Protein 8ZHS (pdb70)

InterPro domains:
  IPR006059 Bacterial-type extracellular solute-binding protein [PF01547] (46-314)
  IPR006060 Maltose/Cyclodextrin ABC transporter, substrate-binding protein [PR00181] (36-54)
  IPR006060 Maltose/Cyclodextrin ABC transporter, substrate-binding protein [PR00181] (70-88)
  IPR006060 Maltose/Cyclodextrin ABC transporter, substrate-binding protein [PR00181] (130-149)
  IPR006060 Maltose/Cyclodextrin ABC transporter, substrate-binding protein [PR00181] (151-170)
  IPR006060 Maltose/Cyclodextrin ABC transporter, substrate-binding protein [PR00181] (171-190)
  IPR006060 Maltose/Cyclodextrin ABC transporter, substrate-binding protein [PR00181] (233-252)
  IPR006060 Maltose/Cyclodextrin ABC transporter, substrate-binding protein [PR00181] (299-320)
  IPR006060 Maltose/Cyclodextrin ABC transporter, substrate-binding protein [PR00181] (357-376)
  IPR006061 Solute-binding family 1, conserved site [PS01037] (133-150)

Secondary structure (DSSP, 8-state):
----TTSEEEE--TTS-HHHHHHHHHHHHHHH---EEEE--TTHHHHHHHHHTTT-S-SEEEEEGGGHHHHHHTT-B------HHHHTTB-HHHHHHTEETTEE-SEEEEEE--EEEEETTT-SS--SBGGGHHHHHHHHHTTT-EEE----SSHHHHHHHHHHTT-EEEEEETTEEEEEEEESSSHHHHHHHHHHHHHHHTTSS-TT--HHHHHHHHHTT-EEEEEE-GGGHHHHHHSS--EEEEPPPEETTEEP--EEEEEEEEEBTT-S-HHHHHHHIIIIISSHHHHHHHHHHS---EESBHHHHHHHTTSHHHHHHHHHHHHSEEPP-STTHHHHHHHHHHHHHHHHTTSS-HHHHHHHHHHHHHHHHHH-SS--EE-HHHHHHHHHTT-----EEETTTEEEEEEEEEEEEEES-TT--SS--EEEEE-TT----TTS-EEEEEEEEEEEE-HHHHHHS---SSS-HHHHHHHHHHHHHHHHHHHHH--SPP--EE--/-PPTT-EEEE--TTS-HHHHHHHHHHHHHHH---EEEE--TTHHHHHHHHHTTT-S-SEEEEEGGGHHHHHHTT-BPPP---HHHHHTB-HHHHHTTEETTEE-SEEEEEE--EEEEETTT-SS--SBSTTHHHHHHHHHHTT-EEE----SSHHHHHHHHHHTT-EEEEEETTEEEEEEEESSSHHHHHHHHHHHHHHHTTSS-TT--HHHHHHHHHTTSEEEEEE-GGGHHHHHHHT--EEEEPPPEETTEE---EEEEEEEEEBTT-S-HHHHHHHIIIIISSHHHHHHHHHHS---EESBHHHHHHHTTSHHHHHHHHHHHHSEEPP-STTHHHHHHHHHHHHHHHHTTSS-HHHHHHHHHHHHHHHHHH-SS--EE-HHHHHHHHHTT-----EEETTTEEEEEEEEEEEEEES-TT-TT---EEEE--TT----TTS-EEEEEEEEEEEE-HHHHHHS---SSS-HHHHHHHHHHHHHHHHHHHHH--SPP--EE--/--SSTT-EEESS---SEEE-TTSSSEEE-TT--EE-HHHHHHHH-EE--HHHHHHHHHHHHHHHHHHHHHHHHHHHHHHHHTT--TTHHHHHHHHHHHHHHHHHHHHHHHT-/---SSTT-EEES---SSEEE-TTSSSEEE-TT--EE-HHHHHHHH-EE--HHHHHHHHHHHHHHHHHHHHHHHHT--HHHHHHHHHHHHHHHTT-

GO terms:
  GO:0042597 periplasmic space (C, EXP)
  GO:0005515 protein binding (F, IPI)
  GO:0030288 outer membrane-bounded periplasmic space (C, IDA)
  GO:0015768 maltose transport (P, IDA)
  GO:1901982 maltose binding (F, IDA)
  GO:0034289 detection of maltose stimulus (P, IMP)
  GO:0042956 maltodextrin transmembrane transport (P, IMP)
  GO:0015768 maltose transport (P, IMP)
  GO:0060326 cell chemotaxis (P, IMP)
  GO:0042597 periplasmic space (C, IDA)
  GO:0006974 DNA damage response (P, IEP)
  GO:0015768 maltose transport (P, IGI)
  GO:0043190 ATP-binding cassette (ABC) transporter complex (C, IGI)
  GO:0055052 ATP-binding cassette (ABC) transporter complex, substrate-binding subunit-containing (C, IGI)
  GO:0008643 carbohydrate transport (P, IGI)
  GO:0042956 maltodextrin transmembrane transport (P, IDA)
  GO:0016020 membrane (C, IDA)

Organism: Escherichia coli (strain K12) (NCBI:txid83333)

Nearest PDB structures (foldseek):
  3w15-assembly1_C  TM=9.969E-01  e=2.518E-73  Saccharomyces cerevisiae S288C
  5yev-assembly4_D  TM=9.771E-01  e=3.032E-74  Mus musculus
  7fbc-assembly1_A  TM=9.726E-01  e=2.695E-74  Serratia sp. FS14
  9clc-assembly1_A  TM=9.956E-01  e=9.181E-73  Escherichia coli
  6ndj-assembly1_A  TM=9.914E-01  e=7.696E-73  Escherichia coli K-12

Sequence (1214 aa):
MKIEEGKLVIWINGDKGYNGLAEVGKKFEKDTGIKVTVEHPDKLEEKFPQVAATGDGPDIIFWAHDRFGGYAQSGLLAEITPAAAFQDKLYPFTWDAVRYNGKLIAYPIAVEALSLIYNKDLLPNPPKTWEEIPALDKELKAKGKSALMFNLQEPYFTWPLIAADGGYAFKYAAGKYDIKDVGVDNAGAKAGLTFLVDLIKNKHMNADTDYSIAEAAFNKGETAMTINGPWAWSNIDTSAVNYGVTVLPTFKGQPSKPFVGVLSAGINAASPNKELAKEFLENYLLTDEGLEAVNKDKPLGAVALKSYEEELAKDPRIAATMENAQKGEIMPNIPQMSAFWYAVRTAVINAASGRQTVDEALKDAQTAARAFAAAGKEIEIKKLPEFEAMVNAGNTTYTGLVEGIGYVYWTTETLYFIRTNPEQLWAIPKYQQIPFPYFQRKDAIIETKTLHTLHVLSKDELLKLDYDAYYAFYGIVEEMLKFIHRADAIKSYCEIPLPIIKSKKIEEGKLVIWINGDKGYNGLAEVGKKFEKDTGIKVTVEHPDKLEEKFPQVAATGDGPDIIFWAHDRFGGYAQSGLLAEITPAAAFQDKLYPFTWDAVRYNGKLIAYPIAVEALSLIYNKDLLPNPPKTWEEIPALDKELKAKGKSALMFNLQEPYFTWPLIAADGGYAFKYAAGKYDIKDVGVDNAGAKAGLTFLVDLIKNKHMNADTDYSIAEAAFNKGETAMTINGPWAWSNIDTSAVNYGVTVLPTFKGQPSKPFVGVLSAGINAASPNKELAKEFLENYLLTDEGLEAVNKDKPLGAVALKSYEEELAKDPRIAATMENAQKGEIMPNIPQMSAFWYAVRTAVINAASGRQTVDEALKDAQTAARAFAAAGKEIEIKKLPEFEAMVNAGNTTYTGLVEGIGYVYWTTETLYFIRTNPEQLWAIPKYQQIPFPYFQRKDAIIETKTLHTLHVLSKDELLKLDYDAYYAFYGIVEEMLKFIHRADAIKSYCEIPLPIIKSKGDGLSLISIIDEVGNGEYWSAAGDILLFAAGKTKLSPYMTVISLGTWMYETDLMQWRLACINYSDYKKTLIKYRELQKKFESGDKSVEEKMNECHKILNSHYIEMQKNLGNLIGDGLSLISIIDEVGNGEYWSAAGDILLFAAGKTKLSPYMTVISLGTWMYETDLMQWRLACINYSDYKKTLIKYRECHKILNSHYIEMQKNLGNL

Structure (mmCIF, N/CA/C/O backbone):
data_8ZHS
#
_entry.id   8ZHS
#
_cell.length_a   104.175
_cell.length_b   253.874
_cell.length_c   56.320
_cell.angle_alpha   90.000
_cell.angle_beta   90.000
_cell.angle_gamma   90.000
#
_symmetry.space_group_name_H-M   'P 21 21 2'
#
loop_
_entity.id
_entity.type
_entity.pdbx_description
1 polymer 'Maltose/maltodextrin-binding periplasmic protein,N-terminal Bte1'
2 polymer 'C-terminal Bte1'
3 non-polymer GLYCEROL
4 water water
#
loop_
_atom_site.group_PDB
_atom_site.id
_atom_site.type_symbol
_atom_site.label_atom_id
_atom_site.label_alt_id
_atom_site.label_comp_id
_atom_site.label_asym_id
_atom_site.label_entity_id
_atom_site.label_seq_id
_atom_site.pdbx_PDB_ins_code
_atom_site.Cartn_x
_atom_site.Cartn_y
_atom_site.Cartn_z
_atom_site.occupancy
_atom_site.B_iso_or_equiv
_atom_site.auth_seq_id
_atom_site.auth_comp_id
_atom_site.auth_asym_id
_atom_site.auth_atom_id
_atom_site.pdbx_PDB_model_num
ATOM 1 N N . MET A 1 1 ? 6.76400 -63.68800 -37.69400 1.000 30.00000 20 MET A N 1
ATOM 2 C CA . MET A 1 1 ? 6.80300 -62.75600 -38.84100 1.000 30.00000 20 MET A CA 1
ATOM 3 C C . MET A 1 1 ? 6.95200 -61.34200 -38.31200 1.000 30.00000 20 MET A C 1
ATOM 4 O O . MET A 1 1 ? 6.28500 -60.99200 -37.36800 1.000 30.00000 20 MET A O 1
ATOM 9 N N . LYS A 1 2 ? 7.84700 -60.59100 -38.92600 1.000 60.09000 21 LYS A N 1
ATOM 10 C CA . LYS A 1 2 ? 8.04200 -59.16800 -38.60900 1.000 45.51000 21 LYS A CA 1
ATOM 11 C C . LYS A 1 2 ? 7.26400 -58.36800 -39.65800 1.000 50.72000 21 LYS A C 1
ATOM 12 O O . LYS A 1 2 ? 6.85700 -58.92000 -40.68300 1.000 44.86000 21 LYS A O 1
ATOM 18 N N . ILE A 1 3 ? 7.06100 -57.09100 -39.39500 1.000 45.02000 22 ILE A N 1
ATOM 19 C CA . ILE A 1 3 ? 6.34000 -56.25700 -40.38400 1.000 43.92000 22 ILE A CA 1
ATOM 20 C C . ILE A 1 3 ? 7.17000 -56.22200 -41.66800 1.000 45.32000 22 ILE A C 1
ATOM 21 O O . ILE A 1 3 ? 8.36500 -56.04100 -41.58500 1.000 49.36000 22 ILE A O 1
ATOM 26 N N . GLU A 1 4 ? 6.53000 -56.40700 -42.81300 1.000 48.61000 23 GLU A N 1
ATOM 27 C CA . GLU A 1 4 ? 7.21200 -56.37200 -44.09800 1.000 47.54000 23 GLU A CA 1
ATOM 28 C C . GLU A 1 4 ? 6.23500 -55.75100 -45.08000 1.000 42.30000 23 GLU A C 1
ATOM 29 O O . GLU A 1 4 ? 5.04800 -56.10200 -45.05500 1.000 42.00000 23 GLU A O 1
ATOM 35 N N . GLU A 1 5 ? 6.70400 -54.82000 -45.90800 1.000 47.94000 24 GLU A N 1
ATOM 36 C CA . GLU A 1 5 ? 5.81000 -54.07500 -46.78900 1.000 44.17000 24 GLU A CA 1
ATOM 37 C C . GLU A 1 5 ? 5.16400 -55.03400 -47.77800 1.000 51.26000 24 GLU A C 1
ATOM 38 O O . GLU A 1 5 ? 5.84700 -55.87900 -48.36500 1.000 62.98000 24 GLU A O 1
ATOM 44 N N . GLY A 1 6 ? 3.84900 -54.91600 -47.95600 1.000 42.44000 25 GLY A N 1
ATOM 45 C CA . GLY A 1 6 ? 3.12600 -55.72100 -48.92900 1.000 42.71000 25 GLY A CA 1
ATOM 46 C C . GLY A 1 6 ? 2.44200 -56.94500 -48.35800 1.000 46.07000 25 GLY A C 1
ATOM 47 O O . GLY A 1 6 ? 1.81400 -57.69800 -49.11600 1.000 46.96000 25 GLY A O 1
ATOM 48 N N . LYS A 1 7 ? 2.53000 -57.15300 -47.04500 1.000 43.47000 26 LYS A N 1
ATOM 49 C CA . LYS A 1 7 ? 1.94200 -58.28600 -46.36300 1.000 42.13000 26 LYS A CA 1
ATOM 50 C C . LYS A 1 7 ? 1.43400 -57.83300 -45.00400 1.000 42.89000 26 LYS A C 1
ATOM 51 O O . LYS A 1 7 ? 1.73900 -56.72900 -44.53300 1.000 40.29000 26 LYS A O 1
ATOM 57 N N . LEU A 1 8 ? 0.63300 -58.68400 -44.35700 1.000 41.16000 27 LEU A N 1
ATOM 58 C CA . LEU A 1 8 ? 0.03400 -58.34600 -43.07300 1.000 39.40000 27 LEU A CA 1
ATOM 59 C C . LEU A 1 8 ? 0.37200 -59.40100 -42.02600 1.000 34.94000 27 LEU A C 1
ATOM 60 O O . LEU A 1 8 ? 0.25300 -60.60300 -42.28300 1.000 38.38000 27 LEU A O 1
ATOM 65 N N . VAL A 1 9 ? 0.78700 -58.94500 -40.84700 1.000 29.22000 28 VAL A N 1
ATOM 66 C CA . VAL A 1 9 ? 0.94800 -59.79700 -39.67700 1.000 35.43000 28 VAL A CA 1
ATOM 67 C C . VAL A 1 9 ? -0.06200 -59.33500 -38.64000 1.000 37.85000 28 VAL A C 1
ATOM 68 O O . VAL A 1 9 ? -0.14200 -58.13600 -38.33700 1.000 34.93000 28 VAL A O 1
ATOM 72 N N . ILE A 1 10 ? -0.81600 -60.27900 -38.08000 1.000 39.30000 29 ILE A N 1
ATOM 73 C CA . ILE A 1 10 ? -1.85400 -59.98200 -37.10200 1.000 34.50000 29 ILE A CA 1
ATOM 74 C C . ILE A 1 10 ? -1.54100 -60.71200 -35.80400 1.000 37.67000 29 ILE A C 1
ATOM 75 O O . ILE A 1 10 ? -1.26000 -61.91700 -35.81900 1.000 36.42000 29 ILE A O 1
ATOM 80 N N . TRP A 1 11 ? -1.60800 -59.98500 -34.68400 1.000 35.78000 30 TRP A N 1
ATOM 81 C CA . TRP A 1 11 ? -1.56900 -60.57600 -33.35000 1.000 36.83000 30 TRP A CA 1
ATOM 82 C C . TRP A 1 11 ? -2.97000 -60.59900 -32.74500 1.000 37.41000 30 TRP A C 1
ATOM 83 O O . TRP A 1 11 ? -3.64300 -59.56400 -32.68600 1.000 31.57000 30 TRP A O 1
ATOM 94 N N . ILE A 1 12 ? -3.38700 -61.77400 -32.27000 1.000 37.79000 31 ILE A N 1
ATOM 95 C CA . ILE A 1 12 ? -4.66200 -61.96200 -31.58600 1.000 36.21000 31 ILE A CA 1
ATOM 96 C C . ILE A 1 12 ? -4.44200 -62.99700 -30.48700 1.000 37.95000 31 ILE A C 1
ATOM 97 O O . ILE A 1 12 ? -3.56300 -63.85500 -30.59800 1.000 39.97000 31 ILE A O 1
ATOM 102 N N . ASN A 1 13 ? -5.23300 -62.91600 -29.41400 1.000 37.14000 32 ASN A N 1
ATOM 103 C CA . ASN A 1 13 ? -4.98700 -63.78900 -28.27300 1.000 41.15000 32 ASN A CA 1
ATOM 104 C C . ASN A 1 13 ? -5.27800 -65.24100 -28.63700 1.000 41.60000 32 ASN A C 1
ATOM 105 O O . ASN A 1 13 ? -6.12500 -65.53900 -29.48100 1.000 37.13000 32 ASN A O 1
ATOM 110 N N . GLY A 1 14 ? -4.57800 -66.15300 -27.96200 1.000 47.24000 33 GLY A N 1
ATOM 111 C CA . GLY A 1 14 ? -4.72200 -67.56600 -28.25800 1.000 41.23000 33 GLY A CA 1
ATOM 112 C C . GLY A 1 14 ? -6.10200 -68.12300 -27.98900 1.000 39.45000 33 GLY A C 1
ATOM 113 O O . GLY A 1 14 ? -6.45500 -69.16300 -28.55100 1.000 43.49000 33 GLY A O 1
ATOM 114 N N . ASP A 1 15 ? -6.89200 -67.46800 -27.14100 1.000 38.89000 34 ASP A N 1
ATOM 115 C CA . ASP A 1 15 ? -8.21600 -67.97700 -26.81600 1.000 42.17000 34 ASP A CA 1
ATOM 116 C C . ASP A 1 15 ? -9.29000 -67.49600 -27.79100 1.000 41.64000 34 ASP A C 1
ATOM 117 O O . ASP A 1 15 ? -10.47500 -67.75300 -27.56100 1.000 41.73000 34 ASP A O 1
ATOM 122 N N . LYS A 1 16 ? -8.90500 -66.79400 -28.85400 1.000 42.50000 35 LYS A N 1
ATOM 123 C CA . LYS A 1 16 ? -9.82300 -66.29600 -29.86900 1.000 44.58000 35 LYS A CA 1
ATOM 124 C C . LYS A 1 16 ? -9.77900 -67.18600 -31.11200 1.000 43.60000 35 LYS A C 1
ATOM 125 O O . LYS A 1 16 ? -8.92400 -68.06100 -31.25400 1.000 43.30000 35 LYS A O 1
ATOM 131 N N . GLY A 1 17 ? -10.72400 -66.95100 -32.02100 1.000 41.97000 36 GLY A N 1
ATOM 132 C CA . GLY A 1 17 ? -10.86600 -67.76600 -33.22000 1.000 46.09000 36 GLY A CA 1
ATOM 133 C C . GLY A 1 17 ? -9.87500 -67.43500 -34.31700 1.000 43.21000 36 GLY A C 1
ATOM 134 O O . GLY A 1 17 ? -10.24100 -66.94300 -35.39200 1.000 46.17000 36 GLY A O 1
ATOM 135 N N . TYR A 1 18 ? -8.59200 -67.61900 -33.98900 1.000 40.14000 37 TYR A N 1
ATOM 136 C CA . TYR A 1 18 ? -7.43300 -67.30300 -34.86600 1.000 36.43000 37 TYR A CA 1
ATOM 137 C C . TYR A 1 18 ? -7.45100 -68.12700 -36.15200 1.000 37.52000 37 TYR A C 1
ATOM 138 O O . TYR A 1 18 ? -7.10500 -67.60200 -37.17900 1.000 38.64000 37 TYR A O 1
ATOM 147 N N . ASN A 1 19 ? -7.80200 -69.39900 -36.06000 1.000 39.21000 38 ASN A N 1
ATOM 148 C CA . ASN A 1 19 ? -7.94300 -70.22800 -37.25000 1.000 40.39000 38 ASN A CA 1
ATOM 149 C C . ASN A 1 19 ? -8.97800 -69.63300 -38.19500 1.000 45.94000 38 ASN A C 1
ATOM 150 O O . ASN A 1 19 ? -8.75100 -69.53300 -39.40700 1.000 40.92000 38 ASN A O 1
ATOM 155 N N . GLY A 1 20 ? -10.13400 -69.23300 -37.64600 1.000 44.27000 39 GLY A N 1
ATOM 156 C CA . GLY A 1 20 ? -11.14800 -68.57200 -38.45300 1.000 35.21000 39 GLY A CA 1
ATOM 157 C C . GLY A 1 20 ? -10.65000 -67.26800 -39.04300 1.000 38.00000 39 GLY A C 1
ATOM 158 O O . GLY A 1 20 ? -10.93600 -66.94600 -40.20000 1.000 42.34000 39 GLY A O 1
ATOM 159 N N . LEU A 1 21 ? -9.89500 -66.49900 -38.25800 1.000 38.21000 40 LEU A N 1
ATOM 160 C CA . LEU A 1 21 ? -9.27900 -65.29200 -38.79400 1.000 36.60000 40 LEU A CA 1
ATOM 161 C C . LEU A 1 21 ? -8.25300 -65.62600 -39.87200 1.000 43.31000 40 LEU A C 1
ATOM 162 O O . LEU A 1 21 ? -8.03700 -64.83200 -40.79700 1.000 39.48000 40 LEU A O 1
ATOM 167 N N . ALA A 1 22 ? -7.59900 -66.78500 -39.76600 1.000 38.59000 41 ALA A N 1
ATOM 168 C CA . ALA A 1 22 ? -6.64900 -67.17900 -40.79900 1.000 40.05000 41 ALA A CA 1
ATOM 169 C C . ALA A 1 22 ? -7.35800 -67.42300 -42.12500 1.000 43.42000 41 ALA A C 1
ATOM 170 O O . ALA A 1 22 ? -6.84500 -67.05000 -43.18500 1.000 45.31000 41 ALA A O 1
ATOM 172 N N . GLU A 1 23 ? -8.54800 -68.03700 -42.08100 1.000 41.38000 42 GLU A N 1
ATOM 173 C CA . GLU A 1 23 ? -9.33400 -68.24300 -43.29500 1.000 38.69000 42 GLU A CA 1
ATOM 174 C C . GLU A 1 23 ? -9.67600 -66.91500 -43.94300 1.000 41.08000 42 GLU A C 1
ATOM 175 O O . GLU A 1 23 ? -9.59700 -66.77900 -45.16800 1.000 41.82000 42 GLU A O 1
ATOM 181 N N . VAL A 1 24 ? -10.05200 -65.92600 -43.13300 1.000 39.70000 43 VAL A N 1
ATOM 182 C CA . VAL A 1 24 ? -10.34500 -64.60300 -43.66200 1.000 40.32000 43 VAL A CA 1
ATOM 183 C C . VAL A 1 24 ? -9.10600 -64.00600 -44.31800 1.000 41.26000 43 VAL A C 1
ATOM 184 O O . VAL A 1 24 ? -9.20500 -63.30200 -45.32900 1.000 41.70000 43 VAL A O 1
ATOM 188 N N . GLY A 1 25 ? -7.92500 -64.26600 -43.75700 1.000 39.95000 44 GLY A N 1
ATOM 189 C CA . GLY A 1 25 ? -6.70300 -63.78100 -44.37900 1.000 43.26000 44 GLY A CA 1
ATOM 190 C C . GLY A 1 25 ? -6.40900 -64.48300 -45.69100 1.000 47.20000 44 GLY A C 1
ATOM 191 O O . GLY A 1 25 ? -5.83900 -63.88900 -46.61400 1.000 41.84000 44 GLY A O 1
ATOM 192 N N . LYS A 1 26 ? -6.78800 -65.76100 -45.78900 1.000 45.11000 45 LYS A N 1
ATOM 193 C CA . LYS A 1 26 ? -6.57900 -66.51000 -47.02500 1.000 43.83000 45 LYS A CA 1
ATOM 194 C C . LYS A 1 26 ? -7.49400 -66.02700 -48.15300 1.000 41.07000 45 LYS A C 1
ATOM 195 O O . LYS A 1 26 ? -7.04200 -65.88600 -49.29100 1.000 45.10000 45 LYS A O 1
ATOM 201 N N . LYS A 1 27 ? -8.75500 -65.70600 -47.85300 1.000 43.10000 46 LYS A N 1
ATOM 202 C CA . LYS A 1 27 ? -9.63500 -65.05400 -48.82300 1.000 37.83000 46 LYS A CA 1
ATOM 203 C C . LYS A 1 27 ? -9.08000 -63.68600 -49.25200 1.000 44.53000 46 LYS A C 1
ATOM 204 O O . LYS A 1 27 ? -9.20800 -63.26900 -50.41600 1.000 48.31000 46 LYS A O 1
ATOM 210 N N . PHE A 1 28 ? -8.45100 -62.97800 -48.31900 1.000 42.71000 47 PHE A N 1
ATOM 211 C CA . PHE A 1 28 ? -7.84400 -61.69800 -48.65200 1.000 39.35000 47 PHE A CA 1
ATOM 212 C C . PHE A 1 28 ? -6.65700 -61.89700 -49.57900 1.000 44.27000 47 PHE A C 1
ATOM 213 O O . PHE A 1 28 ? -6.41900 -61.08700 -50.48100 1.000 46.52000 47 PHE A O 1
ATOM 221 N N . GLU A 1 29 ? -5.90700 -62.97500 -49.37700 1.000 43.60000 48 GLU A N 1
ATOM 222 C CA . GLU A 1 29 ? -4.80400 -63.27700 -50.27500 1.000 50.92000 48 GLU A CA 1
ATOM 223 C C . GLU A 1 29 ? -5.32100 -63.64800 -51.65400 1.000 48.09000 48 GLU A C 1
ATOM 224 O O . GLU A 1 29 ? -4.85500 -63.12900 -52.67300 1.000 48.51000 48 GLU A O 1
ATOM 230 N N . LYS A 1 30 ? -6.27500 -64.57400 -51.69400 1.000 45.68000 49 LYS A N 1
ATOM 231 C CA . LYS A 1 30 ? -6.77800 -65.06800 -52.96400 1.000 47.09000 49 LYS A CA 1
ATOM 232 C C . LYS A 1 30 ? -7.38000 -63.93700 -53.78100 1.000 53.52000 49 LYS A C 1
ATOM 233 O O . LYS A 1 30 ? -7.27600 -63.93000 -55.01100 1.000 62.22000 49 LYS A O 1
ATOM 239 N N . ASP A 1 31 ? -8.00700 -62.96200 -53.12100 1.000 50.96000 50 ASP A N 1
ATOM 240 C CA . ASP A 1 31 ? -8.59500 -61.86200 -53.87400 1.000 48.76000 50 ASP A CA 1
ATOM 241 C C . ASP A 1 31 ? -7.58700 -60.76700 -54.21300 1.000 45.48000 50 ASP A C 1
ATOM 242 O O . ASP A 1 31 ? -7.74000 -60.09700 -55.23600 1.000 41.61000 50 ASP A O 1
ATOM 247 N N . THR A 1 32 ? -6.57300 -60.54400 -53.37700 1.000 41.36000 51 THR A N 1
ATOM 248 C CA . THR A 1 32 ? -5.71000 -59.38100 -53.54600 1.000 43.61000 51 THR A CA 1
ATOM 249 C C . THR A 1 32 ? -4.22600 -59.69800 -53.64900 1.000 44.17000 51 THR A C 1
ATOM 250 O O . THR A 1 32 ? -3.44800 -58.79800 -53.97800 1.000 49.34000 51 THR A O 1
ATOM 254 N N . GLY A 1 33 ? -3.80600 -60.92400 -53.35300 1.000 47.28000 52 GLY A N 1
ATOM 255 C CA . GLY A 1 33 ? -2.40500 -61.27300 -53.38400 1.000 41.73000 52 GLY A CA 1
ATOM 256 C C . GLY A 1 33 ? -1.62600 -60.96200 -52.12400 1.000 48.77000 52 GLY A C 1
ATOM 257 O O . GLY A 1 33 ? -0.45200 -61.35300 -52.03100 1.000 54.05000 52 GLY A O 1
ATOM 258 N N . ILE A 1 34 ? -2.23100 -60.29600 -51.14400 1.000 46.48000 53 ILE A N 1
ATOM 259 C CA . ILE A 1 34 ? -1.52500 -59.91100 -49.92400 1.000 51.36000 53 ILE A CA 1
ATOM 260 C C . ILE A 1 34 ? -1.57200 -61.06600 -48.93000 1.000 53.33000 53 ILE A C 1
ATOM 261 O O . ILE A 1 34 ? -2.64900 -61.48000 -48.48400 1.000 49.59000 53 ILE A O 1
ATOM 266 N N . LYS A 1 35 ? -0.39800 -61.57500 -48.57400 1.000 53.49000 54 LYS A N 1
ATOM 267 C CA . LYS A 1 35 ? -0.30700 -62.63200 -47.58600 1.000 53.58000 54 LYS A CA 1
ATOM 268 C C . LYS A 1 35 ? -0.69100 -62.08500 -46.22100 1.000 46.62000 54 LYS A C 1
ATOM 269 O O . LYS A 1 35 ? -0.32000 -60.96700 -45.84700 1.000 50.91000 54 LYS A O 1
ATOM 275 N N . VAL A 1 36 ? -1.45600 -62.87400 -45.48000 1.000 40.98000 55 VAL A N 1
ATOM 276 C CA . VAL A 1 36 ? -1.87500 -62.50500 -44.13600 1.000 45.83000 55 VAL A CA 1
ATOM 277 C C . VAL A 1 36 ? -1.40900 -63.61600 -43.21000 1.000 42.50000 55 VAL A C 1
ATOM 278 O O . VAL A 1 36 ? -1.71300 -64.79200 -43.43800 1.000 45.10000 55 VAL A O 1
ATOM 282 N N . THR A 1 37 ? -0.64600 -63.24500 -42.19000 1.000 40.48000 56 THR A N 1
ATOM 283 C CA . THR A 1 37 ? -0.08700 -64.17100 -41.21900 1.000 42.05000 56 THR A CA 1
ATOM 284 C C . THR A 1 37 ? -0.70600 -63.88200 -39.85900 1.000 38.24000 56 THR A C 1
ATOM 285 O O . THR A 1 37 ? -0.53600 -62.78300 -39.32100 1.000 40.93000 56 THR A O 1
ATOM 289 N N . VAL A 1 38 ? -1.38700 -64.86600 -39.28700 1.000 39.36000 57 VAL A N 1
ATOM 290 C CA . VAL A 1 38 ? -2.08000 -64.68500 -38.01600 1.000 38.83000 57 VAL A CA 1
ATOM 291 C C . VAL A 1 38 ? -1.27000 -65.36800 -36.92400 1.000 42.40000 57 VAL A C 1
ATOM 292 O O . VAL A 1 38 ? -1.06800 -66.58800 -36.95700 1.000 39.83000 57 VAL A O 1
ATOM 296 N N . GLU A 1 39 ? -0.81300 -64.58700 -35.95000 1.000 39.08000 58 GLU A N 1
ATOM 297 C CA . GLU A 1 39 ? -0.01400 -65.10200 -34.84900 1.000 44.05000 58 GLU A CA 1
ATOM 298 C C . GLU A 1 39 ? -0.73800 -64.85300 -33.53600 1.000 45.05000 58 GLU A C 1
ATOM 299 O O . GLU A 1 39 ? -1.46400 -63.86400 -33.38700 1.000 44.21000 58 GLU A O 1
ATOM 305 N N . HIS A 1 40 ? -0.52200 -65.74600 -32.57300 1.000 42.49000 59 HIS A N 1
ATOM 306 C CA . HIS A 1 40 ? -1.06400 -65.58600 -31.22700 1.000 39.92000 59 HIS A CA 1
ATOM 307 C C . HIS A 1 40 ? 0.06000 -65.72500 -30.21000 1.000 42.93000 59 HIS A C 1
ATOM 308 O O . HIS A 1 40 ? 0.13100 -66.70200 -29.45900 1.000 42.22000 59 HIS A O 1
ATOM 315 N N . PRO A 1 41 ? 0.94200 -64.72700 -30.14300 1.000 40.24000 60 PRO A N 1
ATOM 316 C CA . PRO A 1 41 ? 2.06900 -64.79000 -29.21200 1.000 41.53000 60 PRO A CA 1
ATOM 317 C C . PRO A 1 41 ? 1.62200 -64.80200 -27.75800 1.000 45.64000 60 PRO A C 1
ATOM 318 O O . PRO A 1 41 ? 0.57700 -64.25800 -27.39400 1.000 43.98000 60 PRO A O 1
ATOM 322 N N . ASP A 1 42 ? 2.44700 -65.42500 -26.92000 1.000 50.05000 61 ASP A N 1
ATOM 323 C CA . ASP A 1 42 ? 2.29700 -65.29200 -25.47900 1.000 51.04000 61 ASP A CA 1
ATOM 324 C C . ASP A 1 42 ? 2.53700 -63.84500 -25.06800 1.000 46.15000 61 ASP A C 1
ATOM 325 O O . ASP A 1 42 ? 3.40500 -63.17300 -25.62100 1.000 45.73000 61 ASP A O 1
ATOM 330 N N . LYS A 1 43 ? 1.75400 -63.36600 -24.09400 1.000 41.73000 62 LYS A N 1
ATOM 331 C CA . LYS A 1 43 ? 1.95900 -62.04900 -23.47900 1.000 51.86000 62 LYS A CA 1
ATOM 332 C C . LYS A 1 43 ? 2.04100 -60.96100 -24.54300 1.000 51.32000 62 LYS A C 1
ATOM 333 O O . LYS A 1 43 ? 2.91800 -60.08900 -24.51100 1.000 51.89000 62 LYS A O 1
ATOM 339 N N . LEU A 1 44 ? 1.11200 -61.02700 -25.50900 1.000 44.05000 63 LEU A N 1
ATOM 340 C CA . LEU A 1 44 ? 1.19400 -60.13200 -26.66100 1.000 42.64000 63 LEU A CA 1
ATOM 341 C C . LEU A 1 44 ? 0.79300 -58.71100 -26.29900 1.000 40.43000 63 LEU A C 1
ATOM 342 O O . LEU A 1 44 ? 1.26100 -57.76400 -26.93700 1.000 40.12000 63 LEU A O 1
ATOM 347 N N . GLU A 1 45 ? -0.05100 -58.53400 -25.28100 1.000 42.45000 64 GLU A N 1
ATOM 348 C CA . GLU A 1 45 ? -0.44300 -57.18000 -24.91400 1.000 41.41000 64 GLU A CA 1
ATOM 349 C C . GLU A 1 45 ? 0.67200 -56.43700 -24.18900 1.000 41.99000 64 GLU A C 1
ATOM 350 O O . GLU A 1 45 ? 0.66700 -55.20300 -24.16500 1.000 38.69000 64 GLU A O 1
ATOM 356 N N . GLU A 1 46 ? 1.62200 -57.14600 -23.58900 1.000 46.56000 65 GLU A N 1
ATOM 357 C CA . GLU A 1 46 ? 2.76400 -56.45300 -23.00100 1.000 55.70000 65 GLU A CA 1
ATOM 358 C C . GLU A 1 46 ? 3.95900 -56.40000 -23.94100 1.000 50.03000 65 GLU A C 1
ATOM 359 O O . GLU A 1 46 ? 4.72100 -55.42500 -23.90100 1.000 44.35000 65 GLU A O 1
ATOM 365 N N . LYS A 1 47 ? 4.11200 -57.40200 -24.81300 1.000 42.08000 66 LYS A N 1
ATOM 366 C CA . LYS A 1 47 ? 5.13200 -57.32700 -25.85000 1.000 44.40000 66 LYS A CA 1
ATOM 367 C C . LYS A 1 47 ? 4.90700 -56.12900 -26.75400 1.000 46.23000 66 LYS A C 1
ATOM 368 O O . LYS A 1 47 ? 5.86200 -55.43500 -27.12100 1.000 48.69000 66 LYS A O 1
ATOM 374 N N . PHE A 1 48 ? 3.65100 -55.86600 -27.12000 1.000 43.73000 67 PHE A N 1
ATOM 375 C CA . PHE A 1 48 ? 3.35500 -54.85500 -28.12500 1.000 41.87000 67 PHE A CA 1
ATOM 376 C C . PHE A 1 48 ? 3.93300 -53.48300 -27.76900 1.000 41.80000 67 PHE A C 1
ATOM 377 O O . PHE A 1 48 ? 4.69200 -52.93400 -28.57500 1.000 43.36000 67 PHE A O 1
ATOM 385 N N . PRO A 1 49 ? 3.65400 -52.90300 -26.59400 1.000 44.15000 68 PRO A N 1
ATOM 386 C CA . PRO A 1 49 ? 4.25800 -51.59300 -26.29700 1.000 43.38000 68 PRO A CA 1
ATOM 387 C C . PRO A 1 49 ? 5.77000 -51.62700 -26.21400 1.000 48.09000 68 PRO A C 1
ATOM 388 O O . PRO A 1 49 ? 6.41400 -50.60300 -26.47100 1.000 53.58000 68 PRO A O 1
ATOM 392 N N . GLN A 1 50 ? 6.36000 -52.77300 -25.86600 1.000 51.68000 69 GLN A N 1
ATOM 393 C CA . GLN A 1 50 ? 7.81600 -52.85900 -25.77700 1.000 48.54000 69 GLN A CA 1
ATOM 394 C C . GLN A 1 50 ? 8.45900 -52.83800 -27.15900 1.000 51.80000 69 GLN A C 1
ATOM 395 O O . GLN A 1 50 ? 9.48200 -52.17500 -27.35800 1.000 66.79000 69 GLN A O 1
ATOM 401 N N . VAL A 1 51 ? 7.86900 -53.54100 -28.13100 1.000 47.60000 70 VAL A N 1
ATOM 402 C CA . VAL A 1 51 ? 8.47600 -53.68900 -29.45000 1.000 44.47000 70 VAL A CA 1
ATOM 403 C C . VAL A 1 51 ? 7.87700 -52.76300 -30.50500 1.000 57.38000 70 VAL A C 1
ATOM 404 O O . VAL A 1 51 ? 8.51900 -52.54100 -31.54300 1.000 60.36000 70 VAL A O 1
ATOM 408 N N . ALA A 1 52 ? 6.65600 -52.25600 -30.30400 1.000 56.90000 71 ALA A N 1
ATOM 409 C CA . ALA A 1 52 ? 6.07000 -51.38100 -31.31500 1.000 58.98000 71 ALA A CA 1
ATOM 410 C C . ALA A 1 52 ? 6.91600 -50.13200 -31.49800 1.000 66.40000 71 ALA A C 1
ATOM 411 O O . ALA A 1 52 ? 7.06000 -49.62600 -32.61900 1.000 67.78000 71 ALA A O 1
ATOM 413 N N . ALA A 1 53 ? 7.50300 -49.63700 -30.40300 1.000 68.53000 72 ALA A N 1
ATOM 414 C CA . ALA A 1 53 ? 8.41400 -48.50300 -30.49500 1.000 76.47000 72 ALA A CA 1
ATOM 415 C C . ALA A 1 53 ? 9.59700 -48.81500 -31.40400 1.000 78.59000 72 ALA A C 1
ATOM 416 O O . ALA A 1 53 ? 10.04100 -47.95200 -32.17000 1.000 88.86000 72 ALA A O 1
ATOM 418 N N . THR A 1 54 ? 10.12300 -50.04200 -31.34200 1.000 77.45000 73 THR A N 1
ATOM 419 C CA . THR A 1 54 ? 11.27000 -50.42600 -32.15600 1.000 71.84000 73 THR A CA 1
ATOM 420 C C . THR A 1 54 ? 10.85100 -50.99200 -33.50700 1.000 73.46000 73 THR A C 1
ATOM 421 O O . THR A 1 54 ? 11.67700 -51.59400 -34.20500 1.000 72.20000 73 THR A O 1
ATOM 425 N N . GLY A 1 55 ? 9.58400 -50.83100 -33.87700 1.000 70.70000 74 GLY A N 1
ATOM 426 C CA . GLY A 1 55 ? 9.12600 -51.27100 -35.18000 1.000 67.56000 74 GLY A CA 1
ATOM 427 C C . GLY A 1 55 ? 9.12200 -52.77000 -35.39700 1.000 64.32000 74 GLY A C 1
ATOM 428 O O . GLY A 1 55 ? 9.11100 -53.21000 -36.55100 1.000 64.79000 74 GLY A O 1
ATOM 429 N N . ASP A 1 56 ? 9.10200 -53.58300 -34.33500 1.000 57.78000 75 ASP A N 1
ATOM 430 C CA . ASP A 1 56 ? 8.98400 -55.02600 -34.54800 1.000 60.48000 75 ASP A CA 1
ATOM 431 C C . ASP A 1 56 ? 7.64800 -55.60000 -34.09400 1.000 60.00000 75 ASP A C 1
ATOM 432 O O . ASP A 1 56 ? 7.57700 -56.79900 -33.80100 1.000 55.24000 75 ASP A O 1
ATOM 437 N N . GLY A 1 57 ? 6.59300 -54.78600 -34.02800 1.000 54.78000 76 GLY A N 1
ATOM 438 C CA . GLY A 1 57 ? 5.28500 -55.29400 -33.67500 1.000 48.76000 76 GLY A CA 1
ATOM 439 C C . GLY A 1 57 ? 4.51600 -55.79500 -34.88300 1.000 45.92000 76 GLY A C 1
ATOM 440 O O . GLY A 1 57 ? 5.06300 -55.91700 -35.98300 1.000 35.70000 76 GLY A O 1
ATOM 441 N N . PRO A 1 58 ? 3.23300 -56.10300 -34.70200 1.000 45.07000 77 PRO A N 1
ATOM 442 C CA . PRO A 1 58 ? 2.39900 -56.53800 -35.82900 1.000 35.65000 77 PRO A CA 1
ATOM 443 C C . PRO A 1 58 ? 1.84800 -55.34600 -36.59700 1.000 34.27000 77 PRO A C 1
ATOM 444 O O . PRO A 1 58 ? 1.96900 -54.19700 -36.18800 1.000 40.08000 77 PRO A O 1
ATOM 448 N N . ASP A 1 59 ? 1.24900 -55.64300 -37.74800 1.000 34.94000 78 ASP A N 1
ATOM 449 C CA . ASP A 1 59 ? 0.45300 -54.64100 -38.45000 1.000 37.72000 78 ASP A CA 1
ATOM 450 C C . ASP A 1 59 ? -0.82300 -54.33800 -37.67700 1.000 36.29000 78 ASP A C 1
ATOM 451 O O . ASP A 1 59 ? -1.19000 -53.16800 -37.49000 1.000 37.05000 78 ASP A O 1
ATOM 456 N N . ILE A 1 60 ? -1.49600 -55.39200 -37.20500 1.000 31.33000 79 ILE A N 1
ATOM 457 C CA . ILE A 1 60 ? -2.78300 -55.31000 -36.52500 1.000 32.10000 79 ILE A CA 1
ATOM 458 C C . ILE A 1 60 ? -2.69500 -56.06500 -35.20400 1.000 36.33000 79 ILE A C 1
ATOM 459 O O . ILE A 1 60 ? -2.09400 -57.14400 -35.13600 1.000 34.08000 79 ILE A O 1
ATOM 464 N N . ILE A 1 61 ? -3.30700 -55.51300 -34.15700 1.000 31.82000 80 ILE A N 1
ATOM 465 C CA . ILE A 1 61 ? -3.34300 -56.14600 -32.84600 1.000 30.23000 80 ILE A CA 1
ATOM 466 C C . ILE A 1 61 ? -4.78600 -56.20900 -32.36300 1.000 30.21000 80 ILE A C 1
ATOM 467 O O . ILE A 1 61 ? -5.50300 -55.20100 -32.40500 1.000 29.73000 80 ILE A O 1
ATOM 472 N N . PHE A 1 62 ? -5.22600 -57.38800 -31.92300 1.000 29.49000 81 PHE A N 1
ATOM 473 C CA . PHE A 1 62 ? -6.54100 -57.50900 -31.30900 1.000 30.02000 81 PHE A CA 1
ATOM 474 C C . PHE A 1 62 ? -6.37600 -57.54000 -29.80000 1.000 31.64000 81 PHE A C 1
ATOM 475 O O . PHE A 1 62 ? -5.54600 -58.29800 -29.28900 1.000 35.07000 81 PHE A O 1
ATOM 483 N N . TRP A 1 63 ? -7.16900 -56.73500 -29.08900 1.000 33.66000 82 TRP A N 1
ATOM 484 C CA . TRP A 1 63 ? -7.19000 -56.80600 -27.62700 1.000 34.45000 82 TRP A CA 1
ATOM 485 C C . TRP A 1 63 ? -8.39300 -56.02400 -27.10300 1.000 34.41000 82 TRP A C 1
ATOM 486 O O . TRP A 1 63 ? -9.06900 -55.30300 -27.84400 1.000 27.33000 82 TRP A O 1
ATOM 497 N N . ALA A 1 64 ? -8.64400 -56.18400 -25.80100 1.000 31.94000 83 ALA A N 1
ATOM 498 C CA . ALA A 1 64 ? -9.63100 -55.37500 -25.10200 1.000 35.66000 83 ALA A CA 1
ATOM 499 C C . ALA A 1 64 ? -9.36900 -53.89000 -25.31700 1.000 32.63000 83 ALA A C 1
ATOM 500 O O . ALA A 1 64 ? -8.23200 -53.42700 -25.20700 1.000 27.57000 83 ALA A O 1
ATOM 502 N N . HIS A 1 65 ? -10.43300 -53.13900 -25.61200 1.000 29.41000 84 HIS A N 1
ATOM 503 C CA . HIS A 1 65 ? -10.25200 -51.74400 -25.99800 1.000 30.00000 84 HIS A CA 1
ATOM 504 C C . HIS A 1 65 ? -9.55400 -50.93400 -24.91100 1.000 36.15000 84 HIS A C 1
ATOM 505 O O . HIS A 1 65 ? -8.79400 -50.01200 -25.23200 1.000 29.90000 84 HIS A O 1
ATOM 512 N N . ASP A 1 66 ? -9.80900 -51.22500 -23.62600 1.000 32.94000 85 ASP A N 1
ATOM 513 C CA . ASP A 1 66 ? -9.24800 -50.34200 -22.60600 1.000 34.03000 85 ASP A CA 1
ATOM 514 C C . ASP A 1 66 ? -7.72900 -50.43000 -22.52900 1.000 37.63000 85 ASP A C 1
ATOM 515 O O . ASP A 1 66 ? -7.09000 -49.48600 -22.04800 1.000 42.16000 85 ASP A O 1
ATOM 520 N N . ARG A 1 67 ? -7.12900 -51.52000 -23.00700 1.000 34.60000 86 ARG A N 1
ATOM 521 C CA . ARG A 1 67 ? -5.67400 -51.55200 -23.07900 1.000 31.72000 86 ARG A CA 1
ATOM 522 C C . ARG A 1 67 ? -5.14700 -50.59700 -24.15000 1.000 37.59000 86 ARG A C 1
ATOM 523 O O . ARG A 1 67 ? -4.02800 -50.08800 -24.02100 1.000 36.61000 86 ARG A O 1
ATOM 531 N N . PHE A 1 68 ? -5.93700 -50.33200 -25.20500 1.000 34.31000 87 PHE A N 1
ATOM 532 C CA . PHE A 1 68 ? -5.46800 -49.48600 -26.30600 1.000 32.27000 87 PHE A CA 1
ATOM 533 C C . PHE A 1 68 ? -5.27500 -48.03600 -25.89400 1.000 34.12000 87 PHE A C 1
ATOM 534 O O . PHE A 1 68 ? -4.61600 -47.28300 -26.62500 1.000 32.96000 87 PHE A O 1
ATOM 542 N N . GLY A 1 69 ? -5.84300 -47.62100 -24.75900 1.000 28.03000 88 GLY A N 1
ATOM 543 C CA . GLY A 1 69 ? -5.61800 -46.26100 -24.29200 1.000 33.76000 88 GLY A CA 1
ATOM 544 C C . GLY A 1 69 ? -4.15000 -45.97600 -24.02300 1.000 37.42000 88 GLY A C 1
ATOM 545 O O . GLY A 1 69 ? -3.61600 -44.93900 -24.43200 1.000 37.43000 88 GLY A O 1
ATOM 546 N N . GLY A 1 70 ? -3.47400 -46.89900 -23.33000 1.000 37.55000 89 GLY A N 1
ATOM 547 C CA . GLY A 1 70 ? -2.04600 -46.74300 -23.10500 1.000 36.27000 89 GLY A CA 1
ATOM 548 C C . GLY A 1 70 ? -1.25200 -46.77200 -24.39600 1.000 37.52000 89 GLY A C 1
ATOM 549 O O . GLY A 1 70 ? -0.31400 -45.99300 -24.57700 1.000 42.32000 89 GLY A O 1
ATOM 550 N N . TYR A 1 71 ? -1.62200 -47.66500 -25.31700 1.000 32.23000 90 TYR A N 1
ATOM 551 C CA . TYR A 1 71 ? -0.95600 -47.69600 -26.61300 1.000 36.74000 90 TYR A CA 1
ATOM 552 C C . TYR A 1 71 ? -1.09500 -46.35500 -27.32000 1.000 38.49000 90 TYR A C 1
ATOM 553 O O . TYR A 1 71 ? -0.11600 -45.80400 -27.84100 1.000 38.18000 90 TYR A O 1
ATOM 562 N N . ALA A 1 72 ? -2.31700 -45.81800 -27.34100 1.000 32.98000 91 ALA A N 1
ATOM 563 C CA . ALA A 1 72 ? -2.56400 -44.54700 -28.00800 1.000 34.22000 91 ALA A CA 1
ATOM 564 C C . ALA A 1 72 ? -1.86800 -43.40800 -27.28900 1.000 35.25000 91 ALA A C 1
ATOM 565 O O . ALA A 1 72 ? -1.37400 -42.47600 -27.93400 1.000 39.92000 91 ALA A O 1
ATOM 567 N N . GLN A 1 73 ? -1.82200 -43.46000 -25.95500 1.000 30.05000 92 GLN A N 1
ATOM 568 C CA . GLN A 1 73 ? -1.10800 -42.42500 -25.21700 1.000 35.35000 92 GLN A CA 1
ATOM 569 C C . GLN A 1 73 ? 0.35300 -42.35700 -25.63200 1.000 34.94000 92 GLN A C 1
ATOM 570 O O . GLN A 1 73 ? 0.94800 -41.27500 -25.61500 1.000 34.53000 92 GLN A O 1
ATOM 576 N N . SER A 1 74 ? 0.93800 -43.49000 -26.02000 1.000 29.65000 93 SER A N 1
ATOM 577 C CA . SER A 1 74 ? 2.31400 -43.54800 -26.49000 1.000 35.48000 93 SER A CA 1
ATOM 578 C C . SER A 1 74 ? 2.43300 -43.34500 -27.99900 1.000 39.40000 93 SER A C 1
ATOM 579 O O . SER A 1 74 ? 3.53600 -43.46300 -28.54000 1.000 47.68000 93 SER A O 1
ATOM 582 N N . GLY A 1 75 ? 1.33400 -43.06600 -28.69400 1.000 41.23000 94 GLY A N 1
ATOM 583 C CA . GLY A 1 75 ? 1.40700 -42.89400 -30.13400 1.000 31.26000 94 GLY A CA 1
ATOM 584 C C . GLY A 1 75 ? 1.66700 -44.17300 -30.89800 1.000 35.23000 94 GLY A C 1
ATOM 585 O O . GLY A 1 75 ? 2.19100 -44.12500 -32.01200 1.000 36.16000 94 GLY A O 1
ATOM 586 N N . LEU A 1 76 ? 1.30900 -45.32600 -30.33500 1.000 38.78000 95 LEU A N 1
ATOM 587 C CA . LEU A 1 76 ? 1.63900 -46.59200 -30.97200 1.000 37.06000 95 LEU A CA 1
ATOM 588 C C . LEU A 1 76 ? 0.58600 -47.07300 -31.96300 1.000 34.88000 95 LEU A C 1
ATOM 589 O O . LEU A 1 76 ? 0.85900 -48.01400 -32.71500 1.000 33.86000 95 LEU A O 1
ATOM 594 N N . LEU A 1 77 ? -0.59700 -46.45900 -31.99300 1.000 33.70000 96 LEU A N 1
ATOM 595 C CA . LEU A 1 77 ? -1.69700 -46.92200 -32.82500 1.000 29.49000 96 LEU A CA 1
ATOM 596 C C . LEU A 1 77 ? -2.02800 -45.89000 -33.89500 1.000 30.85000 96 LEU A C 1
ATOM 597 O O . LEU A 1 77 ? -2.11500 -44.68700 -33.61900 1.000 30.51000 96 LEU A O 1
ATOM 602 N N . ALA A 1 78 ? -2.21300 -46.37300 -35.11900 1.000 29.44000 97 ALA A N 1
ATOM 603 C CA . ALA A 1 78 ? -2.61900 -45.51000 -36.21700 1.000 33.64000 97 ALA A CA 1
ATOM 604 C C . ALA A 1 78 ? -4.02500 -44.96400 -35.98000 1.000 37.11000 97 ALA A C 1
ATOM 605 O O . ALA A 1 78 ? -4.92500 -45.68600 -35.53800 1.000 33.04000 97 ALA A O 1
ATOM 607 N N . GLU A 1 79 ? -4.20800 -43.67300 -36.26300 1.000 31.52000 98 GLU A N 1
ATOM 608 C CA . GLU A 1 79 ? -5.52900 -43.06100 -36.19200 1.000 33.30000 98 GLU A CA 1
ATOM 609 C C . GLU A 1 79 ? -6.30200 -43.34400 -37.47900 1.000 39.98000 98 GLU A C 1
ATOM 610 O O . GLU A 1 79 ? -5.78400 -43.13200 -38.58000 1.000 42.06000 98 GLU A O 1
ATOM 616 N N . ILE A 1 80 ? -7.53800 -43.81500 -37.34300 1.000 38.03000 99 ILE A N 1
ATOM 617 C CA . ILE A 1 80 ? -8.36500 -44.18900 -38.48400 1.000 38.34000 99 ILE A CA 1
ATOM 618 C C . ILE A 1 80 ? -9.54500 -43.23600 -38.59700 1.000 41.15000 99 ILE A C 1
ATOM 619 O O . ILE A 1 80 ? -10.03700 -42.68700 -37.60300 1.000 44.08000 99 ILE A O 1
ATOM 624 N N . THR A 1 81 ? -10.00500 -43.04700 -39.83000 1.000 35.53000 100 THR A N 1
ATOM 625 C CA . THR A 1 81 ? -11.24800 -42.32800 -40.12000 1.000 43.44000 100 THR A CA 1
ATOM 626 C C . THR A 1 81 ? -12.00600 -43.06400 -41.22000 1.000 35.90000 100 THR A C 1
ATOM 627 O O . THR A 1 81 ? -12.00200 -42.65700 -42.38300 1.000 36.81000 100 THR A O 1
ATOM 631 N N . PRO A 1 82 ? -12.65700 -44.17500 -40.88000 1.000 37.70000 101 PRO A N 1
ATOM 632 C CA . PRO A 1 82 ? -13.42800 -44.92000 -41.88100 1.000 31.08000 101 PRO A CA 1
ATOM 633 C C . PRO A 1 82 ? -14.64200 -44.13500 -42.35700 1.000 34.66000 101 PRO A C 1
ATOM 634 O O . PRO A 1 82 ? -15.14100 -43.22800 -41.68600 1.000 35.23000 101 PRO A O 1
ATOM 638 N N . ALA A 1 83 ? -15.11500 -44.50700 -43.54700 1.000 32.83000 102 ALA A N 1
ATOM 639 C CA . ALA A 1 83 ? -16.19800 -43.79100 -44.20300 1.000 37.12000 102 ALA A CA 1
ATOM 640 C C . ALA A 1 83 ? -17.47400 -43.83700 -43.36700 1.000 35.23000 102 ALA A C 1
ATOM 641 O O . ALA A 1 83 ? -17.68200 -44.73200 -42.53800 1.000 30.81000 102 ALA A O 1
ATOM 643 N N . ALA A 1 84 ? -18.33800 -42.84600 -43.60500 1.000 36.19000 103 ALA A N 1
ATOM 644 C CA . ALA A 1 84 ? -19.59400 -42.74300 -42.87000 1.000 34.05000 103 ALA A CA 1
ATOM 645 C C . ALA A 1 84 ? -20.37600 -44.04400 -42.93100 1.000 30.11000 103 ALA A C 1
ATOM 646 O O . ALA A 1 84 ? -20.82000 -44.56700 -41.90300 1.000 36.24000 103 ALA A O 1
ATOM 648 N N . ALA A 1 85 ? -20.54100 -44.59000 -44.13400 1.000 27.87000 104 ALA A N 1
ATOM 649 C CA . ALA A 1 85 ? -21.35200 -45.79400 -44.28100 1.000 32.01000 104 ALA A CA 1
ATOM 650 C C . ALA A 1 85 ? -20.72700 -46.95900 -43.53800 1.000 31.01000 104 ALA A C 1
ATOM 651 O O . ALA A 1 85 ? -21.43700 -47.79700 -42.97100 1.000 32.86000 104 ALA A O 1
ATOM 653 N N . PHE A 1 86 ? -19.39800 -47.04100 -43.53700 1.000 30.87000 105 PHE A N 1
ATOM 654 C CA . PHE A 1 86 ? -18.77200 -48.12900 -42.80700 1.000 26.95000 105 PHE A CA 1
ATOM 655 C C . PHE A 1 86 ? -19.01100 -48.00300 -41.31200 1.000 32.35000 105 PHE A C 1
ATOM 656 O O . PHE A 1 86 ? -19.27800 -49.00500 -40.63900 1.000 32.42000 105 PHE A O 1
ATOM 664 N N . GLN A 1 87 ? -18.89100 -46.79000 -40.76200 1.000 32.62000 106 GLN A N 1
ATOM 665 C CA . GLN A 1 87 ? -19.13900 -46.63800 -39.33100 1.000 32.97000 106 GLN A CA 1
ATOM 666 C C . GLN A 1 87 ? -20.57800 -47.00900 -39.00700 1.000 31.54000 106 GLN A C 1
ATOM 667 O O . GLN A 1 87 ? -20.84700 -47.66100 -37.99600 1.000 35.97000 106 GLN A O 1
ATOM 673 N N . ASP A 1 88 ? -21.51200 -46.65300 -39.88600 1.000 31.07000 107 ASP A N 1
ATOM 674 C CA . ASP A 1 88 ? -22.92200 -46.92400 -39.62800 1.000 36.93000 107 ASP A CA 1
ATOM 675 C C . ASP A 1 88 ? -23.25300 -48.41700 -39.63300 1.000 31.27000 107 ASP A C 1
ATOM 676 O O . ASP A 1 88 ? -24.35900 -48.78300 -39.23500 1.000 24.96000 107 ASP A O 1
ATOM 681 N N . LYS A 1 89 ? -22.32700 -49.28200 -40.06100 1.000 33.77000 108 LYS A N 1
ATOM 682 C CA . LYS A 1 89 ? -22.53200 -50.72800 -39.97800 1.000 35.68000 108 LYS A CA 1
ATOM 683 C C . LYS A 1 89 ? -22.40600 -51.25300 -38.55400 1.000 35.14000 108 LYS A C 1
ATOM 684 O O . LYS A 1 89 ? -22.90700 -52.34600 -38.25400 1.000 31.67000 108 LYS A O 1
ATOM 690 N N . LEU A 1 90 ? -21.74300 -50.49900 -37.68300 1.000 31.79000 109 LEU A N 1
ATOM 691 C CA . LEU A 1 90 ? -21.38900 -50.89800 -36.32700 1.000 36.92000 109 LEU A CA 1
ATOM 692 C C . LEU A 1 90 ? -22.23000 -50.10400 -35.33300 1.000 33.96000 109 LEU A C 1
ATOM 693 O O . LEU A 1 90 ? -22.69300 -49.00100 -35.64300 1.000 30.08000 109 LEU A O 1
ATOM 698 N N . TYR A 1 91 ? -22.45200 -50.67200 -34.14600 1.000 31.43000 110 TYR A N 1
ATOM 699 C CA . TYR A 1 91 ? -23.26000 -49.96500 -33.15100 1.000 31.31000 110 TYR A CA 1
ATOM 700 C C . TYR A 1 91 ? -22.49900 -48.73600 -32.68000 1.000 37.17000 110 TYR A C 1
ATOM 701 O O . TYR A 1 91 ? -21.29800 -48.83200 -32.38700 1.000 30.83000 110 TYR A O 1
ATOM 710 N N . PRO A 1 92 ? -23.15100 -47.57600 -32.58500 1.000 34.91000 111 PRO A N 1
ATOM 711 C CA . PRO A 1 92 ? -22.42100 -46.35800 -32.19000 1.000 29.61000 111 PRO A CA 1
ATOM 712 C C . PRO A 1 92 ? -21.65600 -46.48200 -30.88200 1.000 36.10000 111 PRO A C 1
ATOM 713 O O . PRO A 1 92 ? -20.52400 -45.98400 -30.80400 1.000 43.14000 111 PRO A O 1
ATOM 717 N N . PHE A 1 93 ? -22.20500 -47.14700 -29.85700 1.000 34.42000 112 PHE A N 1
ATOM 718 C CA . PHE A 1 93 ? -21.49600 -47.14900 -28.57800 1.000 38.25000 112 PHE A CA 1
ATOM 719 C C . PHE A 1 93 ? -20.16700 -47.88400 -28.68200 1.000 37.65000 112 PHE A C 1
ATOM 720 O O . PHE A 1 93 ? -19.23200 -47.57200 -27.93900 1.000 30.15000 112 PHE A O 1
ATOM 728 N N . THR A 1 94 ? -20.06100 -48.86500 -29.58800 1.000 33.74000 113 THR A N 1
ATOM 729 C CA . THR A 1 94 ? -18.78800 -49.56100 -29.73700 1.000 36.24000 113 THR A CA 1
ATOM 730 C C . THR A 1 94 ? -17.73100 -48.64600 -30.33300 1.000 28.21000 113 THR A C 1
ATOM 731 O O . THR A 1 94 ? -16.55400 -48.77000 -29.99000 1.000 30.54000 113 THR A O 1
ATOM 735 N N . TRP A 1 95 ? -18.12400 -47.70100 -31.19300 1.000 27.23000 114 TRP A N 1
ATOM 736 C CA . TRP A 1 95 ? -17.14400 -46.73100 -31.66200 1.000 27.31000 114 TRP A CA 1
ATOM 737 C C . TRP A 1 95 ? -16.63300 -45.85800 -30.53200 1.000 32.16000 114 TRP A C 1
ATOM 738 O O . TRP A 1 95 ? -15.47200 -45.43900 -30.55300 1.000 33.32000 114 TRP A O 1
ATOM 749 N N . ASP A 1 96 ? -17.46400 -45.57600 -29.53200 1.000 36.18000 115 ASP A N 1
ATOM 750 C CA . ASP A 1 96 ? -16.98000 -44.79200 -28.40100 1.000 31.38000 115 ASP A CA 1
ATOM 751 C C . ASP A 1 96 ? -15.84300 -45.49700 -27.68100 1.000 31.00000 115 ASP A C 1
ATOM 752 O O . ASP A 1 96 ? -14.95000 -44.83500 -27.13900 1.000 29.66000 115 ASP A O 1
ATOM 757 N N . ALA A 1 97 ? -15.85200 -46.83400 -27.66200 1.000 29.18000 116 ALA A N 1
ATOM 758 C CA . ALA A 1 97 ? -14.81700 -47.56500 -26.93800 1.000 24.37000 116 ALA A CA 1
ATOM 759 C C . ALA A 1 97 ? -13.44800 -47.45000 -27.58900 1.000 32.65000 116 ALA A C 1
ATOM 760 O O . ALA A 1 97 ? -12.44100 -47.68200 -26.91000 1.000 33.49000 116 ALA A O 1
ATOM 762 N N . VAL A 1 98 ? -13.38100 -47.12000 -28.87900 1.000 25.77000 117 VAL A N 1
ATOM 763 C CA . VAL A 1 98 ? -12.10300 -46.99600 -29.56700 1.000 27.00000 117 VAL A CA 1
ATOM 764 C C . VAL A 1 98 ? -11.77800 -45.53900 -29.88300 1.000 29.11000 117 VAL A C 1
ATOM 765 O O . VAL A 1 98 ? -10.97500 -45.26300 -30.77300 1.000 32.38000 117 VAL A O 1
ATOM 769 N N . ARG A 1 99 ? -12.39300 -44.60000 -29.17400 1.000 25.67000 118 ARG A N 1
ATOM 770 C CA . ARG A 1 99 ? -11.94500 -43.21700 -29.21500 1.000 30.78000 118 ARG A CA 1
ATOM 771 C C . ARG A 1 99 ? -10.94700 -42.99600 -28.09100 1.000 37.18000 118 ARG A C 1
ATOM 772 O O . ARG A 1 99 ? -11.14700 -43.46500 -26.96800 1.000 36.04000 118 ARG A O 1
ATOM 780 N N . TYR A 1 100 ? -9.86000 -42.29700 -28.39800 1.000 36.68000 119 TYR A N 1
ATOM 781 C CA . TYR A 1 100 ? -8.91000 -41.87800 -27.37700 1.000 33.80000 119 TYR A CA 1
ATOM 782 C C . TYR A 1 100 ? -8.63900 -40.39400 -27.55400 1.000 35.40000 119 TYR A C 1
ATOM 783 O O . TYR A 1 100 ? -8.07400 -39.98200 -28.57300 1.000 39.15000 119 TYR A O 1
ATOM 792 N N . ASN A 1 101 ? -9.03400 -39.59900 -26.56600 1.000 35.24000 120 ASN A N 1
ATOM 793 C CA . ASN A 1 101 ? -8.90500 -38.15100 -26.64500 1.000 37.23000 120 ASN A CA 1
ATOM 794 C C . ASN A 1 101 ? -9.46300 -37.62300 -27.96300 1.000 42.02000 120 ASN A C 1
ATOM 795 O O . ASN A 1 101 ? -8.84700 -36.79200 -28.63100 1.000 41.88000 120 ASN A O 1
ATOM 800 N N . GLY A 1 102 ? -10.62100 -38.14200 -28.36400 1.000 38.93000 121 GLY A N 1
ATOM 801 C CA . GLY A 1 102 ? -11.30300 -37.67800 -29.54700 1.000 37.84000 121 GLY A CA 1
ATOM 802 C C . GLY A 1 102 ? -10.93900 -38.38800 -30.83400 1.000 41.87000 121 GLY A C 1
ATOM 803 O O . GLY A 1 102 ? -11.64300 -38.21000 -31.83800 1.000 46.84000 121 GLY A O 1
ATOM 804 N N . LYS A 1 103 ? -9.88100 -39.19700 -30.83700 1.000 38.81000 122 LYS A N 1
ATOM 805 C CA . LYS A 1 103 ? -9.36300 -39.82300 -32.04700 1.000 31.73000 122 LYS A CA 1
ATOM 806 C C . LYS A 1 103 ? -9.79400 -41.27600 -32.10500 1.000 33.25000 122 LYS A C 1
ATOM 807 O O . LYS A 1 103 ? -9.67300 -41.99700 -31.11100 1.000 35.73000 122 LYS A O 1
ATOM 813 N N . LEU A 1 104 ? -10.25400 -41.71700 -33.27100 1.000 32.67000 123 LEU A N 1
ATOM 814 C CA . LEU A 1 104 ? -10.49200 -43.14000 -33.46300 1.000 32.24000 123 LEU A CA 1
ATOM 815 C C . LEU A 1 104 ? -9.15900 -43.84800 -33.63800 1.000 31.13000 123 LEU A C 1
ATOM 816 O O . LEU A 1 104 ? -8.34700 -43.46000 -34.48100 1.000 31.01000 123 LEU A O 1
ATOM 821 N N . ILE A 1 105 ? -8.93000 -44.88800 -32.84300 1.000 27.19000 124 ILE A N 1
ATOM 822 C CA . ILE A 1 105 ? -7.63400 -45.54900 -32.89000 1.000 27.09000 124 ILE A CA 1
ATOM 823 C C . ILE A 1 105 ? -7.75800 -47.05700 -33.09300 1.000 26.90000 124 ILE A C 1
ATOM 824 O O . ILE A 1 105 ? -6.75700 -47.77300 -33.01500 1.000 29.22000 124 ILE A O 1
ATOM 829 N N . ALA A 1 106 ? -8.95700 -47.56400 -33.37700 1.000 28.99000 125 ALA A N 1
ATOM 830 C CA . ALA A 1 106 ? -9.08600 -49.00900 -33.56800 1.000 26.80000 125 ALA A CA 1
ATOM 831 C C . ALA A 1 106 ? -10.45200 -49.33100 -34.15700 1.000 28.51000 125 ALA A C 1
ATOM 832 O O . ALA A 1 106 ? -11.29500 -48.44600 -34.33800 1.000 24.69000 125 ALA A O 1
ATOM 834 N N . TYR A 1 107 ? -10.66500 -50.62700 -34.46200 1.000 29.35000 126 TYR A N 1
ATOM 835 C CA . TYR A 1 107 ? -11.99400 -50.99100 -34.91800 1.000 27.27000 126 TYR A CA 1
ATOM 836 C C . TYR A 1 107 ? -12.66900 -51.91300 -33.92700 1.000 27.48000 126 TYR A C 1
ATOM 837 O O . TYR A 1 107 ? -12.08200 -52.93500 -33.55000 1.000 34.39000 126 TYR A O 1
ATOM 846 N N . PRO A 1 108 ? -13.92800 -51.65300 -33.58200 1.000 26.69000 127 PRO A N 1
ATOM 847 C CA . PRO A 1 108 ? -14.62800 -52.51200 -32.62100 1.000 29.90000 127 PRO A CA 1
ATOM 848 C C . PRO A 1 108 ? -14.93300 -53.86100 -33.24400 1.000 30.22000 127 PRO A C 1
ATOM 849 O O . PRO A 1 108 ? -15.37700 -53.94000 -34.39100 1.000 30.00000 127 PRO A O 1
ATOM 853 N N . ILE A 1 109 ? -14.73600 -54.92800 -32.47500 1.000 25.52000 128 ILE A N 1
ATOM 854 C CA . ILE A 1 109 ? -15.05000 -56.25200 -33.00700 1.000 32.11000 128 ILE A CA 1
ATOM 855 C C . ILE A 1 109 ? -16.18400 -56.93100 -32.24600 1.000 34.79000 128 ILE A C 1
ATOM 856 O O . ILE A 1 109 ? -17.19800 -57.30100 -32.84200 1.000 30.63000 128 ILE A O 1
ATOM 861 N N . ALA A 1 110 ? -16.00800 -57.13400 -30.93900 1.000 34.20000 129 ALA A N 1
ATOM 862 C CA . ALA A 1 110 ? -16.95800 -57.86700 -30.11000 1.000 30.00000 129 ALA A CA 1
ATOM 863 C C . ALA A 1 110 ? -17.23100 -57.07700 -28.84100 1.000 30.89000 129 ALA A C 1
ATOM 864 O O . ALA A 1 110 ? -16.54600 -56.10000 -28.53000 1.000 35.32000 129 ALA A O 1
ATOM 866 N N . VAL A 1 111 ? -18.25400 -57.51500 -28.11100 1.000 34.70000 130 VAL A N 1
ATOM 867 C CA . VAL A 1 111 ? -18.78700 -56.80500 -26.95000 1.000 34.21000 130 VAL A CA 1
ATOM 868 C C . VAL A 1 111 ? -19.04100 -57.81000 -25.83100 1.000 30.33000 130 VAL A C 1
ATOM 869 O O . VAL A 1 111 ? -19.67700 -58.84500 -26.05900 1.000 34.11000 130 VAL A O 1
ATOM 873 N N . GLU A 1 112 ? -18.58200 -57.51000 -24.61800 1.000 29.40000 131 GLU A N 1
ATOM 874 C CA . GLU A 1 112 ? -19.00800 -58.31400 -23.47800 1.000 33.38000 131 GLU A CA 1
ATOM 875 C C . GLU A 1 112 ? -19.40600 -57.42700 -22.30600 1.000 33.35000 131 GLU A C 1
ATOM 876 O O . GLU A 1 112 ? -18.92800 -56.29700 -22.16100 1.000 30.41000 131 GLU A O 1
ATOM 882 N N . ALA A 1 113 ? -20.32800 -57.95400 -21.49800 1.000 34.49000 132 ALA A N 1
ATOM 883 C CA . ALA A 1 113 ? -20.82500 -57.30300 -20.29200 1.000 35.17000 132 ALA A CA 1
ATOM 884 C C . ALA A 1 113 ? -21.49400 -58.35600 -19.41900 1.000 28.72000 132 ALA A C 1
ATOM 885 O O . ALA A 1 113 ? -21.83800 -59.44600 -19.88400 1.000 33.10000 132 ALA A O 1
ATOM 887 N N . LEU A 1 114 ? -21.65100 -58.01900 -18.14000 1.000 30.39000 133 LEU A N 1
ATOM 888 C CA . LEU A 1 114 ? -22.37600 -58.85500 -17.18800 1.000 33.15000 133 LEU A CA 1
ATOM 889 C C . LEU A 1 114 ? -23.85700 -58.93900 -17.53700 1.000 31.22000 133 LEU A C 1
ATOM 890 O O . LEU A 1 114 ? -24.44600 -57.99900 -18.07600 1.000 28.38000 133 LEU A O 1
ATOM 895 N N . SER A 1 115 ? -24.47600 -60.06400 -17.18600 1.000 32.59000 134 SER A N 1
ATOM 896 C CA . SER A 1 115 ? -25.92700 -60.19200 -17.28400 1.000 31.80000 134 SER A CA 1
ATOM 897 C C . SER A 1 115 ? -26.48400 -60.83900 -16.02400 1.000 36.74000 134 SER A C 1
ATOM 898 O O . SER A 1 115 ? -25.74200 -61.29200 -15.14400 1.000 29.44000 134 SER A O 1
ATOM 901 N N . LEU A 1 116 ? -27.81800 -60.87000 -15.94800 1.000 33.34000 135 LEU A N 1
ATOM 902 C CA . LEU A 1 116 ? -28.50100 -61.62700 -14.90800 1.000 30.80000 135 LEU A CA 1
ATOM 903 C C . LEU A 1 116 ? -28.63700 -63.06100 -15.39800 1.000 32.55000 135 LEU A C 1
ATOM 904 O O . LEU A 1 116 ? -29.17500 -63.30400 -16.48200 1.000 38.04000 135 LEU A O 1
ATOM 909 N N . ILE A 1 117 ? -28.10300 -64.00000 -14.62700 1.000 33.95000 136 ILE A N 1
ATOM 910 C CA . ILE A 1 117 ? -28.19700 -65.42600 -14.90900 1.000 36.95000 136 ILE A CA 1
ATOM 911 C C . ILE A 1 117 ? -29.13500 -66.00900 -13.86200 1.000 36.79000 136 ILE A C 1
ATOM 912 O O . ILE A 1 117 ? -29.02800 -65.66500 -12.67800 1.000 35.75000 136 ILE A O 1
ATOM 917 N N . TYR A 1 118 ? -30.08100 -66.84600 -14.29200 1.000 35.77000 137 TYR A N 1
ATOM 918 C CA . TYR A 1 118 ? -31.14400 -67.29600 -13.39900 1.000 36.57000 137 TYR A CA 1
ATOM 919 C C . TYR A 1 118 ? -31.44100 -68.77300 -13.61000 1.000 39.39000 137 TYR A C 1
ATOM 920 O O . TYR A 1 118 ? -31.19500 -69.32700 -14.68400 1.000 39.81000 137 TYR A O 1
ATOM 929 N N . ASN A 1 119 ? -31.95100 -69.40700 -12.55300 1.000 35.07000 138 ASN A N 1
ATOM 930 C CA . ASN A 1 119 ? -32.34300 -70.81400 -12.58900 1.000 36.37000 138 ASN A CA 1
ATOM 931 C C . ASN A 1 119 ? -33.82300 -70.91000 -12.96000 1.000 47.55000 138 ASN A C 1
ATOM 932 O O . ASN A 1 119 ? -34.70300 -70.51200 -12.18100 1.000 41.45000 138 ASN A O 1
ATOM 937 N N . LYS A 1 120 ? -34.09000 -71.44900 -14.15700 1.000 45.42000 139 LYS A N 1
ATOM 938 C CA . LYS A 1 120 ? -35.45200 -71.47300 -14.68300 1.000 45.06000 139 LYS A CA 1
ATOM 939 C C . LYS A 1 120 ? -36.36500 -72.32400 -13.81700 1.000 48.54000 139 LYS A C 1
ATOM 940 O O . LYS A 1 120 ? -37.52500 -71.96000 -13.58600 1.000 50.39000 139 LYS A O 1
ATOM 946 N N . ASP A 1 121 ? -35.86500 -73.46700 -13.34200 1.000 47.16000 140 ASP A N 1
ATOM 947 C CA . ASP A 1 121 ? -36.67300 -74.32500 -12.48400 1.000 48.42000 140 ASP A CA 1
ATOM 948 C C . ASP A 1 121 ? -37.02300 -73.62900 -11.17800 1.000 44.65000 140 ASP A C 1
ATOM 949 O O . ASP A 1 121 ? -38.17700 -73.67000 -10.74000 1.000 53.06000 140 ASP A O 1
ATOM 954 N N . LEU A 1 122 ? -36.05600 -72.96100 -10.55700 1.000 44.08000 141 LEU A N 1
ATOM 955 C CA . LEU A 1 122 ? -36.33900 -72.24900 -9.31900 1.000 41.09000 141 LEU A CA 1
ATOM 956 C C . LEU A 1 122 ? -37.07000 -70.93600 -9.56400 1.000 40.70000 141 LEU A C 1
ATOM 957 O O . LEU A 1 122 ? -37.83900 -70.49000 -8.70900 1.000 41.75000 141 LEU A O 1
ATOM 962 N N . LEU A 1 123 ? -36.84000 -70.29000 -10.70300 1.000 42.81000 142 LEU A N 1
ATOM 963 C CA . LEU A 1 123 ? -37.29500 -68.91600 -10.91600 1.000 45.41000 142 LEU A CA 1
ATOM 964 C C . LEU A 1 123 ? -37.64400 -68.71900 -12.38300 1.000 47.75000 142 LEU A C 1
ATOM 965 O O . LEU A 1 123 ? -36.88200 -68.11900 -13.15000 1.000 49.31000 142 LEU A O 1
ATOM 970 N N . PRO A 1 124 ? -38.80400 -69.21900 -12.81400 1.000 49.70000 143 PRO A N 1
ATOM 971 C CA . PRO A 1 124 ? -39.17600 -69.07400 -14.23400 1.000 48.37000 143 PRO A CA 1
ATOM 972 C C . PRO A 1 124 ? -39.28200 -67.62700 -14.67000 1.000 46.69000 143 PRO A C 1
ATOM 973 O O . PRO A 1 124 ? -39.05500 -67.31500 -15.84700 1.000 46.39000 143 PRO A O 1
ATOM 977 N N . ASN A 1 125 ? -39.66900 -66.76900 -13.73300 1.000 41.26000 144 ASN A N 1
ATOM 978 C CA . ASN A 1 125 ? -39.87200 -65.33100 -14.02000 1.000 45.53000 144 ASN A CA 1
ATOM 979 C C . ASN A 1 125 ? -38.86600 -64.48100 -13.24900 1.000 43.65000 144 ASN A C 1
ATOM 980 O O . ASN A 1 125 ? -39.18200 -64.03600 -12.16400 1.000 38.09000 144 ASN A O 1
ATOM 985 N N . PRO A 1 126 ? -37.67400 -64.22000 -13.81200 1.000 48.28000 145 PRO A N 1
ATOM 986 C CA . PRO A 1 126 ? -36.67300 -63.42300 -13.14400 1.000 44.61000 145 PRO A CA 1
ATOM 987 C C . PRO A 1 126 ? -37.18900 -61.99900 -12.94000 1.000 41.72000 145 PRO A C 1
ATOM 988 O O . PRO A 1 126 ? -37.83500 -61.48700 -13.78700 1.000 41.87000 145 PRO A O 1
ATOM 992 N N . PRO A 1 127 ? -36.88000 -61.36300 -11.80300 1.000 38.92000 146 PRO A N 1
ATOM 993 C CA . PRO A 1 127 ? -37.34300 -60.01700 -11.52300 1.000 37.41000 146 PRO A CA 1
ATOM 994 C C . PRO A 1 127 ? -36.81200 -58.94200 -12.47500 1.000 36.06000 146 PRO A C 1
ATOM 995 O O . PRO A 1 127 ? -35.71000 -58.99300 -12.87100 1.000 40.59000 146 PRO A O 1
ATOM 999 N N . LYS A 1 128 ? -37.67000 -58.00800 -12.82900 1.000 36.02000 147 LYS A N 1
ATOM 1000 C CA . LYS A 1 128 ? -37.26000 -56.87900 -13.65000 1.000 34.14000 147 LYS A CA 1
ATOM 1001 C C . LYS A 1 128 ? -36.64000 -55.75600 -12.83400 1.000 39.92000 147 LYS A C 1
ATOM 1002 O O . LYS A 1 128 ? -35.93300 -54.91300 -13.40400 1.000 37.59000 147 LYS A O 1
ATOM 1008 N N . THR A 1 129 ? -36.88100 -55.72800 -11.52200 1.000 34.33000 148 THR A N 1
ATOM 1009 C CA . THR A 1 129 ? -36.32600 -54.70500 -10.64900 1.000 36.29000 148 THR A CA 1
ATOM 1010 C C . THR A 1 129 ? -35.54400 -55.33600 -9.50500 1.000 35.28000 148 THR A C 1
ATOM 1011 O O . THR A 1 129 ? -35.82700 -56.45900 -9.07100 1.000 35.94000 148 THR A O 1
ATOM 1015 N N . TRP A 1 130 ? -34.55100 -54.58700 -9.02100 1.000 37.91000 149 TRP A N 1
ATOM 1016 C CA . TRP A 1 130 ? -33.88900 -54.94700 -7.77200 1.000 37.96000 149 TRP A CA 1
ATOM 1017 C C . TRP A 1 130 ? -34.85200 -54.88000 -6.59100 1.000 37.90000 149 TRP A C 1
ATOM 1018 O O . TRP A 1 130 ? -34.74100 -55.66800 -5.64500 1.000 34.23000 149 TRP A O 1
ATOM 1029 N N . GLU A 1 131 ? -35.80100 -53.94000 -6.62400 1.000 37.12000 150 GLU A N 1
ATOM 1030 C CA . GLU A 1 131 ? -36.63700 -53.68900 -5.45400 1.000 34.72000 150 GLU A CA 1
ATOM 1031 C C . GLU A 1 131 ? -37.48200 -54.89100 -5.03900 1.000 34.62000 150 GLU A C 1
ATOM 1032 O O . GLU A 1 131 ? -37.87600 -54.97100 -3.87100 1.000 37.86000 150 GLU A O 1
ATOM 1038 N N . GLU A 1 132 ? -37.77200 -55.81900 -5.94800 1.000 36.73000 151 GLU A N 1
ATOM 1039 C CA . GLU A 1 132 ? -38.54300 -57.02000 -5.62400 1.000 41.55000 151 GLU A CA 1
ATOM 1040 C C . GLU A 1 132 ? -37.69200 -58.20600 -5.18600 1.000 44.89000 151 GLU A C 1
ATOM 1041 O O . GLU A 1 132 ? -38.25800 -59.25500 -4.84800 1.000 42.88000 151 GLU A O 1
ATOM 1047 N N . ILE A 1 133 ? -36.36800 -58.06500 -5.17700 1.000 39.00000 152 ILE A N 1
ATOM 1048 C CA . ILE A 1 133 ? -35.44300 -59.11100 -4.73700 1.000 41.83000 152 ILE A CA 1
ATOM 1049 C C . ILE A 1 133 ? -35.61900 -59.49000 -3.26700 1.000 42.59000 152 ILE A C 1
ATOM 1050 O O . ILE A 1 133 ? -35.56700 -60.68800 -2.95100 1.000 48.16000 152 ILE A O 1
ATOM 1055 N N . PRO A 1 134 ? -35.77300 -58.52900 -2.31300 1.000 35.99000 153 PRO A N 1
ATOM 1056 C CA . PRO A 1 134 ? -35.97500 -58.93200 -0.91100 1.000 39.94000 153 PRO A CA 1
ATOM 1057 C C . PRO A 1 134 ? -37.11200 -59.92800 -0.75700 1.000 46.03000 153 PRO A C 1
ATOM 1058 O O . PRO A 1 134 ? -36.91100 -61.04500 -0.26500 1.000 46.97000 153 PRO A O 1
ATOM 1062 N N . ALA A 1 135 ? -38.30600 -59.52600 -1.21600 1.000 47.07000 154 ALA A N 1
ATOM 1063 C CA . ALA A 1 135 ? -39.48900 -60.37700 -1.12300 1.000 41.95000 154 ALA A CA 1
ATOM 1064 C C . ALA A 1 135 ? -39.26500 -61.72200 -1.79700 1.000 44.90000 154 ALA A C 1
ATOM 1065 O O . ALA A 1 135 ? -39.70500 -62.76400 -1.29800 1.000 46.77000 154 ALA A O 1
ATOM 1067 N N . LEU A 1 136 ? -38.58300 -61.72000 -2.93900 1.000 47.70000 155 LEU A N 1
ATOM 1068 C CA . LEU A 1 136 ? -38.30600 -62.97300 -3.62600 1.000 46.73000 155 LEU A CA 1
ATOM 1069 C C . LEU A 1 136 ? -37.44500 -63.88300 -2.75900 1.000 47.79000 155 LEU A C 1
ATOM 1070 O O . LEU A 1 136 ? -37.61300 -65.10900 -2.77500 1.000 47.12000 155 LEU A O 1
ATOM 1075 N N . ASP A 1 137 ? -36.55300 -63.28700 -1.96200 1.000 46.58000 156 ASP A N 1
ATOM 1076 C CA . ASP A 1 137 ? -35.63600 -64.05000 -1.12200 1.000 49.69000 156 ASP A CA 1
ATOM 1077 C C . ASP A 1 137 ? -36.36900 -64.68700 0.05300 1.000 47.72000 156 ASP A C 1
ATOM 1078 O O . ASP A 1 137 ? -36.07800 -65.83000 0.42600 1.000 44.92000 156 ASP A O 1
ATOM 1083 N N . LYS A 1 138 ? -37.34500 -63.98100 0.62900 1.000 52.63000 157 LYS A N 1
ATOM 1084 C CA . LYS A 1 138 ? -38.17100 -64.58700 1.67000 1.000 49.45000 157 LYS A CA 1
ATOM 1085 C C . LYS A 1 138 ? -38.82700 -65.86700 1.17000 1.000 47.31000 157 LYS A C 1
ATOM 1086 O O . LYS A 1 138 ? -38.74200 -66.91800 1.81900 1.000 49.13000 157 LYS A O 1
ATOM 1092 N N . GLU A 1 139 ? -39.44700 -65.81200 -0.01000 1.000 40.87000 158 GLU A N 1
ATOM 1093 C CA . GLU A 1 139 ? -40.06300 -67.01200 -0.56500 1.000 51.40000 158 GLU A CA 1
ATOM 1094 C C . GLU A 1 139 ? -39.03900 -68.12000 -0.75500 1.000 53.16000 158 GLU A C 1
ATOM 1095 O O . GLU A 1 139 ? -39.25300 -69.25900 -0.32600 1.000 52.89000 158 GLU A O 1
ATOM 1101 N N . LEU A 1 140 ? -37.90100 -67.79600 -1.36500 1.000 54.57000 159 LEU A N 1
ATOM 1102 C CA . LEU A 1 140 ? -36.89300 -68.81700 -1.62200 1.000 49.90000 159 LEU A CA 1
ATOM 1103 C C . LEU A 1 140 ? -36.21700 -69.29100 -0.33700 1.000 50.44000 159 LEU A C 1
ATOM 1104 O O . LEU A 1 140 ? -35.85800 -70.47200 -0.23100 1.000 49.13000 159 LEU A O 1
ATOM 1109 N N . LYS A 1 141 ? -36.04700 -68.40700 0.65500 1.000 47.61000 160 LYS A N 1
ATOM 1110 C CA . LYS A 1 141 ? -35.45500 -68.84400 1.91800 1.000 49.56000 160 LYS A CA 1
ATOM 1111 C C . LYS A 1 141 ? -36.34200 -69.85400 2.63100 1.000 57.96000 160 LYS A C 1
ATOM 1112 O O . LYS A 1 141 ? -35.83100 -70.74300 3.32100 1.000 60.52000 160 LYS A O 1
ATOM 1118 N N . ALA A 1 142 ? -37.66500 -69.75200 2.46700 1.000 52.65000 161 ALA A N 1
ATOM 1119 C CA . ALA A 1 142 ? -38.54000 -70.75400 3.06700 1.000 58.10000 161 ALA A CA 1
ATOM 1120 C C . ALA A 1 142 ? -38.44200 -72.10600 2.36800 1.000 62.49000 161 ALA A C 1
ATOM 1121 O O . ALA A 1 142 ? -38.90500 -73.10600 2.92400 1.000 58.20000 161 ALA A O 1
ATOM 1123 N N . LYS A 1 143 ? -37.83600 -72.16600 1.18200 1.000 63.16000 162 LYS A N 1
ATOM 1124 C CA . LYS A 1 143 ? -37.58600 -73.42300 0.48700 1.000 62.82000 162 LYS A CA 1
ATOM 1125 C C . LYS A 1 143 ? -36.18600 -73.96600 0.74500 1.000 56.28000 162 LYS A C 1
ATOM 1126 O O . LYS A 1 143 ? -35.82000 -75.00000 0.18600 1.000 57.42000 162 LYS A O 1
ATOM 1132 N N . GLY A 1 144 ? -35.39600 -73.30200 1.58100 1.000 49.79000 163 GLY A N 1
ATOM 1133 C CA . GLY A 1 144 ? -34.02300 -73.72000 1.76900 1.000 55.50000 163 GLY A CA 1
ATOM 1134 C C . GLY A 1 144 ? -33.07500 -73.24600 0.69600 1.000 53.96000 163 GLY A C 1
ATOM 1135 O O . GLY A 1 144 ? -31.98700 -73.81400 0.54700 1.000 53.71000 163 GLY A O 1
ATOM 1136 N N . LYS A 1 145 ? -33.45700 -72.22600 -0.07000 1.000 47.23000 164 LYS A N 1
ATOM 1137 C CA . LYS A 1 145 ? -32.63000 -71.68500 -1.14200 1.000 48.44000 164 LYS A CA 1
ATOM 1138 C C . LYS A 1 145 ? -32.63900 -70.16200 -1.03300 1.000 43.82000 164 LYS A C 1
ATOM 1139 O O . LYS A 1 145 ? -33.24100 -69.60200 -0.11400 1.000 48.76000 164 LYS A O 1
ATOM 1145 N N . SER A 1 146 ? -31.93200 -69.47800 -1.93000 1.000 41.94000 165 SER A N 1
ATOM 1146 C CA . SER A 1 146 ? -31.86700 -68.02300 -1.87500 1.000 40.83000 165 SER A CA 1
ATOM 1147 C C . SER A 1 146 ? -32.08600 -67.41800 -3.25600 1.000 32.56000 165 SER A C 1
ATOM 1148 O O . SER A 1 146 ? -31.93500 -68.08000 -4.28700 1.000 37.65000 165 SER A O 1
ATOM 1151 N N . ALA A 1 147 ? -32.43900 -66.13100 -3.26000 1.000 35.85000 166 ALA A N 1
ATOM 1152 C CA . ALA A 1 147 ? -32.68000 -65.42200 -4.51500 1.000 42.35000 166 ALA A CA 1
ATOM 1153 C C . ALA A 1 147 ? -31.39100 -65.21600 -5.30300 1.000 42.57000 166 ALA A C 1
ATOM 1154 O O . ALA A 1 147 ? -31.27900 -65.63900 -6.46000 1.000 38.78000 166 ALA A O 1
ATOM 1156 N N . LEU A 1 148 ? -30.40400 -64.56300 -4.69400 1.000 36.72000 167 LEU A N 1
ATOM 1157 C CA . LEU A 1 148 ? -29.31500 -63.96700 -5.45800 1.000 40.59000 167 LEU A CA 1
ATOM 1158 C C . LEU A 1 148 ? -27.99900 -64.10300 -4.72500 1.000 37.77000 167 LEU A C 1
ATOM 1159 O O . LEU A 1 148 ? -27.90400 -63.73300 -3.55400 1.000 38.17000 167 LEU A O 1
ATOM 1164 N N . MET A 1 149 ? -26.98800 -64.61500 -5.42400 1.000 43.88000 168 MET A N 1
ATOM 1165 C CA . MET A 1 149 ? -25.61600 -64.59800 -4.93100 1.000 39.70000 168 MET A CA 1
ATOM 1166 C C . MET A 1 149 ? -24.68400 -64.22500 -6.06900 1.000 34.92000 168 MET A C 1
ATOM 1167 O O . MET A 1 149 ? -24.67900 -64.88800 -7.11200 1.000 39.17000 168 MET A O 1
ATOM 1172 N N . PHE A 1 150 ? -23.89500 -63.17400 -5.86900 1.000 29.47000 169 PHE A N 1
ATOM 1173 C CA . PHE A 1 150 ? -22.84600 -62.81600 -6.80700 1.000 30.91000 169 PHE A CA 1
ATOM 1174 C C . PHE A 1 150 ? -21.65000 -62.27100 -6.02900 1.000 37.25000 169 PHE A C 1
ATOM 1175 O O . PHE A 1 150 ? -21.71500 -62.03800 -4.81800 1.000 36.78000 169 PHE A O 1
ATOM 1183 N N . ASN A 1 151 ? -20.53500 -62.09800 -6.73600 1.000 29.91000 170 ASN A N 1
ATOM 1184 C CA . ASN A 1 151 ? -19.30000 -61.59400 -6.14700 1.000 36.16000 170 ASN A CA 1
ATOM 1185 C C . ASN A 1 151 ? -19.46900 -60.18000 -5.60000 1.000 32.52000 170 ASN A C 1
ATOM 1186 O O . ASN A 1 151 ? -19.55600 -59.22600 -6.37100 1.000 34.29000 170 ASN A O 1
ATOM 1191 N N . LEU A 1 152 ? -19.48800 -60.01600 -4.28000 1.000 32.68000 171 LEU A N 1
ATOM 1192 C CA . LEU A 1 152 ? -19.59500 -58.68700 -3.68900 1.000 32.77000 171 LEU A CA 1
ATOM 1193 C C . LEU A 1 152 ? -18.23700 -58.03400 -3.43400 1.000 39.70000 171 LEU A C 1
ATOM 1194 O O . LEU A 1 152 ? -18.18800 -56.85400 -3.06800 1.000 40.01000 171 LEU A O 1
ATOM 1199 N N . GLN A 1 153 ? -17.13600 -58.76300 -3.61800 1.000 36.84000 172 GLN A N 1
ATOM 1200 C CA . GLN A 1 153 ? -15.83300 -58.25400 -3.21600 1.000 34.69000 172 GLN A CA 1
ATOM 1201 C C . GLN A 1 153 ? -15.26500 -57.25300 -4.20800 1.000 40.19000 172 GLN A C 1
ATOM 1202 O O . GLN A 1 153 ? -14.52000 -56.35400 -3.80400 1.000 40.61000 172 GLN A O 1
ATOM 1208 N N . GLU A 1 154 ? -15.59800 -57.39100 -5.49700 1.000 37.96000 173 GLU A N 1
ATOM 1209 C CA . GLU A 1 154 ? -14.95600 -56.62200 -6.55100 1.000 33.30000 173 GLU A CA 1
ATOM 1210 C C . GLU A 1 154 ? -15.94000 -55.63200 -7.16300 1.000 34.30000 173 GLU A C 1
ATOM 1211 O O . GLU A 1 154 ? -17.01100 -56.04400 -7.63300 1.000 36.62000 173 GLU A O 1
ATOM 1217 N N . PRO A 1 155 ? -15.62100 -54.33600 -7.20000 1.000 33.98000 174 PRO A N 1
ATOM 1218 C CA . PRO A 1 155 ? -16.60600 -53.34500 -7.66900 1.000 30.00000 174 PRO A CA 1
ATOM 1219 C C . PRO A 1 155 ? -17.06800 -53.56700 -9.09200 1.000 29.11000 174 PRO A C 1
ATOM 1220 O O . PRO A 1 155 ? -18.12100 -53.04900 -9.47300 1.000 36.37000 174 PRO A O 1
ATOM 1224 N N . TYR A 1 156 ? -16.30000 -54.29600 -9.89900 1.000 34.07000 175 TYR A N 1
ATOM 1225 C CA . TYR A 1 156 ? -16.73600 -54.64900 -11.24500 1.000 30.16000 175 TYR A CA 1
ATOM 1226 C C . TYR A 1 156 ? -18.09800 -55.32100 -11.21800 1.000 32.90000 175 TYR A C 1
ATOM 1227 O O . TYR A 1 156 ? -18.90200 -55.14500 -12.14100 1.000 28.72000 175 TYR A O 1
ATOM 1236 N N . PHE A 1 157 ? -18.36800 -56.11500 -10.17700 1.000 26.85000 176 PHE A N 1
ATOM 1237 C CA . PHE A 1 157 ? -19.63800 -56.81400 -10.05500 1.000 30.54000 176 PHE A CA 1
ATOM 1238 C C . PHE A 1 157 ? -20.71000 -55.98800 -9.35900 1.000 31.59000 176 PHE A C 1
ATOM 1239 O O . PHE A 1 157 ? -21.89500 -56.13400 -9.68000 1.000 34.04000 176 PHE A O 1
ATOM 1247 N N . THR A 1 158 ? -20.33200 -55.10800 -8.44000 1.000 29.20000 177 THR A N 1
ATOM 1248 C CA . THR A 1 158 ? -21.31500 -54.34400 -7.68200 1.000 30.79000 177 THR A CA 1
ATOM 1249 C C . THR A 1 158 ? -21.62000 -52.99100 -8.30200 1.000 34.39000 177 THR A C 1
ATOM 1250 O O . THR A 1 158 ? -22.66400 -52.40400 -7.98900 1.000 35.11000 177 THR A O 1
ATOM 1254 N N . TRP A 1 159 ? -20.74800 -52.48600 -9.17300 1.000 27.15000 178 TRP A N 1
ATOM 1255 C CA . TRP A 1 159 ? -21.00300 -51.17900 -9.76500 1.000 28.15000 178 TRP A CA 1
ATOM 1256 C C . TRP A 1 159 ? -22.24800 -51.11100 -10.65800 1.000 33.47000 178 TRP A C 1
ATOM 1257 O O . TRP A 1 159 ? -22.81900 -50.01100 -10.75500 1.000 33.77000 178 TRP A O 1
ATOM 1268 N N . PRO A 1 160 ? -22.70100 -52.17700 -11.34700 1.000 30.92000 179 PRO A N 1
ATOM 1269 C CA . PRO A 1 160 ? -23.94500 -52.03200 -12.13900 1.000 33.64000 179 PRO A CA 1
ATOM 1270 C C . PRO A 1 160 ? -25.13700 -51.53200 -11.33500 1.000 35.18000 179 PRO A C 1
ATOM 1271 O O . PRO A 1 160 ? -25.88600 -50.66400 -11.81100 1.000 30.87000 179 PRO A O 1
ATOM 1275 N N . LEU A 1 161 ? -25.32500 -52.04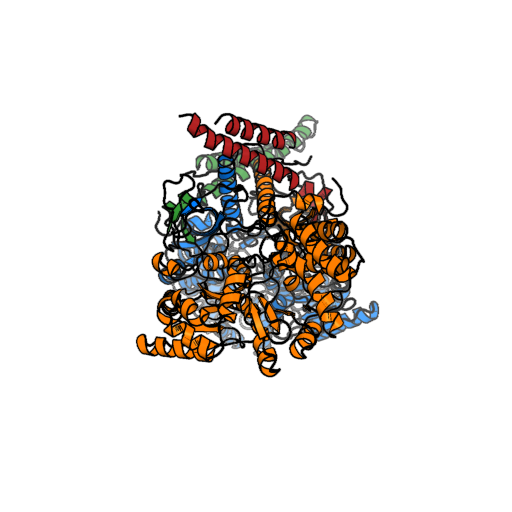700 -10.11600 1.000 31.73000 180 LEU A N 1
ATOM 1276 C CA . LEU A 1 161 ? -26.37400 -51.53500 -9.24000 1.000 26.04000 180 LEU A CA 1
ATOM 1277 C C . LEU A 1 161 ? -26.08000 -50.11000 -8.79600 1.000 34.26000 180 LEU A C 1
ATOM 1278 O O . LEU A 1 161 ? -26.97700 -49.25900 -8.76200 1.000 38.41000 180 LEU A O 1
ATOM 1283 N N . ILE A 1 162 ? -24.82700 -49.84200 -8.42800 1.000 31.13000 181 ILE A N 1
ATOM 1284 C CA . ILE A 1 162 ? -24.46400 -48.54900 -7.86600 1.000 29.77000 181 ILE A CA 1
ATOM 1285 C C . ILE A 1 162 ? -24.60800 -47.44200 -8.90100 1.000 31.21000 181 ILE A C 1
ATOM 1286 O O . ILE A 1 162 ? -24.98300 -46.31400 -8.56700 1.000 36.96000 181 ILE A O 1
ATOM 1291 N N . ALA A 1 163 ? -24.31700 -47.73600 -10.16600 1.000 34.77000 182 ALA A N 1
ATOM 1292 C CA . ALA A 1 163 ? -24.38400 -46.73000 -11.21500 1.000 34.28000 182 ALA A CA 1
ATOM 1293 C C . ALA A 1 163 ? -25.78900 -46.52900 -11.75300 1.000 37.32000 182 ALA A C 1
ATOM 1294 O O . ALA A 1 163 ? -26.02900 -45.51400 -12.41900 1.000 38.16000 182 ALA A O 1
ATOM 1296 N N . ALA A 1 164 ? -26.71200 -47.45500 -11.46400 1.000 28.13000 183 ALA A N 1
ATOM 1297 C CA . ALA A 1 164 ? -28.02400 -47.42900 -12.10100 1.000 30.95000 183 ALA A CA 1
ATOM 1298 C C . ALA A 1 164 ? -28.65900 -46.05200 -12.01400 1.000 33.58000 183 ALA A C 1
ATOM 1299 O O . ALA A 1 164 ? -29.15500 -45.52000 -13.01200 1.000 35.26000 183 ALA A O 1
ATOM 1301 N N . ASP A 1 165 ? -28.63300 -45.43800 -10.84100 1.000 34.02000 184 ASP A N 1
ATOM 1302 C CA . ASP A 1 165 ? -29.32000 -44.16900 -10.69200 1.000 35.71000 184 ASP A CA 1
ATOM 1303 C C . ASP A 1 165 ? -28.39000 -42.96900 -10.80600 1.000 37.70000 184 ASP A C 1
ATOM 1304 O O . ASP A 1 165 ? -28.80900 -41.85100 -10.48700 1.000 38.43000 184 ASP A O 1
ATOM 1309 N N . GLY A 1 166 ? -27.14600 -43.15900 -11.24300 1.000 35.72000 185 GLY A N 1
ATOM 1310 C CA . GLY A 1 166 ? -26.30200 -41.99900 -11.48500 1.000 34.06000 185 GLY A CA 1
ATOM 1311 C C . GLY A 1 166 ? -24.81200 -42.08800 -11.18400 1.000 39.09000 185 GLY A C 1
ATOM 1312 O O . GLY A 1 166 ? -24.08700 -41.13000 -11.45200 1.000 37.94000 185 GLY A O 1
ATOM 1313 N N . GLY A 1 167 ? -24.32600 -43.20100 -10.63400 1.000 37.79000 186 GLY A N 1
ATOM 1314 C CA . GLY A 1 167 ? -22.89900 -43.34600 -10.42000 1.000 36.56000 186 GLY A CA 1
ATOM 1315 C C . GLY A 1 167 ? -22.13800 -43.42800 -11.73300 1.000 42.40000 186 GLY A C 1
ATOM 1316 O O . GLY A 1 167 ? -22.63200 -43.91600 -12.74200 1.000 38.43000 186 GLY A O 1
ATOM 1317 N N . TYR A 1 168 ? -20.90700 -42.92300 -11.72700 1.000 39.47000 187 TYR A N 1
ATOM 1318 C CA . TYR A 1 168 ? -19.97700 -43.11700 -12.83700 1.000 34.20000 187 TYR A CA 1
ATOM 1319 C C . TYR A 1 168 ? -18.54700 -42.99700 -12.34600 1.000 36.64000 187 TYR A C 1
ATOM 1320 O O . TYR A 1 168 ? -18.28100 -42.42300 -11.29600 1.000 36.05000 187 TYR A O 1
ATOM 1329 N N . ALA A 1 169 ? -17.62600 -43.55800 -13.13300 1.000 32.92000 188 ALA A N 1
ATOM 1330 C CA . ALA A 1 169 ? -16.21100 -43.51300 -12.78200 1.000 29.79000 188 ALA A CA 1
ATOM 1331 C C . ALA A 1 169 ? -15.59300 -42.18400 -13.20700 1.000 34.95000 188 ALA A C 1
ATOM 1332 O O . ALA A 1 169 ? -15.21900 -41.35900 -12.36600 1.000 36.83000 188 ALA A O 1
ATOM 1334 N N . PHE A 1 170 ? -15.53300 -41.93600 -14.50900 1.000 34.04000 189 PHE A N 1
ATOM 1335 C CA . PHE A 1 170 ? -15.10800 -40.64400 -15.02800 1.000 38.59000 189 PHE A CA 1
ATOM 1336 C C . PHE A 1 170 ? -16.08300 -40.22300 -16.11800 1.000 33.36000 189 PHE A C 1
ATOM 1337 O O . PHE A 1 170 ? -16.52500 -41.05000 -16.92500 1.000 32.72000 189 PHE A O 1
ATOM 1345 N N . LYS A 1 171 ? -16.40900 -38.93500 -16.15200 1.000 33.03000 190 LYS A N 1
ATOM 1346 C CA . LYS A 1 171 ? -17.38200 -38.47300 -17.13000 1.000 37.41000 190 LYS A CA 1
ATOM 1347 C C . LYS A 1 171 ? -16.81900 -38.63100 -18.53500 1.000 32.92000 190 LYS A C 1
ATOM 1348 O O . LYS A 1 171 ? -15.68900 -38.24600 -18.80600 1.000 36.10000 190 LYS A O 1
ATOM 1354 N N . TYR A 1 172 ? -17.63500 -39.14800 -19.44400 1.000 40.52000 191 TYR A N 1
ATOM 1355 C CA . TYR A 1 172 ? -17.24500 -39.28500 -20.86400 1.000 33.80000 191 TYR A CA 1
ATOM 1356 C C . TYR A 1 172 ? -18.04600 -38.27600 -21.67500 1.000 36.58000 191 TYR A C 1
ATOM 1357 O O . TYR A 1 172 ? -19.21000 -38.08700 -21.40900 1.000 39.66000 191 TYR A O 1
ATOM 1366 N N . ALA A 1 173 ? -17.38200 -37.61600 -22.60500 1.000 41.10000 192 ALA A N 1
ATOM 1367 C CA . ALA A 1 173 ? -18.00700 -36.65400 -23.50900 1.000 35.81000 192 ALA A CA 1
ATOM 1368 C C . ALA A 1 173 ? -17.13200 -36.52700 -24.74600 1.000 35.89000 192 ALA A C 1
ATOM 1369 O O . ALA A 1 173 ? -15.98700 -36.07100 -24.64700 1.000 46.75000 192 ALA A O 1
ATOM 1371 N N . ALA A 1 174 ? -17.66300 -36.93800 -25.89900 1.000 42.32000 193 ALA A N 1
ATOM 1372 C CA . ALA A 1 174 ? -17.04500 -36.67900 -27.19500 1.000 36.18000 193 ALA A CA 1
ATOM 1373 C C . ALA A 1 174 ? -15.65500 -37.29000 -27.27200 1.000 38.90000 193 ALA A C 1
ATOM 1374 O O . ALA A 1 174 ? -14.67400 -36.61400 -27.58500 1.000 45.24000 193 ALA A O 1
ATOM 1376 N N . GLY A 1 175 ? -15.56900 -38.57700 -26.94200 1.000 43.34000 194 GLY A N 1
ATOM 1377 C CA . GLY A 1 175 ? -14.31700 -39.29800 -27.06200 1.000 41.25000 194 GLY A CA 1
ATOM 1378 C C . GLY A 1 175 ? -13.25000 -38.94100 -26.05100 1.000 38.49000 194 GLY A C 1
ATOM 1379 O O . GLY A 1 175 ? -12.07500 -39.24700 -26.28500 1.000 39.06000 194 GLY A O 1
ATOM 1380 N N . LYS A 1 176 ? -13.61800 -38.31400 -24.93700 1.000 36.25000 195 LYS A N 1
ATOM 1381 C CA . LYS A 1 176 ? -12.66700 -37.80000 -23.96000 1.000 37.43000 195 LYS A CA 1
ATOM 1382 C C . LYS A 1 176 ? -13.18700 -38.07500 -22.55500 1.000 42.16000 195 LYS A C 1
ATOM 1383 O O . LYS A 1 176 ? -14.39000 -37.94200 -22.29800 1.000 44.19000 195 LYS A O 1
ATOM 1389 N N . TYR A 1 177 ? -12.29000 -38.45100 -21.64600 1.000 39.48000 196 TYR A N 1
ATOM 1390 C CA . TYR A 1 177 ? -12.64500 -38.58500 -20.23800 1.000 33.23000 196 TYR A CA 1
ATOM 1391 C C . TYR A 1 177 ? -12.12900 -37.40200 -19.43700 1.000 30.87000 196 TYR A C 1
ATOM 1392 O O . TYR A 1 177 ? -11.01000 -36.93200 -19.65100 1.000 39.16000 196 TYR A O 1
ATOM 1401 N N . ASP A 1 178 ? -12.96400 -36.91900 -18.52300 1.000 36.23000 197 ASP A N 1
ATOM 1402 C CA . ASP A 1 178 ? -12.60000 -35.86200 -17.58100 1.000 40.08000 197 ASP A CA 1
ATOM 1403 C C . ASP A 1 178 ? -12.35100 -36.51800 -16.22800 1.000 37.44000 197 ASP A C 1
ATOM 1404 O O . ASP A 1 178 ? -13.29100 -36.92100 -15.53800 1.000 42.82000 197 ASP A O 1
ATOM 1409 N N . ILE A 1 179 ? -11.07700 -36.62200 -15.83600 1.000 40.80000 198 ILE A N 1
ATOM 1410 C CA . ILE A 1 179 ? -10.75400 -37.20800 -14.53200 1.000 47.20000 198 ILE A CA 1
ATOM 1411 C C . ILE A 1 179 ? -11.00000 -36.25200 -13.37800 1.000 42.44000 198 ILE A C 1
ATOM 1412 O O . ILE A 1 179 ? -10.81500 -36.65000 -12.22200 1.000 42.83000 198 ILE A O 1
ATOM 1417 N N . LYS A 1 180 ? -11.53100 -35.07200 -13.67100 1.000 39.84000 199 LYS A N 1
ATOM 1418 C CA . LYS A 1 180 ? -11.88900 -34.12700 -12.59300 1.000 42.54000 199 LYS A CA 1
ATOM 1419 C C . LYS A 1 180 ? -13.38100 -34.27000 -12.30500 1.000 43.85000 199 LYS A C 1
ATOM 1420 O O . LYS A 1 180 ? -13.86700 -33.56600 -11.45100 1.000 49.11000 199 LYS A O 1
ATOM 1426 N N . ASP A 1 181 ? -14.06000 -35.16800 -13.00900 1.000 45.56000 200 ASP A N 1
ATOM 1427 C CA . ASP A 1 181 ? -15.49600 -35.37600 -12.84000 1.000 40.27000 200 ASP A CA 1
ATOM 1428 C C . ASP A 1 181 ? -15.70300 -36.84600 -12.48900 1.000 40.34000 200 ASP A C 1
ATOM 1429 O O . ASP A 1 181 ? -15.94300 -37.68400 -13.36200 1.000 42.35000 200 ASP A O 1
ATOM 1434 N N . VAL A 1 182 ? -15.61200 -37.14400 -11.20500 1.000 36.64000 201 VAL A N 1
ATOM 1435 C CA . VAL A 1 182 ? -15.81600 -38.48600 -10.68500 1.000 38.23000 201 VAL A CA 1
ATOM 1436 C C . VAL A 1 182 ? -17.24400 -38.58100 -10.17600 1.000 38.73000 201 VAL A C 1
ATOM 1437 O O . VAL A 1 182 ? -17.76500 -37.62800 -9.58300 1.000 40.76000 201 VAL A O 1
ATOM 1441 N N . GLY A 1 183 ? -17.89800 -39.70700 -10.44600 1.000 32.86000 202 GLY A N 1
ATOM 1442 C CA . GLY A 1 183 ? -19.28500 -39.85600 -10.05300 1.000 35.53000 202 GLY A CA 1
ATOM 1443 C C . GLY A 1 183 ? -19.47900 -40.87000 -8.94700 1.000 39.35000 202 GLY A C 1
ATOM 1444 O O . GLY A 1 183 ? -20.44300 -41.64500 -8.96500 1.000 38.27000 202 GLY A O 1
ATOM 1445 N N . VAL A 1 184 ? -18.57000 -40.86800 -7.97600 1.000 35.58000 203 VAL A N 1
ATOM 1446 C CA . VAL A 1 184 ? -18.58000 -41.88600 -6.93000 1.000 36.24000 203 VAL A CA 1
ATOM 1447 C C . VAL A 1 184 ? -19.45100 -41.48200 -5.74600 1.000 37.47000 203 VAL A C 1
ATOM 1448 O O . VAL A 1 184 ? -20.11800 -42.33500 -5.15400 1.000 42.48000 203 VAL A O 1
ATOM 1452 N N . ASP A 1 185 ? -19.50800 -40.19700 -5.37300 1.000 35.77000 204 ASP A N 1
ATOM 1453 C CA . ASP A 1 185 ? -20.31400 -39.79600 -4.22400 1.000 39.73000 204 ASP A CA 1
ATOM 1454 C C . ASP A 1 185 ? -21.53100 -38.95300 -4.60300 1.000 39.25000 204 ASP A C 1
ATOM 1455 O O . ASP A 1 185 ? -21.93800 -38.07700 -3.83900 1.000 47.60000 204 ASP A O 1
ATOM 1460 N N . ASN A 1 186 ? -22.13500 -39.19100 -5.75400 1.000 37.86000 205 ASN A N 1
ATOM 1461 C CA . ASN A 1 186 ? -23.32400 -38.41800 -6.07200 1.000 42.34000 205 ASN A CA 1
ATOM 1462 C C . ASN A 1 186 ? -24.56200 -39.16200 -5.57200 1.000 36.45000 205 ASN A C 1
ATOM 1463 O O . ASN A 1 186 ? -24.47400 -40.26900 -5.03200 1.000 35.18000 205 ASN A O 1
ATOM 1468 N N . ALA A 1 187 ? -25.73600 -38.55500 -5.75600 1.000 41.33000 206 ALA A N 1
ATOM 1469 C CA . ALA A 1 187 ? -26.94400 -39.10900 -5.15300 1.000 37.01000 206 ALA A CA 1
ATOM 1470 C C . ALA A 1 187 ? -27.26700 -40.48300 -5.71700 1.000 36.50000 206 ALA A C 1
ATOM 1471 O O . ALA A 1 187 ? -27.77100 -41.35500 -4.99900 1.000 38.18000 206 ALA A O 1
ATOM 1473 N N . GLY A 1 188 ? -26.99100 -40.69300 -7.00300 1.000 35.25000 207 GLY A N 1
ATOM 1474 C CA . GLY A 1 188 ? -27.28600 -41.98100 -7.61000 1.000 39.44000 207 GLY A CA 1
ATOM 1475 C C . GLY A 1 188 ? -26.49000 -43.11800 -6.99800 1.000 37.30000 207 GLY A C 1
ATOM 1476 O O . GLY A 1 188 ? -27.04400 -44.16700 -6.65900 1.000 35.13000 207 GLY A O 1
ATOM 1477 N N . ALA A 1 189 ? -25.17700 -42.92100 -6.83900 1.000 34.64000 208 ALA A N 1
ATOM 1478 C CA . ALA A 1 189 ? -24.33900 -43.97600 -6.27400 1.000 33.29000 208 ALA A CA 1
ATOM 1479 C C . ALA A 1 189 ? -24.73200 -44.27800 -4.83200 1.000 35.85000 208 ALA A C 1
ATOM 1480 O O . ALA A 1 189 ? -24.75500 -45.44300 -4.40600 1.000 34.00000 208 ALA A O 1
ATOM 1482 N N . LYS A 1 190 ? -25.05100 -43.24000 -4.06200 1.000 32.22000 209 LYS A N 1
ATOM 1483 C CA . LYS A 1 190 ? -25.45100 -43.46600 -2.67900 1.000 37.31000 209 LYS A CA 1
ATOM 1484 C C . LYS A 1 190 ? -26.72600 -44.29000 -2.60700 1.000 38.60000 209 LYS A C 1
ATOM 1485 O O . LYS A 1 190 ? -26.82600 -45.22300 -1.80000 1.000 41.73000 209 LYS A O 1
ATOM 1491 N N . ALA A 1 191 ? -27.71200 -43.96900 -3.44700 1.000 33.67000 210 ALA A N 1
ATOM 1492 C CA . ALA A 1 191 ? -28.94900 -44.74000 -3.44000 1.000 33.22000 210 ALA A CA 1
ATOM 1493 C C . ALA A 1 191 ? -28.67400 -46.19800 -3.78000 1.000 32.51000 210 ALA A C 1
ATOM 1494 O O . ALA A 1 191 ? -29.14600 -47.11200 -3.09400 1.000 35.68000 210 ALA A O 1
ATOM 1496 N N . GLY A 1 192 ? -27.87100 -46.43200 -4.81800 1.000 30.05000 211 GLY A N 1
ATOM 1497 C CA . GLY A 1 192 ? -27.60200 -47.79600 -5.23000 1.000 29.78000 211 GLY A CA 1
ATOM 1498 C C . GLY A 1 192 ? -26.83300 -48.58100 -4.19000 1.000 30.91000 211 GLY A C 1
ATOM 1499 O O . GLY A 1 192 ? -27.15800 -49.73800 -3.91500 1.000 30.56000 211 GLY A O 1
ATOM 1500 N N . LEU A 1 193 ? -25.80000 -47.97100 -3.60300 1.000 35.34000 212 LEU A N 1
ATOM 1501 C CA . LEU A 1 193 ? -25.03800 -48.65700 -2.56200 1.000 36.40000 212 LEU A CA 1
ATOM 1502 C C . LEU A 1 193 ? -25.86700 -48.85400 -1.29700 1.000 37.34000 212 LEU A C 1
ATOM 1503 O O . LEU A 1 193 ? -25.70900 -49.86700 -0.60300 1.000 39.54000 212 LEU A O 1
ATOM 1508 N N . THR A 1 194 ? -26.74700 -47.90000 -0.96900 1.000 37.81000 213 THR A N 1
ATOM 1509 C CA . THR A 1 194 ? -27.64400 -48.09900 0.17000 1.000 38.62000 213 THR A CA 1
ATOM 1510 C C . THR A 1 194 ? -28.49100 -49.34700 -0.02500 1.000 41.40000 213 THR A C 1
ATOM 1511 O O . THR A 1 194 ? -28.66600 -50.15100 0.90000 1.000 34.98000 213 THR A O 1
ATOM 1515 N N . PHE A 1 195 ? -29.00900 -49.52800 -1.23300 1.000 37.21000 214 PHE A N 1
ATOM 1516 C CA . PHE A 1 195 ? -29.83300 -50.72000 -1.52900 1.000 34.28000 214 PHE A CA 1
ATOM 1517 C C . PHE A 1 195 ? -28.95300 -51.97000 -1.48800 1.000 40.76000 214 PHE A C 1
ATOM 1518 O O . PHE A 1 195 ? -29.42400 -53.01300 -1.05900 1.000 36.84000 214 PHE A O 1
ATOM 1526 N N . LEU A 1 196 ? -27.71300 -51.86200 -1.95500 1.000 33.93000 215 LEU A N 1
ATOM 1527 C CA . LEU A 1 196 ? -26.81100 -53.00100 -1.85900 1.000 36.59000 215 LEU A CA 1
ATOM 1528 C C . LEU A 1 196 ? -26.53700 -53.36600 -0.40400 1.000 37.44000 215 LEU A C 1
ATOM 1529 O O . LEU A 1 196 ? -26.52100 -54.55100 -0.04800 1.000 36.22000 215 LEU A O 1
ATOM 1534 N N . VAL A 1 197 ? -26.32600 -52.36300 0.45000 1.000 34.46000 216 VAL A N 1
ATOM 1535 C CA . VAL A 1 197 ? -25.99600 -52.63000 1.84700 1.000 44.35000 216 VAL A CA 1
ATOM 1536 C C . VAL A 1 197 ? -27.20300 -53.18500 2.59700 1.000 43.76000 216 VAL A C 1
ATOM 1537 O O . VAL A 1 197 ? -27.06500 -54.10100 3.41600 1.000 39.82000 216 VAL A O 1
ATOM 1541 N N . ASP A 1 198 ? -28.40600 -52.66000 2.32000 1.000 45.93000 217 ASP A N 1
ATOM 1542 C CA . ASP A 1 198 ? -29.59700 -53.14100 3.02500 1.000 45.52000 217 ASP A CA 1
ATOM 1543 C C . ASP A 1 198 ? -29.88000 -54.60400 2.70700 1.000 42.66000 217 ASP A C 1
ATOM 1544 O O . ASP A 1 198 ? -30.29800 -55.36400 3.58800 1.000 42.18000 217 ASP A O 1
ATOM 1549 N N . LEU A 1 199 ? -29.67100 -55.01600 1.45400 1.000 37.18000 218 LEU A N 1
ATOM 1550 C CA . LEU A 1 199 ? -29.74800 -56.43800 1.13200 1.000 39.02000 218 LEU A CA 1
ATOM 1551 C C . LEU A 1 199 ? -28.85500 -57.26500 2.04900 1.000 43.46000 218 LEU A C 1
ATOM 1552 O O . LEU A 1 199 ? -29.18400 -58.40700 2.39000 1.000 43.54000 218 LEU A O 1
ATOM 1557 N N . ILE A 1 200 ? -27.70400 -56.71300 2.43500 1.000 39.58000 219 ILE A N 1
ATOM 1558 C CA . ILE A 1 200 ? -26.76900 -57.43000 3.29100 1.000 40.44000 219 ILE A CA 1
ATOM 1559 C C . ILE A 1 200 ? -27.21400 -57.37700 4.74900 1.000 46.07000 219 ILE A C 1
ATOM 1560 O O . ILE A 1 200 ? -27.16700 -58.38600 5.45900 1.000 47.38000 219 ILE A O 1
ATOM 1565 N N . LYS A 1 201 ? -27.66300 -56.20500 5.21100 1.000 48.13000 220 LYS A N 1
ATOM 1566 C CA . LYS A 1 201 ? -28.13100 -56.06200 6.59000 1.000 40.51000 220 LYS A CA 1
ATOM 1567 C C . LYS A 1 201 ? -29.38700 -56.89800 6.85700 1.000 45.95000 220 LYS A C 1
ATOM 1568 O O . LYS A 1 201 ? -29.51300 -57.50400 7.92700 1.000 47.25000 220 LYS A O 1
ATOM 1574 N N . ASN A 1 202 ? -30.32800 -56.94600 5.90400 1.000 40.52000 221 ASN A N 1
ATOM 1575 C CA . ASN A 1 202 ? -31.55200 -57.73000 6.04800 1.000 39.52000 221 ASN A CA 1
ATOM 1576 C C . ASN A 1 202 ? -31.34700 -59.22600 5.70800 1.000 42.17000 221 ASN A C 1
ATOM 1577 O O . ASN A 1 202 ? -32.34300 -59.94400 5.50300 1.000 42.52000 221 ASN A O 1
ATOM 1582 N N . LYS A 1 203 ? -30.08500 -59.67500 5.60400 1.000 38.74000 222 LYS A N 1
ATOM 1583 C CA . LYS A 1 203 ? -29.68000 -61.06600 5.37300 1.000 44.47000 222 LYS A CA 1
ATOM 1584 C C . LYS A 1 203 ? -30.15800 -61.64900 4.04100 1.000 46.49000 222 LYS A C 1
ATOM 1585 O O . LYS A 1 203 ? -30.38400 -62.86500 3.92400 1.000 47.85000 222 LYS A O 1
ATOM 1591 N N . HIS A 1 204 ? -30.38400 -60.82100 3.02600 1.000 44.58000 223 HIS A N 1
ATOM 1592 C CA . HIS A 1 204 ? -30.66100 -61.43500 1.72800 1.000 42.47000 223 HIS A CA 1
ATOM 1593 C C . HIS A 1 204 ? -29.36400 -61.79900 1.01600 1.000 48.17000 223 HIS A C 1
ATOM 1594 O O . HIS A 1 204 ? -29.34200 -62.72500 0.19600 1.000 48.71000 223 HIS A O 1
ATOM 1601 N N . MET A 1 205 ? -28.26700 -61.10000 1.32900 1.000 44.03000 224 MET A N 1
ATOM 1602 C CA . MET A 1 205 ? -26.94200 -61.46800 0.85100 1.000 50.65000 224 MET A CA 1
ATOM 1603 C C . MET A 1 205 ? -25.94600 -61.37900 1.99800 1.000 46.87000 224 MET A C 1
ATOM 1604 O O . MET A 1 205 ? -26.15900 -60.65800 2.98000 1.000 48.68000 224 MET A O 1
ATOM 1609 N N . ASN A 1 206 ? -24.84600 -62.11200 1.85500 1.000 46.84000 225 ASN A N 1
ATOM 1610 C CA . ASN A 1 206 ? -23.78200 -62.14900 2.84700 1.000 44.03000 225 ASN A CA 1
ATOM 1611 C C . ASN A 1 206 ? -22.61500 -61.30300 2.36100 1.000 42.23000 225 ASN A C 1
ATOM 1612 O O . ASN A 1 206 ? -22.18700 -61.43100 1.21100 1.000 42.82000 225 ASN A O 1
ATOM 1617 N N . ALA A 1 207 ? -22.08900 -60.45300 3.24400 1.000 48.71000 226 ALA A N 1
ATOM 1618 C CA . ALA A 1 207 ? -21.05600 -59.50300 2.84100 1.000 46.36000 226 ALA A CA 1
ATOM 1619 C C . ALA A 1 207 ? -19.76000 -60.16600 2.37700 1.000 41.61000 226 ALA A C 1
ATOM 1620 O O . ALA A 1 207 ? -18.93400 -59.49600 1.74100 1.000 38.49000 226 ALA A O 1
ATOM 1622 N N . ASP A 1 208 ? -19.52900 -61.44000 2.69000 1.000 37.44000 227 ASP A N 1
ATOM 1623 C CA . ASP A 1 208 ? -18.27000 -62.06300 2.30000 1.000 43.19000 227 ASP A CA 1
ATOM 1624 C C . ASP A 1 208 ? -18.36900 -62.91300 1.03700 1.000 41.41000 227 ASP A C 1
ATOM 1625 O O . ASP A 1 208 ? -17.38500 -63.56900 0.67300 1.000 36.87000 227 ASP A O 1
ATOM 1630 N N . THR A 1 209 ? -19.51700 -62.91900 0.36000 1.000 40.19000 228 THR A N 1
ATOM 1631 C CA . THR A 1 209 ? -19.64400 -63.70500 -0.86300 1.000 39.82000 228 THR A CA 1
ATOM 1632 C C . THR A 1 209 ? -18.69000 -63.18800 -1.93400 1.000 40.10000 228 THR A C 1
ATOM 1633 O O . THR A 1 209 ? -18.61100 -61.98200 -2.19000 1.000 40.38000 228 THR A O 1
ATOM 1637 N N . ASP A 1 210 ? -17.94700 -64.10200 -2.54300 1.000 38.91000 229 ASP A N 1
ATOM 1638 C CA . ASP A 1 210 ? -16.98300 -63.74600 -3.57200 1.000 38.80000 229 ASP A CA 1
ATOM 1639 C C . ASP A 1 210 ? -17.31000 -64.51900 -4.85300 1.000 43.34000 229 ASP A C 1
ATOM 1640 O O . ASP A 1 210 ? -18.36700 -65.15200 -4.97000 1.000 43.83000 229 ASP A O 1
ATOM 1645 N N . TYR A 1 211 ? -16.40000 -64.45000 -5.82900 1.000 43.45000 230 TYR A N 1
ATOM 1646 C CA . TYR A 1 211 ? -16.66400 -65.08200 -7.11900 1.000 40.96000 230 TYR A CA 1
ATOM 1647 C C . TYR A 1 211 ? -16.80100 -66.59200 -6.98200 1.000 43.78000 230 TYR A C 1
ATOM 1648 O O . TYR A 1 211 ? -17.73000 -67.19300 -7.53500 1.000 40.88000 230 TYR A O 1
ATOM 1657 N N . SER A 1 212 ? -15.88900 -67.21800 -6.23800 1.000 43.16000 231 SER A N 1
ATOM 1658 C CA . SER A 1 212 ? -15.93600 -68.66400 -6.06100 1.000 39.81000 231 SER A CA 1
ATOM 1659 C C . SER A 1 212 ? -17.19500 -69.09000 -5.31200 1.000 42.36000 231 SER A C 1
ATOM 1660 O O . SER A 1 212 ? -17.84400 -70.07800 -5.67900 1.000 42.18000 231 SER A O 1
ATOM 1663 N N . ILE A 1 213 ? -17.56300 -68.35200 -4.26600 1.000 38.72000 232 ILE A N 1
ATOM 1664 C CA . ILE A 1 213 ? -18.73100 -68.72000 -3.47200 1.000 41.84000 232 ILE A CA 1
ATOM 1665 C C . ILE A 1 213 ? -20.00200 -68.63400 -4.31200 1.000 43.73000 232 ILE A C 1
ATOM 1666 O O . ILE A 1 213 ? -20.79300 -69.58400 -4.36400 1.000 44.90000 232 ILE A O 1
ATOM 1671 N N . ALA A 1 2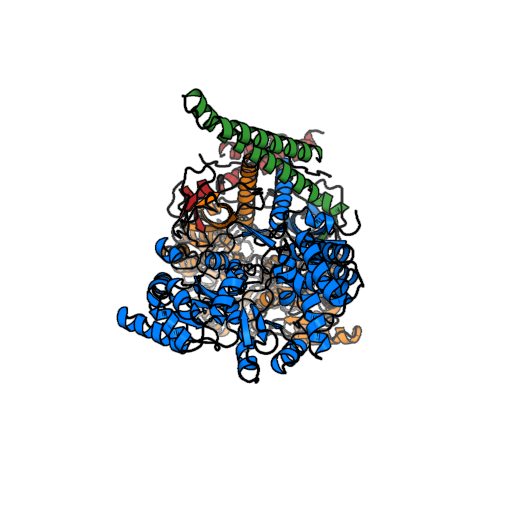14 ? -20.20300 -67.50700 -5.00200 1.000 38.57000 233 ALA A N 1
ATOM 1672 C CA . ALA A 1 214 ? -21.38300 -67.35600 -5.84600 1.000 35.67000 233 ALA A CA 1
ATOM 1673 C C . ALA A 1 214 ? -21.42000 -68.40400 -6.94900 1.000 40.10000 233 ALA A C 1
ATOM 1674 O O . ALA A 1 214 ? -22.48200 -68.96200 -7.24800 1.000 41.54000 233 ALA A O 1
ATOM 1676 N N . GLU A 1 215 ? -20.27400 -68.68700 -7.57100 1.000 41.62000 234 GLU A N 1
ATOM 1677 C CA . GLU A 1 215 ? -20.27900 -69.62200 -8.69300 1.000 42.41000 234 GLU A CA 1
ATOM 1678 C C . GLU A 1 215 ? -20.71100 -71.01000 -8.24400 1.000 45.40000 234 GLU A C 1
ATOM 1679 O O . GLU A 1 215 ? -21.53700 -71.65800 -8.89800 1.000 50.40000 234 GLU A O 1
ATOM 1685 N N . ALA A 1 216 ? -20.16500 -71.48100 -7.11900 1.000 40.22000 235 ALA A N 1
ATOM 1686 C CA . ALA A 1 216 ? -20.53800 -72.79500 -6.60900 1.000 44.27000 235 ALA A CA 1
ATOM 1687 C C . ALA A 1 216 ? -22.01700 -72.85200 -6.24300 1.000 44.98000 235 ALA A C 1
ATOM 1688 O O . ALA A 1 216 ? -22.70300 -73.83200 -6.55000 1.000 42.38000 235 ALA A O 1
ATOM 1690 N N . ALA A 1 217 ? -22.52800 -71.81200 -5.58700 1.000 42.70000 236 ALA A N 1
ATOM 1691 C CA . ALA A 1 217 ? -23.91200 -71.84800 -5.12900 1.000 42.68000 236 ALA A CA 1
ATOM 1692 C C . ALA A 1 217 ? -24.87900 -71.93500 -6.30400 1.000 47.26000 236 ALA A C 1
ATOM 1693 O O . ALA A 1 217 ? -25.83500 -72.72300 -6.27900 1.000 43.77000 236 ALA A O 1
ATOM 1695 N N . PHE A 1 218 ? -24.64100 -71.14000 -7.35300 1.000 46.21000 237 PHE A N 1
ATOM 1696 C CA . PHE A 1 218 ? -25.54900 -71.16200 -8.49600 1.000 46.01000 237 PHE A CA 1
ATOM 1697 C C . PHE A 1 218 ? -25.43200 -72.46200 -9.28500 1.000 47.01000 237 PHE A C 1
ATOM 1698 O O . PHE A 1 218 ? -26.44700 -73.01400 -9.72800 1.000 44.30000 237 PHE A O 1
ATOM 1706 N N . ASN A 1 219 ? -24.20600 -72.95200 -9.50400 1.000 45.07000 238 ASN A N 1
ATOM 1707 C CA . ASN A 1 219 ? -24.07600 -74.16800 -10.29800 1.000 47.88000 238 ASN A CA 1
ATOM 1708 C C . ASN A 1 219 ? -24.54100 -75.40700 -9.54300 1.000 46.52000 238 ASN A C 1
ATOM 1709 O O . ASN A 1 219 ? -24.81100 -76.43200 -10.17900 1.000 44.61000 238 ASN A O 1
ATOM 1714 N N . LYS A 1 220 ? -24.66300 -75.32900 -8.21900 1.000 46.95000 239 LYS A N 1
ATOM 1715 C CA . LYS A 1 220 ? -25.18700 -76.41100 -7.39500 1.000 49.79000 239 LYS A CA 1
ATOM 1716 C C . LYS A 1 220 ? -26.69100 -76.30800 -7.17300 1.000 44.55000 239 LYS A C 1
ATOM 1717 O O . LYS A 1 220 ? -27.26300 -77.17300 -6.50700 1.000 46.41000 239 LYS A O 1
ATOM 1723 N N . GLY A 1 221 ? -27.33900 -75.27600 -7.70800 1.000 45.13000 240 GLY A N 1
ATOM 1724 C CA . GLY A 1 221 ? -28.77700 -75.12900 -7.58200 1.000 45.28000 240 GLY A CA 1
ATOM 1725 C C . GLY A 1 221 ? -29.25500 -74.50800 -6.29000 1.000 50.59000 240 GLY A C 1
ATOM 1726 O O . GLY A 1 221 ? -30.44900 -74.59800 -5.97700 1.000 48.02000 240 GLY A O 1
ATOM 1727 N N . GLU A 1 222 ? -28.36200 -73.86700 -5.53200 1.000 46.02000 241 GLU A N 1
ATOM 1728 C CA . GLU A 1 222 ? -28.69400 -73.35100 -4.21100 1.000 45.84000 241 GLU A CA 1
ATOM 1729 C C . GLU A 1 222 ? -29.21800 -71.92400 -4.23000 1.000 50.53000 241 GLU A C 1
ATOM 1730 O O . GLU A 1 222 ? -29.88900 -71.51100 -3.27300 1.000 48.21000 241 GLU A O 1
ATOM 1736 N N . THR A 1 223 ? -28.91300 -71.15500 -5.27300 1.000 43.06000 242 THR A N 1
ATOM 1737 C CA . THR A 1 223 ? -29.40900 -69.79500 -5.39100 1.000 40.82000 242 THR A CA 1
ATOM 1738 C C . THR A 1 223 ? -30.08800 -69.64000 -6.74500 1.000 43.14000 242 THR A C 1
ATOM 1739 O O . THR A 1 223 ? -29.67000 -70.24100 -7.74200 1.000 38.89000 242 THR A O 1
ATOM 1743 N N . ALA A 1 224 ? -31.15800 -68.84000 -6.76700 1.000 34.90000 243 ALA A N 1
ATOM 1744 C CA . ALA A 1 224 ? -31.96400 -68.71600 -7.97700 1.000 37.85000 243 ALA A CA 1
ATOM 1745 C C . ALA A 1 224 ? -31.28100 -67.88600 -9.05500 1.000 35.88000 243 ALA A C 1
ATOM 1746 O O . ALA A 1 224 ? -31.58000 -68.05800 -10.24100 1.000 35.12000 243 ALA A O 1
ATOM 1748 N N . MET A 1 225 ? -30.37400 -66.98800 -8.67200 1.000 40.44000 244 MET A N 1
ATOM 1749 C CA . MET A 1 225 ? -29.79900 -66.02300 -9.59500 1.000 35.42000 244 MET A CA 1
ATOM 1750 C C . MET A 1 225 ? -28.36400 -65.72300 -9.20300 1.000 35.60000 244 MET A C 1
ATOM 1751 O O . MET A 1 225 ? -28.03400 -65.66400 -8.01800 1.000 39.46000 244 MET A O 1
ATOM 1756 N N . THR A 1 226 ? -27.52400 -65.50200 -10.21300 1.000 40.30000 245 THR A N 1
ATOM 1757 C CA . THR A 1 226 ? -26.19400 -64.93000 -10.04500 1.000 36.70000 245 THR A CA 1
ATOM 1758 C C . THR A 1 226 ? -26.00600 -63.84000 -11.09900 1.000 34.78000 245 THR A C 1
ATOM 1759 O O . THR A 1 226 ? -26.82500 -63.67400 -12.00000 1.000 32.04000 245 THR A O 1
ATOM 1763 N N . ILE A 1 227 ? -24.93500 -63.06500 -10.96500 1.000 36.93000 246 ILE A N 1
ATOM 1764 C CA . ILE A 1 227 ? -24.57900 -62.05000 -11.95100 1.000 36.13000 246 ILE A CA 1
ATOM 1765 C C . ILE A 1 227 ? -23.19300 -62.38400 -12.46800 1.000 31.66000 246 ILE A C 1
ATOM 1766 O O . ILE A 1 227 ? -22.23200 -62.42600 -11.69100 1.000 31.53000 246 ILE A O 1
ATOM 1771 N N . ASN A 1 228 ? -23.07500 -62.60500 -13.77100 1.000 32.20000 247 ASN A N 1
ATOM 1772 C CA . ASN A 1 228 ? -21.78100 -63.00900 -14.28800 1.000 28.83000 247 ASN A CA 1
ATOM 1773 C C . ASN A 1 228 ? -21.77800 -62.79100 -15.79600 1.000 31.45000 247 ASN A C 1
ATOM 1774 O O . ASN A 1 228 ? -22.81000 -62.49500 -16.40200 1.000 38.39000 247 ASN A O 1
ATOM 1779 N N . GLY A 1 229 ? -20.59600 -62.91000 -16.38900 1.000 32.45000 248 GLY A N 1
ATOM 1780 C CA . GLY A 1 229 ? -20.41100 -62.68600 -17.80300 1.000 25.78000 248 GLY A CA 1
ATOM 1781 C C . GLY A 1 229 ? -20.35100 -63.98300 -18.59000 1.000 32.64000 248 GLY A C 1
ATOM 1782 O O . GLY A 1 229 ? -20.50800 -65.08000 -18.03900 1.000 31.75000 248 GLY A O 1
ATOM 1783 N N . PRO A 1 230 ? -20.14100 -63.87500 -19.90800 1.000 28.68000 249 PRO A N 1
ATOM 1784 C CA . PRO A 1 230 ? -20.19600 -65.07300 -20.76500 1.000 32.42000 249 PRO A CA 1
ATOM 1785 C C . PRO A 1 230 ? -19.10200 -66.09000 -20.47900 1.000 38.16000 249 PRO A C 1
ATOM 1786 O O . PRO A 1 230 ? -19.26300 -67.26900 -20.82800 1.000 36.92000 249 PRO A O 1
ATOM 1790 N N . TRP A 1 231 ? -17.99200 -65.67300 -19.86400 1.000 34.64000 250 TRP A N 1
ATOM 1791 C CA . TRP A 1 231 ? -16.92400 -66.60200 -19.51400 1.000 35.65000 250 TRP A CA 1
ATOM 1792 C C . TRP A 1 231 ? -17.39100 -67.66000 -18.52100 1.000 42.15000 250 TRP A C 1
ATOM 1793 O O . TRP A 1 231 ? -16.73700 -68.70200 -18.39200 1.000 46.63000 250 TRP A O 1
ATOM 1804 N N . ALA A 1 232 ? -18.50200 -67.41700 -17.81300 1.000 36.83000 251 ALA A N 1
ATOM 1805 C CA . ALA A 1 232 ? -19.03300 -68.34900 -16.81900 1.000 38.55000 251 ALA A CA 1
ATOM 1806 C C . ALA A 1 232 ? -19.99400 -69.37500 -17.40200 1.000 33.83000 251 ALA A C 1
ATOM 1807 O O . ALA A 1 232 ? -20.33300 -70.34100 -16.70900 1.000 33.53000 251 ALA A O 1
ATOM 1809 N N . TRP A 1 233 ? -20.41800 -69.19600 -18.65500 1.000 40.03000 252 TRP A N 1
ATOM 1810 C CA . TRP A 1 233 ? -21.47900 -70.02400 -19.22100 1.000 39.68000 252 TRP A CA 1
ATOM 1811 C C . TRP A 1 233 ? -21.06000 -71.48100 -19.30800 1.000 41.12000 252 TRP A C 1
ATOM 1812 O O . TRP A 1 233 ? -21.87000 -72.38400 -19.05800 1.000 43.51000 252 TRP A O 1
ATOM 1823 N N . SER A 1 234 ? -19.80300 -71.72600 -19.67700 1.000 43.35000 253 SER A N 1
ATOM 1824 C CA . SER A 1 234 ? -19.31300 -73.09200 -19.83800 1.000 44.35000 253 SER A CA 1
ATOM 1825 C C . SER A 1 234 ? -19.50800 -73.91000 -18.56600 1.000 41.74000 253 SER A C 1
ATOM 1826 O O . SER A 1 234 ? -20.02500 -75.03300 -18.61500 1.000 43.04000 253 SER A O 1
ATOM 1829 N N . ASN A 1 235 ? -19.12300 -73.35100 -17.41100 1.000 40.49000 254 ASN A N 1
ATOM 1830 C CA . ASN A 1 235 ? -19.25000 -74.09100 -16.15600 1.000 38.46000 254 ASN A CA 1
ATOM 1831 C C . ASN A 1 235 ? -20.70700 -74.39100 -15.83400 1.000 47.51000 254 ASN A C 1
ATOM 1832 O O . ASN A 1 235 ? -21.02200 -75.45500 -15.28800 1.000 47.72000 254 ASN A O 1
ATOM 1837 N N . ILE A 1 236 ? -21.61200 -73.46400 -16.15400 1.000 43.34000 255 ILE A N 1
ATOM 1838 C CA . ILE A 1 236 ? -23.02100 -73.72700 -15.90700 1.000 45.94000 255 ILE A CA 1
ATOM 1839 C C . ILE A 1 236 ? -23.51300 -74.84700 -16.81700 1.000 49.25000 255 ILE A C 1
ATOM 1840 O O . ILE A 1 236 ? -24.32900 -75.68500 -16.40900 1.000 48.38000 255 ILE A O 1
ATOM 1845 N N . ASP A 1 237 ? -23.02600 -74.87400 -18.06400 1.000 48.24000 256 ASP A N 1
ATOM 1846 C CA . ASP A 1 237 ? -23.40100 -75.93400 -18.99600 1.000 47.91000 256 ASP A CA 1
ATOM 1847 C C . ASP A 1 237 ? -23.08200 -77.30500 -18.41600 1.000 48.26000 256 ASP A C 1
ATOM 1848 O O . ASP A 1 237 ? -23.90400 -78.22600 -18.46800 1.000 47.75000 256 ASP A O 1
ATOM 1853 N N . THR A 1 238 ? -21.87400 -77.45300 -17.86300 1.000 50.35000 257 THR A N 1
ATOM 1854 C CA . THR A 1 238 ? -21.48000 -78.70900 -17.23600 1.000 50.17000 257 THR A CA 1
ATOM 1855 C C . THR A 1 238 ? -22.37900 -79.05400 -16.05500 1.000 54.51000 257 THR A C 1
ATOM 1856 O O . THR A 1 238 ? -22.67500 -80.23300 -15.82200 1.000 61.13000 257 THR A O 1
ATOM 1860 N N . SER A 1 239 ? -22.83900 -78.05100 -15.31300 1.000 49.09000 258 SER A N 1
ATOM 1861 C CA . SER A 1 239 ? -23.74300 -78.33000 -14.21600 1.000 51.17000 258 SER A CA 1
ATOM 1862 C C . SER A 1 239 ? -25.10500 -78.74300 -14.76400 1.000 55.12000 258 SER A C 1
ATOM 1863 O O . SER A 1 239 ? -25.39500 -78.62300 -15.95700 1.000 53.55000 258 SER A O 1
ATOM 1866 N N . ALA A 1 240 ? -25.95600 -79.22000 -13.87000 1.000 52.93000 259 ALA A N 1
ATOM 1867 C CA . ALA A 1 240 ? -27.28500 -79.66700 -14.25100 1.000 61.80000 259 ALA A CA 1
ATOM 1868 C C . ALA A 1 240 ? -28.30500 -78.53300 -14.26400 1.000 60.05000 259 ALA A C 1
ATOM 1869 O O . ALA A 1 240 ? -29.50000 -78.79100 -14.44600 1.000 67.14000 259 ALA A O 1
ATOM 1871 N N . VAL A 1 241 ? -27.87000 -77.29100 -14.06000 1.000 54.39000 260 VAL A N 1
ATOM 1872 C CA . VAL A 1 241 ? -28.81800 -76.19300 -13.93400 1.000 49.98000 260 VAL A CA 1
ATOM 1873 C C . VAL A 1 241 ? -29.38200 -75.84900 -15.30400 1.000 48.22000 260 VAL A C 1
ATOM 1874 O O . VAL A 1 241 ? -28.64100 -75.71900 -16.29000 1.000 54.92000 260 VAL A O 1
ATOM 1878 N N . ASN A 1 242 ? -30.70400 -75.70900 -15.37100 1.000 45.78000 261 ASN A N 1
ATOM 1879 C CA . ASN A 1 242 ? -31.39100 -75.14600 -16.53100 1.000 48.64000 261 ASN A CA 1
ATOM 1880 C C . ASN A 1 242 ? -31.38000 -73.63400 -16.36100 1.000 45.52000 261 ASN A C 1
ATOM 1881 O O . ASN A 1 242 ? -32.14500 -73.08400 -15.56300 1.000 44.88000 261 ASN A O 1
ATOM 1886 N N . TYR A 1 243 ? -30.51900 -72.94700 -17.10300 1.000 43.52000 262 TYR A N 1
ATOM 1887 C CA . TYR A 1 243 ? -30.28600 -71.54300 -16.81500 1.000 44.36000 262 TYR A CA 1
ATOM 1888 C C . TYR A 1 243 ? -30.69100 -70.66100 -17.98200 1.000 39.43000 262 TYR A C 1
ATOM 1889 O O . TYR A 1 243 ? -30.64000 -71.06400 -19.14800 1.000 41.27000 262 TYR A O 1
ATOM 1898 N N . GLY A 1 244 ? -31.09700 -69.44800 -17.64100 1.000 40.73000 263 GLY A N 1
ATOM 1899 C CA . GLY A 1 244 ? -31.29100 -68.40800 -18.62600 1.000 36.54000 263 GLY A CA 1
ATOM 1900 C C . GLY A 1 244 ? -30.36400 -67.24000 -18.35900 1.000 40.29000 263 GLY A C 1
ATOM 1901 O O . GLY A 1 244 ? -29.81200 -67.10300 -17.26100 1.000 40.90000 263 GLY A O 1
ATOM 1902 N N . VAL A 1 245 ? -30.17100 -66.40700 -19.37400 1.000 35.71000 264 VAL A N 1
ATOM 1903 C CA . VAL A 1 245 ? -29.41900 -65.16800 -19.26800 1.000 32.05000 264 VAL A CA 1
ATOM 1904 C C . VAL A 1 245 ? -30.34300 -64.06700 -19.75800 1.000 33.11000 264 VAL A C 1
ATOM 1905 O O . VAL A 1 245 ? -30.98800 -64.22600 -20.79900 1.000 35.87000 264 VAL A O 1
ATOM 1909 N N . THR A 1 246 ? -30.44400 -62.97200 -19.00500 1.000 28.90000 265 THR A N 1
ATOM 1910 C CA . THR A 1 246 ? -31.43700 -61.95500 -19.33300 1.000 28.43000 265 THR A CA 1
ATOM 1911 C C . THR A 1 246 ? -30.93700 -60.57700 -18.92200 1.000 30.48000 265 THR A C 1
ATOM 1912 O O . THR A 1 246 ? -29.82700 -60.41600 -18.41400 1.000 27.63000 265 THR A O 1
ATOM 1916 N N . VAL A 1 247 ? -31.78000 -59.57000 -19.15200 1.000 28.46000 266 VAL A N 1
ATOM 1917 C CA . VAL A 1 247 ? -31.40900 -58.20000 -18.82700 1.000 27.95000 266 VAL A CA 1
ATOM 1918 C C . VAL A 1 247 ? -31.25800 -58.04800 -17.31300 1.000 29.83000 266 VAL A C 1
ATOM 1919 O O . VAL A 1 247 ? -31.97900 -58.67600 -16.52500 1.000 29.34000 266 VAL A O 1
ATOM 1923 N N . LEU A 1 248 ? -30.27900 -57.25600 -16.89100 1.000 36.33000 267 LEU A N 1
ATOM 1924 C CA . LEU A 1 248 ? -30.11200 -57.03500 -15.46400 1.000 33.07000 267 LEU A CA 1
ATOM 1925 C C . LEU A 1 248 ? -31.31300 -56.25900 -14.93200 1.000 34.72000 267 LEU A C 1
ATOM 1926 O O . LEU A 1 248 ? -31.97300 -55.53000 -15.68200 1.000 33.68000 267 LEU A O 1
ATOM 1931 N N . PRO A 1 249 ? -31.63500 -56.42100 -13.65100 1.000 30.81000 268 PRO A N 1
ATOM 1932 C CA . PRO A 1 249 ? -32.80600 -55.73900 -13.10100 1.000 31.32000 268 PRO A CA 1
ATOM 1933 C C . PRO A 1 249 ? -32.59300 -54.23700 -13.11700 1.000 34.19000 268 PRO A C 1
ATOM 1934 O O . PRO A 1 249 ? -31.46200 -53.74800 -13.12900 1.000 37.14000 268 PRO A O 1
ATOM 1938 N N . THR A 1 250 ? -33.69800 -53.50700 -13.15100 1.000 35.23000 269 THR A N 1
ATOM 1939 C CA . THR A 1 250 ? -33.64000 -52.06900 -12.98900 1.000 30.08000 269 THR A CA 1
ATOM 1940 C C . THR A 1 250 ? -33.56400 -51.71900 -11.50500 1.000 35.08000 269 THR A C 1
ATOM 1941 O O . THR A 1 250 ? -33.85400 -52.53900 -10.62900 1.000 29.87000 269 THR A O 1
ATOM 1945 N N . PHE A 1 251 ? -33.15700 -50.48400 -11.23300 1.000 27.68000 270 PHE A N 1
ATOM 1946 C CA . PHE A 1 251 ? -33.19700 -49.92400 -9.89200 1.000 32.73000 270 PHE A CA 1
ATOM 1947 C C . PHE A 1 251 ? -33.70800 -48.49800 -9.98400 1.000 34.85000 270 PHE A C 1
ATOM 1948 O O . PHE A 1 251 ? -33.14300 -47.68000 -10.71600 1.000 30.99000 270 PHE A O 1
ATOM 1956 N N . LYS A 1 252 ? -34.76900 -48.20500 -9.23100 1.000 36.02000 271 LYS A N 1
ATOM 1957 C CA . LYS A 1 252 ? -35.46500 -46.92800 -9.34300 1.000 35.29000 271 LYS A CA 1
ATOM 1958 C C . LYS A 1 252 ? -35.88000 -46.68400 -10.79300 1.000 36.86000 271 LYS A C 1
ATOM 1959 O O . LYS A 1 252 ? -35.85100 -45.55800 -11.30100 1.000 37.99000 271 LYS A O 1
ATOM 1965 N N . GLY A 1 253 ? -36.25100 -47.76900 -11.47200 1.000 31.49000 272 GLY A N 1
ATOM 1966 C CA . GLY A 1 253 ? -36.66500 -47.72400 -12.85700 1.000 34.98000 272 GLY A CA 1
ATOM 1967 C C . GLY A 1 253 ? -35.55400 -47.53700 -13.86900 1.000 34.94000 272 GLY A C 1
ATOM 1968 O O . GLY A 1 253 ? -35.83800 -47.50300 -15.06900 1.000 36.10000 272 GLY A O 1
ATOM 1969 N N . GLN A 1 254 ? -34.30800 -47.42000 -13.43900 1.000 36.62000 273 GLN A N 1
ATOM 1970 C CA . GLN A 1 254 ? -33.12600 -47.16600 -14.25600 1.000 39.14000 273 GLN A CA 1
ATOM 1971 C C . GLN A 1 254 ? -32.39800 -48.47400 -14.52000 1.000 35.05000 273 GLN A C 1
ATOM 1972 O O . GLN A 1 254 ? -32.30600 -49.31900 -13.62000 1.000 37.10000 273 GLN A O 1
ATOM 1978 N N . PRO A 1 255 ? -31.88300 -48.70700 -15.72900 1.000 40.35000 274 PRO A N 1
ATOM 1979 C CA . PRO A 1 255 ? -31.16200 -49.96000 -15.98200 1.000 34.48000 274 PRO A CA 1
ATOM 1980 C C . PRO A 1 255 ? -29.93600 -50.07000 -15.09800 1.000 29.08000 274 PRO A C 1
ATOM 1981 O O . PRO A 1 255 ? -29.26700 -49.07100 -14.81700 1.000 30.55000 274 PRO A O 1
ATOM 1985 N N . SER A 1 256 ? -29.63900 -51.29700 -14.66600 1.000 28.05000 275 SER A N 1
ATOM 1986 C CA . SER A 1 256 ? -28.28800 -51.59300 -14.19000 1.000 30.62000 275 SER A CA 1
ATOM 1987 C C . SER A 1 256 ? -27.28100 -51.34300 -15.30800 1.000 27.16000 275 SER A C 1
ATOM 1988 O O . SER A 1 256 ? -27.55700 -51.60300 -16.48200 1.000 26.91000 275 SER A O 1
ATOM 1991 N N . LYS A 1 257 ? -26.10700 -50.81900 -14.94800 1.000 32.80000 276 LYS A N 1
ATOM 1992 C CA . LYS A 1 257 ? -25.12800 -50.32900 -15.91700 1.000 29.48000 276 LYS A CA 1
ATOM 1993 C C . LYS A 1 257 ? -23.79300 -51.04300 -15.71900 1.000 30.36000 276 LYS A C 1
ATOM 1994 O O . LYS A 1 257 ? -22.87900 -50.51300 -15.07100 1.000 29.54000 276 LYS A O 1
ATOM 2000 N N . PRO A 1 258 ? -23.63500 -52.23700 -16.28200 1.000 30.73000 277 PRO A N 1
ATOM 2001 C CA . PRO A 1 258 ? -22.35300 -52.94400 -16.18300 1.000 29.48000 277 PRO A CA 1
ATOM 2002 C C . PRO A 1 258 ? -21.30700 -52.30300 -17.08400 1.000 29.59000 277 PRO A C 1
ATOM 2003 O O . PRO A 1 258 ? -21.63000 -51.59600 -18.04200 1.000 27.51000 277 PRO A O 1
ATOM 2007 N N . PHE A 1 259 ? -20.03500 -52.54000 -16.75900 1.000 29.51000 278 PHE A N 1
ATOM 2008 C CA . PHE A 1 259 ? -18.96400 -52.07300 -17.63400 1.000 31.24000 278 PHE A CA 1
ATOM 2009 C C . PHE A 1 259 ? -18.87100 -52.95600 -18.86500 1.000 31.62000 278 PHE A C 1
ATOM 2010 O O . PHE A 1 259 ? -19.08400 -54.17100 -18.79300 1.000 33.40000 278 PHE A O 1
ATOM 2018 N N . VAL A 1 260 ? -18.53900 -52.33300 -19.99500 1.000 29.16000 279 VAL A N 1
ATOM 2019 C CA . VAL A 1 260 ? -18.56100 -52.97900 -21.30000 1.000 30.62000 279 VAL A CA 1
ATOM 2020 C C . VAL A 1 260 ? -17.13400 -53.04300 -21.83600 1.000 32.30000 279 VAL A C 1
ATOM 2021 O O . VAL A 1 260 ? -16.44600 -52.01800 -21.93700 1.000 28.60000 279 VAL A O 1
ATOM 2025 N N . GLY A 1 261 ? -16.68200 -54.25600 -22.16400 1.000 29.87000 280 GLY A N 1
ATOM 2026 C CA . GLY A 1 261 ? -15.39100 -54.45900 -22.79400 1.000 24.49000 280 GLY A CA 1
ATOM 2027 C C . GLY A 1 261 ? -15.56600 -54.80300 -24.26900 1.000 31.58000 280 GLY A C 1
ATOM 2028 O O . GLY A 1 261 ? -16.35900 -55.67800 -24.62600 1.000 31.47000 280 GLY A O 1
ATOM 2029 N N . VAL A 1 262 ? -14.81200 -54.10800 -25.10600 1.000 27.51000 281 VAL A N 1
ATOM 2030 C CA . VAL A 1 262 ? -14.95600 -54.20700 -26.55200 1.000 27.92000 281 VAL A CA 1
ATOM 2031 C C . VAL A 1 262 ? -13.65400 -54.74100 -27.13000 1.000 28.56000 281 VAL A C 1
ATOM 2032 O O . VAL A 1 262 ? -12.63700 -54.03500 -27.13300 1.000 26.85000 281 VAL A O 1
ATOM 2036 N N . LEU A 1 263 ? -13.67200 -55.98800 -27.59900 1.000 28.46000 282 LEU A N 1
ATOM 2037 C CA . LEU A 1 263 ? -12.55000 -56.49500 -28.37900 1.000 26.29000 282 LEU A CA 1
ATOM 2038 C C . LEU A 1 263 ? -12.38900 -55.63500 -29.62400 1.000 29.58000 282 LEU A C 1
ATOM 2039 O O . LEU A 1 263 ? -13.36500 -55.37300 -30.33300 1.000 30.82000 282 LEU A O 1
ATOM 2044 N N . SER A 1 264 ? -11.15800 -55.18700 -29.88900 1.000 25.43000 283 SER A N 1
ATOM 2045 C CA . SER A 1 264 ? -10.93700 -54.15000 -30.88800 1.000 28.24000 283 SER A CA 1
ATOM 2046 C C . SER A 1 264 ? -9.67800 -54.43600 -31.69800 1.000 33.11000 283 SER A C 1
ATOM 2047 O O . SER A 1 264 ? -8.75300 -55.11000 -31.23500 1.000 32.30000 283 SER A O 1
ATOM 2050 N N . ALA A 1 265 ? -9.64700 -53.87600 -32.91600 1.000 29.36000 284 ALA A N 1
ATOM 2051 C CA . ALA A 1 265 ? -8.56000 -54.07400 -33.87000 1.000 34.20000 284 ALA A CA 1
ATOM 2052 C C . ALA A 1 265 ? -7.81400 -52.75800 -34.06500 1.000 33.12000 284 ALA A C 1
ATOM 2053 O O . ALA A 1 265 ? -8.35800 -51.80500 -34.63400 1.000 35.17000 284 ALA A O 1
ATOM 2055 N N . GLY A 1 266 ? -6.56200 -52.71500 -33.62800 1.000 25.79000 285 GLY A N 1
ATOM 2056 C CA . GLY A 1 266 ? -5.72800 -51.53000 -33.75300 1.000 29.85000 285 GLY A CA 1
ATOM 2057 C C . GLY A 1 266 ? -4.66500 -51.73500 -34.81200 1.000 27.51000 285 GLY A C 1
ATOM 2058 O O . GLY A 1 266 ? -4.18000 -52.85100 -35.01800 1.000 30.40000 285 GLY A O 1
ATOM 2059 N N . ILE A 1 267 ? -4.30600 -50.65800 -35.49700 1.000 25.66000 286 ILE A N 1
ATOM 2060 C CA . ILE A 1 267 ? -3.29100 -50.71000 -36.54000 1.000 33.18000 286 ILE A CA 1
ATOM 2061 C C . ILE A 1 267 ? -2.02700 -50.05700 -36.01300 1.000 31.88000 286 ILE A C 1
ATOM 2062 O O . ILE A 1 267 ? -2.06100 -48.92500 -35.51400 1.000 30.00000 286 ILE A O 1
ATOM 2067 N N . ASN A 1 268 ? -0.91800 -50.77700 -36.13000 1.000 37.65000 287 ASN A N 1
ATOM 2068 C CA . ASN A 1 268 ? 0.36700 -50.29300 -35.65400 1.000 32.52000 287 ASN A CA 1
ATOM 2069 C C . ASN A 1 268 ? 0.73100 -48.99800 -36.36000 1.000 35.43000 287 ASN A C 1
ATOM 2070 O O . ASN A 1 268 ? 0.68500 -48.91500 -37.59000 1.000 39.36000 287 ASN A O 1
ATOM 2075 N N . ALA A 1 269 ? 1.08900 -47.98200 -35.57100 1.000 37.47000 288 ALA A N 1
ATOM 2076 C CA . ALA A 1 269 ? 1.48700 -46.69700 -36.14200 1.000 40.57000 288 ALA A CA 1
ATOM 2077 C C . ALA A 1 269 ? 2.67700 -46.83900 -37.08000 1.000 40.71000 288 ALA A C 1
ATOM 2078 O O . ALA A 1 269 ? 2.83400 -46.04100 -38.01400 1.000 36.97000 288 ALA A O 1
ATOM 2080 N N . ALA A 1 270 ? 3.53000 -47.83100 -36.84200 1.000 41.04000 289 ALA A N 1
ATOM 2081 C CA . ALA A 1 270 ? 4.73700 -48.01200 -37.63600 1.000 43.37000 289 ALA A CA 1
ATOM 2082 C C . ALA A 1 270 ? 4.52100 -48.90200 -38.84600 1.000 43.43000 289 ALA A C 1
ATOM 2083 O O . ALA A 1 270 ? 5.48600 -49.18900 -39.55900 1.000 45.14000 289 ALA A O 1
ATOM 2085 N N . SER A 1 271 ? 3.30300 -49.35700 -39.09200 1.000 38.62000 290 SER A N 1
ATOM 2086 C CA . SER A 1 271 ? 3.07900 -50.23900 -40.22600 1.000 36.17000 290 SER A CA 1
ATOM 2087 C C . SER A 1 271 ? 3.16400 -49.45000 -41.52800 1.000 39.75000 290 SER A C 1
ATOM 2088 O O . SER A 1 271 ? 2.57900 -48.36600 -41.63100 1.000 41.46000 290 SER A O 1
ATOM 2091 N N . PRO A 1 272 ? 3.88300 -49.94700 -42.53500 1.000 42.05000 291 PRO A N 1
ATOM 2092 C CA . PRO A 1 272 ? 3.81900 -49.33400 -43.86500 1.000 41.67000 291 PRO A CA 1
ATOM 2093 C C . PRO A 1 272 ? 2.61500 -49.78700 -44.66800 1.000 37.59000 291 PRO A C 1
ATOM 2094 O O . PRO A 1 272 ? 2.44400 -49.34100 -45.80400 1.000 42.37000 291 PRO A O 1
ATOM 2098 N N . ASN A 1 273 ? 1.77100 -50.63700 -44.08600 1.000 41.64000 292 ASN A N 1
ATOM 2099 C CA . ASN A 1 273 ? 0.67600 -51.29700 -44.78000 1.000 33.51000 292 ASN A CA 1
ATOM 2100 C C . ASN A 1 273 ? -0.68400 -50.82000 -44.28300 1.000 40.24000 292 ASN A C 1
ATOM 2101 O O . ASN A 1 273 ? -1.64500 -51.59700 -44.24500 1.000 38.54000 292 ASN A O 1
ATOM 2106 N N . LYS A 1 274 ? -0.77500 -49.54900 -43.88900 1.000 37.34000 293 LYS A N 1
ATOM 2107 C CA . LYS A 1 274 ? -1.99200 -49.06900 -43.25000 1.000 38.21000 293 LYS A CA 1
ATOM 2108 C C . LYS A 1 274 ? -3.21300 -49.25900 -44.14000 1.000 39.94000 293 LYS A C 1
ATOM 2109 O O . LYS A 1 274 ? -4.26700 -49.70600 -43.66900 1.000 37.99000 293 LYS A O 1
ATOM 2115 N N . GLU A 1 275 ? -3.08800 -48.94000 -45.43000 1.000 44.27000 294 GLU A N 1
ATOM 2116 C CA . GLU A 1 275 ? -4.22900 -49.05100 -46.33500 1.000 44.27000 294 GLU A CA 1
ATOM 2117 C C . GLU A 1 275 ? -4.64000 -50.49900 -46.55200 1.000 41.78000 294 GLU A C 1
ATOM 2118 O O . GLU A 1 275 ? -5.84000 -50.80200 -46.62800 1.000 38.13000 294 GLU A O 1
ATOM 2124 N N . LEU A 1 276 ? -3.66600 -51.41000 -46.63700 1.000 37.19000 295 LEU A N 1
ATOM 2125 C CA . LEU A 1 276 ? -4.00100 -52.82800 -46.71400 1.000 38.85000 295 LEU A CA 1
ATOM 2126 C C . LEU A 1 276 ? -4.68700 -53.30400 -45.43800 1.000 34.13000 295 LEU A C 1
ATOM 2127 O O . LEU A 1 276 ? -5.60500 -54.13100 -45.49000 1.000 36.06000 295 LEU A O 1
ATOM 2132 N N . ALA A 1 277 ? -4.25300 -52.79800 -44.28100 1.000 32.85000 296 ALA A N 1
ATOM 2133 C CA . ALA A 1 277 ? -4.89100 -53.17800 -43.02300 1.000 34.22000 296 ALA A CA 1
ATOM 2134 C C . ALA A 1 277 ? -6.33100 -52.68200 -42.95500 1.000 32.07000 296 ALA A C 1
ATOM 2135 O O . ALA A 1 277 ? -7.22700 -53.43400 -42.55600 1.000 30.20000 296 ALA A O 1
ATOM 2137 N N . LYS A 1 278 ? -6.57400 -51.42100 -43.34200 1.000 33.31000 297 LYS A N 1
ATOM 2138 C CA . LYS A 1 278 ? -7.93800 -50.89300 -43.35000 1.000 33.55000 297 LYS A CA 1
ATOM 2139 C C . LYS A 1 278 ? -8.80500 -51.66200 -44.32800 1.000 35.90000 297 LYS A C 1
ATOM 2140 O O . LYS A 1 278 ? -9.97600 -51.95100 -44.04600 1.000 34.59000 297 LYS A O 1
ATOM 2146 N N . GLU A 1 279 ? -8.25300 -51.97800 -45.50000 1.000 37.70000 298 GLU A N 1
ATOM 2147 C CA . GLU A 1 279 ? -9.00900 -52.73400 -46.49100 1.000 37.94000 298 GLU A CA 1
ATOM 2148 C C . GLU A 1 279 ? -9.38000 -54.11000 -45.96100 1.000 33.48000 298 GLU A C 1
ATOM 2149 O O . GLU A 1 279 ? -10.52900 -54.54700 -46.08900 1.000 34.78000 298 GLU A O 1
ATOM 2155 N N . PHE A 1 280 ? -8.41700 -54.80200 -45.35200 1.000 32.98000 299 PHE A N 1
ATOM 2156 C CA . PHE A 1 280 ? -8.68100 -56.12100 -44.78500 1.000 30.79000 299 PHE A CA 1
ATOM 2157 C C . PHE A 1 280 ? -9.77000 -56.05900 -43.72300 1.000 32.11000 299 PHE A C 1
ATOM 2158 O O . PHE A 1 280 ? -10.70800 -56.86600 -43.72500 1.000 32.20000 299 PHE A O 1
ATOM 2166 N N . LEU A 1 281 ? -9.66200 -55.10000 -42.80300 1.000 31.40000 300 LEU A N 1
ATOM 2167 C CA . LEU A 1 281 ? -10.60500 -55.03800 -41.69300 1.000 36.10000 300 LEU A CA 1
ATOM 2168 C C . LEU A 1 281 ? -11.98000 -54.56500 -42.16000 1.000 35.22000 300 LEU A C 1
ATOM 2169 O O . LEU A 1 281 ? -13.00300 -55.12100 -41.74600 1.000 37.00000 300 LEU A O 1
ATOM 2174 N N . GLU A 1 282 ? -12.02800 -53.54800 -43.02400 1.000 32.74000 301 GLU A N 1
ATOM 2175 C CA . GLU A 1 282 ? -13.32100 -52.99600 -43.42100 1.000 33.50000 301 GLU A CA 1
ATOM 2176 C C . GLU A 1 282 ? -14.01300 -53.85600 -44.47500 1.000 34.85000 301 GLU A C 1
ATOM 2177 O O . GLU A 1 282 ? -15.22400 -54.08600 -44.38400 1.000 31.16000 301 GLU A O 1
ATOM 2183 N N . ASN A 1 283 ? -13.28200 -54.35800 -45.47300 1.000 32.55000 302 ASN A N 1
ATOM 2184 C CA . ASN A 1 283 ? -13.93800 -55.17400 -46.48100 1.000 33.25000 302 ASN A CA 1
ATOM 2185 C C . ASN A 1 283 ? -13.82900 -56.67500 -46.25500 1.000 31.28000 302 ASN A C 1
ATOM 2186 O O . ASN A 1 283 ? -14.44700 -57.42800 -47.01300 1.000 33.51000 302 ASN A O 1
ATOM 2191 N N . TYR A 1 284 ? -13.04300 -57.16000 -45.29500 1.000 29.30000 303 TYR A N 1
ATOM 2192 C CA . TYR A 1 284 ? -13.06300 -58.61000 -45.14900 1.000 31.20000 303 TYR A CA 1
ATOM 2193 C C . TYR A 1 284 ? -13.44600 -59.08300 -43.75800 1.000 33.75000 303 TYR A C 1
ATOM 2194 O O . TYR A 1 284 ? -14.26600 -60.00000 -43.63900 1.000 34.48000 303 TYR A O 1
ATOM 2203 N N . LEU A 1 285 ? -12.88200 -58.51200 -42.69500 1.000 33.01000 304 LEU A N 1
ATOM 2204 C CA . LEU A 1 285 ? -13.20600 -59.02500 -41.36800 1.000 28.71000 304 LEU A CA 1
ATOM 2205 C C . LEU A 1 285 ? -14.58100 -58.55600 -40.89900 1.000 36.80000 304 LEU A C 1
ATOM 2206 O O . LEU A 1 285 ? -15.44600 -59.37700 -40.55200 1.000 33.72000 304 LEU A O 1
ATOM 2211 N N . LEU A 1 286 ? -14.81100 -57.24000 -40.89000 1.000 32.98000 305 LEU A N 1
ATOM 2212 C CA . LEU A 1 286 ? -16.06300 -56.68000 -40.36600 1.000 35.18000 305 LEU A CA 1
ATOM 2213 C C . LEU A 1 286 ? -17.16200 -56.76400 -41.43200 1.000 37.93000 305 LEU A C 1
ATOM 2214 O O . LEU A 1 286 ? -17.65000 -55.77000 -41.97700 1.000 32.51000 305 LEU A O 1
ATOM 2219 N N . THR A 1 287 ? -17.53500 -58.00800 -41.73000 1.000 32.20000 306 THR A N 1
ATOM 2220 C CA . THR A 1 287 ? -18.60600 -58.35300 -42.65000 1.000 32.25000 306 THR A CA 1
ATOM 2221 C C . THR A 1 287 ? -19.25900 -59.61400 -42.10100 1.000 31.79000 306 THR A C 1
ATOM 2222 O O . THR A 1 287 ? -18.65600 -60.32700 -41.29900 1.000 31.31000 306 THR A O 1
ATOM 2226 N N . ASP A 1 288 ? -20.50100 -59.89000 -42.52800 1.000 34.10000 307 ASP A N 1
ATOM 2227 C CA . ASP A 1 288 ? -21.15700 -61.11800 -42.07800 1.000 35.70000 307 ASP A CA 1
ATOM 2228 C C . ASP A 1 288 ? -20.24500 -62.32100 -42.28900 1.000 36.55000 307 ASP A C 1
ATOM 2229 O O . ASP A 1 288 ? -20.04700 -63.12400 -41.37500 1.000 38.17000 307 ASP A O 1
ATOM 2234 N N . GLU A 1 289 ? -19.65300 -62.45200 -43.48400 1.000 41.43000 308 GLU A N 1
ATOM 2235 C CA . GLU A 1 289 ? -18.85900 -63.65300 -43.74200 1.000 44.03000 308 GLU A CA 1
ATOM 2236 C C . GLU A 1 289 ? -17.53500 -63.62600 -42.99500 1.000 34.36000 308 GLU A C 1
ATOM 2237 O O . GLU A 1 289 ? -17.03800 -64.68400 -42.59700 1.000 34.80000 308 GLU A O 1
ATOM 2243 N N . GLY A 1 290 ? -16.96200 -62.44300 -42.75800 1.000 30.20000 309 GLY A N 1
ATOM 2244 C CA . GLY A 1 290 ? -15.73700 -62.38500 -41.96700 1.000 34.19000 309 GLY A CA 1
ATOM 2245 C C . GLY A 1 290 ? -15.92400 -62.80600 -40.51400 1.000 40.41000 309 GLY A C 1
ATOM 2246 O O . GLY A 1 290 ? -15.19900 -63.66900 -40.00000 1.000 40.10000 309 GLY A O 1
ATOM 2247 N N . LEU A 1 291 ? -16.88300 -62.18500 -39.82100 1.000 36.49000 310 LEU A N 1
ATOM 2248 C CA . LEU A 1 291 ? -17.10600 -62.51400 -38.41400 1.000 35.87000 310 LEU A CA 1
ATOM 2249 C C . LEU A 1 291 ? -17.60400 -63.94800 -38.24700 1.000 34.91000 310 LEU A C 1
ATOM 2250 O O . LEU A 1 291 ? -17.22500 -64.63600 -37.29500 1.000 43.70000 310 LEU A O 1
ATOM 2255 N N . GLU A 1 292 ? -18.34900 -64.42300 -39.22700 1.000 39.77000 311 GLU A N 1
ATOM 2256 C CA . GLU A 1 292 ? -18.85300 -65.80600 -39.16000 1.000 40.43000 311 GLU A CA 1
ATOM 2257 C C . GLU A 1 292 ? -17.66300 -66.76400 -39.16500 1.000 43.41000 311 GLU A C 1
ATOM 2258 O O . GLU A 1 292 ? -17.67700 -67.69700 -38.38800 1.000 45.51000 311 GLU A O 1
ATOM 2264 N N . ALA A 1 293 ? -16.65800 -66.52100 -39.99400 1.000 35.23000 312 ALA A N 1
ATOM 2265 C CA . ALA A 1 293 ? -15.50700 -67.41900 -40.00800 1.000 40.58000 312 ALA A CA 1
ATOM 2266 C C . ALA A 1 293 ? -14.83100 -67.46600 -38.64600 1.000 40.03000 312 ALA A C 1
ATOM 2267 O O . ALA A 1 293 ? -14.44200 -68.54100 -38.17200 1.000 39.94000 312 ALA A O 1
ATOM 2269 N N . VAL A 1 294 ? -14.68200 -66.30800 -38.00200 1.000 38.41000 313 VAL A N 1
ATOM 2270 C CA . VAL A 1 294 ? -14.05800 -66.26900 -36.68500 1.000 41.87000 313 VAL A CA 1
ATOM 2271 C C . VAL A 1 294 ? -14.96900 -66.91100 -35.64800 1.000 44.21000 313 VAL A C 1
ATOM 2272 O O . VAL A 1 294 ? -14.54300 -67.78400 -34.88000 1.000 47.38000 313 VAL A O 1
ATOM 2276 N N . ASN A 1 295 ? -16.24400 -66.50700 -35.63100 1.000 44.17000 314 ASN A N 1
ATOM 2277 C CA . ASN A 1 295 ? -17.20100 -67.04300 -34.66300 1.000 38.22000 314 ASN A CA 1
ATOM 2278 C C . ASN A 1 295 ? -17.30800 -68.55700 -34.77700 1.000 41.47000 314 ASN A C 1
ATOM 2279 O O . ASN A 1 295 ? -17.46100 -69.25900 -33.77200 1.000 41.93000 314 ASN A O 1
ATOM 2284 N N . LYS A 1 296 ? -17.30300 -69.06300 -36.00700 1.000 39.78000 315 LYS A N 1
ATOM 2285 C CA . LYS A 1 296 ? -17.35200 -70.49800 -36.25200 1.000 42.77000 315 LYS A CA 1
ATOM 2286 C C . LYS A 1 296 ? -16.16200 -71.21200 -35.59000 1.000 51.44000 315 LYS A C 1
ATOM 2287 O O . LYS A 1 296 ? -16.30400 -72.32100 -35.05500 1.000 52.64000 315 LYS A O 1
ATOM 2293 N N . ASP A 1 297 ? -15.00500 -70.54700 -35.52900 1.000 48.56000 316 ASP A N 1
ATOM 2294 C CA . ASP A 1 297 ? -13.83300 -71.15100 -34.90100 1.000 47.93000 316 ASP A CA 1
ATOM 2295 C C . ASP A 1 297 ? -13.97500 -71.14700 -33.37900 1.000 52.23000 316 ASP A C 1
ATOM 2296 O O . ASP A 1 297 ? -13.98700 -72.20700 -32.73800 1.000 51.40000 316 ASP A O 1
ATOM 2301 N N . LYS A 1 298 ? -14.11500 -69.95900 -32.78100 1.000 45.13000 317 LYS A N 1
ATOM 2302 C CA . LYS A 1 298 ? -14.33600 -69.82800 -31.35600 1.000 41.50000 317 LYS A CA 1
ATOM 2303 C C . LYS A 1 298 ? -15.32100 -68.67700 -31.19500 1.000 49.46000 317 LYS A C 1
ATOM 2304 O O . LYS A 1 298 ? -15.14500 -67.62700 -31.84000 1.000 48.66000 317 LYS A O 1
ATOM 2310 N N . PRO A 1 299 ? -16.34800 -68.82700 -30.36000 1.000 42.85000 318 PRO A N 1
ATOM 2311 C CA . PRO A 1 299 ? -17.43100 -67.83800 -30.34200 1.000 47.53000 318 PRO A CA 1
ATOM 2312 C C . PRO A 1 299 ? -16.93800 -66.46700 -29.89900 1.000 42.36000 318 PRO A C 1
ATOM 2313 O O . PRO A 1 299 ? -16.19200 -66.33800 -28.92700 1.000 39.70000 318 PRO A O 1
ATOM 2317 N N . LEU A 1 300 ? -17.37700 -65.43700 -30.62000 1.000 37.81000 319 LEU A N 1
ATOM 2318 C CA . LEU A 1 300 ? -17.05600 -64.06300 -30.26100 1.000 32.31000 319 LEU A CA 1
ATOM 2319 C C . LEU A 1 300 ? -17.97200 -63.50200 -29.17900 1.000 43.25000 319 LEU A C 1
ATOM 2320 O O . LEU A 1 300 ? -17.63200 -62.48300 -28.56100 1.000 37.75000 319 LEU A O 1
ATOM 2325 N N . GLY A 1 301 ? -19.11300 -64.14200 -28.92000 1.000 31.93000 320 GLY A N 1
ATOM 2326 C CA . GLY A 1 301 ? -20.11900 -63.50100 -28.09400 1.000 31.96000 320 GLY A CA 1
ATOM 2327 C C . GLY A 1 301 ? -20.95300 -62.52500 -28.90900 1.000 37.11000 320 GLY A C 1
ATOM 2328 O O . GLY A 1 301 ? -21.25500 -62.76000 -30.08100 1.000 36.55000 320 GLY A O 1
ATOM 2329 N N . ALA A 1 302 ? -21.34600 -61.42200 -28.27100 1.000 32.34000 321 ALA A N 1
ATOM 2330 C CA . ALA A 1 302 ? -22.01400 -60.35000 -28.99800 1.000 33.08000 321 ALA A CA 1
ATOM 2331 C C . ALA A 1 302 ? -20.99300 -59.57800 -29.82200 1.000 35.40000 321 ALA A C 1
ATOM 2332 O O . ALA A 1 302 ? -19.85700 -59.37000 -29.38000 1.000 33.14000 321 ALA A O 1
ATOM 2334 N N . VAL A 1 303 ? -21.38700 -59.14900 -31.02700 1.000 29.98000 322 VAL A N 1
ATOM 2335 C CA . VAL A 1 303 ? -20.43600 -58.50500 -31.92600 1.000 31.75000 322 VAL A CA 1
ATOM 2336 C C . VAL A 1 303 ? -20.90900 -57.09800 -32.24700 1.000 32.17000 322 VAL A C 1
ATOM 2337 O O . VAL A 1 303 ? -22.08700 -56.76700 -32.10100 1.000 27.14000 322 VAL A O 1
ATOM 2341 N N . ALA A 1 304 ? -19.96100 -56.26400 -32.70000 1.000 25.84000 323 ALA A N 1
ATOM 2342 C CA . ALA A 1 304 ? -20.24100 -54.85900 -32.96900 1.000 28.36000 323 ALA A CA 1
ATOM 2343 C C . ALA A 1 304 ? -20.94300 -54.62100 -34.30700 1.000 31.37000 323 ALA A C 1
ATOM 2344 O O . ALA A 1 304 ? -21.46400 -53.51400 -34.53200 1.000 24.59000 323 ALA A O 1
ATOM 2346 N N . LEU A 1 305 ? -20.99600 -55.62700 -35.18100 1.000 29.22000 324 LEU A N 1
ATOM 2347 C CA . LEU A 1 305 ? -21.58100 -55.49300 -36.51400 1.000 32.66000 324 LEU A CA 1
ATOM 2348 C C . LEU A 1 305 ? -23.07200 -55.81200 -36.44100 1.000 31.95000 324 LEU A C 1
ATOM 2349 O O . LEU A 1 305 ? -23.45300 -56.95900 -36.18400 1.000 33.38000 324 LEU A O 1
ATOM 2354 N N . LYS A 1 306 ? -23.91500 -54.81100 -36.70800 1.000 31.07000 325 LYS A N 1
ATOM 2355 C CA . LYS A 1 306 ? -25.35100 -54.95200 -36.46200 1.000 36.50000 325 LYS A CA 1
ATOM 2356 C C . LYS A 1 306 ? -25.95100 -56.13000 -37.21700 1.000 34.03000 325 LYS A C 1
ATOM 2357 O O . LYS A 1 306 ? -26.69900 -56.92900 -36.64500 1.000 36.20000 325 LYS A O 1
ATOM 2363 N N . SER A 1 307 ? -25.63700 -56.26100 -38.50400 1.000 34.37000 326 SER A N 1
ATOM 2364 C CA . SER A 1 307 ? -26.25800 -57.32100 -39.29200 1.000 35.73000 326 SER A CA 1
ATOM 2365 C C . SER A 1 307 ? -25.92100 -58.70200 -38.72900 1.000 37.23000 326 SER A C 1
ATOM 2366 O O . SER A 1 307 ? -26.81000 -59.53900 -38.54500 1.000 40.00000 326 SER A O 1
ATOM 2369 N N . TYR A 1 308 ? -24.65100 -58.94900 -38.40300 1.000 33.48000 327 TYR A N 1
ATOM 2370 C CA . TYR A 1 308 ? -24.30600 -60.27000 -37.88200 1.000 37.21000 327 TYR A CA 1
ATOM 2371 C C . TYR A 1 308 ? -24.73600 -60.43400 -36.42200 1.000 33.98000 327 TYR A C 1
ATOM 2372 O O . TYR A 1 308 ? -25.01200 -61.55500 -35.98600 1.000 34.75000 327 TYR A O 1
ATOM 2381 N N . GLU A 1 309 ? -24.81900 -59.34300 -35.65600 1.000 34.93000 328 GLU A N 1
ATOM 2382 C CA . GLU A 1 309 ? -25.31300 -59.45400 -34.28400 1.000 42.03000 328 GLU A CA 1
ATOM 2383 C C . GLU A 1 309 ? -26.76700 -59.91700 -34.25200 1.000 39.22000 328 GLU A C 1
ATOM 2384 O O . GLU A 1 309 ? -27.14900 -60.72500 -33.39500 1.000 33.19000 328 GLU A O 1
ATOM 2390 N N . GLU A 1 310 ? -27.58800 -59.42700 -35.18400 1.000 36.77000 329 GLU A N 1
ATOM 2391 C CA . GLU A 1 310 ? -28.96900 -59.89300 -35.25500 1.000 40.43000 329 GLU A CA 1
ATOM 2392 C C . GLU A 1 310 ? -29.03800 -61.38100 -35.55800 1.000 41.48000 329 GLU A C 1
ATOM 2393 O O . GLU A 1 310 ? -30.01000 -62.04100 -35.17800 1.000 39.85000 329 GLU A O 1
ATOM 2399 N N . GLU A 1 311 ? -28.03100 -61.93100 -36.24600 1.000 39.65000 330 GLU A N 1
ATOM 2400 C CA . GLU A 1 311 ? -28.02300 -63.37400 -36.44700 1.000 39.96000 330 GLU A CA 1
ATOM 2401 C C . GLU A 1 311 ? -27.67400 -64.09700 -35.15600 1.000 42.69000 330 GLU A C 1
ATOM 2402 O O . GLU A 1 311 ? -28.34300 -65.06500 -34.76900 1.000 39.46000 330 GLU A O 1
ATOM 2408 N N . LEU A 1 312 ? -26.62700 -63.62600 -34.46900 1.000 37.39000 331 LEU A N 1
ATOM 2409 C CA . LEU A 1 312 ? -26.17600 -64.28000 -33.24600 1.000 32.69000 331 LEU A CA 1
ATOM 2410 C C . LEU A 1 312 ? -27.20400 -64.13700 -32.13900 1.000 38.40000 331 LEU A C 1
ATOM 2411 O O . LEU A 1 312 ? -27.34500 -65.03700 -31.30700 1.000 32.82000 331 LEU A O 1
ATOM 2416 N N . ALA A 1 313 ? -27.94600 -63.02500 -32.13900 1.000 38.26000 332 ALA A N 1
ATOM 2417 C CA . ALA A 1 313 ? -28.89400 -62.70200 -31.08300 1.000 38.11000 332 ALA A CA 1
ATOM 2418 C C . ALA A 1 313 ? -30.09100 -63.64000 -31.03800 1.000 39.65000 332 ALA A C 1
ATOM 2419 O O . ALA A 1 313 ? -30.84000 -63.59400 -30.05900 1.000 43.66000 332 ALA A O 1
ATOM 2421 N N . LYS A 1 314 ? -30.30700 -64.47700 -32.05600 1.000 39.18000 333 LYS A N 1
ATOM 2422 C CA . LYS A 1 314 ? -31.35000 -65.49200 -31.92500 1.000 40.98000 333 LYS A CA 1
ATOM 2423 C C . LYS A 1 314 ? -31.06900 -66.40200 -30.73300 1.000 39.89000 333 LYS A C 1
ATOM 2424 O O . LYS A 1 314 ? -31.99200 -66.97900 -30.15700 1.000 44.98000 333 LYS A O 1
ATOM 2430 N N . ASP A 1 315 ? -29.81200 -66.52700 -30.34500 1.000 42.44000 334 ASP A N 1
ATOM 2431 C CA . ASP A 1 315 ? -29.44600 -67.02000 -29.02500 1.000 39.82000 334 ASP A CA 1
ATOM 2432 C C . ASP A 1 315 ? -29.78900 -65.94900 -27.99400 1.000 37.59000 334 ASP A C 1
ATOM 2433 O O . ASP A 1 315 ? -29.17900 -64.87200 -28.01400 1.000 36.23000 334 ASP A O 1
ATOM 2438 N N . PRO A 1 316 ? -30.75000 -66.18400 -27.09600 1.000 36.17000 335 PRO A N 1
ATOM 2439 C CA . PRO A 1 316 ? -31.12400 -65.13500 -26.12400 1.000 35.87000 335 PRO A CA 1
ATOM 2440 C C . PRO A 1 316 ? -30.03100 -64.79100 -25.11300 1.000 37.02000 335 PRO A C 1
ATOM 2441 O O . PRO A 1 316 ? -30.06700 -63.68800 -24.54400 1.000 30.62000 335 PRO A O 1
ATOM 2445 N N . ARG A 1 317 ? -29.07400 -65.69000 -24.86400 1.000 33.01000 336 ARG A N 1
ATOM 2446 C CA . ARG A 1 317 ? -27.94900 -65.34400 -24.00100 1.000 36.80000 336 ARG A CA 1
ATOM 2447 C C . ARG A 1 317 ? -27.11300 -64.23000 -24.61800 1.000 34.40000 336 ARG A C 1
ATOM 2448 O O . ARG A 1 317 ? -26.65100 -63.32000 -23.91500 1.000 30.93000 336 ARG A O 1
ATOM 2456 N N . ILE A 1 318 ? -26.89700 -64.30000 -25.93300 1.000 35.27000 337 ILE A N 1
ATOM 2457 C CA . ILE A 1 318 ? -26.14300 -63.26700 -26.63000 1.000 33.75000 337 ILE A CA 1
ATOM 2458 C C . ILE A 1 318 ? -26.95000 -61.98100 -26.69900 1.000 32.01000 337 ILE A C 1
ATOM 2459 O O . ILE A 1 318 ? -26.41100 -60.88000 -26.52800 1.000 39.69000 337 ILE A O 1
ATOM 2464 N N . ALA A 1 319 ? -28.25700 -62.09500 -26.92500 1.000 31.85000 338 ALA A N 1
ATOM 2465 C CA . ALA A 1 319 ? -29.10900 -60.91300 -26.94600 1.000 30.45000 338 ALA A CA 1
ATOM 2466 C C . ALA A 1 319 ? -29.04300 -60.17000 -25.62400 1.000 30.61000 338 ALA A C 1
ATOM 2467 O O . ALA A 1 319 ? -29.05400 -58.93400 -25.59900 1.000 32.86000 338 ALA A O 1
ATOM 2469 N N . ALA A 1 320 ? -28.98200 -60.91000 -24.51100 1.000 28.01000 339 ALA A N 1
ATOM 2470 C CA . ALA A 1 320 ? -28.89900 -60.27700 -23.19500 1.000 29.32000 339 ALA A CA 1
ATOM 2471 C C . ALA A 1 320 ? -27.55800 -59.57900 -22.99300 1.000 33.59000 339 ALA A C 1
ATOM 2472 O O . ALA A 1 320 ? -27.50800 -58.46700 -22.45100 1.000 33.33000 339 ALA A O 1
ATOM 2474 N N . THR A 1 321 ? -26.45900 -60.21200 -23.41700 1.000 31.11000 340 THR A N 1
ATOM 2475 C CA . THR A 1 321 ? -25.15700 -59.55100 -23.36800 1.000 28.68000 340 THR A CA 1
ATOM 2476 C C . THR A 1 321 ? -25.20100 -58.20700 -24.08400 1.000 29.58000 340 THR A C 1
ATOM 2477 O O . THR A 1 321 ? -24.79900 -57.17900 -23.52700 1.000 26.12000 340 THR A O 1
ATOM 2481 N N . MET A 1 322 ? -25.72100 -58.19000 -25.31700 1.000 28.47000 341 MET A N 1
ATOM 2482 C CA . MET A 1 322 ? -25.75800 -56.94300 -26.07500 1.000 29.08000 341 MET A CA 1
ATOM 2483 C C . MET A 1 322 ? -26.66500 -55.91400 -25.41100 1.000 31.20000 341 MET A C 1
ATOM 2484 O O . MET A 1 322 ? -26.32200 -54.72500 -25.35000 1.000 27.23000 341 MET A O 1
ATOM 2489 N N . GLU A 1 323 ? -27.81900 -56.35100 -24.89200 1.000 26.97000 342 GLU A N 1
ATOM 2490 C CA . GLU A 1 323 ? -28.75100 -55.41800 -24.25400 1.000 33.59000 342 GLU A CA 1
ATOM 2491 C C . GLU A 1 323 ? -28.13700 -54.77200 -23.01300 1.000 35.56000 342 GLU A C 1
ATOM 2492 O O . GLU A 1 323 ? -28.15800 -53.54300 -22.86100 1.000 36.80000 342 GLU A O 1
ATOM 2498 N N . ASN A 1 324 ? -27.56700 -55.58100 -22.11700 1.000 31.09000 343 ASN A N 1
ATOM 2499 C CA . ASN A 1 324 ? -26.89800 -55.01100 -20.95100 1.000 30.56000 343 ASN A CA 1
ATOM 2500 C C . ASN A 1 324 ? -25.72100 -54.13800 -21.37000 1.000 32.00000 343 ASN A C 1
ATOM 2501 O O . ASN A 1 324 ? -25.43100 -53.12100 -20.72700 1.000 29.34000 343 ASN A O 1
ATOM 2506 N N . ALA A 1 325 ? -25.01900 -54.52900 -22.43700 1.000 29.90000 344 ALA A N 1
ATOM 2507 C CA . ALA A 1 325 ? -23.91700 -53.71400 -22.93600 1.000 26.42000 344 ALA A CA 1
ATOM 2508 C C . ALA A 1 325 ? -24.41000 -52.36100 -23.43400 1.000 28.64000 344 ALA A C 1
ATOM 2509 O O . ALA A 1 325 ? -23.80700 -51.32300 -23.16400 1.000 30.50000 344 ALA A O 1
ATOM 2511 N N . GLN A 1 326 ? -25.51600 -52.35200 -24.16800 1.000 30.67000 345 GLN A N 1
ATOM 2512 C CA . GLN A 1 326 ? -26.04900 -51.09100 -24.67700 1.000 32.82000 345 GLN A CA 1
ATOM 2513 C C . GLN A 1 326 ? -26.54100 -50.21100 -23.54700 1.000 32.27000 345 GLN A C 1
ATOM 2514 O O . GLN A 1 326 ? -26.47400 -48.97800 -23.63200 1.000 33.16000 345 GLN A O 1
ATOM 2520 N N . LYS A 1 327 ? -27.02200 -50.82400 -22.46400 1.000 29.30000 346 LYS A N 1
ATOM 2521 C CA . LYS A 1 327 ? -27.48400 -50.10700 -21.28900 1.000 33.45000 346 LYS A CA 1
ATOM 2522 C C . LYS A 1 327 ? -26.37600 -49.78400 -20.29900 1.000 32.54000 346 LYS A C 1
ATOM 2523 O O . LYS A 1 327 ? -26.58800 -48.94100 -19.42300 1.000 30.92000 346 LYS A O 1
ATOM 2529 N N . GLY A 1 328 ? -25.18500 -50.39400 -20.44600 1.000 31.61000 347 GLY A N 1
ATOM 2530 C CA . GLY A 1 328 ? -24.07500 -50.18900 -19.54600 1.000 29.45000 347 GLY A CA 1
ATOM 2531 C C . GLY A 1 328 ? -23.19400 -49.04500 -19.98300 1.000 34.51000 347 GLY A C 1
ATOM 2532 O O . GLY A 1 328 ? -23.54900 -48.22200 -20.82800 1.000 42.05000 347 GLY A O 1
ATOM 2533 N N . GLU A 1 329 ? -22.00400 -48.98400 -19.38200 1.000 37.54000 348 GLU A N 1
ATOM 2534 C CA . GLU A 1 329 ? -21.03000 -47.97800 -19.77600 1.000 37.40000 348 GLU A CA 1
ATOM 2535 C C . GLU A 1 329 ? -19.72500 -48.58300 -20.25500 1.000 35.89000 348 GLU A C 1
ATOM 2536 O O . GLU A 1 329 ? -19.20200 -49.54800 -19.67000 1.000 31.63000 348 GLU A O 1
ATOM 2542 N N . ILE A 1 330 ? -19.20100 -47.98100 -21.33000 1.000 30.08000 349 ILE A N 1
ATOM 2543 C CA . ILE A 1 330 ? -17.89700 -48.33800 -21.86200 1.000 37.31000 349 ILE A CA 1
ATOM 2544 C C . ILE A 1 330 ? -16.84800 -48.20200 -20.77200 1.000 34.13000 349 ILE A C 1
ATOM 2545 O O . ILE A 1 330 ? -16.71400 -47.14700 -20.13100 1.000 30.33000 349 ILE A O 1
ATOM 2550 N N . MET A 1 331 ? -16.09800 -49.28100 -20.54900 1.000 28.26000 350 MET A N 1
ATOM 2551 C CA . MET A 1 331 ? -14.94100 -49.23700 -19.66500 1.000 33.01000 350 MET A CA 1
ATOM 2552 C C . MET A 1 331 ? -14.00500 -48.12200 -20.11200 1.000 30.58000 350 MET A C 1
ATOM 2553 O O . MET A 1 331 ? -13.55900 -48.13400 -21.26500 1.000 28.60000 350 MET A O 1
ATOM 2558 N N . PRO A 1 332 ? -13.70800 -47.14300 -19.26000 1.000 29.12000 351 PRO A N 1
ATOM 2559 C CA . PRO A 1 332 ? -12.77600 -46.08600 -19.65900 1.000 32.88000 351 PRO A CA 1
ATOM 2560 C C . PRO A 1 332 ? -11.40600 -46.66900 -19.97500 1.000 36.09000 351 PRO A C 1
ATOM 2561 O O . PRO A 1 332 ? -10.91900 -47.56500 -19.28500 1.000 30.35000 351 PRO A O 1
ATOM 2565 N N . ASN A 1 333 ? -10.79200 -46.15800 -21.04300 1.000 37.80000 352 ASN A N 1
ATOM 2566 C CA . ASN A 1 333 ? -9.49900 -46.63200 -21.51100 1.000 36.53000 352 ASN A CA 1
ATOM 2567 C C . ASN A 1 333 ? -8.34500 -45.82500 -20.95400 1.000 38.09000 352 ASN A C 1
ATOM 2568 O O . ASN A 1 333 ? -7.25000 -45.85200 -21.52500 1.000 42.77000 352 ASN A O 1
ATOM 2573 N N . ILE A 1 334 ? -8.56200 -45.08500 -19.87500 1.000 34.59000 353 ILE A N 1
ATOM 2574 C CA . ILE A 1 334 ? -7.46400 -44.34500 -19.26600 1.000 37.05000 353 ILE A CA 1
ATOM 2575 C C . ILE A 1 334 ? -6.96000 -45.12200 -18.05700 1.000 38.27000 353 ILE A C 1
ATOM 2576 O O . ILE A 1 334 ? -7.73700 -45.81900 -17.38300 1.000 36.24000 353 ILE A O 1
ATOM 2581 N N . PRO A 1 335 ? -5.66300 -45.05400 -17.76600 1.000 37.60000 354 PRO A N 1
ATOM 2582 C CA . PRO A 1 335 ? -5.11300 -45.86000 -16.67200 1.000 37.71000 354 PRO A CA 1
ATOM 2583 C C . PRO A 1 335 ? -5.52100 -45.36800 -15.30100 1.000 38.06000 354 PRO A C 1
ATOM 2584 O O . PRO A 1 335 ? -5.42100 -46.13300 -14.33400 1.000 38.68000 354 PRO A O 1
ATOM 2588 N N . GLN A 1 336 ? -6.00500 -44.13100 -15.18800 1.000 38.51000 355 GLN A N 1
ATOM 2589 C CA . GLN A 1 336 ? -6.50000 -43.63300 -13.91300 1.000 33.60000 355 GLN A CA 1
ATOM 2590 C C . GLN A 1 336 ? -7.68500 -44.42900 -13.39400 1.000 33.91000 355 GLN A C 1
ATOM 2591 O O . GLN A 1 336 ? -8.08200 -44.21500 -12.24600 1.000 33.54000 355 GLN A O 1
ATOM 2597 N N . MET A 1 337 ? -8.24100 -45.35500 -14.18000 1.000 33.41000 356 MET A N 1
ATOM 2598 C CA . MET A 1 337 ? -9.22300 -46.27800 -13.62000 1.000 35.07000 356 MET A CA 1
ATOM 2599 C C . MET A 1 337 ? -8.66600 -47.03600 -12.42500 1.000 35.41000 356 MET A C 1
ATOM 2600 O O . MET A 1 337 ? -9.43500 -47.49000 -11.56900 1.000 37.93000 356 MET A O 1
ATOM 2605 N N . SER A 1 338 ? -7.34200 -47.17900 -12.34400 1.000 32.46000 357 SER A N 1
ATOM 2606 C CA . SER A 1 338 ? -6.73400 -47.78900 -11.16900 1.000 34.22000 357 SER A CA 1
ATOM 2607 C C . SER A 1 338 ? -7.17500 -47.07300 -9.89900 1.000 35.05000 357 SER A C 1
ATOM 2608 O O . SER A 1 338 ? -7.55800 -47.71600 -8.91300 1.000 33.87000 357 SER A O 1
ATOM 2611 N N . ALA A 1 339 ? -7.18100 -45.73800 -9.92700 1.000 31.17000 358 ALA A N 1
ATOM 2612 C CA . ALA A 1 339 ? -7.69000 -44.98000 -8.79000 1.000 33.20000 358 ALA A CA 1
ATOM 2613 C C . ALA A 1 339 ? -9.13500 -45.34600 -8.49000 1.000 31.46000 358 ALA A C 1
ATOM 2614 O O . ALA A 1 339 ? -9.50600 -45.52500 -7.32500 1.000 38.56000 358 ALA A O 1
ATOM 2616 N N . PHE A 1 340 ? -9.96500 -45.47000 -9.52600 1.000 30.88000 359 PHE A N 1
ATOM 2617 C CA . PHE A 1 340 ? -11.37100 -45.80700 -9.31700 1.000 32.51000 359 PHE A CA 1
ATOM 2618 C C . PHE A 1 340 ? -11.51900 -47.14100 -8.60400 1.000 30.74000 359 PHE A C 1
ATOM 2619 O O . PHE A 1 340 ? -12.24000 -47.24500 -7.60800 1.000 35.60000 359 PHE A O 1
ATOM 2627 N N . TRP A 1 341 ? -10.84400 -48.18000 -9.09800 1.000 34.71000 360 TRP A N 1
ATOM 2628 C CA . TRP A 1 341 ? -11.04100 -49.50300 -8.51600 1.000 33.18000 360 TRP A CA 1
ATOM 2629 C C . TRP A 1 341 ? -10.60100 -49.51800 -7.06000 1.000 36.56000 360 TRP A C 1
ATOM 2630 O O . TRP A 1 341 ? -11.28300 -50.08700 -6.20200 1.000 36.58000 360 TRP A O 1
ATOM 2641 N N . TYR A 1 342 ? -9.45100 -48.89500 -6.77300 1.000 34.20000 361 TYR A N 1
ATOM 2642 C CA . TYR A 1 342 ? -8.87400 -48.90000 -5.42800 1.000 31.89000 361 TYR A CA 1
ATOM 2643 C C . TYR A 1 342 ? -9.80000 -48.22800 -4.41600 1.000 35.49000 361 TYR A C 1
ATOM 2644 O O . TYR A 1 342 ? -10.11300 -48.79800 -3.36200 1.000 30.54000 361 TYR A O 1
ATOM 2653 N N . ALA A 1 343 ? -10.25500 -47.01500 -4.72500 1.000 33.04000 362 ALA A N 1
ATOM 2654 C CA . ALA A 1 343 ? -11.11400 -46.28500 -3.80100 1.000 36.20000 362 ALA A CA 1
ATOM 2655 C C . ALA A 1 343 ? -12.45800 -46.98700 -3.61800 1.000 41.14000 362 ALA A C 1
ATOM 2656 O O . ALA A 1 343 ? -12.89800 -47.22800 -2.48600 1.000 42.54000 362 ALA A O 1
ATOM 2658 N N . VAL A 1 344 ? -13.11900 -47.33800 -4.72400 1.000 34.70000 363 VAL A N 1
ATOM 2659 C CA . VAL A 1 344 ? -14.46800 -47.89200 -4.63700 1.000 34.41000 363 VAL A CA 1
ATOM 2660 C C . VAL A 1 344 ? -14.46300 -49.25500 -3.95700 1.000 35.55000 363 VAL A C 1
ATOM 2661 O O . VAL A 1 344 ? -15.39600 -49.58800 -3.21000 1.000 31.31000 363 VAL A O 1
ATOM 2665 N N . ARG A 1 345 ? -13.42900 -50.06400 -4.18700 1.000 32.73000 364 ARG A N 1
ATOM 2666 C CA . ARG A 1 345 ? -13.39300 -51.37300 -3.54800 1.000 38.16000 364 ARG A CA 1
ATOM 2667 C C . ARG A 1 345 ? -13.49200 -51.23000 -2.03400 1.000 37.85000 364 ARG A C 1
ATOM 2668 O O . ARG A 1 345 ? -14.28300 -51.92400 -1.37900 1.000 32.94000 364 ARG A O 1
ATOM 2676 N N . THR A 1 346 ? -12.72200 -50.29000 -1.47400 1.000 34.49000 365 THR A N 1
ATOM 2677 C CA . THR A 1 346 ? -12.73200 -50.03500 -0.03600 1.000 32.56000 365 THR A CA 1
ATOM 2678 C C . THR A 1 346 ? -14.09300 -49.54300 0.44000 1.000 33.09000 365 THR A C 1
ATOM 2679 O O . THR A 1 346 ? -14.58300 -49.97500 1.48900 1.000 31.09000 365 THR A O 1
ATOM 2683 N N . ALA A 1 347 ? -14.72400 -48.64500 -0.32200 1.000 42.62000 366 ALA A N 1
ATOM 2684 C CA . ALA A 1 347 ? -16.00900 -48.08400 0.09500 1.000 31.79000 366 ALA A CA 1
ATOM 2685 C C . ALA A 1 347 ? -17.07300 -49.16500 0.23500 1.000 28.33000 366 ALA A C 1
ATOM 2686 O O . ALA A 1 347 ? -17.82200 -49.18300 1.21600 1.000 34.28000 366 ALA A O 1
ATOM 2688 N N . VAL A 1 348 ? -17.15700 -50.08000 -0.72800 1.000 29.14000 367 VAL A N 1
ATOM 2689 C CA . VAL A 1 348 ? -18.16300 -51.13200 -0.63900 1.000 30.61000 367 VAL A CA 1
ATOM 2690 C C . VAL A 1 348 ? -17.91000 -52.00500 0.58200 1.000 30.78000 367 VAL A C 1
ATOM 2691 O O . VAL A 1 348 ? -18.83900 -52.34600 1.32300 1.000 34.70000 367 VAL A O 1
ATOM 2695 N N . ILE A 1 349 ? -16.65000 -52.35100 0.83100 1.000 33.59000 368 ILE A N 1
ATOM 2696 C CA . ILE A 1 349 ? -16.32300 -53.21700 1.96300 1.000 34.22000 368 ILE A CA 1
ATOM 2697 C C . ILE A 1 349 ? -16.70500 -52.55500 3.28000 1.000 33.73000 368 ILE A C 1
ATOM 2698 O O . ILE A 1 349 ? -17.30700 -53.18800 4.15800 1.000 31.12000 368 ILE A O 1
ATOM 2703 N N . ASN A 1 350 ? -16.35700 -51.27100 3.43800 1.000 28.89000 369 ASN A N 1
ATOM 2704 C CA . ASN A 1 350 ? -16.61200 -50.59900 4.70900 1.000 32.69000 369 ASN A CA 1
ATOM 2705 C C . ASN A 1 350 ? -18.09500 -50.33500 4.92300 1.000 32.57000 369 ASN A C 1
ATOM 2706 O O . ASN A 1 350 ? -18.57900 -50.39500 6.06000 1.000 32.50000 369 ASN A O 1
ATOM 2711 N N . ALA A 1 351 ? -18.82000 -49.99300 3.85800 1.000 33.23000 370 ALA A N 1
ATOM 2712 C CA . ALA A 1 351 ? -20.26300 -49.80000 3.97600 1.000 34.14000 370 ALA A CA 1
ATOM 2713 C C . ALA A 1 351 ? -20.97100 -51.12200 4.22900 1.000 37.97000 370 ALA A C 1
ATOM 2714 O O . ALA A 1 351 ? -21.87900 -51.19600 5.06900 1.000 35.66000 370 ALA A O 1
ATOM 2716 N N . ALA A 1 352 ? -20.55000 -52.18200 3.53000 1.000 37.99000 371 ALA A N 1
ATOM 2717 C CA . ALA A 1 352 ? -21.20200 -53.47800 3.68400 1.000 36.23000 371 ALA A CA 1
ATOM 2718 C C . ALA A 1 352 ? -21.11800 -53.97400 5.12100 1.000 41.39000 371 ALA A C 1
ATOM 2719 O O . ALA A 1 352 ? -22.07900 -54.55900 5.63300 1.000 39.48000 371 ALA A O 1
ATOM 2721 N N . SER A 1 353 ? -19.98300 -53.74300 5.79200 1.000 31.89000 372 SER A N 1
ATOM 2722 C CA . SER A 1 353 ? -19.78200 -54.22800 7.15200 1.000 35.67000 372 SER A CA 1
ATOM 2723 C C . SER A 1 353 ? -20.35400 -53.28800 8.20200 1.000 38.68000 372 SER A C 1
ATOM 2724 O O . SER A 1 353 ? -20.36800 -53.63800 9.38500 1.000 41.06000 372 SER A O 1
ATOM 2727 N N . GLY A 1 354 ? -20.83100 -52.11400 7.80700 1.000 35.64000 373 GLY A N 1
ATOM 2728 C CA . GLY A 1 354 ? -21.31600 -51.16500 8.78200 1.000 36.93000 373 GLY A CA 1
ATOM 2729 C C . GLY A 1 354 ? -20.23200 -50.36300 9.44600 1.000 36.38000 373 GLY A C 1
ATOM 2730 O O . GLY A 1 354 ? -20.52500 -49.60600 10.38300 1.000 36.30000 373 GLY A O 1
ATOM 2731 N N . ARG A 1 355 ? -18.98500 -50.51300 8.99100 1.000 31.88000 374 ARG A N 1
ATOM 2732 C CA . ARG A 1 355 ? -17.89100 -49.70900 9.52600 1.000 34.27000 374 ARG A CA 1
ATOM 2733 C C . ARG A 1 355 ? -18.12900 -48.22700 9.26800 1.000 35.47000 374 ARG A C 1
ATOM 2734 O O . ARG A 1 355 ? -17.75700 -47.37400 10.08500 1.000 32.50000 374 ARG A O 1
ATOM 2742 N N . GLN A 1 356 ? -18.74800 -47.91500 8.13300 1.000 34.16000 375 GLN A N 1
ATOM 2743 C CA . GLN A 1 356 ? -19.05700 -46.56500 7.70100 1.000 35.15000 375 GLN A CA 1
ATOM 2744 C C . GLN A 1 356 ? -20.48000 -46.53700 7.17300 1.000 32.62000 375 GLN A C 1
ATOM 2745 O O . GLN A 1 356 ? -21.02200 -47.56200 6.75600 1.000 34.96000 375 GLN A O 1
ATOM 2751 N N . THR A 1 357 ? -21.08700 -45.35500 7.20200 1.000 31.28000 376 THR A N 1
ATOM 2752 C CA . THR A 1 357 ? -22.32400 -45.17400 6.46600 1.000 35.70000 376 THR A CA 1
ATOM 2753 C C . THR A 1 357 ? -22.02700 -45.16500 4.96800 1.000 35.72000 376 THR A C 1
ATOM 2754 O O . THR A 1 357 ? -20.91000 -44.86800 4.53500 1.000 35.48000 376 THR A O 1
ATOM 2758 N N . VAL A 1 358 ? -23.05000 -45.48000 4.16900 1.000 36.56000 377 VAL A N 1
ATOM 2759 C CA . VAL A 1 358 ? -22.90500 -45.37300 2.72000 1.000 35.33000 377 VAL A CA 1
ATOM 2760 C C . VAL A 1 358 ? -22.44100 -43.97300 2.35200 1.000 40.53000 377 VAL A C 1
ATOM 2761 O O . VAL A 1 358 ? -21.52300 -43.78700 1.53900 1.000 37.05000 377 VAL A O 1
ATOM 2765 N N . ASP A 1 359 ? -23.02900 -42.97400 3.00200 1.000 36.84000 378 ASP A N 1
ATOM 2766 C CA . ASP A 1 359 ? -22.72500 -41.58500 2.70100 1.000 37.65000 378 ASP A CA 1
ATOM 2767 C C . ASP A 1 359 ? -21.24700 -41.26700 2.93700 1.000 39.71000 378 ASP A C 1
ATOM 2768 O O . ASP A 1 359 ? -20.57400 -40.73400 2.04400 1.000 40.58000 378 ASP A O 1
ATOM 2773 N N . GLU A 1 360 ? -20.70500 -41.61600 4.11300 1.000 36.79000 379 GLU A N 1
ATOM 2774 C CA . GLU A 1 360 ? -19.30500 -41.27200 4.37300 1.000 37.82000 379 GLU A CA 1
ATOM 2775 C C . GLU A 1 360 ? -18.34900 -42.14200 3.55700 1.000 36.48000 379 GLU A C 1
ATOM 2776 O O . GLU A 1 360 ? -17.27800 -41.67200 3.15400 1.000 37.54000 379 GLU A O 1
ATOM 2782 N N . ALA A 1 361 ? -18.71200 -43.40200 3.28900 1.000 36.27000 380 ALA A N 1
ATOM 2783 C CA . ALA A 1 361 ? -17.82800 -44.26900 2.50900 1.000 34.02000 380 ALA A CA 1
ATOM 2784 C C . ALA A 1 361 ? -17.60800 -43.72100 1.09700 1.000 35.59000 380 ALA A C 1
ATOM 2785 O O . ALA A 1 361 ? -16.47300 -43.67500 0.60700 1.000 37.59000 380 ALA A O 1
ATOM 2787 N N . LEU A 1 362 ? -18.68000 -43.28600 0.43300 1.000 36.72000 381 LEU A N 1
ATOM 2788 C CA . LEU A 1 362 ? -18.55700 -42.75700 -0.91900 1.000 30.92000 381 LEU A CA 1
ATOM 2789 C C . LEU A 1 362 ? -17.94800 -41.36700 -0.92000 1.000 31.76000 381 LEU A C 1
ATOM 2790 O O . LEU A 1 362 ? -17.24100 -41.00900 -1.87100 1.000 36.36000 381 LEU A O 1
ATOM 2795 N N . LYS A 1 363 ? -18.19100 -40.59200 0.14200 1.000 28.60000 382 LYS A N 1
ATOM 2796 C CA . LYS A 1 363 ? -17.45900 -39.34600 0.34400 1.000 34.47000 382 LYS A CA 1
ATOM 2797 C C . LYS A 1 363 ? -15.95500 -39.58500 0.36400 1.000 44.08000 382 LYS A C 1
ATOM 2798 O O . LYS A 1 363 ? -15.19600 -38.92300 -0.36000 1.000 40.29000 382 LYS A O 1
ATOM 2804 N N . ASP A 1 364 ? -15.50300 -40.53400 1.18600 1.000 35.23000 383 ASP A N 1
ATOM 2805 C CA . ASP A 1 364 ? -14.07700 -40.81500 1.24300 1.000 36.51000 383 ASP A CA 1
ATOM 2806 C C . ASP A 1 364 ? -13.56900 -41.33200 -0.10000 1.000 38.67000 383 ASP A C 1
ATOM 2807 O O . ASP A 1 364 ? -12.51100 -40.90200 -0.57900 1.000 38.28000 383 ASP A O 1
ATOM 2812 N N . ALA A 1 365 ? -14.32300 -42.23200 -0.73600 1.000 36.95000 384 ALA A N 1
ATOM 2813 C CA . ALA A 1 365 ? -13.86600 -42.82700 -1.98900 1.000 32.53000 384 ALA A CA 1
ATOM 2814 C C . ALA A 1 365 ? -13.83800 -41.80400 -3.12400 1.000 33.53000 384 ALA A C 1
ATOM 2815 O O . ALA A 1 365 ? -12.94000 -41.84400 -3.97200 1.000 34.90000 384 ALA A O 1
ATOM 2817 N N . GLN A 1 366 ? -14.81900 -40.89700 -3.17300 1.000 36.92000 385 GLN A N 1
ATOM 2818 C CA . GLN A 1 366 ? -14.78300 -39.81000 -4.15200 1.000 32.83000 385 GLN A CA 1
ATOM 2819 C C . GLN A 1 366 ? -13.49000 -39.02000 -4.02300 1.000 41.05000 385 GLN A C 1
ATOM 2820 O O . GLN A 1 366 ? -12.79700 -38.76600 -5.01500 1.000 38.47000 385 GLN A O 1
ATOM 2826 N N . THR A 1 367 ? -13.13800 -38.65100 -2.78900 1.000 43.47000 386 THR A N 1
ATOM 2827 C CA . THR A 1 367 ? -11.93200 -37.87000 -2.54600 1.000 36.68000 386 THR A CA 1
ATOM 2828 C C . THR A 1 367 ? -10.68200 -38.66300 -2.88500 1.000 40.97000 386 THR A C 1
ATOM 2829 O O . THR A 1 367 ? -9.74700 -38.13100 -3.49500 1.000 43.36000 386 THR A O 1
ATOM 2833 N N . ALA A 1 368 ? -10.64400 -39.93500 -2.48400 1.000 40.44000 387 ALA A N 1
ATOM 2834 C CA . ALA A 1 368 ? -9.48100 -40.76900 -2.75700 1.000 33.87000 387 ALA A CA 1
ATOM 2835 C C . ALA A 1 368 ? -9.28200 -40.97600 -4.25500 1.000 38.86000 387 ALA A C 1
ATOM 2836 O O . ALA A 1 368 ? -8.15000 -40.92000 -4.75000 1.000 40.05000 387 ALA A O 1
ATOM 2838 N N . ALA A 1 369 ? -10.36900 -41.21800 -4.99400 1.000 35.74000 388 ALA A N 1
ATOM 2839 C CA . ALA A 1 369 ? -10.25900 -41.41100 -6.44000 1.000 35.31000 388 ALA A CA 1
ATOM 2840 C C . ALA A 1 369 ? -9.73100 -40.15500 -7.11800 1.000 35.00000 388 ALA A C 1
ATOM 2841 O O . ALA A 1 369 ? -8.80000 -40.21800 -7.93000 1.000 37.79000 388 ALA A O 1
ATOM 2843 N N . ARG A 1 370 ? -10.30200 -38.99700 -6.77400 1.000 33.72000 389 ARG A N 1
ATOM 2844 C CA . ARG A 1 370 ? -9.81600 -37.72300 -7.29500 1.000 35.31000 389 ARG A CA 1
ATOM 2845 C C . ARG A 1 370 ? -8.31600 -37.57700 -7.08300 1.000 40.21000 389 ARG A C 1
ATOM 2846 O O . ARG A 1 370 ? -7.57400 -37.24500 -8.01400 1.000 39.72000 389 ARG A O 1
ATOM 2854 N N . ALA A 1 371 ? -7.85100 -37.83000 -5.85500 1.000 40.98000 390 ALA A N 1
ATOM 2855 C CA . ALA A 1 371 ? -6.46000 -37.55600 -5.51700 1.000 34.06000 390 ALA A CA 1
ATOM 2856 C C . ALA A 1 371 ? -5.51300 -38.50600 -6.23500 1.000 37.93000 390 ALA A C 1
ATOM 2857 O O . ALA A 1 371 ? -4.53400 -38.06700 -6.85100 1.000 40.69000 390 ALA A O 1
ATOM 2859 N N . PHE A 1 372 ? -5.77900 -39.81400 -6.17000 1.000 34.12000 391 PHE A N 1
ATOM 2860 C CA . PHE A 1 372 ? -4.91500 -40.75900 -6.87800 1.000 43.27000 391 PHE A CA 1
ATOM 2861 C C . PHE A 1 372 ? -4.95900 -40.52700 -8.38700 1.000 41.92000 391 PHE A C 1
ATOM 2862 O O . PHE A 1 372 ? -3.94000 -40.66600 -9.07500 1.000 42.06000 391 PHE A O 1
ATOM 2870 N N . ALA A 1 373 ? -6.13300 -40.18100 -8.92300 1.000 36.67000 392 ALA A N 1
ATOM 2871 C CA . ALA A 1 373 ? -6.22700 -39.89200 -10.35100 1.000 39.95000 392 ALA A CA 1
ATOM 2872 C C . ALA A 1 373 ? -5.37600 -38.68300 -10.72100 1.000 44.09000 392 ALA A C 1
ATOM 2873 O O . ALA A 1 373 ? -4.66500 -38.69500 -11.73200 1.000 43.04000 392 ALA A O 1
ATOM 2875 N N . ALA A 1 374 ? -5.44300 -37.62100 -9.91600 1.000 43.26000 393 ALA A N 1
ATOM 2876 C CA . ALA A 1 374 ? -4.58300 -36.47000 -10.15700 1.000 46.91000 393 ALA A CA 1
ATOM 2877 C C . ALA A 1 374 ? -3.11800 -36.81600 -9.96400 1.000 44.11000 393 ALA A C 1
ATOM 2878 O O . ALA A 1 374 ? -2.25500 -36.28100 -10.66700 1.000 50.48000 393 ALA A O 1
ATOM 2880 N N . ALA A 1 375 ? -2.81600 -37.70300 -9.02500 1.000 46.83000 394 ALA A N 1
ATOM 2881 C CA . ALA A 1 375 ? -1.42700 -37.95900 -8.67500 1.000 50.42000 394 ALA A CA 1
ATOM 2882 C C . ALA A 1 375 ? -0.68300 -38.77400 -9.71900 1.000 50.14000 394 ALA A C 1
ATOM 2883 O O . ALA A 1 375 ? 0.55000 -38.72900 -9.75100 1.000 52.99000 394 ALA A O 1
ATOM 2885 N N . GLY A 1 376 ? -1.37900 -39.51600 -10.55600 1.000 47.97000 395 GLY A N 1
ATOM 2886 C CA . GLY A 1 376 ? -0.69500 -40.34800 -11.52500 1.000 48.31000 395 GLY A CA 1
ATOM 2887 C C . GLY A 1 376 ? -1.51100 -41.57000 -11.88000 1.000 53.02000 395 GLY A C 1
ATOM 2888 O O . GLY A 1 376 ? -2.56300 -41.84300 -11.30700 1.000 54.21000 395 GLY A O 1
ATOM 2889 N N . LYS A 1 377 ? -0.98400 -42.32100 -12.84300 1.000 57.03000 396 LYS A N 1
ATOM 2890 C CA . LYS A 1 377 ? -1.75500 -43.37700 -13.48200 1.000 55.67000 396 LYS A CA 1
ATOM 2891 C C . LYS A 1 377 ? -1.88500 -44.62400 -12.61000 1.000 53.16000 396 LYS A C 1
ATOM 2892 O O . LYS A 1 377 ? -2.76700 -45.45600 -12.87300 1.000 54.80000 396 LYS A O 1
ATOM 2898 N N . GLU A 1 378 ? -1.03300 -44.79800 -11.59000 1.000 52.49000 397 GLU A N 1
ATOM 2899 C CA . GLU A 1 378 ? -1.20500 -45.93900 -10.70300 1.000 53.30000 397 GLU A CA 1
ATOM 2900 C C . GLU A 1 378 ? -1.08800 -45.51600 -9.24500 1.000 59.32000 397 GLU A C 1
ATOM 2901 O O . GLU A 1 378 ? -0.56700 -44.45000 -8.90800 1.000 59.54000 397 GLU A O 1
ATOM 2907 N N . ILE A 1 379 ? -1.60000 -46.39800 -8.38800 1.000 51.69000 398 ILE A N 1
ATOM 2908 C CA . ILE A 1 379 ? -1.70500 -46.21000 -6.94300 1.000 49.69000 398 ILE A CA 1
ATOM 2909 C C . ILE A 1 379 ? -0.30700 -46.29200 -6.34600 1.000 58.14000 398 ILE A C 1
ATOM 2910 O O . ILE A 1 379 ? 0.30800 -47.36200 -6.33400 1.000 56.08000 398 ILE A O 1
ATOM 2915 N N . GLU A 1 380 ? 0.20000 -45.16800 -5.85700 1.000 58.37000 399 GLU A N 1
ATOM 2916 C CA . GLU A 1 380 ? 1.46400 -45.17900 -5.14300 1.000 61.38000 399 GLU A CA 1
ATOM 2917 C C . GLU A 1 380 ? 1.39500 -44.08100 -4.09900 1.000 61.27000 399 GLU A C 1
ATOM 2918 O O . GLU A 1 380 ? 1.01400 -42.94900 -4.41000 1.000 64.47000 399 GLU A O 1
ATOM 2924 N N . ILE A 1 381 ? 1.71200 -44.42500 -2.85900 1.000 54.32000 400 ILE A N 1
ATOM 2925 C CA . ILE A 1 381 ? 1.80600 -43.44700 -1.78600 1.000 63.27000 400 ILE A CA 1
ATOM 2926 C C . ILE A 1 381 ? 3.09600 -43.71800 -1.02400 1.000 65.30000 400 ILE A C 1
ATOM 2927 O O . ILE A 1 381 ? 3.46000 -44.88000 -0.79500 1.000 67.65000 400 ILE A O 1
ATOM 2932 N N . LYS A 1 382 ? 3.82400 -42.65600 -0.69700 1.000 54.87000 401 LYS A N 1
ATOM 2933 C CA . LYS A 1 382 ? 5.14000 -42.79700 -0.09700 1.000 57.14000 401 LYS A CA 1
ATOM 2934 C C . LYS A 1 382 ? 5.11000 -42.24800 1.32400 1.000 55.94000 401 LYS A C 1
ATOM 2935 O O . LYS A 1 382 ? 4.45100 -41.23200 1.59300 1.000 51.66000 401 LYS A O 1
ATOM 2941 N N . LYS A 1 383 ? 5.76700 -42.97100 2.24600 1.000 66.50000 402 LYS A N 1
ATOM 2942 C CA . LYS A 1 383 ? 5.80200 -42.54500 3.64300 1.000 60.33000 402 LYS A CA 1
ATOM 2943 C C . LYS A 1 383 ? 6.67200 -41.31000 3.74200 1.000 61.17000 402 LYS A C 1
ATOM 2944 O O . LYS A 1 383 ? 7.68900 -41.21000 3.05200 1.000 57.47000 402 LYS A O 1
ATOM 2950 N N . LEU A 1 384 ? 6.30700 -40.38600 4.63800 1.000 60.37000 403 LEU A N 1
ATOM 2951 C CA . LEU A 1 384 ? 6.99700 -39.09500 4.65400 1.000 58.11000 403 LEU A CA 1
ATOM 2952 C C . LEU A 1 384 ? 8.47800 -39.20200 4.99500 1.000 58.95000 403 LEU A C 1
ATOM 2953 O O . LEU A 1 384 ? 9.29600 -38.64200 4.24300 1.000 58.21000 403 LEU A O 1
ATOM 2958 N N . PRO A 1 385 ? 8.90500 -39.88800 6.06000 1.000 61.14000 404 PRO A N 1
ATOM 2959 C CA . PRO A 1 385 ? 10.35900 -40.02700 6.26200 1.000 56.98000 404 PRO A CA 1
ATOM 2960 C C . PRO A 1 385 ? 11.05200 -40.61800 5.04700 1.000 54.49000 404 PRO A C 1
ATOM 2961 O O . PRO A 1 385 ? 12.12500 -40.15900 4.64100 1.000 54.92000 404 PRO A O 1
ATOM 2965 N N . GLU A 1 386 ? 10.41900 -41.60500 4.42800 1.000 54.18000 405 GLU A N 1
ATOM 2966 C CA . GLU A 1 386 ? 10.99600 -42.25900 3.26300 1.000 57.13000 405 GLU A CA 1
ATOM 2967 C C . GLU A 1 386 ? 11.15700 -41.28200 2.09600 1.000 55.30000 405 GLU A C 1
ATOM 2968 O O . GLU A 1 386 ? 12.15900 -41.33000 1.36900 1.000 46.21000 405 GLU A O 1
ATOM 2974 N N . PHE A 1 387 ? 10.21100 -40.34800 1.94100 1.000 52.66000 406 PHE A N 1
ATOM 2975 C CA . PHE A 1 387 ? 10.36800 -39.28600 0.94600 1.000 49.23000 406 PHE A CA 1
ATOM 2976 C C . PHE A 1 387 ? 11.43400 -38.27300 1.36300 1.000 50.82000 406 PHE A C 1
ATOM 2977 O O . PHE A 1 387 ? 12.27700 -37.87800 0.54800 1.000 51.00000 406 PHE A O 1
ATOM 2985 N N . GLU A 1 388 ? 11.40300 -37.82500 2.62200 1.000 52.29000 407 GLU A N 1
ATOM 2986 C CA . GLU A 1 388 ? 12.41300 -36.87700 3.09100 1.000 49.35000 407 GLU A CA 1
ATOM 2987 C C . GLU A 1 388 ? 13.82000 -37.45500 3.00000 1.000 47.75000 407 GLU A C 1
ATOM 2988 O O . GLU A 1 388 ? 14.78200 -36.71400 2.76600 1.000 45.73000 407 GLU A O 1
ATOM 2994 N N . ALA A 1 389 ? 13.95700 -38.77500 3.12900 1.000 49.41000 408 ALA A N 1
ATOM 2995 C CA . ALA A 1 389 ? 15.24000 -39.40800 2.84800 1.000 45.18000 408 ALA A CA 1
ATOM 2996 C C . ALA A 1 389 ? 15.63300 -39.25800 1.37800 1.000 50.01000 408 ALA A C 1
ATOM 2997 O O . ALA A 1 389 ? 16.82000 -39.12100 1.06600 1.000 51.37000 408 ALA A O 1
ATOM 2999 N N . MET A 1 390 ? 14.66500 -39.28300 0.45600 1.000 52.05000 409 MET A N 1
ATOM 3000 C CA . MET A 1 390 ? 14.98900 -38.99600 -0.94100 1.000 48.24000 409 MET A CA 1
ATOM 3001 C C . MET A 1 390 ? 15.48800 -37.57000 -1.11300 1.000 44.40000 409 MET A C 1
ATOM 3002 O O . MET A 1 390 ? 16.49900 -37.33000 -1.78100 1.000 42.82000 409 MET A O 1
ATOM 3007 N N . VAL A 1 391 ? 14.77500 -36.60600 -0.53400 1.000 42.42000 410 VAL A N 1
ATOM 3008 C CA . VAL A 1 391 ? 15.11100 -35.20700 -0.76900 1.000 41.33000 410 VAL A CA 1
ATOM 3009 C C . VAL A 1 391 ? 16.49300 -34.89800 -0.21000 1.000 48.71000 410 VAL A C 1
ATOM 3010 O O . VAL A 1 391 ? 17.30100 -34.21100 -0.84900 1.000 49.81000 410 VAL A O 1
ATOM 3014 N N . ASN A 1 392 ? 16.79300 -35.41800 0.98300 1.000 49.83000 411 ASN A N 1
ATOM 3015 C CA . ASN A 1 392 ? 18.07300 -35.16900 1.63000 1.000 48.68000 411 ASN A CA 1
ATOM 3016 C C . ASN A 1 392 ? 19.20900 -35.96400 1.01100 1.000 50.84000 411 ASN A C 1
ATOM 3017 O O . ASN A 1 392 ? 20.36700 -35.73600 1.37300 1.000 50.37000 411 ASN A O 1
ATOM 3022 N N . ALA A 1 393 ? 18.90900 -36.89600 0.10900 1.000 50.45000 412 ALA A N 1
ATOM 3023 C CA . ALA A 1 393 ? 19.92300 -37.55200 -0.70100 1.000 45.03000 412 ALA A CA 1
ATOM 3024 C C . ALA A 1 393 ? 20.09100 -36.88700 -2.05700 1.000 50.10000 412 ALA A C 1
ATOM 3025 O O . ALA A 1 393 ? 20.87100 -37.37200 -2.87900 1.000 48.17000 412 ALA A O 1
ATOM 3027 N N . GLY A 1 394 ? 19.37700 -35.79200 -2.30800 1.000 47.32000 413 GLY A N 1
ATOM 3028 C CA . GLY A 1 394 ? 19.42400 -35.15100 -3.60600 1.000 48.26000 413 GLY A CA 1
ATOM 3029 C C . GLY A 1 394 ? 18.65000 -35.86800 -4.68700 1.000 50.41000 413 GLY A C 1
ATOM 3030 O O . GLY A 1 394 ? 18.83900 -35.57100 -5.87100 1.000 49.57000 413 GLY A O 1
ATOM 3031 N N . ASN A 1 395 ? 17.77600 -36.80100 -4.31100 1.000 45.32000 414 ASN A N 1
ATOM 3032 C CA . ASN A 1 395 ? 17.02200 -37.60800 -5.26300 1.000 44.59000 414 ASN A CA 1
ATOM 3033 C C . ASN A 1 395 ? 15.68600 -36.92800 -5.54700 1.000 47.99000 414 ASN A C 1
ATOM 3034 O O . ASN A 1 395 ? 14.81700 -36.84500 -4.67300 1.000 47.63000 414 ASN A O 1
ATOM 3039 N N . THR A 1 396 ? 15.52100 -36.45700 -6.78200 1.000 44.32000 415 THR A N 1
ATOM 3040 C CA . THR A 1 396 ? 14.36000 -35.67700 -7.18900 1.000 51.62000 415 THR A CA 1
ATOM 3041 C C . THR A 1 396 ? 13.47400 -36.42700 -8.18000 1.000 47.67000 415 THR A C 1
ATOM 3042 O O . THR A 1 396 ? 12.77000 -35.80000 -8.97700 1.000 41.75000 415 THR A O 1
ATOM 3046 N N . THR A 1 397 ? 13.50800 -37.76000 -8.15300 1.000 49.43000 416 THR A N 1
ATOM 3047 C CA . THR A 1 397 ? 12.81300 -38.55900 -9.15300 1.000 46.88000 416 THR A CA 1
ATOM 3048 C C . THR A 1 397 ? 11.34300 -38.79800 -8.82500 1.000 55.00000 416 THR A C 1
ATOM 3049 O O . THR A 1 397 ? 10.56200 -39.08800 -9.74100 1.000 57.25000 416 THR A O 1
ATOM 3053 N N . TYR A 1 398 ? 10.94300 -38.69700 -7.55800 1.000 50.63000 417 TYR A N 1
ATOM 3054 C CA . TYR A 1 398 ? 9.58700 -39.05800 -7.16900 1.000 48.85000 417 TYR A CA 1
ATOM 3055 C C . TYR A 1 398 ? 8.61800 -37.89800 -7.35400 1.000 50.21000 417 TYR A C 1
ATOM 3056 O O . TYR A 1 398 ? 8.86800 -36.78300 -6.88200 1.000 45.77000 417 TYR A O 1
ATOM 3065 N N . THR A 1 399 ? 7.50700 -38.18800 -8.02900 1.000 44.61000 418 THR A N 1
ATOM 3066 C CA . THR A 1 399 ? 6.35300 -37.31100 -8.17100 1.000 43.88000 418 THR A CA 1
ATOM 3067 C C . THR A 1 399 ? 5.14000 -38.12400 -7.74700 1.000 41.11000 418 THR A C 1
ATOM 3068 O O . THR A 1 399 ? 4.97000 -39.25700 -8.20600 1.000 40.38000 418 THR A O 1
ATOM 3072 N N . GLY A 1 400 ? 4.31200 -37.58200 -6.87600 1.000 42.80000 419 GLY A N 1
ATOM 3073 C CA . GLY A 1 400 ? 3.12000 -38.29400 -6.46900 1.000 43.85000 419 GLY A CA 1
ATOM 3074 C C . GLY A 1 400 ? 2.71800 -37.94500 -5.05100 1.000 47.13000 419 GLY A C 1
ATOM 3075 O O . GLY A 1 400 ? 3.20400 -36.98200 -4.46300 1.000 41.65000 419 GLY A O 1
ATOM 3076 N N . LEU A 1 401 ? 1.79500 -38.75000 -4.52400 1.000 50.76000 420 LEU A N 1
ATOM 3077 C CA . LEU A 1 401 ? 1.31200 -38.54600 -3.16600 1.000 49.05000 420 LEU A CA 1
ATOM 3078 C C . LEU A 1 401 ? 2.35100 -39.00600 -2.15600 1.000 52.40000 420 LEU A C 1
ATOM 3079 O O . LEU A 1 401 ? 3.07800 -39.98200 -2.37700 1.000 47.03000 420 LEU A O 1
ATOM 3084 N N . VAL A 1 402 ? 2.43200 -38.27500 -1.05000 1.000 48.72000 421 VAL A N 1
ATOM 3085 C CA . VAL A 1 402 ? 3.30000 -38.62300 0.06300 1.000 48.53000 421 VAL A CA 1
ATOM 3086 C C . VAL A 1 402 ? 2.46200 -38.51300 1.32000 1.000 47.99000 421 VAL A C 1
ATOM 3087 O O . VAL A 1 402 ? 1.75100 -37.51900 1.50900 1.000 46.22000 421 VAL A O 1
ATOM 3091 N N . GLU A 1 403 ? 2.52300 -39.52900 2.16800 1.000 53.90000 422 GLU A N 1
ATOM 3092 C CA . GLU A 1 403 ? 1.58200 -39.58000 3.27200 1.000 61.28000 422 GLU A CA 1
ATOM 3093 C C . GLU A 1 403 ? 1.82200 -38.42700 4.23200 1.000 50.33000 422 GLU A C 1
ATOM 3094 O O . GLU A 1 403 ? 2.94900 -38.18400 4.67000 1.000 53.12000 422 GLU A O 1
ATOM 3100 N N . GLY A 1 404 ? 0.75100 -37.69100 4.52500 1.000 43.28000 423 GLY A N 1
ATOM 3101 C CA . GLY A 1 404 ? 0.76900 -36.61900 5.49100 1.000 50.38000 423 GLY A CA 1
ATOM 3102 C C . GLY A 1 404 ? 0.64000 -35.23400 4.89100 1.000 59.06000 423 GLY A C 1
ATOM 3103 O O . GLY A 1 404 ? -0.01500 -34.37200 5.49100 1.000 66.07000 423 GLY A O 1
ATOM 3104 N N . ILE A 1 405 ? 1.23400 -35.00000 3.72500 1.000 50.65000 424 ILE A N 1
ATOM 3105 C CA . ILE A 1 405 ? 1.23700 -33.66500 3.14000 1.000 56.93000 424 ILE A CA 1
ATOM 3106 C C . ILE A 1 405 ? 0.49000 -33.57100 1.81600 1.000 55.79000 424 ILE A C 1
ATOM 3107 O O . ILE A 1 405 ? 0.11500 -32.45400 1.41700 1.000 55.19000 424 ILE A O 1
ATOM 3112 N N . GLY A 1 406 ? 0.25100 -34.67600 1.11600 1.000 54.21000 425 GLY A N 1
ATOM 3113 C CA . GLY A 1 406 ? -0.47600 -34.60400 -0.13600 1.000 53.16000 425 GLY A CA 1
ATOM 3114 C C . GLY A 1 406 ? 0.36600 -34.95900 -1.34400 1.000 44.60000 425 GLY A C 1
ATOM 3115 O O . GLY A 1 406 ? 1.00200 -36.01800 -1.37400 1.000 41.07000 425 GLY A O 1
ATOM 3116 N N . TYR A 1 407 ? 0.38700 -34.07200 -2.33600 1.000 41.47000 426 TYR A N 1
ATOM 3117 C CA . TYR A 1 407 ? 1.06800 -34.30400 -3.60300 1.000 42.90000 426 TYR A CA 1
ATOM 3118 C C . TYR A 1 407 ? 2.36000 -33.49200 -3.67700 1.000 46.33000 426 TYR A C 1
ATOM 3119 O O . TYR A 1 407 ? 2.40100 -32.32500 -3.27300 1.000 42.97000 426 TYR A O 1
ATOM 3128 N N . VAL A 1 408 ? 3.41500 -34.11700 -4.19200 1.000 36.13000 427 VAL A N 1
ATOM 3129 C CA . VAL A 1 408 ? 4.69500 -33.45500 -4.39700 1.000 45.22000 427 VAL A CA 1
ATOM 3130 C C . VAL A 1 408 ? 5.06400 -33.56500 -5.87000 1.000 48.59000 427 VAL A C 1
ATOM 3131 O O . VAL A 1 408 ? 4.74400 -34.56200 -6.53000 1.000 45.47000 427 VAL A O 1
ATOM 3135 N N . TYR A 1 409 ? 5.70800 -32.52000 -6.39100 1.000 45.85000 428 TYR A N 1
ATOM 3136 C CA . TYR A 1 409 ? 6.26200 -32.55800 -7.73500 1.000 44.93000 428 TYR A CA 1
ATOM 3137 C C . TYR A 1 409 ? 7.36500 -31.51100 -7.83400 1.000 44.74000 428 TYR A C 1
ATOM 3138 O O . TYR A 1 409 ? 7.51100 -30.64400 -6.97000 1.000 44.21000 428 TYR A O 1
ATOM 3147 N N . TRP A 1 410 ? 8.13800 -31.59800 -8.90800 1.000 42.58000 429 TRP A N 1
ATOM 3148 C CA . TRP A 1 410 ? 9.34400 -30.80900 -9.08100 1.000 40.22000 429 TRP A CA 1
ATOM 3149 C C . TRP A 1 410 ? 9.22800 -29.90700 -10.30300 1.000 42.36000 429 TRP A C 1
ATOM 3150 O O . TRP A 1 410 ? 8.71900 -30.32400 -11.34600 1.000 34.41000 429 TRP A O 1
ATOM 3161 N N . THR A 1 411 ? 9.72900 -28.68200 -10.18300 1.000 41.40000 430 THR A N 1
ATOM 3162 C CA . THR A 1 411 ? 10.02000 -27.84800 -11.33800 1.000 38.77000 430 THR A CA 1
ATOM 3163 C C . THR A 1 411 ? 11.52200 -27.57900 -11.40100 1.000 45.04000 430 THR A C 1
ATOM 3164 O O . THR A 1 411 ? 12.21900 -27.54800 -10.37900 1.000 42.18000 430 THR A O 1
ATOM 3168 N N . THR A 1 412 ? 12.01600 -27.39900 -12.61800 1.000 45.37000 431 THR A N 1
ATOM 3169 C CA . THR A 1 412 ? 13.44100 -27.31100 -12.88800 1.000 44.21000 431 THR A CA 1
ATOM 3170 C C . THR A 1 412 ? 13.77300 -25.99300 -13.56700 1.000 45.58000 431 THR A C 1
ATOM 3171 O O . THR A 1 412 ? 12.98200 -25.46900 -14.35900 1.000 48.72000 431 THR A O 1
ATOM 3175 N N . GLU A 1 413 ? 14.94000 -25.46000 -13.21700 1.000 43.37000 432 GLU A N 1
ATOM 3176 C CA . GLU A 1 413 ? 15.43500 -24.20700 -13.75000 1.000 41.73000 432 GLU A CA 1
ATOM 3177 C C . GLU A 1 413 ? 16.94600 -24.22000 -13.63200 1.000 46.44000 432 GLU A C 1
ATOM 3178 O O . GLU A 1 413 ? 17.50600 -24.79700 -12.68800 1.000 38.36000 432 GLU A O 1
ATOM 3184 N N . THR A 1 414 ? 17.60000 -23.63200 -14.62900 1.000 48.47000 433 THR A N 1
ATOM 3185 C CA . THR A 1 414 ? 19.05200 -23.53000 -14.65800 1.000 43.46000 433 THR A CA 1
ATOM 3186 C C . THR A 1 414 ? 19.45200 -22.10600 -14.29400 1.000 42.20000 433 THR A C 1
ATOM 3187 O O . THR A 1 414 ? 18.89500 -21.14100 -14.82900 1.000 40.62000 433 THR A O 1
ATOM 3191 N N . LEU A 1 415 ? 20.38900 -21.98200 -13.36100 1.000 43.11000 434 LEU A N 1
ATOM 3192 C CA . LEU A 1 415 ? 20.92900 -20.69900 -12.94100 1.000 40.24000 434 LEU A CA 1
ATOM 3193 C C . LEU A 1 415 ? 22.28800 -20.51500 -13.59400 1.000 40.61000 434 LEU A C 1
ATOM 3194 O O . LEU A 1 415 ? 23.08400 -21.45300 -13.63600 1.000 46.51000 434 LEU A O 1
ATOM 3199 N N . TYR A 1 416 ? 22.56400 -19.31900 -14.10300 1.000 37.75000 435 TYR A N 1
ATOM 3200 C CA . TYR A 1 416 ? 23.89300 -19.03600 -14.62500 1.000 41.08000 435 TYR A CA 1
ATOM 3201 C C . TYR A 1 416 ? 24.64700 -18.11200 -13.67900 1.000 47.64000 435 TYR A C 1
ATOM 3202 O O . TYR A 1 416 ? 24.04600 -17.23800 -13.04400 1.000 44.11000 435 TYR A O 1
ATOM 3211 N N . PHE A 1 417 ? 25.97100 -18.31000 -13.57300 1.000 44.67000 436 PHE A N 1
ATOM 3212 C CA . PHE A 1 417 ? 26.79600 -17.36600 -12.83300 1.000 44.68000 436 PHE A CA 1
ATOM 3213 C C . PHE A 1 417 ? 28.05900 -17.02100 -13.61100 1.000 44.50000 436 PHE A C 1
ATOM 3214 O O . PHE A 1 417 ? 28.51600 -17.78100 -14.46800 1.000 46.32000 436 PHE A O 1
ATOM 3222 N N . ILE A 1 418 ? 28.62500 -15.86300 -13.27900 1.000 47.68000 437 ILE A N 1
ATOM 3223 C CA . ILE A 1 418 ? 29.93400 -15.43200 -13.76500 1.000 46.09000 437 ILE A CA 1
ATOM 3224 C C . ILE A 1 418 ? 30.95900 -15.54700 -12.63800 1.000 48.39000 437 ILE A C 1
ATOM 3225 O O . ILE A 1 418 ? 30.66600 -15.23500 -11.47300 1.000 49.50000 437 ILE A O 1
ATOM 3230 N N . ARG A 1 419 ? 32.15800 -15.98100 -12.99400 1.000 48.74000 438 ARG A N 1
ATOM 3231 C CA . ARG A 1 419 ? 33.24200 -16.04900 -11.99400 1.000 52.15000 438 ARG A CA 1
ATOM 3232 C C . ARG A 1 419 ? 33.65900 -14.61100 -11.71800 1.000 50.09000 438 ARG A C 1
ATOM 3233 O O . ARG A 1 419 ? 33.88400 -13.88400 -12.66400 1.000 56.98000 438 ARG A O 1
ATOM 3241 N N . THR A 1 420 ? 33.67900 -14.20700 -10.46100 1.000 50.12000 439 THR A N 1
ATOM 3242 C CA . THR A 1 420 ? 34.06100 -12.83700 -10.13800 1.000 54.85000 439 THR A CA 1
ATOM 3243 C C . THR A 1 420 ? 35.55300 -12.66600 -9.88900 1.000 56.51000 439 THR A C 1
ATOM 3244 O O . THR A 1 420 ? 36.04200 -11.53300 -9.93600 1.000 61.23000 439 THR A O 1
ATOM 3248 N N . ASN A 1 421 ? 36.29800 -13.75000 -9.65000 1.000 57.52000 440 ASN A N 1
ATOM 3249 C CA . ASN A 1 421 ? 37.72000 -13.65200 -9.30300 1.000 53.81000 440 ASN A CA 1
ATOM 3250 C C . ASN A 1 421 ? 38.58700 -14.51800 -10.21300 1.000 59.94000 440 ASN A C 1
ATOM 3251 O O . ASN A 1 421 ? 39.40700 -15.30500 -9.73700 1.000 62.61000 440 ASN A O 1
ATOM 3256 N N . PRO A 1 422 ? 38.44000 -14.39800 -11.53500 1.000 57.39000 441 PRO A N 1
ATOM 3257 C CA . PRO A 1 422 ? 39.15200 -15.33600 -12.42700 1.000 61.31000 441 PRO A CA 1
ATOM 3258 C C . PRO A 1 422 ? 40.68100 -15.20300 -12.40300 1.000 68.65000 441 PRO A C 1
ATOM 3259 O O . PRO A 1 422 ? 41.35700 -16.14600 -12.83600 1.000 66.73000 441 PRO A O 1
ATOM 3263 N N . GLU A 1 423 ? 41.23500 -14.07600 -11.95200 1.000 71.34000 442 GLU A N 1
ATOM 3264 C CA . GLU A 1 423 ? 42.68300 -13.94200 -11.96500 1.000 74.39000 442 GLU A CA 1
ATOM 3265 C C . GLU A 1 423 ? 43.35300 -14.59600 -10.76500 1.000 73.92000 442 GLU A C 1
ATOM 3266 O O . GLU A 1 423 ? 44.56100 -14.86900 -10.80700 1.000 81.00000 442 GLU A O 1
ATOM 3272 N N . GLN A 1 424 ? 42.58800 -14.87100 -9.70300 1.000 68.73000 443 GLN A N 1
ATOM 3273 C CA . GLN A 1 424 ? 43.11300 -15.44900 -8.46400 1.000 71.77000 443 GLN A CA 1
ATOM 3274 C C . GLN A 1 424 ? 43.02000 -16.96500 -8.55800 1.000 74.71000 443 GLN A C 1
ATOM 3275 O O . GLN A 1 424 ? 42.05000 -17.58200 -8.10400 1.000 74.06000 443 GLN A O 1
ATOM 3281 N N . LEU A 1 425 ? 44.05500 -17.58200 -9.13500 1.000 80.66000 444 LEU A N 1
ATOM 3282 C CA . LEU A 1 425 ? 44.02800 -19.01200 -9.39700 1.000 78.38000 444 LEU A CA 1
ATOM 3283 C C . LEU A 1 425 ? 44.22500 -19.81200 -8.12300 1.000 79.16000 444 LEU A C 1
ATOM 3284 O O . LEU A 1 425 ? 43.89200 -21.01100 -8.07700 1.000 75.68000 444 LEU A O 1
ATOM 3289 N N . TRP A 1 426 ? 44.84500 -19.18800 -7.12800 1.000 86.99000 445 TRP A N 1
ATOM 3290 C CA . TRP A 1 426 ? 45.19700 -19.82400 -5.86800 1.000 90.86000 445 TRP A CA 1
ATOM 3291 C C . TRP A 1 426 ? 44.16100 -19.47400 -4.81600 1.000 91.54000 445 TRP A C 1
ATOM 3292 O O . TRP A 1 426 ? 44.48500 -18.95600 -3.74300 1.000 94.74000 445 TRP A O 1
ATOM 3303 N N . ALA A 1 427 ? 42.88900 -19.71600 -5.12700 1.000 89.43000 446 ALA A N 1
ATOM 3304 C CA . ALA A 1 427 ? 41.81000 -19.31900 -4.23500 1.000 84.96000 446 ALA A CA 1
ATOM 3305 C C . ALA A 1 427 ? 40.52800 -20.03000 -4.64600 1.000 75.43000 446 ALA A C 1
ATOM 3306 O O . ALA A 1 427 ? 40.42200 -20.58900 -5.74200 1.000 69.63000 446 ALA A O 1
ATOM 3308 N N . ILE A 1 428 ? 39.54600 -19.97100 -3.75300 1.000 82.11000 447 ILE A N 1
ATOM 3309 C CA . ILE A 1 428 ? 38.22300 -20.56100 -3.97200 1.000 81.25000 447 ILE A CA 1
ATOM 3310 C C . ILE A 1 428 ? 37.45300 -19.72900 -4.99300 1.000 70.95000 447 ILE A C 1
ATOM 3311 O O . ILE A 1 428 ? 37.34900 -18.49600 -4.83400 1.000 73.81000 447 ILE A O 1
ATOM 3316 N N . PRO A 1 429 ? 36.91300 -20.33800 -6.05200 1.000 67.77000 448 PRO A N 1
ATOM 3317 C CA . PRO A 1 429 ? 36.13000 -19.56900 -7.02800 1.000 69.34000 448 PRO A CA 1
ATOM 3318 C C . PRO A 1 429 ? 34.94800 -18.87300 -6.37300 1.000 62.62000 448 PRO A C 1
ATOM 3319 O O . PRO A 1 429 ? 34.25600 -19.44400 -5.53200 1.000 62.07000 448 PRO A O 1
ATOM 3323 N N . LYS A 1 430 ? 34.71900 -17.62800 -6.77000 1.000 63.10000 449 LYS A N 1
ATOM 3324 C CA . LYS A 1 430 ? 33.55500 -16.87500 -6.33500 1.000 57.56000 449 LYS A CA 1
ATOM 3325 C C . LYS A 1 430 ? 32.71200 -16.55300 -7.56100 1.000 53.11000 449 LYS A C 1
ATOM 3326 O O . LYS A 1 430 ? 33.25100 -16.24000 -8.62700 1.000 52.88000 449 LYS A O 1
ATOM 3332 N N . TYR A 1 431 ? 31.39100 -16.66100 -7.42400 1.000 56.15000 450 TYR A N 1
ATOM 3333 C CA . TYR A 1 431 ? 30.48800 -16.50300 -8.55500 1.000 53.30000 450 TYR A CA 1
ATOM 3334 C C . TYR A 1 431 ? 29.35300 -15.55700 -8.18700 1.000 50.62000 450 TYR A C 1
ATOM 3335 O O . TYR A 1 431 ? 29.00600 -15.39000 -7.01500 1.000 48.95000 450 TYR A O 1
ATOM 3344 N N . GLN A 1 432 ? 28.77500 -14.93800 -9.21400 1.000 52.41000 451 GLN A N 1
ATOM 3345 C CA . GLN A 1 432 ? 27.61900 -14.06500 -9.05100 1.000 51.25000 451 GLN A CA 1
ATOM 3346 C C . GLN A 1 432 ? 26.59700 -14.37700 -10.14700 1.000 52.44000 451 GLN A C 1
ATOM 3347 O O . GLN A 1 432 ? 26.97300 -14.52900 -11.31300 1.000 47.97000 451 GLN A O 1
ATOM 3353 N N . GLN A 1 433 ? 25.31900 -14.46300 -9.77400 1.000 48.88000 452 GLN A N 1
ATOM 3354 C CA . GLN A 1 433 ? 24.27300 -14.86100 -10.68700 1.000 49.12000 452 GLN A CA 1
ATOM 3355 C C . GLN A 1 433 ? 24.04200 -13.80400 -11.74400 1.000 50.18000 452 GLN A C 1
ATOM 3356 O O . GLN A 1 433 ? 24.19100 -12.60700 -11.51300 1.000 48.33000 452 GLN A O 1
ATOM 3362 N N . ILE A 1 434 ? 23.65700 -14.24400 -12.93900 1.000 46.37000 453 ILE A N 1
ATOM 3363 C CA . ILE A 1 434 ? 23.44200 -13.34100 -14.09100 1.000 40.84000 453 ILE A CA 1
ATOM 3364 C C . ILE A 1 434 ? 22.08400 -13.58900 -14.73500 1.000 42.32000 453 ILE A C 1
ATOM 3365 O O . ILE A 1 434 ? 21.61200 -14.72600 -14.77200 1.000 39.80000 453 ILE A O 1
ATOM 3370 N N . PRO A 1 435 ? 21.45000 -12.49200 -15.23000 1.000 49.14000 454 PRO A N 1
ATOM 3371 C CA . PRO A 1 435 ? 20.08400 -12.56100 -15.72500 1.000 44.55000 454 PRO A CA 1
ATOM 3372 C C . PRO A 1 435 ? 19.97000 -13.21900 -17.10900 1.000 47.80000 454 PRO A C 1
ATOM 3373 O O . PRO A 1 435 ? 20.96600 -13.34400 -17.85000 1.000 41.85000 454 PRO A O 1
ATOM 3377 N N . PHE A 1 436 ? 18.73000 -13.67200 -17.47600 1.000 50.85000 455 PHE A N 1
ATOM 3378 C CA . PHE A 1 436 ? 18.29700 -14.64600 -18.48300 1.000 49.92000 455 PHE A CA 1
ATOM 3379 C C . PHE A 1 436 ? 19.07600 -14.66300 -19.77900 1.000 63.13000 455 PHE A C 1
ATOM 3380 O O . PHE A 1 436 ? 19.54300 -15.74200 -20.15500 1.000 78.29000 455 PHE A O 1
ATOM 3388 N N . PRO A 1 437 ? 19.18900 -13.58800 -20.55100 1.000 53.92000 456 PRO A N 1
ATOM 3389 C CA . PRO A 1 437 ? 19.94700 -13.77900 -21.81600 1.000 51.96000 456 PRO A CA 1
ATOM 3390 C C . PRO A 1 437 ? 21.36000 -14.28700 -21.54100 1.000 50.02000 456 PRO A C 1
ATOM 3391 O O . PRO A 1 437 ? 21.86100 -15.14900 -22.27500 1.000 52.97000 456 PRO A O 1
ATOM 3395 N N . TYR A 1 438 ? 21.97700 -13.83500 -20.45200 1.000 44.15000 457 TYR A N 1
ATOM 3396 C CA . TYR A 1 438 ? 23.23200 -14.26600 -19.84600 1.000 46.37000 457 TYR A CA 1
ATOM 3397 C C . TYR A 1 438 ? 24.47600 -13.82800 -20.59600 1.000 48.05000 457 TYR A C 1
ATOM 3398 O O . TYR A 1 438 ? 25.59700 -14.06200 -20.09700 1.000 52.40000 457 TYR A O 1
ATOM 3407 N N . PHE A 1 439 ? 24.35600 -13.23300 -21.77400 1.000 44.35000 458 PHE A N 1
ATOM 3408 C CA . PHE A 1 439 ? 25.51800 -13.04500 -22.64300 1.000 41.72000 458 PHE A CA 1
ATOM 3409 C C . PHE A 1 439 ? 26.55200 -12.15900 -21.96600 1.000 46.12000 458 PHE A C 1
ATOM 3410 O O . PHE A 1 439 ? 26.24400 -11.03500 -21.53500 1.000 47.30000 458 PHE A O 1
ATOM 3418 N N . GLN A 1 440 ? 27.77400 -12.66200 -21.86400 1.000 44.43000 459 GLN A N 1
ATOM 3419 C CA . GLN A 1 440 ? 28.90000 -11.91600 -21.32100 1.000 43.61000 459 GLN A CA 1
ATOM 3420 C C . GLN A 1 440 ? 30.01300 -11.87100 -22.36300 1.000 41.28000 459 GLN A C 1
ATOM 3421 O O . GLN A 1 440 ? 29.99400 -12.61100 -23.35100 1.000 44.35000 459 GLN A O 1
ATOM 3427 N N . ARG A 1 441 ? 31.00300 -11.01400 -22.13900 1.000 51.40000 460 ARG A N 1
ATOM 3428 C CA . ARG A 1 441 ? 32.15600 -11.01700 -23.03000 1.000 54.80000 460 ARG A CA 1
ATOM 3429 C C . ARG A 1 441 ? 32.87800 -12.35700 -22.98900 1.000 53.75000 460 ARG A C 1
ATOM 3430 O O . ARG A 1 441 ? 32.82100 -13.08400 -21.99700 1.000 52.94000 460 ARG A O 1
ATOM 3438 N N . LYS A 1 442 ? 33.53900 -12.68900 -24.10300 1.000 56.46000 461 LYS A N 1
ATOM 3439 C CA . LYS A 1 442 ? 34.08700 -14.03000 -24.28600 1.000 56.54000 461 LYS A CA 1
ATOM 3440 C C . LYS A 1 442 ? 35.07900 -14.40500 -23.19000 1.000 52.91000 461 LYS A C 1
ATOM 3441 O O . LYS A 1 442 ? 35.16200 -15.57800 -22.80800 1.000 55.16000 461 LYS A O 1
ATOM 3447 N N . ASP A 1 443 ? 35.81900 -13.43600 -22.63700 1.000 52.20000 462 ASP A N 1
ATOM 3448 C CA . ASP A 1 443 ? 36.75600 -13.80200 -21.57600 1.000 51.60000 462 ASP A CA 1
ATOM 3449 C C . ASP A 1 443 ? 36.06800 -14.23600 -20.27800 1.000 57.40000 462 ASP A C 1
ATOM 3450 O O . ASP A 1 443 ? 36.73800 -14.79600 -19.40100 1.000 57.96000 462 ASP A O 1
ATOM 3455 N N . ALA A 1 444 ? 34.76800 -13.97000 -20.11000 1.000 53.51000 463 ALA A N 1
ATOM 3456 C CA . ALA A 1 444 ? 34.10100 -14.33500 -18.86700 1.000 51.92000 463 ALA A CA 1
ATOM 3457 C C . ALA A 1 444 ? 34.00700 -15.85300 -18.72900 1.000 46.24000 463 ALA A C 1
ATOM 3458 O O . ALA A 1 444 ? 33.77200 -16.57900 -19.70300 1.000 47.88000 463 ALA A O 1
ATOM 3460 N N . ILE A 1 445 ? 34.17400 -16.33200 -17.50500 1.000 42.08000 464 ILE A N 1
ATOM 3461 C CA . ILE A 1 445 ? 33.97600 -17.74400 -17.20200 1.000 47.29000 464 ILE A CA 1
ATOM 3462 C C . ILE A 1 445 ? 32.55800 -17.93700 -16.68600 1.000 51.98000 464 ILE A C 1
ATOM 3463 O O . ILE A 1 445 ? 32.17800 -17.34800 -15.66700 1.000 51.48000 464 ILE A O 1
ATOM 3468 N N . ILE A 1 446 ? 31.78700 -18.78000 -17.37300 1.000 50.86000 465 ILE A N 1
ATOM 3469 C CA . ILE A 1 446 ? 30.37500 -18.98800 -17.07700 1.000 42.83000 465 ILE A CA 1
ATOM 3470 C C . ILE A 1 446 ? 30.19000 -20.35600 -16.43800 1.000 39.12000 465 ILE A C 1
ATOM 3471 O O . ILE A 1 446 ? 30.64600 -21.36900 -16.97400 1.000 40.30000 465 ILE A O 1
ATOM 3476 N N . GLU A 1 447 ? 29.48500 -20.37900 -15.31500 1.000 45.84000 466 GLU A N 1
ATOM 3477 C CA . GLU A 1 447 ? 29.16300 -21.57400 -14.55300 1.000 44.57000 466 GLU A CA 1
ATOM 3478 C C . GLU A 1 447 ? 27.64500 -21.66700 -14.42900 1.000 45.48000 466 GLU A C 1
ATOM 3479 O O . GLU A 1 447 ? 26.97200 -20.65000 -14.23400 1.000 43.33000 466 GLU A O 1
ATOM 3485 N N . THR A 1 448 ? 27.09600 -22.87000 -14.59900 1.000 41.28000 467 THR A N 1
ATOM 3486 C CA . THR A 1 448 ? 25.66300 -23.09400 -14.46400 1.000 43.48000 467 THR A CA 1
ATOM 3487 C C . THR A 1 448 ? 25.39600 -24.14900 -13.40000 1.000 46.72000 467 THR A C 1
ATOM 3488 O O . THR A 1 448 ? 26.14300 -25.12500 -13.28000 1.000 48.46000 467 THR A O 1
ATOM 3492 N N . LYS A 1 449 ? 24.32400 -23.94200 -12.63400 1.000 43.43000 468 LYS A N 1
ATOM 3493 C CA . LYS A 1 449 ? 23.79900 -24.91700 -11.68500 1.000 43.83000 468 LYS A CA 1
ATOM 3494 C C . LYS A 1 449 ? 22.34200 -25.21100 -12.02800 1.000 52.39000 468 LYS A C 1
ATOM 3495 O O . LYS A 1 449 ? 21.60700 -24.32100 -12.47400 1.000 51.65000 468 LYS A O 1
ATOM 3501 N N . THR A 1 450 ? 21.92600 -26.46400 -11.83400 1.000 48.96000 469 THR A N 1
ATOM 3502 C CA . THR A 1 450 ? 20.57500 -26.90400 -12.16500 1.000 48.61000 469 THR A CA 1
ATOM 3503 C C . THR A 1 450 ? 19.76200 -27.06000 -10.88900 1.000 45.10000 469 THR A C 1
ATOM 3504 O O . THR A 1 450 ? 20.15900 -27.79700 -9.97500 1.000 47.19000 469 THR A O 1
ATOM 3508 N N . LEU A 1 451 ? 18.61900 -26.38400 -10.83700 1.000 47.82000 470 LEU A N 1
ATOM 3509 C CA . LEU A 1 451 ? 17.87400 -26.21500 -9.60700 1.000 42.28000 470 LEU A CA 1
ATOM 3510 C C . LEU A 1 451 ? 16.58500 -27.02100 -9.71000 1.000 41.17000 470 LEU A C 1
ATOM 3511 O O . LEU A 1 451 ? 15.73100 -26.72600 -10.56000 1.000 44.21000 470 LEU A O 1
ATOM 3516 N N . HIS A 1 452 ? 16.42600 -28.01600 -8.85500 1.000 40.39000 471 HIS A N 1
ATOM 3517 C CA . HIS A 1 452 ? 15.18600 -28.77300 -8.77100 1.000 40.84000 471 HIS A CA 1
ATOM 3518 C C . HIS A 1 452 ? 14.43200 -28.24700 -7.55700 1.000 43.99000 471 HIS A C 1
ATOM 3519 O O . HIS A 1 452 ? 14.89500 -28.40400 -6.42700 1.000 49.60000 471 HIS A O 1
ATOM 3526 N N . THR A 1 453 ? 13.29100 -27.60500 -7.78600 1.000 38.60000 472 THR A N 1
ATOM 3527 C CA . THR A 1 453 ? 12.51700 -26.99700 -6.71200 1.000 46.34000 472 THR A CA 1
ATOM 3528 C C . THR A 1 453 ? 11.29800 -27.85100 -6.37700 1.000 51.77000 472 THR A C 1
ATOM 3529 O O . THR A 1 453 ? 10.52900 -28.23100 -7.27000 1.000 42.48000 472 THR A O 1
ATOM 3533 N N . LEU A 1 454 ? 11.11900 -28.12700 -5.08800 1.000 47.42000 473 LEU A N 1
ATOM 3534 C CA . LEU A 1 454 ? 10.05100 -28.99500 -4.62300 1.000 42.02000 473 LEU A CA 1
ATOM 3535 C C . LEU A 1 454 ? 8.75700 -28.22000 -4.41500 1.000 45.90000 473 LEU A C 1
ATOM 3536 O O . LEU A 1 454 ? 8.75700 -27.09600 -3.89800 1.000 48.08000 473 LEU A O 1
ATOM 3541 N N . HIS A 1 455 ? 7.65600 -28.84600 -4.82400 1.000 45.70000 474 HIS A N 1
ATOM 3542 C CA . HIS A 1 455 ? 6.29700 -28.33800 -4.69700 1.000 43.19000 474 HIS A CA 1
ATOM 3543 C C . HIS A 1 455 ? 5.50300 -29.27800 -3.80600 1.000 44.23000 474 HIS A C 1
ATOM 3544 O O . HIS A 1 455 ? 5.62200 -30.50000 -3.92700 1.000 42.64000 474 HIS A O 1
ATOM 3551 N N . VAL A 1 456 ? 4.69100 -28.71800 -2.91200 1.000 48.74000 475 VAL A N 1
ATOM 3552 C CA . VAL A 1 456 ? 3.85100 -29.52200 -2.03200 1.000 49.28000 475 VAL A CA 1
ATOM 3553 C C . VAL A 1 456 ? 2.42700 -28.99600 -2.11600 1.000 50.44000 475 VAL A C 1
ATOM 3554 O O . VAL A 1 456 ? 2.18500 -27.80900 -1.86300 1.000 53.41000 475 VAL A O 1
ATOM 3558 N N . LEU A 1 457 ? 1.49000 -29.87300 -2.46600 1.000 48.15000 476 LEU A N 1
ATOM 3559 C CA . LEU A 1 457 ? 0.07400 -29.54100 -2.52500 1.000 46.99000 476 LEU A CA 1
ATOM 3560 C C . LEU A 1 457 ? -0.69200 -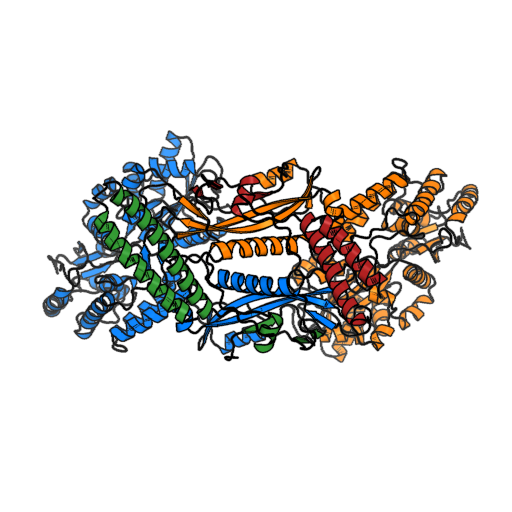30.49300 -1.62100 1.000 49.63000 476 LEU A C 1
ATOM 3561 O O . LEU A 1 457 ? -0.50000 -31.71100 -1.69500 1.000 53.80000 476 LEU A O 1
ATOM 3566 N N . SER A 1 458 ? -1.55500 -29.94400 -0.77200 1.000 50.57000 477 SER A N 1
ATOM 3567 C CA . SER A 1 458 ? -2.51200 -30.78600 -0.06600 1.000 52.63000 477 SER A CA 1
ATOM 3568 C C . SER A 1 458 ? -3.50900 -31.36800 -1.06100 1.000 48.17000 477 SER A C 1
ATOM 3569 O O . SER A 1 458 ? -3.70800 -30.82700 -2.15100 1.000 53.06000 477 SER A O 1
ATOM 3572 N N . LYS A 1 459 ? -4.14100 -32.47900 -0.67700 1.000 49.05000 478 LYS A N 1
ATOM 3573 C CA . LYS A 1 459 ? -5.17100 -33.09100 -1.51200 1.000 47.09000 478 LYS A CA 1
ATOM 3574 C C . LYS A 1 459 ? -6.21400 -32.06200 -1.95400 1.000 49.65000 478 LYS A C 1
ATOM 3575 O O . LYS A 1 459 ? -6.61500 -32.05600 -3.12000 1.000 56.08000 478 LYS A O 1
ATOM 3581 N N . ASP A 1 460 ? -6.66300 -31.18800 -1.04500 1.000 51.98000 479 ASP A N 1
ATOM 3582 C CA . ASP A 1 460 ? -7.63900 -30.16700 -1.42600 1.000 49.31000 479 ASP A CA 1
ATOM 3583 C C . ASP A 1 460 ? -7.07600 -29.20200 -2.46000 1.000 52.32000 479 ASP A C 1
ATOM 3584 O O . ASP A 1 460 ? -7.76300 -28.85000 -3.42600 1.000 52.02000 479 ASP A O 1
ATOM 3589 N N . GLU A 1 461 ? -5.83500 -28.74900 -2.26900 1.000 51.26000 480 GLU A N 1
ATOM 3590 C CA . GLU A 1 461 ? -5.21200 -27.88600 -3.26900 1.000 51.45000 480 GLU A CA 1
ATOM 3591 C C . GLU A 1 461 ? -5.06000 -28.60900 -4.59500 1.000 53.89000 480 GLU A C 1
ATOM 3592 O O . GLU A 1 461 ? -5.33300 -28.03500 -5.65700 1.000 55.43000 480 GLU A O 1
ATOM 3598 N N . LEU A 1 462 ? -4.63800 -29.87400 -4.54600 1.000 47.74000 481 LEU A N 1
ATOM 3599 C CA . LEU A 1 462 ? -4.47200 -30.65900 -5.76100 1.000 47.94000 481 LEU A CA 1
ATOM 3600 C C . LEU A 1 462 ? -5.74400 -30.67600 -6.60600 1.000 52.75000 481 LEU A C 1
ATOM 3601 O O . LEU A 1 462 ? -5.67900 -30.63400 -7.83800 1.000 53.76000 481 LEU A O 1
ATOM 3606 N N . LEU A 1 463 ? -6.91500 -30.72800 -5.96600 1.000 51.52000 482 LEU A N 1
ATOM 3607 C CA . LEU A 1 463 ? -8.13500 -30.91600 -6.74500 1.000 57.39000 482 LEU A CA 1
ATOM 3608 C C . LEU A 1 463 ? -8.52500 -29.66200 -7.52000 1.000 57.07000 482 LEU A C 1
ATOM 3609 O O . LEU A 1 463 ? -9.18100 -29.77200 -8.56200 1.000 67.33000 482 LEU A O 1
ATOM 3614 N N . LYS A 1 464 ? -8.14600 -28.47300 -7.04100 1.000 59.42000 483 LYS A N 1
ATOM 3615 C CA . LYS A 1 464 ? -8.41900 -27.24100 -7.78100 1.000 58.26000 483 LYS A CA 1
ATOM 3616 C C . LYS A 1 464 ? -7.50800 -27.08100 -8.99300 1.000 60.61000 483 LYS A C 1
ATOM 3617 O O . LYS A 1 464 ? -7.77800 -26.24100 -9.86300 1.000 57.23000 483 LYS A O 1
ATOM 3623 N N . LEU A 1 465 ? -6.44400 -27.87300 -9.06200 1.000 59.65000 484 LEU A N 1
ATOM 3624 C CA . LEU A 1 465 ? -5.47000 -27.83300 -10.13600 1.000 58.07000 484 LEU A CA 1
ATOM 3625 C C . LEU A 1 465 ? -6.06900 -28.42300 -11.40400 1.000 61.33000 484 LEU A C 1
ATOM 3626 O O . LEU A 1 465 ? -6.91500 -29.31600 -11.36000 1.000 57.79000 484 LEU A O 1
ATOM 3631 N N . ASP A 1 466 ? -5.61500 -27.92300 -12.55800 1.000 60.67000 485 ASP A N 1
ATOM 3632 C CA . ASP A 1 466 ? -6.10200 -28.39300 -13.85400 1.000 57.11000 485 ASP A CA 1
ATOM 3633 C C . ASP A 1 466 ? -5.35700 -29.66800 -14.23100 1.000 59.88000 485 ASP A C 1
ATOM 3634 O O . ASP A 1 466 ? -4.58300 -29.70200 -15.18800 1.000 65.78000 485 ASP A O 1
ATOM 3639 N N . TYR A 1 467 ? -5.70900 -30.75100 -13.54800 1.000 55.09000 486 TYR A N 1
ATOM 3640 C CA . TYR A 1 467 ? -5.10500 -32.06900 -13.85400 1.000 59.87000 486 TYR A CA 1
ATOM 3641 C C . TYR A 1 467 ? -5.88000 -32.70300 -15.00800 1.000 57.32000 486 TYR A C 1
ATOM 3642 O O . TYR A 1 467 ? -7.06400 -32.42400 -15.15400 1.000 51.74000 486 TYR A O 1
ATOM 3651 N N . ASP A 1 468 ? -5.19500 -33.51000 -15.81400 1.000 54.86000 487 ASP A N 1
ATOM 3652 C CA . ASP A 1 468 ? -5.82700 -34.14500 -16.96000 1.000 50.75000 487 ASP A CA 1
ATOM 3653 C C . ASP A 1 468 ? -5.26700 -35.54800 -17.19900 1.000 51.21000 487 ASP A C 1
ATOM 3654 O O . ASP A 1 468 ? -4.11100 -35.84600 -16.88000 1.000 46.01000 487 ASP A O 1
ATOM 3659 N N . ALA A 1 469 ? -6.09600 -36.40000 -17.81600 1.000 48.19000 488 ALA A N 1
ATOM 3660 C CA . ALA A 1 469 ? -5.70800 -37.77700 -18.11100 1.000 46.91000 488 ALA A CA 1
ATOM 3661 C C . ALA A 1 469 ? -4.66100 -37.86800 -19.20300 1.000 44.14000 488 ALA A C 1
ATOM 3662 O O . ALA A 1 469 ? -3.89600 -38.83900 -19.24400 1.000 42.03000 488 ALA A O 1
ATOM 3664 N N . TYR A 1 470 ? -4.61200 -36.88000 -20.08400 1.000 44.58000 489 TYR A N 1
ATOM 3665 C CA . TYR A 1 470 ? -3.85400 -36.98700 -21.31500 1.000 45.96000 489 TYR A CA 1
ATOM 3666 C C . TYR A 1 470 ? -2.58400 -36.16200 -21.29200 1.000 48.59000 489 TYR A C 1
ATOM 3667 O O . TYR A 1 470 ? -1.64000 -36.47600 -22.01700 1.000 42.24000 489 TYR A O 1
ATOM 3676 N N . TYR A 1 471 ? -2.54500 -35.12400 -20.46300 1.000 58.12000 490 TYR A N 1
ATOM 3677 C CA . TYR A 1 471 ? -1.40800 -34.22500 -20.36200 1.000 66.03000 490 TYR A CA 1
ATOM 3678 C C . TYR A 1 471 ? -1.15700 -33.91700 -18.89300 1.000 66.27000 490 TYR A C 1
ATOM 3679 O O . TYR A 1 471 ? -2.10600 -33.66500 -18.14200 1.000 62.35000 490 TYR A O 1
ATOM 3688 N N . ALA A 1 472 ? 0.11000 -33.94600 -18.48200 1.000 70.44000 491 ALA A N 1
ATOM 3689 C CA . ALA A 1 472 ? 0.45800 -33.66300 -17.09300 1.000 66.65000 491 ALA A CA 1
ATOM 3690 C C . ALA A 1 472 ? 0.34800 -32.16600 -16.80500 1.000 64.12000 491 ALA A C 1
ATOM 3691 O O . ALA A 1 472 ? 0.88700 -31.33700 -17.54600 1.000 67.98000 491 ALA A O 1
ATOM 3693 N N . PHE A 1 473 ? -0.36700 -31.82200 -15.73000 1.000 62.53000 492 PHE A N 1
ATOM 3694 C CA . PHE A 1 473 ? -0.62900 -30.41600 -15.42700 1.000 63.20000 492 PHE A CA 1
ATOM 3695 C C . PHE A 1 473 ? 0.65100 -29.67300 -15.09000 1.000 60.91000 492 PHE A C 1
ATOM 3696 O O . PHE A 1 473 ? 0.77300 -28.46700 -15.34200 1.000 56.60000 492 PHE A O 1
ATOM 3704 N N . TYR A 1 474 ? 1.66700 -30.41000 -14.59400 1.000 64.56000 493 TYR A N 1
ATOM 3705 C CA . TYR A 1 474 ? 2.87300 -29.81500 -13.96600 1.000 58.87000 493 TYR A CA 1
ATOM 3706 C C . TYR A 1 474 ? 3.77900 -29.30400 -15.05900 1.000 61.83000 493 TYR A C 1
ATOM 3707 O O . TYR A 1 474 ? 4.59800 -28.41200 -14.82300 1.000 51.70000 493 TYR A O 1
ATOM 3716 N N . GLY A 1 475 ? 3.58200 -29.89700 -16.22000 1.000 47.14000 494 GLY A N 1
ATOM 3717 C CA . GLY A 1 475 ? 4.30500 -29.45100 -17.38600 1.000 49.71000 494 GLY A CA 1
ATOM 3718 C C . GLY A 1 475 ? 4.08900 -27.98900 -17.69500 1.000 45.97000 494 GLY A C 1
ATOM 3719 O O . GLY A 1 475 ? 5.05400 -27.24400 -17.87700 1.000 50.02000 494 GLY A O 1
ATOM 3720 N N . ILE A 1 476 ? 2.83200 -27.55700 -17.76400 1.000 51.45000 495 ILE A N 1
ATOM 3721 C CA . ILE A 1 476 ? 2.57000 -26.15800 -18.08400 1.000 49.21000 495 ILE A CA 1
ATOM 3722 C C . ILE A 1 476 ? 3.00800 -25.26100 -16.93000 1.000 44.17000 495 ILE A C 1
ATOM 3723 O O . ILE A 1 476 ? 3.48300 -24.13600 -17.14000 1.000 39.17000 495 ILE A O 1
ATOM 3728 N N . VAL A 1 477 ? 2.86700 -25.74800 -15.69700 1.000 40.67000 496 VAL A N 1
ATOM 3729 C CA . VAL A 1 477 ? 3.32900 -24.98800 -14.54000 1.000 47.02000 496 VAL A CA 1
ATOM 3730 C C . VAL A 1 477 ? 4.81700 -24.70700 -14.66000 1.000 45.86000 496 VAL A C 1
ATOM 3731 O O . VAL A 1 477 ? 5.27400 -23.57200 -14.47100 1.000 42.91000 496 VAL A O 1
ATOM 3735 N N . GLU A 1 478 ? 5.59600 -25.73200 -15.00000 1.000 43.27000 497 GLU A N 1
ATOM 3736 C CA . GLU A 1 478 ? 7.02600 -25.51600 -15.14600 1.000 39.60000 497 GLU A CA 1
ATOM 3737 C C . GLU A 1 478 ? 7.30200 -24.49300 -16.24000 1.000 43.57000 497 GLU A C 1
ATOM 3738 O O . GLU A 1 478 ? 8.13200 -23.59500 -16.05600 1.000 40.49000 497 GLU A O 1
ATOM 3744 N N . GLU A 1 479 ? 6.60400 -24.59500 -17.38300 1.000 46.56000 498 GLU A N 1
ATOM 3745 C CA . GLU A 1 479 ? 6.81800 -23.60800 -18.44200 1.000 43.31000 498 GLU A CA 1
ATOM 3746 C C . GLU A 1 479 ? 6.31800 -22.23800 -18.04500 1.000 43.11000 498 GLU A C 1
ATOM 3747 O O . GLU A 1 479 ? 6.85400 -21.22400 -18.50000 1.000 45.81000 498 GLU A O 1
ATOM 3753 N N . MET A 1 480 ? 5.28700 -22.17000 -17.21100 1.000 43.36000 499 MET A N 1
ATOM 3754 C CA . MET A 1 480 ? 4.86000 -20.86800 -16.72100 1.000 46.00000 499 MET A CA 1
ATOM 3755 C C . MET A 1 480 ? 5.93600 -20.25500 -15.83300 1.000 37.86000 499 MET A C 1
ATOM 3756 O O . MET A 1 480 ? 6.29400 -19.08300 -15.98100 1.000 40.65000 499 MET A O 1
ATOM 3761 N N . LEU A 1 481 ? 6.48000 -21.03900 -14.90400 1.000 31.34000 500 LEU A N 1
ATOM 3762 C CA . LEU A 1 481 ? 7.52500 -20.51900 -14.03600 1.000 43.72000 500 LEU A CA 1
ATOM 3763 C C . LEU A 1 481 ? 8.75800 -20.11700 -14.83700 1.000 43.01000 500 LEU A C 1
ATOM 3764 O O . LEU A 1 481 ? 9.35400 -19.06500 -14.57300 1.000 41.94000 500 LEU A O 1
ATOM 3769 N N . LYS A 1 482 ? 9.14600 -20.92700 -15.82800 1.000 36.01000 501 LYS A N 1
ATOM 3770 C CA . LYS A 1 482 ? 10.31700 -20.59300 -16.62600 1.000 37.38000 501 LYS A CA 1
ATOM 3771 C C . LYS A 1 482 ? 10.09000 -19.31900 -17.42900 1.000 40.87000 501 LYS A C 1
ATOM 3772 O O . LYS A 1 482 ? 11.00100 -18.49200 -17.55600 1.000 42.18000 501 LYS A O 1
ATOM 3778 N N . PHE A 1 483 ? 8.87700 -19.12100 -17.94600 1.000 35.81000 502 PHE A N 1
ATOM 3779 C CA . PHE A 1 483 ? 8.58800 -17.90500 -18.69900 1.000 33.44000 502 PHE A CA 1
ATOM 3780 C C . PHE A 1 483 ? 8.65500 -16.64800 -17.83000 1.000 37.24000 502 PHE A C 1
ATOM 3781 O O . PHE A 1 483 ? 9.19300 -15.62600 -18.26200 1.000 44.27000 502 PHE A O 1
ATOM 3789 N N . ILE A 1 484 ? 8.10200 -16.67800 -16.61600 1.000 36.46000 503 ILE A N 1
ATOM 3790 C CA . ILE A 1 484 ? 8.06200 -15.44000 -15.84000 1.000 42.48000 503 ILE A CA 1
ATOM 3791 C C . ILE A 1 484 ? 9.44500 -15.09900 -15.29900 1.000 40.87000 503 ILE A C 1
ATOM 3792 O O . ILE A 1 484 ? 9.79400 -13.92000 -15.15900 1.000 40.73000 503 ILE A O 1
ATOM 3797 N N . HIS A 1 485 ? 10.22800 -16.12100 -14.94100 1.000 42.13000 504 HIS A N 1
ATOM 3798 C CA . HIS A 1 485 ? 11.63500 -15.93700 -14.59700 1.000 41.89000 504 HIS A CA 1
ATOM 3799 C C . HIS A 1 485 ? 12.36600 -15.21100 -15.71700 1.000 43.53000 504 HIS A C 1
ATOM 3800 O O . HIS A 1 485 ? 13.04200 -14.20000 -15.48800 1.000 46.35000 504 HIS A O 1
ATOM 3807 N N . ARG A 1 486 ? 12.18900 -15.72000 -16.95900 1.000 37.81000 505 ARG A N 1
ATOM 3808 C CA . ARG A 1 486 ? 12.77900 -15.15100 -18.17600 1.000 42.74000 505 ARG A CA 1
ATOM 3809 C C . ARG A 1 486 ? 12.35400 -13.72700 -18.38100 1.000 42.54000 505 ARG A C 1
ATOM 3810 O O . ARG A 1 486 ? 13.20700 -12.87000 -18.58500 1.000 44.94000 505 ARG A O 1
ATOM 3818 N N . ALA A 1 487 ? 11.04800 -13.44100 -18.31700 1.000 46.06000 506 ALA A N 1
ATOM 3819 C CA . ALA A 1 487 ? 10.54400 -12.10800 -18.64400 1.000 40.26000 506 ALA A CA 1
ATOM 3820 C C . ALA A 1 487 ? 11.06600 -11.04800 -17.67500 1.000 40.90000 506 ALA A C 1
ATOM 3821 O O . ALA A 1 487 ? 11.41100 -9.92300 -18.07200 1.000 47.79000 506 ALA A O 1
ATOM 3823 N N . ASP A 1 488 ? 11.09200 -11.38400 -16.39500 1.000 44.59000 507 ASP A N 1
ATOM 3824 C CA . ASP A 1 488 ? 11.66100 -10.50300 -15.39400 1.000 46.86000 507 ASP A CA 1
ATOM 3825 C C . ASP A 1 488 ? 13.15800 -10.34800 -15.58100 1.000 50.60000 507 ASP A C 1
ATOM 3826 O O . ASP A 1 488 ? 13.69400 -9.24500 -15.43300 1.000 52.91000 507 ASP A O 1
ATOM 3831 N N . ALA A 1 489 ? 13.85300 -11.44200 -15.89500 1.000 47.08000 508 ALA A N 1
ATOM 3832 C CA . ALA A 1 489 ? 15.30600 -11.38100 -15.99000 1.000 46.78000 508 ALA A CA 1
ATOM 3833 C C . ALA A 1 489 ? 15.75500 -10.52900 -17.16900 1.000 49.78000 508 ALA A C 1
ATOM 3834 O O . ALA A 1 489 ? 16.68900 -9.73200 -17.04300 1.000 50.14000 508 ALA A O 1
ATOM 3836 N N . ILE A 1 490 ? 15.08900 -10.65700 -18.31500 1.000 49.28000 509 ILE A N 1
ATOM 3837 C CA . ILE A 1 490 ? 15.56900 -9.95000 -19.49900 1.000 47.33000 509 ILE A CA 1
ATOM 3838 C C . ILE A 1 490 ? 15.42500 -8.43900 -19.34000 1.000 53.18000 509 ILE A C 1
ATOM 3839 O O . ILE A 1 490 ? 16.30400 -7.68700 -19.77200 1.000 50.21000 509 ILE A O 1
ATOM 3844 N N . LYS A 1 491 ? 14.35200 -7.95100 -18.69900 1.000 53.39000 510 LYS A N 1
ATOM 3845 C CA . LYS A 1 491 ? 14.31800 -6.51500 -18.41600 1.000 57.12000 510 LYS A CA 1
ATOM 3846 C C . LYS A 1 491 ? 15.44700 -6.11600 -17.48400 1.000 54.58000 510 LYS A C 1
ATOM 3847 O O . LYS A 1 491 ? 15.93700 -4.98600 -17.55100 1.000 56.38000 510 LYS A O 1
ATOM 3853 N N . SER A 1 492 ? 15.87000 -7.02900 -16.61800 1.000 53.47000 511 SER A N 1
ATOM 3854 C CA . SER A 1 492 ? 16.98100 -6.75200 -15.72100 1.000 52.89000 511 SER A CA 1
ATOM 3855 C C . SER A 1 492 ? 18.30500 -6.71900 -16.47600 1.000 54.74000 511 SER A C 1
ATOM 3856 O O . SER A 1 492 ? 19.22400 -5.98300 -16.09100 1.000 54.81000 511 SER A O 1
ATOM 3859 N N . TYR A 1 493 ? 18.41500 -7.50400 -17.54800 1.000 52.58000 512 TYR A N 1
ATOM 3860 C CA . TYR A 1 493 ? 19.68600 -7.70700 -18.23800 1.000 47.74000 512 TYR A CA 1
ATOM 3861 C C . TYR A 1 493 ? 19.97500 -6.61500 -19.26200 1.000 53.82000 512 TYR A C 1
ATOM 3862 O O . TYR A 1 493 ? 21.09400 -6.09800 -19.32700 1.000 56.85000 512 TYR A O 1
ATOM 3871 N N . CYS A 1 494 ? 18.99700 -6.30300 -20.11000 1.000 53.94000 513 CYS A N 1
ATOM 3872 C CA . CYS A 1 494 ? 19.16900 -5.35300 -21.20400 1.000 57.10000 513 CYS A CA 1
ATOM 3873 C C . CYS A 1 494 ? 17.80600 -4.96700 -21.76300 1.000 54.99000 513 CYS A C 1
ATOM 3874 O O . CYS A 1 494 ? 17.02900 -5.84100 -22.16600 1.000 53.18000 513 CYS A O 1
ATOM 3877 N N . GLU A 1 495 ? 17.50200 -3.67300 -21.79800 1.000 56.94000 514 GLU A N 1
ATOM 3878 C CA . GLU A 1 495 ? 16.19300 -3.21700 -22.24700 1.000 63.32000 514 GLU A CA 1
ATOM 3879 C C . GLU A 1 495 ? 16.13700 -2.87900 -23.73300 1.000 54.95000 514 GLU A C 1
ATOM 3880 O O . GLU A 1 495 ? 15.08400 -2.44800 -24.21600 1.000 53.95000 514 GLU A O 1
ATOM 3886 N N . ILE A 1 496 ? 17.22100 -3.09100 -24.46900 1.000 51.00000 515 ILE A N 1
ATOM 3887 C CA . ILE A 1 496 ? 17.16500 -2.90400 -25.92000 1.000 50.12000 515 ILE A CA 1
ATOM 3888 C C . ILE A 1 496 ? 16.16800 -3.89400 -26.50500 1.000 54.96000 515 ILE A C 1
ATOM 3889 O O . ILE A 1 496 ? 16.23400 -5.09700 -26.18100 1.000 56.30000 515 ILE A O 1
ATOM 3894 N N . PRO A 1 497 ? 15.22300 -3.45100 -27.33800 1.000 56.63000 516 PRO A N 1
ATOM 3895 C CA . PRO A 1 497 ? 14.17200 -4.35900 -27.82000 1.000 53.42000 516 PRO A CA 1
ATOM 3896 C C . PRO A 1 497 ? 14.75800 -5.50200 -28.63400 1.000 55.67000 516 PRO A C 1
ATOM 3897 O O . PRO A 1 497 ? 15.68100 -5.31200 -29.42800 1.000 55.32000 516 PRO A O 1
ATOM 3901 N N . LEU A 1 498 ? 14.20200 -6.69300 -28.43600 1.000 52.01000 517 LEU A N 1
ATOM 3902 C CA . LEU A 1 498 ? 14.67900 -7.86500 -29.16000 1.000 52.75000 517 LEU A CA 1
ATOM 3903 C C . LEU A 1 498 ? 14.33300 -7.75800 -30.64200 1.000 47.42000 517 LEU A C 1
ATOM 3904 O O . LEU A 1 498 ? 13.26200 -7.26400 -30.99300 1.000 52.01000 517 LEU A O 1
ATOM 3909 N N . PRO A 1 499 ? 15.22500 -8.20900 -31.53200 1.000 52.15000 518 PRO A N 1
ATOM 3910 C CA . PRO A 1 499 ? 15.00700 -8.15200 -32.99900 1.000 46.48000 518 PRO A CA 1
ATOM 3911 C C . PRO A 1 499 ? 14.08000 -9.25600 -33.49400 1.000 50.23000 518 PRO A C 1
ATOM 3912 O O . PRO A 1 499 ? 14.47900 -10.18800 -34.20000 1.000 47.46000 518 PRO A O 1
ATOM 3916 N N . ILE A 1 500 ? 12.80700 -9.14200 -33.14100 1.000 50.26000 519 ILE A N 1
ATOM 3917 C CA . ILE A 1 500 ? 11.83400 -10.20600 -33.35900 1.000 46.38000 519 ILE A CA 1
ATOM 3918 C C . ILE A 1 500 ? 11.14100 -9.99900 -34.70200 1.000 58.21000 519 ILE A C 1
ATOM 3919 O O . ILE A 1 500 ? 10.69400 -8.89000 -35.01600 1.000 57.26000 519 ILE A O 1
ATOM 3924 N N . ILE A 1 501 ? 11.06600 -11.06200 -35.50200 1.000 57.80000 520 ILE A N 1
ATOM 3925 C CA . ILE A 1 501 ? 10.31700 -11.05800 -36.75600 1.000 55.47000 520 ILE A CA 1
ATOM 3926 C C . ILE A 1 501 ? 8.94800 -11.65300 -36.48000 1.000 55.79000 520 ILE A C 1
ATOM 3927 O O . ILE A 1 501 ? 8.82200 -12.79800 -36.04000 1.000 57.34000 520 ILE A O 1
ATOM 3932 N N . LYS A 1 502 ? 7.92900 -10.85400 -36.74200 1.000 65.05000 521 LYS A N 1
ATOM 3933 C CA . LYS A 1 502 ? 6.55300 -11.11900 -36.36000 1.000 62.36000 521 LYS A CA 1
ATOM 3934 C C . LYS A 1 502 ? 5.75100 -11.34400 -37.63700 1.000 59.26000 521 LYS A C 1
ATOM 3935 O O . LYS A 1 502 ? 5.87200 -10.57000 -38.59100 1.000 56.14000 521 LYS A O 1
ATOM 3941 N N . SER A 1 503 ? 4.97800 -12.42200 -37.68000 1.000 68.19000 522 SER A N 1
ATOM 3942 C CA . SER A 1 503 ? 4.36500 -12.84900 -38.93200 1.000 78.05000 522 SER A CA 1
ATOM 3943 C C . SER A 1 503 ? 2.98500 -12.21800 -39.10900 1.000 80.02000 522 SER A C 1
ATOM 3944 O O . SER A 1 503 ? 2.21500 -12.10500 -38.14800 1.000 78.85000 522 SER A O 1
ATOM 3947 N N . LYS A 1 504 ? 2.67800 -11.81300 -40.34600 1.000 83.72000 523 LYS A N 1
ATOM 3948 C CA . LYS A 1 504 ? 1.36900 -11.25100 -40.69200 1.000 96.59000 523 LYS A CA 1
ATOM 3949 C C . LYS A 1 504 ? 1.10700 -9.99500 -39.85300 1.000 98.86000 523 LYS A C 1
ATOM 3950 O O . LYS A 1 504 ? 0.12800 -9.27600 -40.05000 1.000 94.59000 523 LYS A O 1
ATOM 3956 N N . LYS B 1 2 ? 26.70000 -47.11400 -7.15800 1.000 79.75000 21 LYS B N 1
ATOM 3957 C CA . LYS B 1 2 ? 27.36800 -48.29500 -7.70500 1.000 80.47000 21 LYS B CA 1
ATOM 3958 C C . LYS B 1 2 ? 28.81500 -48.42800 -7.25500 1.000 72.32000 21 LYS B C 1
ATOM 3959 O O . LYS B 1 2 ? 29.29200 -49.53300 -7.01700 1.000 76.43000 21 LYS B O 1
ATOM 3965 N N . ILE B 1 3 ? 29.52000 -47.30500 -7.14200 1.000 68.24000 22 ILE B N 1
ATOM 3966 C CA . ILE B 1 3 ? 30.91200 -47.34600 -6.71000 1.000 73.23000 22 ILE B CA 1
ATOM 3967 C C . ILE B 1 3 ? 30.96700 -47.67100 -5.22200 1.000 69.68000 22 ILE B C 1
ATOM 3968 O O . ILE B 1 3 ? 30.31000 -47.02000 -4.40100 1.000 71.07000 22 ILE B O 1
ATOM 3973 N N . GLU B 1 4 ? 31.74300 -48.69500 -4.87500 1.000 62.06000 23 GLU B N 1
ATOM 3974 C CA . GLU B 1 4 ? 31.75800 -49.21900 -3.51900 1.000 58.36000 23 GLU B CA 1
ATOM 3975 C C . GLU B 1 4 ? 32.47500 -48.26500 -2.56900 1.000 61.92000 23 GLU B C 1
ATOM 3976 O O . GLU B 1 4 ? 33.60300 -47.83600 -2.82600 1.000 66.50000 23 GLU B O 1
ATOM 3982 N N . GLU B 1 5 ? 31.81600 -47.95000 -1.45900 1.000 58.68000 24 GLU B N 1
ATOM 3983 C CA . GLU B 1 5 ? 32.33700 -47.01000 -0.48100 1.000 57.25000 24 GLU B CA 1
ATOM 3984 C C . GLU B 1 5 ? 33.38000 -47.68000 0.40100 1.000 59.12000 24 GLU B C 1
ATOM 3985 O O . GLU B 1 5 ? 33.31700 -48.88700 0.66500 1.000 58.89000 24 GLU B O 1
ATOM 3991 N N . GLY B 1 6 ? 34.30900 -46.87200 0.90600 1.000 53.32000 25 GLY B N 1
ATOM 3992 C CA . GLY B 1 6 ? 35.35400 -47.36700 1.77000 1.000 49.46000 25 GLY B CA 1
ATOM 3993 C C . GLY B 1 6 ? 36.50400 -48.03000 1.05600 1.000 51.15000 25 GLY B C 1
ATOM 3994 O O . GLY B 1 6 ? 37.34000 -48.66200 1.70500 1.000 51.72000 25 GLY B O 1
ATOM 3995 N N . LYS B 1 7 ? 36.55300 -47.94500 -0.25900 1.000 54.37000 26 LYS B N 1
ATOM 3996 C CA . LYS B 1 7 ? 37.56800 -48.62600 -1.03600 1.000 52.53000 26 LYS B CA 1
ATOM 3997 C C . LYS B 1 7 ? 37.93100 -47.70100 -2.19100 1.000 54.18000 26 LYS B C 1
ATOM 3998 O O . LYS B 1 7 ? 37.16800 -46.79300 -2.53300 1.000 52.37000 26 LYS B O 1
ATOM 4004 N N . LEU B 1 8 ? 39.12600 -47.88000 -2.75400 1.000 48.93000 27 LEU B N 1
ATOM 4005 C CA . LEU B 1 8 ? 39.57100 -47.06600 -3.87900 1.000 46.17000 27 LEU B CA 1
ATOM 4006 C C . LEU B 1 8 ? 39.91100 -47.94600 -5.06700 1.000 44.46000 27 LEU B C 1
ATOM 4007 O O . LEU B 1 8 ? 40.70500 -48.88500 -4.94900 1.000 46.71000 27 LEU B O 1
ATOM 4012 N N . VAL B 1 9 ? 39.31600 -47.61300 -6.20700 1.000 46.29000 28 VAL B N 1
ATOM 4013 C CA . VAL B 1 9 ? 39.56600 -48.25400 -7.49100 1.000 42.84000 28 VAL B CA 1
ATOM 4014 C C . VAL B 1 9 ? 40.23800 -47.22500 -8.39100 1.000 43.65000 28 VAL B C 1
ATOM 4015 O O . VAL B 1 9 ? 39.70700 -46.12400 -8.58400 1.000 40.68000 28 VAL B O 1
ATOM 4019 N N . ILE B 1 10 ? 41.40100 -47.57300 -8.93800 1.000 44.09000 29 ILE B N 1
ATOM 4020 C CA . ILE B 1 10 ? 42.18500 -46.65000 -9.74900 1.000 36.93000 29 ILE B CA 1
ATOM 4021 C C . ILE B 1 10 ? 42.34100 -47.22200 -11.15000 1.000 41.02000 29 ILE B C 1
ATOM 4022 O O . ILE B 1 10 ? 42.72300 -48.38700 -11.31200 1.000 38.28000 29 ILE B O 1
ATOM 4027 N N . TRP B 1 11 ? 42.05000 -46.39900 -12.15800 1.000 37.61000 30 TRP B N 1
ATOM 4028 C CA . TRP B 1 11 ? 42.32100 -46.73500 -13.55000 1.000 34.99000 30 TRP B CA 1
ATOM 4029 C C . TRP B 1 11 ? 43.51900 -45.94700 -14.06400 1.000 37.44000 30 TRP B C 1
ATOM 4030 O O . TRP B 1 11 ? 43.58100 -44.72100 -13.92300 1.000 35.09000 30 TRP B O 1
ATOM 4041 N N . ILE B 1 12 ? 44.45400 -46.66500 -14.67700 1.000 36.86000 31 ILE B N 1
ATOM 4042 C CA . ILE B 1 12 ? 45.63800 -46.08800 -15.29400 1.000 37.86000 31 ILE B CA 1
ATOM 4043 C C . ILE B 1 12 ? 45.96200 -46.95300 -16.49800 1.000 39.04000 31 ILE B C 1
ATOM 4044 O O . ILE B 1 12 ? 45.62300 -48.13800 -16.53100 1.000 41.76000 31 ILE B O 1
ATOM 4049 N N . ASN B 1 13 ? 46.61200 -46.35900 -17.49600 1.000 34.78000 32 ASN B N 1
ATOM 4050 C CA . ASN B 1 13 ? 46.87900 -47.08100 -18.73100 1.000 37.98000 32 ASN B CA 1
ATOM 4051 C C . ASN B 1 13 ? 47.89800 -48.20100 -18.52400 1.000 44.51000 32 ASN B C 1
ATOM 4052 O O . ASN B 1 13 ? 48.80700 -48.10800 -17.69000 1.000 37.29000 32 ASN B O 1
ATOM 4057 N N . GLY B 1 14 ? 47.76700 -49.24500 -19.34900 1.000 41.86000 33 GLY B N 1
ATOM 4058 C CA . GLY B 1 14 ? 48.61700 -50.42000 -19.25200 1.000 43.31000 33 GLY B CA 1
ATOM 4059 C C . GLY B 1 14 ? 50.09700 -50.17800 -19.49700 1.000 44.74000 33 GLY B C 1
ATOM 4060 O O . GLY B 1 14 ? 50.92100 -50.99200 -19.06800 1.000 42.25000 33 GLY B O 1
ATOM 4061 N N . ASP B 1 15 ? 50.46600 -49.09200 -20.17400 1.000 46.97000 34 ASP B N 1
ATOM 4062 C CA . ASP B 1 15 ? 51.88500 -48.83300 -20.41500 1.000 47.45000 34 ASP B CA 1
ATOM 4063 C C . ASP B 1 15 ? 52.54200 -48.04000 -19.28800 1.000 48.96000 34 ASP B C 1
ATOM 4064 O O . ASP B 1 15 ? 53.72400 -47.69200 -19.40000 1.000 54.35000 34 ASP B O 1
ATOM 4069 N N . LYS B 1 16 ? 51.80600 -47.74700 -18.22000 1.000 41.47000 35 LYS B N 1
ATOM 4070 C CA . LYS B 1 16 ? 52.31200 -47.00400 -17.07800 1.000 39.85000 35 LYS B CA 1
ATOM 4071 C C . LYS B 1 16 ? 52.69400 -47.96200 -15.94900 1.000 43.95000 35 LYS B C 1
ATOM 4072 O O . LYS B 1 16 ? 52.32900 -49.14200 -15.94900 1.000 44.91000 35 LYS B O 1
ATOM 4078 N N . GLY B 1 17 ? 53.41800 -47.42500 -14.96200 1.000 36.46000 36 GLY B N 1
ATOM 4079 C CA . GLY B 1 17 ? 53.88500 -48.19700 -13.81700 1.000 42.52000 36 GLY B CA 1
ATOM 4080 C C . GLY B 1 17 ? 52.80800 -48.57000 -12.81200 1.000 45.93000 36 GLY B C 1
ATOM 4081 O O . GLY B 1 17 ? 52.76500 -48.06400 -11.68400 1.000 43.65000 36 GLY B O 1
ATOM 4082 N N . TYR B 1 18 ? 51.88700 -49.41600 -13.27100 1.000 44.29000 37 TYR B N 1
ATOM 4083 C CA . TYR B 1 18 ? 50.68700 -49.82000 -12.49700 1.000 44.74000 37 TYR B CA 1
ATOM 4084 C C . TYR B 1 18 ? 51.05000 -50.63300 -11.25600 1.000 46.06000 37 TYR B C 1
ATOM 4085 O O . TYR B 1 18 ? 50.38600 -50.45300 -10.26000 1.000 50.50000 37 TYR B O 1
ATOM 4094 N N . ASN B 1 19 ? 52.03000 -51.52300 -11.35000 1.000 42.67000 38 ASN B N 1
ATOM 4095 C CA . ASN B 1 19 ? 52.47200 -52.30600 -10.19800 1.000 48.85000 38 ASN B CA 1
ATOM 4096 C C . ASN B 1 19 ? 53.06100 -51.40500 -9.12300 1.000 48.48000 38 ASN B C 1
ATOM 4097 O O . ASN B 1 19 ? 52.78600 -51.58500 -7.93200 1.000 45.00000 38 ASN B O 1
ATOM 4102 N N . GLY B 1 20 ? 53.89800 -50.44500 -9.52900 1.000 44.95000 39 GLY B N 1
ATOM 4103 C CA . GLY B 1 20 ? 54.43200 -49.48800 -8.57700 1.000 38.92000 39 GLY B CA 1
ATOM 4104 C C . GLY B 1 20 ? 53.34500 -48.67400 -7.90200 1.000 45.62000 39 GLY B C 1
ATOM 4105 O O . GLY B 1 20 ? 53.39100 -48.44500 -6.69300 1.000 52.49000 39 GLY B O 1
ATOM 4106 N N . LEU B 1 21 ? 52.34700 -48.23400 -8.67100 1.000 39.53000 40 LEU B N 1
ATOM 4107 C CA . LEU B 1 21 ? 51.23200 -47.50600 -8.07800 1.000 39.93000 40 LEU B CA 1
ATOM 4108 C C . LEU B 1 21 ? 50.47200 -48.38300 -7.08600 1.000 45.66000 40 LEU B C 1
ATOM 4109 O O . LEU B 1 21 ? 50.04200 -47.91200 -6.02100 1.000 37.89000 40 LEU B O 1
ATOM 4114 N N . ALA B 1 22 ? 50.31600 -49.66900 -7.40900 1.000 40.07000 41 ALA B N 1
ATOM 4115 C CA . ALA B 1 22 ? 49.63900 -50.57100 -6.48900 1.000 41.56000 41 ALA B CA 1
ATOM 4116 C C . ALA B 1 22 ? 50.38700 -50.69500 -5.17100 1.000 45.37000 41 ALA B C 1
ATOM 4117 O O . ALA B 1 22 ? 49.75800 -50.86400 -4.11900 1.000 43.80000 41 ALA B O 1
ATOM 4119 N N . GLU B 1 23 ? 51.72200 -50.62100 -5.19200 1.000 46.37000 42 GLU B N 1
ATOM 4120 C CA . GLU B 1 23 ? 52.42600 -50.75400 -3.92300 1.000 50.42000 42 GLU B CA 1
ATOM 4121 C C . GLU B 1 23 ? 52.32900 -49.47100 -3.09800 1.000 44.24000 42 GLU B C 1
ATOM 4122 O O . GLU B 1 23 ? 52.36300 -49.53400 -1.86400 1.000 45.95000 42 GLU B O 1
ATOM 4128 N N . VAL B 1 24 ? 52.16000 -48.31200 -3.74300 1.000 43.20000 43 VAL B N 1
ATOM 4129 C CA . VAL B 1 24 ? 51.75800 -47.12600 -2.99000 1.000 46.10000 43 VAL B CA 1
ATOM 4130 C C . VAL B 1 24 ? 50.38800 -47.35500 -2.35800 1.000 47.39000 43 VAL B C 1
ATOM 4131 O O . VAL B 1 24 ? 50.11600 -46.87700 -1.24600 1.000 47.18000 43 VAL B O 1
ATOM 4135 N N . GLY B 1 25 ? 49.51200 -48.10100 -3.04300 1.000 45.55000 44 GLY B N 1
ATOM 4136 C CA . GLY B 1 25 ? 48.22900 -48.45400 -2.45200 1.000 44.87000 44 GLY B CA 1
ATOM 4137 C C . GLY B 1 25 ? 48.37000 -49.30100 -1.20100 1.000 47.56000 44 GLY B C 1
ATOM 4138 O O . GLY B 1 25 ? 47.62800 -49.12300 -0.23000 1.000 46.41000 44 GLY B O 1
ATOM 4139 N N . LYS B 1 26 ? 49.32600 -50.23100 -1.20100 1.000 43.69000 45 LYS B N 1
ATOM 4140 C CA . LYS B 1 26 ? 49.49800 -51.07900 -0.03500 1.000 48.38000 45 LYS B CA 1
ATOM 4141 C C . LYS B 1 26 ? 50.04500 -50.27800 1.13600 1.000 50.94000 45 LYS B C 1
ATOM 4142 O O . LYS B 1 26 ? 49.67000 -50.51900 2.28300 1.000 56.64000 45 LYS B O 1
ATOM 4148 N N . LYS B 1 27 ? 50.90200 -49.29600 0.85600 1.000 49.84000 46 LYS B N 1
ATOM 4149 C CA . LYS B 1 27 ? 51.28900 -48.34200 1.88400 1.000 50.88000 46 LYS B CA 1
ATOM 4150 C C . LYS B 1 27 ? 50.06800 -47.59500 2.40600 1.000 54.58000 46 LYS B C 1
ATOM 4151 O O . LYS B 1 27 ? 49.97600 -47.29200 3.60300 1.000 58.70000 46 LYS B O 1
ATOM 4157 N N . PHE B 1 28 ? 49.11400 -47.29300 1.52300 1.000 52.40000 47 PHE B N 1
ATOM 4158 C CA . PHE B 1 28 ? 47.90900 -46.57900 1.93700 1.000 48.59000 47 PHE B CA 1
ATOM 4159 C C . PHE B 1 28 ? 46.99200 -47.47200 2.77200 1.000 52.66000 47 PHE B C 1
ATOM 4160 O O . PHE B 1 28 ? 46.38100 -47.00800 3.74100 1.000 49.79000 47 PHE B O 1
ATOM 4168 N N . GLU B 1 29 ? 46.85400 -48.74400 2.38800 1.000 54.42000 48 GLU B N 1
ATOM 4169 C CA . GLU B 1 29 ? 46.06800 -49.68800 3.18100 1.000 52.93000 48 GLU B CA 1
ATOM 4170 C C . GLU B 1 29 ? 46.71400 -49.92500 4.53600 1.000 58.66000 48 GLU B C 1
ATOM 4171 O O . GLU B 1 29 ? 46.04200 -49.93500 5.57700 1.000 51.07000 48 GLU B O 1
ATOM 4177 N N . LYS B 1 30 ? 48.03400 -50.11600 4.52800 1.000 56.18000 49 LYS B N 1
ATOM 4178 C CA . LYS B 1 30 ? 48.76200 -50.36900 5.75800 1.000 55.17000 49 LYS B CA 1
ATOM 4179 C C . LYS B 1 30 ? 48.50100 -49.28400 6.79600 1.000 60.79000 49 LYS B C 1
ATOM 4180 O O . LYS B 1 30 ? 48.38600 -49.57600 7.99300 1.000 58.57000 49 LYS B O 1
ATOM 4186 N N . ASP B 1 31 ? 48.41200 -48.02400 6.36000 1.000 59.32000 50 ASP B N 1
ATOM 4187 C CA . ASP B 1 31 ? 48.22500 -46.91600 7.29100 1.000 58.39000 50 ASP B CA 1
ATOM 4188 C C . ASP B 1 31 ? 46.77100 -46.66900 7.65300 1.000 53.02000 50 ASP B C 1
ATOM 4189 O O . ASP B 1 31 ? 46.48900 -46.23600 8.77600 1.000 57.51000 50 ASP B O 1
ATOM 4194 N N . THR B 1 32 ? 45.84400 -46.90600 6.72800 1.000 46.47000 51 THR B N 1
ATOM 4195 C CA . THR B 1 32 ? 44.45500 -46.51000 6.92000 1.000 52.82000 51 THR B CA 1
ATOM 4196 C C . THR B 1 32 ? 43.47100 -47.66800 6.90600 1.000 51.21000 51 THR B C 1
ATOM 4197 O O . THR B 1 32 ? 42.29900 -47.46000 7.23000 1.000 50.29000 51 THR B O 1
ATOM 4201 N N . GLY B 1 33 ? 43.89200 -48.86400 6.51100 1.000 55.05000 52 GLY B N 1
ATOM 4202 C CA . GLY B 1 33 ? 42.97900 -49.97700 6.39700 1.000 47.67000 52 GLY B CA 1
ATOM 4203 C C . GLY B 1 33 ? 42.17600 -50.02400 5.11800 1.000 48.68000 52 GLY B C 1
ATOM 4204 O O . GLY B 1 33 ? 41.43000 -50.99100 4.92500 1.000 50.60000 52 GLY B O 1
ATOM 4205 N N . ILE B 1 34 ? 42.32100 -49.03300 4.23400 1.000 47.70000 53 ILE B N 1
ATOM 4206 C CA . ILE B 1 34 ? 41.53500 -48.94100 3.00000 1.000 55.13000 53 ILE B CA 1
ATOM 4207 C C . ILE B 1 34 ? 42.25500 -49.64700 1.85700 1.000 51.28000 53 ILE B C 1
ATOM 4208 O O . ILE B 1 34 ? 43.37200 -49.27000 1.48300 1.000 45.34000 53 ILE B O 1
ATOM 4213 N N . LYS B 1 35 ? 41.60700 -50.65500 1.28100 1.000 45.54000 54 LYS B N 1
ATOM 4214 C CA . LYS B 1 35 ? 42.19600 -51.32500 0.13300 1.000 54.34000 54 LYS B CA 1
ATOM 4215 C C . LYS B 1 35 ? 42.14900 -50.42700 -1.09300 1.000 59.89000 54 LYS B C 1
ATOM 4216 O O . LYS B 1 35 ? 41.18100 -49.69100 -1.31700 1.000 57.78000 54 LYS B O 1
ATOM 4222 N N . VAL B 1 36 ? 43.21000 -50.51400 -1.89000 1.000 51.78000 55 VAL B N 1
ATOM 4223 C CA . VAL B 1 36 ? 43.37500 -49.75500 -3.11800 1.000 52.71000 55 VAL B CA 1
ATOM 4224 C C . VAL B 1 36 ? 43.61300 -50.75200 -4.23900 1.000 50.74000 55 VAL B C 1
ATOM 4225 O O . VAL B 1 36 ? 44.59800 -51.49900 -4.20000 1.000 54.69000 55 VAL B O 1
ATOM 4229 N N . THR B 1 37 ? 42.72700 -50.75800 -5.23700 1.000 49.02000 56 THR B N 1
ATOM 4230 C CA . THR B 1 37 ? 42.81800 -51.66200 -6.38200 1.000 47.39000 56 THR B CA 1
ATOM 4231 C C . THR B 1 37 ? 43.17100 -50.87500 -7.64100 1.000 47.85000 56 THR B C 1
ATOM 4232 O O . THR B 1 37 ? 42.48700 -49.90300 -7.98300 1.000 47.66000 56 THR B O 1
ATOM 4236 N N . VAL B 1 38 ? 44.23100 -51.30200 -8.33000 1.000 47.71000 57 VAL B N 1
ATOM 4237 C CA . VAL B 1 38 ? 44.73100 -50.63600 -9.53000 1.000 44.55000 57 VAL B CA 1
ATOM 4238 C C . VAL B 1 38 ? 44.39000 -51.49600 -10.74000 1.000 44.38000 57 VAL B C 1
ATOM 4239 O O . VAL B 1 38 ? 44.80000 -52.66000 -10.81300 1.000 50.46000 57 VAL B O 1
ATOM 4243 N N . GLU B 1 39 ? 43.66000 -50.91800 -11.69700 1.000 38.73000 58 GLU B N 1
ATOM 4244 C CA . GLU B 1 39 ? 43.26000 -51.59800 -12.92100 1.000 42.12000 58 GLU B CA 1
ATOM 4245 C C . GLU B 1 39 ? 43.75600 -50.83600 -14.14600 1.000 43.70000 58 GLU B C 1
ATOM 4246 O O . GLU B 1 39 ? 43.90800 -49.61100 -14.12400 1.000 43.44000 58 GLU B O 1
ATOM 4252 N N . HIS B 1 40 ? 44.00300 -51.57200 -15.22600 1.000 45.26000 59 HIS B N 1
ATOM 4253 C CA . HIS B 1 40 ? 44.41400 -50.99200 -16.50500 1.000 47.37000 59 HIS B CA 1
ATOM 4254 C C . HIS B 1 40 ? 43.59000 -51.58500 -17.64300 1.000 45.91000 59 HIS B C 1
ATOM 4255 O O . HIS B 1 40 ? 44.11600 -52.30300 -18.50100 1.000 49.74000 59 HIS B O 1
ATOM 4262 N N . PRO B 1 41 ? 42.29400 -51.28600 -17.69200 1.000 42.79000 60 PRO B N 1
ATOM 4263 C CA . PRO B 1 41 ? 41.46300 -51.83900 -18.76600 1.000 43.09000 60 PRO B CA 1
ATOM 4264 C C . PRO B 1 41 ? 41.79600 -51.21200 -20.10900 1.000 45.42000 60 PRO B C 1
ATOM 4265 O O . PRO B 1 41 ? 42.21900 -50.05600 -20.19800 1.000 42.08000 60 PRO B O 1
ATOM 4269 N N . ASP B 1 42 ? 41.59100 -52.00200 -21.16300 1.000 49.41000 61 ASP B N 1
ATOM 4270 C CA . ASP B 1 42 ? 41.80500 -51.52700 -22.52200 1.000 40.66000 61 ASP B CA 1
ATOM 4271 C C . ASP B 1 42 ? 40.84200 -50.39100 -22.84300 1.000 41.63000 61 ASP B C 1
ATOM 4272 O O . ASP B 1 42 ? 39.68100 -50.40500 -22.43000 1.000 39.65000 61 ASP B O 1
ATOM 4277 N N . LYS B 1 43 ? 41.34500 -49.39300 -23.57000 1.000 45.98000 62 LYS B N 1
ATOM 4278 C CA . LYS B 1 43 ? 40.55700 -48.22800 -23.98100 1.000 41.45000 62 LYS B CA 1
ATOM 4279 C C . LYS B 1 43 ? 39.80500 -47.62900 -22.79400 1.000 44.56000 62 LYS B C 1
ATOM 4280 O O . LYS B 1 43 ? 38.61700 -47.30800 -22.87600 1.000 48.27000 62 LYS B O 1
ATOM 4286 N N . LEU B 1 44 ? 40.51400 -47.47400 -21.66900 1.000 37.55000 63 LEU B N 1
ATOM 4287 C CA . LEU B 1 44 ? 39.86700 -46.96400 -20.46600 1.000 43.61000 63 LEU B CA 1
ATOM 4288 C C . LEU B 1 44 ? 39.43400 -45.51300 -20.63600 1.000 41.64000 63 LEU B C 1
ATOM 4289 O O . LEU B 1 44 ? 38.49700 -45.06400 -19.96300 1.000 37.61000 63 LEU B O 1
ATOM 4294 N N . GLU B 1 45 ? 40.10500 -44.76300 -21.51500 1.000 39.78000 64 GLU B N 1
ATOM 4295 C CA . GLU B 1 45 ? 39.75300 -43.36200 -21.69900 1.000 40.72000 64 GLU B CA 1
ATOM 4296 C C . GLU B 1 45 ? 38.44200 -43.20100 -22.44800 1.000 41.90000 64 GLU B C 1
ATOM 4297 O O . GLU B 1 45 ? 37.84000 -42.12500 -22.39200 1.000 45.05000 64 GLU B O 1
ATOM 4303 N N . GLU B 1 46 ? 37.99600 -44.24400 -23.14700 1.000 45.29000 65 GLU B N 1
ATOM 4304 C CA . GLU B 1 46 ? 36.68400 -44.26100 -23.78100 1.000 46.16000 65 GLU B CA 1
ATOM 4305 C C . GLU B 1 46 ? 35.65000 -44.99400 -22.94000 1.000 52.65000 65 GLU B C 1
ATOM 4306 O O . GLU B 1 46 ? 34.46000 -44.65100 -22.98400 1.000 53.15000 65 GLU B O 1
ATOM 4312 N N . LYS B 1 47 ? 36.08200 -45.98800 -22.16400 1.000 47.12000 66 LYS B N 1
ATOM 4313 C CA . LYS B 1 47 ? 35.17100 -46.63700 -21.23000 1.000 44.80000 66 LYS B CA 1
ATOM 4314 C C . LYS B 1 47 ? 34.74100 -45.68000 -20.12400 1.000 48.04000 66 LYS B C 1
ATOM 4315 O O . LYS B 1 47 ? 33.57700 -45.69300 -19.70700 1.000 45.68000 66 LYS B O 1
ATOM 4321 N N . PHE B 1 48 ? 35.66000 -44.83600 -19.64400 1.000 47.55000 67 PHE B N 1
ATOM 4322 C CA . PHE B 1 48 ? 35.35700 -43.99200 -18.48700 1.000 46.31000 67 PHE B CA 1
ATOM 4323 C C . PHE B 1 48 ? 34.10800 -43.13100 -18.66500 1.000 45.34000 67 PHE B C 1
ATOM 4324 O O . PHE B 1 48 ? 33.25600 -43.13900 -17.76200 1.000 44.73000 67 PHE B O 1
ATOM 4332 N N . PRO B 1 49 ? 33.92800 -42.37700 -19.76100 1.000 46.76000 68 PRO B N 1
ATOM 4333 C CA . PRO B 1 49 ? 32.70500 -41.56100 -19.88000 1.000 51.21000 68 PRO B CA 1
ATOM 4334 C C . PRO B 1 49 ? 31.44300 -42.39800 -19.86600 1.000 49.70000 68 PRO B C 1
ATOM 4335 O O . PRO B 1 49 ? 30.41300 -41.96500 -19.33700 1.000 52.21000 68 PRO B O 1
ATOM 4339 N N . GLN B 1 50 ? 31.50800 -43.60200 -20.43500 1.000 52.57000 69 GLN B N 1
ATOM 4340 C CA . GLN B 1 50 ? 30.33100 -44.45300 -20.55100 1.000 52.94000 69 GLN B CA 1
ATOM 4341 C C . GLN B 1 50 ? 29.88100 -44.96500 -19.19000 1.000 50.15000 69 GLN B C 1
ATOM 4342 O O . GLN B 1 50 ? 28.67700 -45.07900 -18.93700 1.000 60.75000 69 GLN B O 1
ATOM 4348 N N . VAL B 1 51 ? 30.82400 -45.27300 -18.29600 1.000 48.74000 70 VAL B N 1
ATOM 4349 C CA . VAL B 1 51 ? 30.48100 -45.91300 -17.02800 1.000 46.50000 70 VAL B CA 1
ATOM 4350 C C . VAL B 1 51 ? 30.36300 -44.87700 -15.91500 1.000 56.49000 70 VAL B C 1
ATOM 4351 O O . VAL B 1 51 ? 29.66000 -45.09700 -14.92100 1.000 56.35000 70 VAL B O 1
ATOM 4355 N N . ALA B 1 52 ? 31.05900 -43.74500 -16.05800 1.000 60.54000 71 ALA B N 1
ATOM 4356 C CA . ALA B 1 52 ? 30.91900 -42.67600 -15.07100 1.000 54.71000 71 ALA B CA 1
ATOM 4357 C C . ALA B 1 52 ? 29.54600 -42.02800 -15.15600 1.000 60.77000 71 ALA B C 1
ATOM 4358 O O . ALA B 1 52 ? 28.96400 -41.65900 -14.12900 1.000 61.55000 71 ALA B O 1
ATOM 4360 N N . ALA B 1 53 ? 29.01800 -41.87500 -16.37800 1.000 60.68000 72 ALA B N 1
ATOM 4361 C CA . ALA B 1 53 ? 27.68900 -41.29700 -16.55800 1.000 65.69000 72 ALA B CA 1
ATOM 4362 C C . ALA B 1 53 ? 26.62300 -42.10200 -15.82800 1.000 65.36000 72 ALA B C 1
ATOM 4363 O O . ALA B 1 53 ? 25.63400 -41.53300 -15.35100 1.00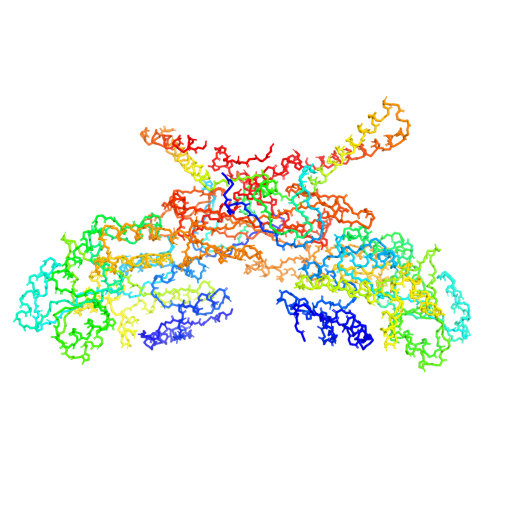0 70.71000 72 ALA B O 1
ATOM 4365 N N . THR B 1 54 ? 26.80500 -43.41900 -15.72500 1.000 63.42000 73 THR B N 1
ATOM 4366 C CA . THR B 1 54 ? 25.90400 -44.27300 -14.96900 1.000 62.19000 73 THR B CA 1
ATOM 4367 C C . THR B 1 54 ? 26.29100 -44.35700 -13.49800 1.000 67.71000 73 THR B C 1
ATOM 4368 O O . THR B 1 54 ? 25.85900 -45.28400 -12.80200 1.000 76.00000 73 THR B O 1
ATOM 4372 N N . GLY B 1 55 ? 27.10300 -43.41700 -13.01600 1.000 67.47000 74 GLY B N 1
ATOM 4373 C CA . GLY B 1 55 ? 27.53900 -43.42400 -11.62900 1.000 60.78000 74 GLY B CA 1
ATOM 4374 C C . GLY B 1 55 ? 28.40800 -44.60400 -11.26400 1.000 62.06000 74 GLY B C 1
ATOM 4375 O O . GLY B 1 55 ? 28.43900 -45.00800 -10.09700 1.000 69.81000 74 GLY B O 1
ATOM 4376 N N . ASP B 1 56 ? 29.12400 -45.16500 -12.22800 1.000 69.39000 75 ASP B N 1
ATOM 4377 C CA . ASP B 1 56 ? 29.96600 -46.33200 -12.00100 1.000 73.98000 75 ASP B CA 1
ATOM 4378 C C . ASP B 1 56 ? 31.41100 -45.98500 -12.41900 1.000 65.87000 75 ASP B C 1
ATOM 4379 O O . ASP B 1 56 ? 31.73800 -44.82300 -12.68700 1.000 61.87000 75 ASP B O 1
ATOM 4384 N N . GLY B 1 57 ? 32.29500 -46.98400 -12.43400 1.000 59.76000 76 GLY B N 1
ATOM 4385 C CA . GLY B 1 57 ? 33.66900 -46.76100 -12.83500 1.000 49.41000 76 GLY B CA 1
ATOM 4386 C C . GLY B 1 57 ? 34.63000 -46.68200 -11.66300 1.000 53.45000 76 GLY B C 1
ATOM 4387 O O . GLY B 1 57 ? 34.29300 -47.07100 -10.53900 1.000 54.10000 76 GLY B O 1
ATOM 4388 N N . PRO B 1 58 ? 35.84400 -46.17300 -11.89900 1.000 43.50000 77 PRO B N 1
ATOM 4389 C CA . PRO B 1 58 ? 36.86700 -46.12900 -10.84600 1.000 38.50000 77 PRO B CA 1
ATOM 4390 C C . PRO B 1 58 ? 36.68700 -44.90200 -9.96300 1.000 36.16000 77 PRO B C 1
ATOM 4391 O O . PRO B 1 58 ? 35.96100 -43.96800 -10.30100 1.000 41.88000 77 PRO B O 1
ATOM 4395 N N . ASP B 1 59 ? 37.36700 -44.89800 -8.81300 1.000 37.49000 78 ASP B N 1
ATOM 4396 C CA . ASP B 1 59 ? 37.31500 -43.65900 -8.04200 1.000 40.35000 78 ASP B CA 1
ATOM 4397 C C . ASP B 1 59 ? 38.30000 -42.64500 -8.59400 1.000 38.07000 78 ASP B C 1
ATOM 4398 O O . ASP B 1 59 ? 38.06100 -41.43500 -8.52600 1.000 41.67000 78 ASP B O 1
ATOM 4403 N N . ILE B 1 60 ? 39.41600 -43.12600 -9.12700 1.000 38.06000 79 ILE B N 1
ATOM 4404 C CA . ILE B 1 60 ? 40.46700 -42.28600 -9.67600 1.000 34.69000 79 ILE B CA 1
ATOM 4405 C C . ILE B 1 60 ? 40.78700 -42.79600 -11.07200 1.000 38.81000 79 ILE B C 1
ATOM 4406 O O . ILE B 1 60 ? 40.80800 -44.00900 -11.30700 1.000 39.81000 79 ILE B O 1
ATOM 4411 N N . ILE B 1 61 ? 40.99000 -41.87300 -12.01000 1.000 37.14000 80 ILE B N 1
ATOM 4412 C CA . ILE B 1 61 ? 41.43900 -42.19800 -13.36000 1.000 37.69000 80 ILE B CA 1
ATOM 4413 C C . ILE B 1 61 ? 42.70600 -41.41200 -13.65100 1.000 36.24000 80 ILE B C 1
ATOM 4414 O O . ILE B 1 61 ? 42.74600 -40.19900 -13.41300 1.000 36.67000 80 ILE B O 1
ATOM 4419 N N . PHE B 1 62 ? 43.74300 -42.09700 -14.15200 1.000 38.38000 81 PHE B N 1
ATOM 4420 C CA . PHE B 1 62 ? 44.93500 -41.42300 -14.66500 1.000 35.48000 81 PHE B CA 1
ATOM 4421 C C . PHE B 1 62 ? 44.90300 -41.38400 -16.18600 1.000 43.44000 81 PHE B C 1
ATOM 4422 O O . PHE B 1 62 ? 44.66800 -42.41100 -16.83400 1.000 42.87000 81 PHE B O 1
ATOM 4430 N N . TRP B 1 63 ? 45.18700 -40.21200 -16.75200 1.000 41.45000 82 TRP B N 1
ATOM 4431 C CA . TRP B 1 63 ? 45.26700 -40.09000 -18.20000 1.000 37.50000 82 TRP B CA 1
ATOM 4432 C C . TRP B 1 63 ? 45.84600 -38.72500 -18.53500 1.000 38.32000 82 TRP B C 1
ATOM 4433 O O . TRP B 1 63 ? 45.92300 -37.83900 -17.67800 1.000 35.00000 82 TRP B O 1
ATOM 4444 N N . ALA B 1 64 ? 46.26400 -38.57300 -19.79300 1.000 35.23000 83 ALA B N 1
ATOM 4445 C CA . ALA B 1 64 ? 46.69500 -37.27500 -20.30000 1.000 34.97000 83 ALA B CA 1
ATOM 4446 C C . ALA B 1 64 ? 45.61500 -36.22200 -20.07400 1.000 34.77000 83 ALA B C 1
ATOM 4447 O O . ALA B 1 64 ? 44.42600 -36.47400 -20.29900 1.000 33.82000 83 ALA B O 1
ATOM 4449 N N . HIS B 1 65 ? 46.04600 -35.03000 -19.65300 1.000 30.08000 84 HIS B N 1
ATOM 4450 C CA . HIS B 1 65 ? 45.10800 -33.98800 -19.24600 1.000 33.54000 84 HIS B CA 1
ATOM 4451 C C . HIS B 1 65 ? 44.14400 -33.59200 -20.35200 1.000 36.15000 84 HIS B C 1
ATOM 4452 O O . HIS B 1 65 ? 43.02600 -33.16100 -20.05500 1.000 41.29000 84 HIS B O 1
ATOM 4459 N N . ASP B 1 66 ? 44.55900 -33.67600 -21.62200 1.000 30.36000 85 ASP B N 1
ATOM 4460 C CA . ASP B 1 66 ? 43.70600 -33.16200 -22.69200 1.000 37.36000 85 ASP B CA 1
ATOM 4461 C C . ASP B 1 66 ? 42.39300 -33.91900 -22.77200 1.000 39.00000 85 ASP B C 1
ATOM 4462 O O . ASP B 1 66 ? 41.35900 -33.33100 -23.10200 1.000 40.12000 85 ASP B O 1
ATOM 4467 N N . ARG B 1 67 ? 42.40600 -35.21200 -22.47500 1.000 39.64000 86 ARG B N 1
ATOM 4468 C CA . ARG B 1 67 ? 41.16700 -35.96900 -22.54100 1.000 33.88000 86 ARG B CA 1
ATOM 4469 C C . ARG B 1 67 ? 40.20300 -35.55500 -21.43000 1.000 41.48000 86 ARG B C 1
ATOM 4470 O O . ARG B 1 67 ? 38.98100 -35.66400 -21.59700 1.000 41.99000 86 ARG B O 1
ATOM 4478 N N . PHE B 1 68 ? 40.72300 -35.04600 -20.30600 1.000 35.82000 87 PHE B N 1
ATOM 4479 C CA . PHE B 1 68 ? 39.85300 -34.68200 -19.19000 1.000 38.20000 87 PHE B CA 1
ATOM 4480 C C . PHE B 1 68 ? 38.96500 -33.48300 -19.48300 1.000 40.26000 87 PHE B C 1
ATOM 4481 O O . PHE B 1 68 ? 38.02400 -33.23700 -18.71900 1.000 40.32000 87 PHE B O 1
ATOM 4489 N N . GLY B 1 69 ? 39.23700 -32.72500 -20.54500 1.000 41.08000 88 GLY B N 1
ATOM 4490 C CA . GLY B 1 69 ? 38.36400 -31.61000 -20.87200 1.000 45.66000 88 GLY B CA 1
ATOM 4491 C C . GLY B 1 69 ? 36.95400 -32.05600 -21.21000 1.000 44.12000 88 GLY B C 1
ATOM 4492 O O . GLY B 1 69 ? 35.97800 -31.45600 -20.75900 1.000 43.55000 88 GLY B O 1
ATOM 4493 N N . GLY B 1 70 ? 36.83200 -33.12000 -22.00600 1.000 46.74000 89 GLY B N 1
ATOM 4494 C CA . GLY B 1 70 ? 35.51900 -33.66800 -22.29700 1.000 39.76000 89 GLY B CA 1
ATOM 4495 C C . GLY B 1 70 ? 34.83900 -34.24800 -21.07200 1.000 45.02000 89 GLY B C 1
ATOM 4496 O O . GLY B 1 70 ? 33.61200 -34.19100 -20.95000 1.000 45.68000 89 GLY B O 1
ATOM 4497 N N . TYR B 1 71 ? 35.62300 -34.84000 -20.16200 1.000 42.84000 90 TYR B N 1
ATOM 4498 C CA . TYR B 1 71 ? 35.05400 -35.40300 -18.94000 1.000 41.47000 90 TYR B CA 1
ATOM 4499 C C . TYR B 1 71 ? 34.41700 -34.30800 -18.10300 1.000 39.78000 90 TYR B C 1
ATOM 4500 O O . TYR B 1 71 ? 33.26500 -34.42300 -17.67100 1.000 45.21000 90 TYR B O 1
ATOM 4509 N N . ALA B 1 72 ? 35.15600 -33.22000 -17.89000 1.000 36.52000 91 ALA B N 1
ATOM 4510 C CA . ALA B 1 72 ? 34.64600 -32.10300 -17.10900 1.000 41.38000 91 ALA B CA 1
ATOM 4511 C C . ALA B 1 72 ? 33.46500 -31.43500 -17.79400 1.000 45.60000 91 ALA B C 1
ATOM 4512 O O . ALA B 1 72 ? 32.53100 -30.99900 -17.11300 1.000 45.49000 91 ALA B O 1
ATOM 4514 N N . GLN B 1 73 ? 33.48500 -31.33600 -19.12800 1.000 46.44000 92 GLN B N 1
ATOM 4515 C CA . GLN B 1 73 ? 32.33200 -30.77700 -19.82300 1.000 53.12000 92 GLN B CA 1
ATOM 4516 C C . GLN B 1 73 ? 31.06000 -31.51000 -19.42500 1.000 54.37000 92 GLN B C 1
ATOM 4517 O O . GLN B 1 73 ? 29.99600 -30.89700 -19.27600 1.000 53.04000 92 GLN B O 1
ATOM 4523 N N . SER B 1 74 ? 31.16200 -32.82300 -19.23600 1.000 52.47000 93 SER B N 1
ATOM 4524 C CA . SER B 1 74 ? 30.05000 -33.68300 -18.87800 1.000 46.29000 93 SER B CA 1
ATOM 4525 C C . SER B 1 74 ? 29.87700 -33.81300 -17.37100 1.000 44.21000 93 SER B C 1
ATOM 4526 O O . SER B 1 74 ? 29.07900 -34.64000 -16.92300 1.000 45.23000 93 SER B O 1
ATOM 4529 N N . GLY B 1 75 ? 30.61800 -33.03500 -16.58400 1.000 46.71000 94 GLY B N 1
ATOM 4530 C CA . GLY B 1 75 ? 30.50600 -33.11200 -15.14100 1.000 40.32000 94 GLY B CA 1
ATOM 4531 C C . GLY B 1 75 ? 30.97900 -34.41700 -14.54400 1.000 44.76000 94 GLY B C 1
ATOM 4532 O O . GLY B 1 75 ? 30.53400 -34.78800 -13.45000 1.000 43.66000 94 GLY B O 1
ATOM 4533 N N . LEU B 1 76 ? 31.86900 -35.13200 -15.23300 1.000 38.59000 95 LEU B N 1
ATOM 4534 C CA . LEU B 1 76 ? 32.27000 -36.45900 -14.80100 1.000 34.55000 95 LEU B CA 1
ATOM 4535 C C . LEU B 1 76 ? 33.42000 -36.43800 -13.81300 1.000 42.51000 95 LEU B C 1
ATOM 4536 O O . LEU B 1 76 ? 33.75300 -37.49000 -13.26000 1.000 45.28000 95 LEU B O 1
ATOM 4541 N N . LEU B 1 77 ? 34.03400 -35.28200 -13.58200 1.000 37.46000 96 LEU B N 1
ATOM 4542 C CA . LEU B 1 77 ? 35.19000 -35.17300 -12.71200 1.000 37.53000 96 LEU B CA 1
ATOM 4543 C C . LEU B 1 77 ? 34.86100 -34.27200 -11.53600 1.000 38.93000 96 LEU B C 1
ATOM 4544 O O . LEU B 1 77 ? 34.22000 -33.23000 -11.70200 1.000 38.82000 96 LEU B O 1
ATOM 4549 N N . ALA B 1 78 ? 35.29700 -34.68900 -10.35100 1.000 38.19000 97 ALA B N 1
ATOM 4550 C CA . ALA B 1 78 ? 35.14700 -33.86200 -9.16600 1.000 38.26000 97 ALA B CA 1
ATOM 4551 C C . ALA B 1 78 ? 36.06900 -32.65800 -9.24500 1.000 39.26000 97 ALA B C 1
ATOM 4552 O O . ALA B 1 78 ? 37.17500 -32.73100 -9.78300 1.000 41.27000 97 ALA B O 1
ATOM 4554 N N . GLU B 1 79 ? 35.60300 -31.54400 -8.71500 1.000 40.15000 98 GLU B N 1
ATOM 4555 C CA . GLU B 1 79 ? 36.42000 -30.35000 -8.61600 1.000 39.48000 98 GLU B CA 1
ATOM 4556 C C . GLU B 1 79 ? 37.31400 -30.50200 -7.39000 1.000 45.66000 98 GLU B C 1
ATOM 4557 O O . GLU B 1 79 ? 36.81500 -30.69700 -6.27800 1.000 49.62000 98 GLU B O 1
ATOM 4563 N N . ILE B 1 80 ? 38.63200 -30.47700 -7.58900 1.000 40.27000 99 ILE B N 1
ATOM 4564 C CA . ILE B 1 80 ? 39.55900 -30.78100 -6.50400 1.000 44.66000 99 ILE B CA 1
ATOM 4565 C C . ILE B 1 80 ? 39.93200 -29.48600 -5.80200 1.000 47.12000 99 ILE B C 1
ATOM 4566 O O . ILE B 1 80 ? 39.73600 -28.38400 -6.32400 1.000 46.09000 99 ILE B O 1
ATOM 4571 N N . THR B 1 81 ? 40.46900 -29.61800 -4.58900 1.000 39.18000 100 THR B N 1
ATOM 4572 C CA . THR B 1 81 ? 40.75500 -28.46300 -3.73900 1.000 45.47000 100 THR B CA 1
ATOM 4573 C C . THR B 1 81 ? 42.07300 -28.62600 -2.97900 1.000 46.60000 100 THR B C 1
ATOM 4574 O O . THR B 1 81 ? 42.09800 -28.68000 -1.74500 1.000 43.80000 100 THR B O 1
ATOM 4578 N N . PRO B 1 82 ? 43.20200 -28.66200 -3.68700 1.000 45.64000 101 PRO B N 1
ATOM 4579 C CA . PRO B 1 82 ? 44.49000 -28.66600 -2.98300 1.000 42.46000 101 PRO B CA 1
ATOM 4580 C C . PRO B 1 82 ? 44.78100 -27.30800 -2.36300 1.000 36.09000 101 PRO B C 1
ATOM 4581 O O . PRO B 1 82 ? 44.43500 -26.25900 -2.90900 1.000 39.65000 101 PRO B O 1
ATOM 4585 N N . ALA B 1 83 ? 45.43300 -27.33400 -1.21000 1.000 34.68000 102 ALA B N 1
ATOM 4586 C CA . ALA B 1 83 ? 45.79300 -26.09700 -0.53800 1.000 35.84000 102 ALA B CA 1
ATOM 4587 C C . ALA B 1 83 ? 46.85300 -25.33700 -1.33800 1.000 40.40000 102 ALA B C 1
ATOM 4588 O O . ALA B 1 83 ? 47.58800 -25.90600 -2.15500 1.000 40.43000 102 ALA B O 1
ATOM 4590 N N . ALA B 1 84 ? 46.91700 -24.02500 -1.09100 1.000 40.76000 103 ALA B N 1
ATOM 4591 C CA . ALA B 1 84 ? 47.84800 -23.16800 -1.81900 1.000 37.82000 103 ALA B CA 1
ATOM 4592 C C . ALA B 1 84 ? 49.28100 -23.67100 -1.69000 1.000 39.70000 103 ALA B C 1
ATOM 4593 O O . ALA B 1 84 ? 50.01500 -23.75700 -2.68200 1.000 48.03000 103 ALA B O 1
ATOM 4595 N N . ALA B 1 85 ? 49.69400 -24.01600 -0.46800 1.000 40.53000 104 ALA B N 1
ATOM 4596 C CA . ALA B 1 85 ? 51.05200 -24.50700 -0.25400 1.000 39.46000 104 ALA B CA 1
ATOM 4597 C C . ALA B 1 85 ? 51.29900 -25.80200 -1.01200 1.000 43.31000 104 ALA B C 1
ATOM 4598 O O . ALA B 1 85 ? 52.38200 -25.99800 -1.58100 1.000 43.49000 104 ALA B O 1
ATOM 4600 N N . PHE B 1 86 ? 50.30800 -26.69900 -1.02900 1.000 37.38000 105 PHE B N 1
ATOM 4601 C CA . PHE B 1 86 ? 50.45400 -27.92800 -1.79900 1.000 38.47000 105 PHE B CA 1
ATOM 4602 C C . PHE B 1 86 ? 50.69500 -27.61900 -3.27000 1.000 42.58000 105 PHE B C 1
ATOM 4603 O O . PHE B 1 86 ? 51.53300 -28.25500 -3.92000 1.000 42.59000 105 PHE B O 1
ATOM 4611 N N . GLN B 1 87 ? 49.97500 -26.63700 -3.81300 1.000 42.51000 106 GLN B N 1
ATOM 4612 C CA . GLN B 1 87 ? 50.13200 -26.33700 -5.22800 1.000 41.04000 106 GLN B CA 1
ATOM 4613 C C . GLN B 1 87 ? 51.53800 -25.84200 -5.53100 1.000 42.78000 106 GLN B C 1
ATOM 4614 O O . GLN B 1 87 ? 52.07400 -26.13300 -6.60200 1.000 45.63000 106 GLN B O 1
ATOM 4620 N N . ASP B 1 88 ? 52.16600 -25.09700 -4.61000 1.000 41.71000 107 ASP B N 1
ATOM 4621 C CA . ASP B 1 88 ? 53.54000 -24.69300 -4.92500 1.000 45.93000 107 ASP B CA 1
ATOM 4622 C C . ASP B 1 88 ? 54.52300 -25.85400 -4.98600 1.000 40.82000 107 ASP B C 1
ATOM 4623 O O . ASP B 1 88 ? 55.64800 -25.65600 -5.44700 1.000 43.49000 107 ASP B O 1
ATOM 4628 N N . LYS B 1 89 ? 54.16500 -27.03000 -4.48800 1.000 40.04000 108 LYS B N 1
ATOM 4629 C CA . LYS B 1 89 ? 55.03000 -28.18800 -4.64000 1.000 39.20000 108 LYS B CA 1
ATOM 4630 C C . LYS B 1 89 ? 55.10500 -28.66900 -6.08400 1.000 43.13000 108 LYS B C 1
ATOM 4631 O O . LYS B 1 89 ? 55.95400 -29.51000 -6.40200 1.000 36.34000 108 LYS B O 1
ATOM 4637 N N . LEU B 1 90 ? 54.23400 -28.16200 -6.95000 1.000 39.34000 109 LEU B N 1
ATOM 4638 C CA . LEU B 1 90 ? 54.15600 -28.54100 -8.34900 1.000 38.20000 109 LEU B CA 1
ATOM 4639 C C . LEU B 1 90 ? 54.45400 -27.33300 -9.22200 1.000 43.40000 109 LEU B C 1
ATOM 4640 O O . LEU B 1 90 ? 54.23000 -26.18600 -8.81400 1.000 42.53000 109 LEU B O 1
ATOM 4645 N N . TYR B 1 91 ? 54.96900 -27.60000 -10.42700 1.000 40.72000 110 TYR B N 1
ATOM 4646 C CA . TYR B 1 91 ? 55.30700 -26.51100 -11.34100 1.000 40.13000 110 TYR B CA 1
ATOM 4647 C C . TYR B 1 91 ? 54.03800 -25.78500 -11.75500 1.000 32.25000 110 TYR B C 1
ATOM 4648 O O . TYR B 1 91 ? 53.04300 -26.43600 -12.09200 1.000 36.23000 110 TYR B O 1
ATOM 4657 N N . PRO B 1 92 ? 54.02900 -24.45200 -11.72900 1.000 39.77000 111 PRO B N 1
ATOM 4658 C CA . PRO B 1 92 ? 52.77300 -23.72600 -11.98300 1.000 42.71000 111 PRO B CA 1
ATOM 4659 C C . PRO B 1 92 ? 52.14600 -24.07100 -13.31600 1.000 39.43000 111 PRO B C 1
ATOM 4660 O O . PRO B 1 92 ? 50.91400 -24.18900 -13.39700 1.000 44.98000 111 PRO B O 1
ATOM 4664 N N . PHE B 1 93 ? 52.95200 -24.26600 -14.36600 1.000 34.91000 112 PHE B N 1
ATOM 4665 C CA . PHE B 1 93 ? 52.35500 -24.49100 -15.67600 1.000 35.03000 112 PHE B CA 1
ATOM 4666 C C . PHE B 1 93 ? 51.62300 -25.82200 -15.72100 1.000 37.46000 112 PHE B C 1
ATOM 4667 O O . PHE B 1 93 ? 50.64100 -25.95600 -16.45700 1.000 40.31000 112 PHE B O 1
ATOM 4675 N N . THR B 1 94 ? 52.03300 -26.79700 -14.90200 1.000 33.59000 113 THR B N 1
ATOM 4676 C CA . THR B 1 94 ? 51.29600 -28.05800 -14.87800 1.000 33.55000 113 THR B CA 1
ATOM 4677 C C . THR B 1 94 ? 49.87800 -27.87100 -14.35100 1.000 32.72000 113 THR B C 1
ATOM 4678 O O . THR B 1 94 ? 48.97200 -28.59900 -14.76700 1.000 31.54000 113 THR B O 1
ATOM 4682 N N . TRP B 1 95 ? 49.65900 -26.92000 -13.43200 1.000 35.73000 114 TRP B N 1
ATOM 4683 C CA . TRP B 1 95 ? 48.29200 -26.68200 -12.97100 1.000 41.19000 114 TRP B CA 1
ATOM 4684 C C . TRP B 1 95 ? 47.42200 -26.11500 -14.08500 1.000 42.09000 114 TRP B C 1
ATOM 4685 O O . TRP B 1 95 ? 46.21700 -26.39100 -14.12100 1.000 40.99000 114 TRP B O 1
ATOM 4696 N N . ASP B 1 96 ? 48.00500 -25.33900 -15.00700 1.000 41.35000 115 ASP B N 1
ATOM 4697 C CA . ASP B 1 96 ? 47.20500 -24.85200 -16.12700 1.000 41.51000 115 ASP B CA 1
ATOM 4698 C C . ASP B 1 96 ? 46.62400 -26.00600 -16.93200 1.000 40.17000 115 ASP B C 1
ATOM 4699 O O . ASP B 1 96 ? 45.48200 -25.92100 -17.40000 1.000 42.28000 115 ASP B O 1
ATOM 4704 N N . ALA B 1 97 ? 47.37300 -27.10400 -17.06900 1.000 37.17000 116 ALA B N 1
ATOM 4705 C CA . ALA B 1 97 ? 46.89500 -28.23900 -17.85200 1.000 35.17000 116 ALA B CA 1
ATOM 4706 C C . ALA B 1 97 ? 45.63700 -28.87200 -17.27500 1.000 34.87000 116 ALA B C 1
ATOM 4707 O O . ALA B 1 97 ? 44.91500 -29.54900 -18.01200 1.000 35.16000 116 ALA B O 1
ATOM 4709 N N . VAL B 1 98 ? 45.36000 -28.68500 -15.98400 1.000 37.25000 117 VAL B N 1
ATOM 4710 C CA . VAL B 1 98 ? 44.23900 -29.35000 -15.32500 1.000 30.42000 117 VAL B CA 1
ATOM 4711 C C . VAL B 1 98 ? 43.18000 -28.34800 -14.86500 1.000 38.86000 117 VAL B C 1
ATOM 4712 O O . VAL B 1 98 ? 42.38700 -28.65000 -13.97100 1.000 39.33000 117 VAL B O 1
ATOM 4716 N N . ARG B 1 99 ? 43.16400 -27.15300 -15.44900 1.000 39.26000 118 ARG B N 1
ATOM 4717 C CA . ARG B 1 99 ? 42.03200 -26.25500 -15.30000 1.000 40.89000 118 ARG B CA 1
ATOM 4718 C C . ARG B 1 99 ? 41.07700 -26.48800 -16.45300 1.000 40.58000 118 ARG B C 1
ATOM 4719 O O . ARG B 1 99 ? 41.49700 -26.57200 -17.60900 1.000 38.50000 118 ARG B O 1
ATOM 4727 N N . TYR B 1 100 ? 39.79100 -26.60200 -16.14400 1.000 39.20000 119 TYR B N 1
ATOM 4728 C CA . TYR B 1 100 ? 38.78500 -26.62400 -17.19300 1.000 41.46000 119 TYR B CA 1
ATOM 4729 C C . TYR B 1 100 ? 37.78500 -25.52300 -16.90000 1.000 41.97000 119 TYR B C 1
ATOM 4730 O O . TYR B 1 100 ? 37.13700 -25.53000 -15.84900 1.000 52.16000 119 TYR B O 1
ATOM 4739 N N . ASN B 1 101 ? 37.69400 -24.56600 -17.81100 1.000 39.40000 120 ASN B N 1
ATOM 4740 C CA . ASN B 1 101 ? 36.79200 -23.43500 -17.66600 1.000 49.19000 120 ASN B CA 1
ATOM 4741 C C . ASN B 1 101 ? 36.94600 -22.79500 -16.28900 1.000 45.72000 120 ASN B C 1
ATOM 4742 O O . ASN B 1 101 ? 35.96300 -22.43900 -15.63800 1.000 51.51000 120 ASN B O 1
ATOM 4747 N N . GLY B 1 102 ? 38.19400 -22.68600 -15.82500 1.000 43.71000 121 GLY B N 1
ATOM 4748 C CA . GLY B 1 102 ? 38.50000 -22.06800 -14.55100 1.000 43.64000 121 GLY B CA 1
ATOM 4749 C C . GLY B 1 102 ? 38.50600 -22.99700 -13.35700 1.000 43.81000 121 GLY B C 1
ATOM 4750 O O . GLY B 1 102 ? 38.85500 -22.55800 -12.25000 1.000 52.55000 121 GLY B O 1
ATOM 4751 N N . LYS B 1 103 ? 38.14900 -24.26400 -13.53800 1.000 43.41000 122 LYS B N 1
ATOM 4752 C CA . LYS B 1 103 ? 38.02100 -25.20800 -12.43400 1.000 48.95000 122 LYS B CA 1
ATOM 4753 C C . LYS B 1 103 ? 39.21400 -26.15300 -12.41000 1.000 41.72000 122 LYS B C 1
ATOM 4754 O O . LYS B 1 103 ? 39.54900 -26.74700 -13.44000 1.000 43.74000 122 LYS B O 1
ATOM 4760 N N . LEU B 1 104 ? 39.81900 -26.33800 -11.23400 1.000 39.29000 123 LEU B N 1
ATOM 4761 C CA . LEU B 1 104 ? 40.82200 -27.38900 -11.08300 1.000 37.63000 123 LEU B CA 1
ATOM 4762 C C . LEU B 1 104 ? 40.13500 -28.74200 -10.99600 1.000 36.23000 123 LEU B C 1
ATOM 4763 O O . LEU B 1 104 ? 39.37100 -28.99300 -10.05900 1.000 39.22000 123 LEU B O 1
ATOM 4768 N N . ILE B 1 105 ? 40.44300 -29.63500 -11.93200 1.000 29.90000 124 ILE B N 1
ATOM 4769 C CA . ILE B 1 105 ? 39.67900 -30.87200 -12.02500 1.000 32.30000 124 ILE B CA 1
ATOM 4770 C C . ILE B 1 105 ? 40.53200 -32.13500 -12.02800 1.000 35.26000 124 ILE B C 1
ATOM 4771 O O . ILE B 1 105 ? 40.00200 -33.22700 -12.27100 1.000 32.16000 124 ILE B O 1
ATOM 4776 N N . ALA B 1 106 ? 41.83700 -32.01400 -11.76100 1.000 31.32000 125 ALA B N 1
ATOM 4777 C CA . ALA B 1 106 ? 42.69700 -33.19500 -11.67600 1.000 28.71000 125 ALA B CA 1
ATOM 4778 C C . ALA B 1 106 ? 44.01100 -32.80600 -11.01900 1.000 33.44000 125 ALA B C 1
ATOM 4779 O O . ALA B 1 106 ? 44.33200 -31.62100 -10.90300 1.000 37.90000 125 ALA B O 1
ATOM 4781 N N . TYR B 1 107 ? 44.79500 -33.82200 -10.61400 1.000 34.65000 126 TYR B N 1
ATOM 4782 C CA . TYR B 1 107 ? 46.12500 -33.46300 -10.12900 1.000 34.86000 126 TYR B CA 1
ATOM 4783 C C . TYR B 1 107 ? 47.17500 -33.78100 -11.17600 1.000 32.58000 126 TYR B C 1
ATOM 4784 O O . TYR B 1 107 ? 47.21600 -34.90800 -11.68700 1.000 34.21000 126 TYR B O 1
ATOM 4793 N N . PRO B 1 108 ? 48.05700 -32.83200 -11.48000 1.000 32.85000 127 PRO B N 1
ATOM 4794 C CA . PRO B 1 108 ? 49.16300 -33.11100 -12.40500 1.000 33.52000 127 PRO B CA 1
ATOM 4795 C C . PRO B 1 108 ? 50.12600 -34.13500 -11.82200 1.000 36.75000 127 PRO B C 1
ATOM 4796 O O . PRO B 1 108 ? 50.47200 -34.08700 -10.64000 1.000 37.37000 127 PRO B O 1
ATOM 4800 N N . ILE B 1 109 ? 50.58100 -35.05000 -12.67200 1.000 33.27000 128 ILE B N 1
ATOM 4801 C CA . ILE B 1 109 ? 51.49600 -36.09800 -12.24200 1.000 33.17000 128 ILE B CA 1
ATOM 4802 C C . ILE B 1 109 ? 52.81700 -35.99700 -12.99800 1.000 39.18000 128 ILE B C 1
ATOM 4803 O O . ILE B 1 109 ? 53.86800 -35.75800 -12.39600 1.000 35.71000 128 ILE B O 1
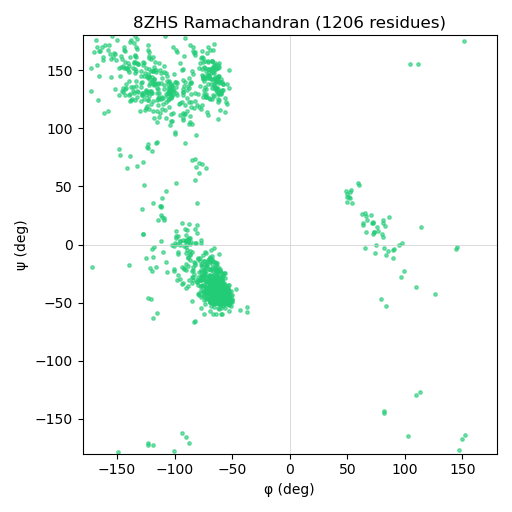ATOM 4808 N N . ALA B 1 110 ? 52.77500 -36.17200 -14.32000 1.000 38.90000 129 ALA B N 1
ATOM 4809 C CA . ALA B 1 110 ? 53.98200 -36.22100 -15.13800 1.000 36.86000 129 ALA B CA 1
ATOM 4810 C C . ALA B 1 110 ? 53.82400 -35.36700 -16.39300 1.000 38.91000 129 ALA B C 1
ATOM 4811 O O . ALA B 1 110 ? 52.71900 -34.99000 -16.79900 1.000 33.10000 129 ALA B O 1
ATOM 4813 N N . VAL B 1 111 ? 54.97000 -35.08100 -17.00200 1.000 30.66000 130 VAL B N 1
ATOM 4814 C CA . VAL B 1 111 ? 55.09800 -34.12900 -18.09500 1.000 35.64000 130 VAL B CA 1
ATOM 4815 C C . VAL B 1 111 ? 55.83200 -34.79000 -19.25400 1.000 38.85000 130 VAL B C 1
ATOM 4816 O O . VAL B 1 111 ? 56.91600 -35.35500 -19.06400 1.000 35.74000 130 VAL B O 1
ATOM 4820 N N . GLU B 1 112 ? 55.26000 -34.71500 -20.45400 1.000 32.66000 131 GLU B N 1
ATOM 4821 C CA . GLU B 1 112 ? 55.99300 -35.15400 -21.63200 1.000 36.51000 131 GLU B CA 1
ATOM 4822 C C . GLU B 1 112 ? 55.85300 -34.14700 -22.76000 1.000 34.88000 131 GLU B C 1
ATOM 4823 O O . GLU B 1 112 ? 54.81400 -33.49700 -22.92200 1.000 33.37000 131 GLU B O 1
ATOM 4829 N N . ALA B 1 113 ? 56.91500 -34.05800 -23.55500 1.000 29.73000 132 ALA B N 1
ATOM 4830 C CA . ALA B 1 113 ? 56.94000 -33.26600 -24.77300 1.000 29.95000 132 ALA B CA 1
ATOM 4831 C C . ALA B 1 113 ? 58.01700 -33.84800 -25.67500 1.000 31.44000 132 ALA B C 1
ATOM 4832 O O . ALA B 1 113 ? 58.86500 -34.62600 -25.22600 1.000 35.37000 132 ALA B O 1
ATOM 4834 N N . LEU B 1 114 ? 57.96900 -33.47300 -26.95600 1.000 33.33000 133 LEU B N 1
ATOM 4835 C CA . LEU B 1 114 ? 59.02900 -33.84700 -27.88700 1.000 33.59000 133 LEU B CA 1
ATOM 4836 C C . LEU B 1 114 ? 60.34500 -33.19700 -27.48900 1.000 34.67000 133 LEU B C 1
ATOM 4837 O O . LEU B 1 114 ? 60.37300 -32.16000 -26.81900 1.000 30.50000 133 LEU B O 1
ATOM 4842 N N . SER B 1 115 ? 61.44800 -33.81500 -27.91200 1.000 35.27000 134 SER B N 1
ATOM 4843 C CA . SER B 1 115 ? 62.76100 -33.19800 -27.80000 1.000 30.81000 134 SER B CA 1
ATOM 4844 C C . SER B 1 115 ? 63.55100 -33.44500 -29.06900 1.000 34.04000 134 SER B C 1
ATOM 4845 O O . SER B 1 115 ? 63.10400 -34.14100 -29.98600 1.000 37.14000 134 SER B O 1
ATOM 4848 N N . LEU B 1 116 ? 64.74300 -32.85800 -29.10700 1.000 31.80000 135 LEU B N 1
ATOM 4849 C CA . LEU B 1 116 ? 65.72200 -33.18200 -30.13400 1.000 29.47000 135 LEU B CA 1
ATOM 4850 C C . LEU B 1 116 ? 66.56100 -34.37200 -29.68000 1.000 33.51000 135 LEU B C 1
ATOM 4851 O O . LEU B 1 116 ? 67.19500 -34.33200 -28.61800 1.000 38.50000 135 LEU B O 1
ATOM 4856 N N . ILE B 1 117 ? 66.56600 -35.43100 -30.47700 1.000 32.12000 136 ILE B N 1
ATOM 4857 C CA . ILE B 1 117 ? 67.32400 -36.63500 -30.17600 1.000 29.51000 136 ILE B CA 1
ATOM 4858 C C . ILE B 1 117 ? 68.45100 -36.71800 -31.18600 1.000 32.74000 136 ILE B C 1
ATOM 4859 O O . ILE B 1 117 ? 68.21200 -36.63100 -32.39900 1.000 33.68000 136 ILE B O 1
ATOM 4864 N N . TYR B 1 118 ? 69.68000 -36.85600 -30.69300 1.000 36.31000 137 TYR B N 1
ATOM 4865 C CA . TYR B 1 118 ? 70.83500 -36.69700 -31.55500 1.000 31.71000 137 TYR B CA 1
ATOM 4866 C C . TYR B 1 118 ? 71.83500 -37.79400 -31.25900 1.000 35.67000 137 TYR B C 1
ATOM 4867 O O . TYR B 1 118 ? 71.88400 -38.32600 -30.14800 1.000 36.68000 137 TYR B O 1
ATOM 4876 N N . ASN B 1 119 ? 72.60900 -38.13500 -32.28700 1.000 38.68000 138 ASN B N 1
ATOM 4877 C CA . ASN B 1 119 ? 73.62000 -39.18400 -32.22400 1.000 37.62000 138 ASN B CA 1
ATOM 4878 C C . ASN B 1 119 ? 74.94600 -38.55600 -31.80500 1.000 42.06000 138 ASN B C 1
ATOM 4879 O O . ASN B 1 119 ? 75.54600 -37.77700 -32.55600 1.000 42.93000 138 ASN B O 1
ATOM 4884 N N . LYS B 1 120 ? 75.40200 -38.91100 -30.59900 1.000 42.07000 139 LYS B N 1
ATOM 4885 C CA . LYS B 1 120 ? 76.59000 -38.28300 -30.02800 1.000 45.31000 139 LYS B CA 1
ATOM 4886 C C . LYS B 1 120 ? 77.83000 -38.57600 -30.85500 1.000 38.49000 139 LYS B C 1
ATOM 4887 O O . LYS B 1 120 ? 78.72900 -37.73400 -30.95200 1.000 40.80000 139 LYS B O 1
ATOM 4893 N N . ASP B 1 121 ? 77.90100 -39.76800 -31.44500 1.000 37.47000 140 ASP B N 1
ATOM 4894 C CA . ASP B 1 121 ? 79.06700 -40.14200 -32.24200 1.000 35.16000 140 ASP B CA 1
ATOM 4895 C C . ASP B 1 121 ? 79.12800 -39.33200 -33.53000 1.000 38.33000 140 ASP B C 1
ATOM 4896 O O . ASP B 1 121 ? 80.18700 -38.81800 -33.90500 1.000 53.09000 140 ASP B O 1
ATOM 4901 N N . LEU B 1 122 ? 77.99400 -39.19600 -34.21900 1.000 41.74000 141 LEU B N 1
ATOM 4902 C CA . LEU B 1 122 ? 77.94300 -38.41800 -35.45400 1.000 45.07000 141 LEU B CA 1
ATOM 4903 C C . LEU B 1 122 ? 77.93600 -36.92100 -35.19200 1.000 45.00000 141 LEU B C 1
ATOM 4904 O O . LEU B 1 122 ? 78.38400 -36.14100 -36.04200 1.000 40.45000 141 LEU B O 1
ATOM 4909 N N . LEU B 1 123 ? 77.41800 -36.50100 -34.04100 1.000 43.21000 142 LEU B N 1
ATOM 4910 C CA . LEU B 1 123 ? 77.13200 -35.09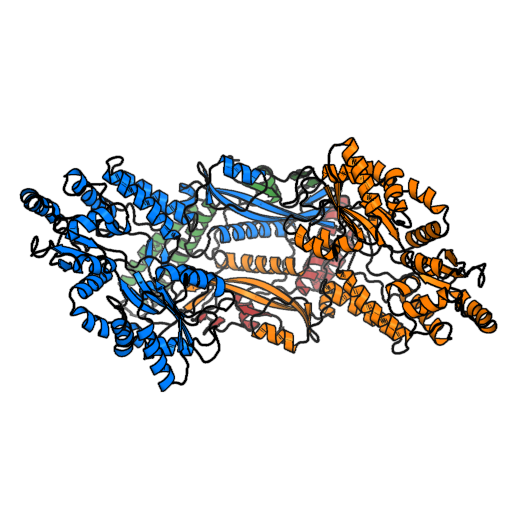100 -33.79000 1.000 42.92000 142 LEU B CA 1
ATOM 4911 C C . LEU B 1 123 ? 77.32900 -34.82900 -32.30700 1.000 41.81000 142 LEU B C 1
ATOM 4912 O O . LEU B 1 123 ? 76.37700 -34.83700 -31.52000 1.000 41.35000 142 LEU B O 1
ATOM 4917 N N . PRO B 1 124 ? 78.56900 -34.61900 -31.87800 1.000 39.59000 143 PRO B N 1
ATOM 4918 C CA . PRO B 1 124 ? 78.79100 -34.30600 -30.46000 1.000 46.56000 143 PRO B CA 1
ATOM 4919 C C . PRO B 1 124 ? 78.08100 -33.04100 -30.01300 1.000 42.52000 143 PRO B C 1
ATOM 4920 O O . PRO B 1 124 ? 77.62000 -32.96600 -28.86500 1.000 44.15000 143 PRO B O 1
ATOM 4924 N N . ASN B 1 125 ? 77.96000 -32.05500 -30.90300 1.000 33.05000 144 ASN B N 1
ATOM 4925 C CA . ASN B 1 125 ? 77.49000 -30.71400 -30.57000 1.000 34.70000 144 ASN B CA 1
ATOM 4926 C C . ASN B 1 125 ? 76.28700 -30.39100 -31.45200 1.000 42.92000 144 ASN B C 1
ATOM 4927 O O . ASN B 1 125 ? 76.42500 -29.72700 -32.49200 1.000 37.08000 144 ASN B O 1
ATOM 4932 N N . PRO B 1 126 ? 75.09100 -30.82700 -31.06000 1.000 46.15000 145 PRO B N 1
ATOM 4933 C CA . PRO B 1 126 ? 73.93700 -30.68500 -31.93900 1.000 36.52000 145 PRO B CA 1
ATOM 4934 C C . PRO B 1 126 ? 73.60900 -29.19400 -32.16800 1.000 37.38000 145 PRO B C 1
ATOM 4935 O O . PRO B 1 126 ? 73.95200 -28.35000 -31.33400 1.000 35.21000 145 PRO B O 1
ATOM 4939 N N . PRO B 1 127 ? 72.97400 -28.88600 -33.29800 1.000 38.74000 146 PRO B N 1
ATOM 4940 C CA . PRO B 1 127 ? 72.69400 -27.47500 -33.60400 1.000 41.86000 146 PRO B CA 1
ATOM 4941 C C . PRO B 1 127 ? 71.71600 -26.85600 -32.61400 1.000 41.26000 146 PRO B C 1
ATOM 4942 O O . PRO B 1 127 ? 70.81300 -27.52100 -32.10200 1.000 39.09000 146 PRO B O 1
ATOM 4946 N N . LYS B 1 128 ? 71.89600 -25.55500 -32.36200 1.000 40.78000 147 LYS B N 1
ATOM 4947 C CA . LYS B 1 128 ? 70.96600 -24.81000 -31.52500 1.000 40.48000 147 LYS B CA 1
ATOM 4948 C C . LYS B 1 128 ? 69.84800 -24.15200 -32.31800 1.000 43.31000 147 LYS B C 1
ATOM 4949 O O . LYS B 1 128 ? 68.80000 -23.83400 -31.74000 1.000 40.37000 147 LYS B O 1
ATOM 4955 N N . THR B 1 129 ? 70.03600 -23.94300 -33.61500 1.000 38.66000 148 THR B N 1
ATOM 4956 C CA . THR B 1 129 ? 69.04000 -23.28500 -34.44200 1.000 40.42000 148 THR B CA 1
ATOM 4957 C C . THR B 1 129 ? 68.61100 -24.21300 -35.57000 1.000 36.89000 148 THR B C 1
ATOM 4958 O O . THR B 1 129 ? 69.38400 -25.05500 -36.03500 1.000 34.17000 148 THR B O 1
ATOM 4962 N N . TRP B 1 130 ? 67.35100 -24.06400 -35.98500 1.000 39.79000 149 TRP B N 1
ATOM 4963 C CA . TRP B 1 130 ? 66.90400 -24.70000 -37.22000 1.000 37.67000 149 TRP B CA 1
ATOM 4964 C C . TRP B 1 130 ? 67.69400 -24.18500 -38.41100 1.000 38.75000 149 TRP B C 1
ATOM 4965 O O . TRP B 1 130 ? 68.03400 -24.95000 -39.32200 1.000 39.53000 149 TRP B O 1
ATOM 4976 N N . GLU B 1 131 ? 68.00200 -22.88900 -38.41100 1.000 36.20000 150 GLU B N 1
ATOM 4977 C CA . GLU B 1 131 ? 68.63400 -22.25300 -39.55600 1.000 40.39000 150 GLU B CA 1
ATOM 4978 C C . GLU B 1 131 ? 69.99200 -22.85500 -39.89600 1.000 45.28000 150 GLU B C 1
ATOM 4979 O O . GLU B 1 131 ? 70.44100 -22.73800 -41.04400 1.000 48.25000 150 GLU B O 1
ATOM 4985 N N . GLU B 1 132 ? 70.65500 -23.49500 -38.94100 1.000 40.56000 151 GLU B N 1
ATOM 4986 C CA . GLU B 1 132 ? 71.99300 -23.98900 -39.20200 1.000 41.86000 151 GLU B CA 1
ATOM 4987 C C . GLU B 1 132 ? 71.98400 -25.45400 -39.63500 1.000 48.13000 151 GLU B C 1
ATOM 4988 O O . GLU B 1 132 ? 73.05000 -26.00700 -39.93500 1.000 44.08000 151 GLU B O 1
ATOM 4994 N N . ILE B 1 133 ? 70.80500 -26.07600 -39.71300 1.000 41.46000 152 ILE B N 1
ATOM 4995 C CA . ILE B 1 133 ? 70.65400 -27.46900 -40.13500 1.000 41.62000 152 ILE B CA 1
ATOM 4996 C C . ILE B 1 133 ? 70.88200 -27.67000 -41.63500 1.000 39.30000 152 ILE B C 1
ATOM 4997 O O . ILE B 1 133 ? 71.41500 -28.72200 -42.01600 1.000 40.75000 152 ILE B O 1
ATOM 5002 N N . PRO B 1 134 ? 70.49900 -26.74400 -42.53100 1.000 38.81000 153 PRO B N 1
ATOM 5003 C CA . PRO B 1 134 ? 70.89700 -26.92600 -43.94400 1.000 42.67000 153 PRO B CA 1
ATOM 5004 C C . PRO B 1 134 ? 72.39000 -27.13300 -44.11200 1.000 43.05000 153 PRO B C 1
ATOM 5005 O O . PRO B 1 134 ? 72.81000 -28.11200 -44.74600 1.000 45.86000 153 PRO B O 1
ATOM 5009 N N . ALA B 1 135 ? 73.20300 -26.24300 -43.52900 1.000 46.06000 154 ALA B N 1
ATOM 5010 C CA . ALA B 1 135 ? 74.65600 -26.37200 -43.60000 1.000 38.13000 154 ALA B CA 1
ATOM 5011 C C . ALA B 1 135 ? 75.13900 -27.66700 -42.95800 1.000 39.25000 154 ALA B C 1
ATOM 5012 O O . ALA B 1 135 ? 76.02900 -28.33600 -43.49000 1.000 48.11000 154 ALA B O 1
ATOM 5014 N N . LEU B 1 136 ? 74.57100 -28.03300 -41.80900 1.000 45.56000 155 LEU B N 1
ATOM 5015 C CA . LEU B 1 136 ? 74.94200 -29.29200 -41.17000 1.000 41.30000 155 LEU B CA 1
ATOM 5016 C C . LEU B 1 136 ? 74.64800 -30.48500 -42.06800 1.000 42.47000 155 LEU B C 1
ATOM 5017 O O . LEU B 1 136 ? 75.37000 -31.48700 -42.02800 1.000 46.09000 155 LEU B O 1
ATOM 5022 N N . ASP B 1 137 ? 73.59800 -30.39700 -42.88400 1.000 43.38000 156 ASP B N 1
ATOM 5023 C CA . ASP B 1 137 ? 73.25000 -31.51100 -43.75800 1.000 44.21000 156 ASP B CA 1
ATOM 5024 C C . ASP B 1 137 ? 74.22700 -31.62500 -44.92600 1.000 42.75000 156 ASP B C 1
ATOM 5025 O O . ASP B 1 137 ? 74.58000 -32.73800 -45.33100 1.000 41.02000 156 ASP B O 1
ATOM 5030 N N . LYS B 1 138 ? 74.69500 -30.49100 -45.46700 1.000 43.51000 157 LYS B N 1
ATOM 5031 C CA . LYS B 1 138 ? 75.76000 -30.53500 -46.46800 1.000 51.81000 157 LYS B CA 1
ATOM 5032 C C . LYS B 1 138 ? 76.94500 -31.34700 -45.95200 1.000 45.94000 157 LYS B C 1
ATOM 5033 O O . LYS B 1 138 ? 77.40400 -32.29000 -46.60600 1.000 51.08000 157 LYS B O 1
ATOM 5039 N N . GLU B 1 139 ? 77.42300 -31.01300 -44.75100 1.000 40.91000 158 GLU B N 1
ATOM 5040 C CA . GLU B 1 139 ? 78.61800 -31.65200 -44.20900 1.000 49.40000 158 GLU B CA 1
ATOM 5041 C C . GLU B 1 139 ? 78.40500 -33.14700 -44.02100 1.000 50.61000 158 GLU B C 1
ATOM 5042 O O . GLU B 1 139 ? 79.23900 -33.96600 -44.42800 1.000 51.99000 158 GLU B O 1
ATOM 5048 N N . LEU B 1 140 ? 77.28600 -33.51800 -43.39700 1.000 49.23000 159 LEU B N 1
ATOM 5049 C CA . LEU B 1 140 ? 77.01600 -34.92300 -43.11600 1.000 45.34000 159 LEU B CA 1
ATOM 5050 C C . LEU B 1 140 ? 76.71500 -35.71300 -44.38500 1.000 42.36000 159 LEU B C 1
ATOM 5051 O O . LEU B 1 140 ? 76.96800 -36.92100 -44.42400 1.000 41.93000 159 LEU B O 1
ATOM 5056 N N . LYS B 1 141 ? 76.17300 -35.06400 -45.42600 1.000 38.80000 160 LYS B N 1
ATOM 5057 C CA . LYS B 1 141 ? 75.95300 -35.77000 -46.69000 1.000 45.08000 160 LYS B CA 1
ATOM 5058 C C . LYS B 1 141 ? 77.26500 -36.18300 -47.34400 1.000 45.00000 160 LYS B C 1
ATOM 5059 O O . LYS B 1 141 ? 77.34900 -37.26300 -47.93700 1.000 45.23000 160 LYS B O 1
ATOM 5065 N N . ALA B 1 142 ? 78.30200 -35.35200 -47.23800 1.000 47.47000 161 ALA B N 1
ATOM 5066 C CA . ALA B 1 142 ? 79.60700 -35.72100 -47.77100 1.000 45.56000 161 ALA B CA 1
ATOM 5067 C C . ALA B 1 142 ? 80.24500 -36.88200 -47.01300 1.000 50.58000 161 ALA B C 1
ATOM 5068 O O . ALA B 1 142 ? 81.14200 -37.53700 -47.55100 1.000 62.15000 161 ALA B O 1
ATOM 5070 N N . LYS B 1 143 ? 79.81500 -37.15500 -45.78500 1.000 49.86000 162 LYS B N 1
ATOM 5071 C CA . LYS B 1 143 ? 80.27700 -38.32700 -45.05600 1.000 45.14000 162 LYS B CA 1
ATOM 5072 C C . LYS B 1 143 ? 79.30300 -39.49100 -45.16700 1.000 42.70000 162 LYS B C 1
ATOM 5073 O O . LYS B 1 143 ? 79.48800 -40.50900 -44.49600 1.000 49.87000 162 LYS B O 1
ATOM 5079 N N . GLY B 1 144 ? 78.27500 -39.36400 -46.00000 1.000 39.69000 163 GLY B N 1
ATOM 5080 C CA . GLY B 1 144 ? 77.32700 -40.44100 -46.19100 1.000 44.36000 163 GLY B CA 1
ATOM 5081 C C . GLY B 1 144 ? 76.18100 -40.48700 -45.21000 1.000 47.88000 163 GLY B C 1
ATOM 5082 O O . GLY B 1 144 ? 75.61200 -41.56400 -45.00500 1.000 51.62000 163 GLY B O 1
ATOM 5083 N N . LYS B 1 145 ? 75.82700 -39.36000 -44.59300 1.000 43.36000 164 LYS B N 1
ATOM 5084 C CA . LYS B 1 145 ? 74.76900 -39.29900 -43.59300 1.000 44.70000 164 LYS B CA 1
ATOM 5085 C C . LYS B 1 145 ? 73.84200 -38.12600 -43.90700 1.000 44.48000 164 LYS B C 1
ATOM 5086 O O . LYS B 1 145 ? 74.06700 -37.35700 -44.84700 1.000 43.16000 164 LYS B O 1
ATOM 5092 N N . SER B 1 146 ? 72.79200 -37.98100 -43.10500 1.000 39.10000 165 SER B N 1
ATOM 5093 C CA . SER B 1 146 ? 71.91900 -36.81800 -43.17600 1.000 37.34000 165 SER B CA 1
ATOM 5094 C C . SER B 1 146 ? 71.79900 -36.20700 -41.78800 1.000 37.06000 165 SER B C 1
ATOM 5095 O O . SER B 1 146 ? 72.04600 -36.86800 -40.77600 1.000 42.68000 165 SER B O 1
ATOM 5098 N N . ALA B 1 147 ? 71.45600 -34.91900 -41.75000 1.000 32.79000 166 ALA B N 1
ATOM 5099 C CA . ALA B 1 147 ? 71.32900 -34.22900 -40.46900 1.000 34.99000 166 ALA B CA 1
ATOM 5100 C C . ALA B 1 147 ? 70.13400 -34.73700 -39.65900 1.000 38.14000 166 ALA B C 1
ATOM 5101 O O . ALA B 1 147 ? 70.29000 -35.13400 -38.49600 1.000 37.67000 166 ALA B O 1
ATOM 5103 N N . LEU B 1 148 ? 68.94100 -34.75900 -40.26200 1.000 33.52000 167 LEU B N 1
ATOM 5104 C CA . LEU B 1 148 ? 67.69500 -34.79800 -39.50700 1.000 32.70000 167 LEU B CA 1
ATOM 5105 C C . LEU B 1 148 ? 66.61900 -35.60200 -40.22000 1.000 37.66000 167 LEU B C 1
ATOM 5106 O O . LEU B 1 148 ? 66.36600 -35.38800 -41.40700 1.000 39.37000 167 LEU B O 1
ATOM 5111 N N . MET B 1 149 ? 65.96100 -36.49600 -39.48400 1.000 36.77000 168 MET B N 1
ATOM 5112 C CA . MET B 1 149 ? 64.77100 -37.17300 -39.98200 1.000 35.64000 168 MET B CA 1
ATOM 5113 C C . MET B 1 149 ? 63.73000 -37.27400 -38.88000 1.000 42.55000 168 MET B C 1
ATOM 5114 O O . MET B 1 149 ? 63.99500 -37.84700 -37.81900 1.000 40.26000 168 MET B O 1
ATOM 5119 N N . PHE B 1 150 ? 62.53800 -36.74800 -39.14300 1.000 36.89000 169 PHE B N 1
ATOM 5120 C CA . PHE B 1 150 ? 61.43300 -36.94100 -38.22200 1.000 36.71000 169 PHE B CA 1
ATOM 5121 C C . PHE B 1 150 ? 60.12500 -37.03300 -38.99700 1.000 31.49000 169 PHE B C 1
ATOM 5122 O O . PHE B 1 150 ? 60.03500 -36.65000 -40.16700 1.000 33.06000 169 PHE B O 1
ATOM 5130 N N . ASN B 1 151 ? 59.11600 -37.57400 -38.31800 1.000 40.08000 170 ASN B N 1
ATOM 5131 C CA . ASN B 1 151 ? 57.78200 -37.78100 -38.87200 1.000 36.07000 170 ASN B CA 1
ATOM 5132 C C . ASN B 1 151 ? 57.19300 -36.47600 -39.38300 1.000 30.67000 170 ASN B C 1
ATOM 5133 O O . ASN B 1 151 ? 56.94100 -35.56600 -38.59300 1.000 34.60000 170 ASN B O 1
ATOM 5138 N N . LEU B 1 152 ? 56.98700 -36.37100 -40.69300 1.000 34.71000 171 LEU B N 1
ATOM 5139 C CA . LEU B 1 152 ? 56.41000 -35.18600 -41.31100 1.000 30.65000 171 LEU B CA 1
ATOM 5140 C C . LEU B 1 152 ? 54.93800 -35.37000 -41.67200 1.000 36.62000 171 LEU B C 1
ATOM 5141 O O . LEU B 1 152 ? 54.32300 -34.44300 -42.21200 1.000 38.89000 171 LEU B O 1
ATOM 5146 N N . GLN B 1 153 ? 54.36300 -36.54200 -41.40000 1.000 34.01000 172 GLN B N 1
ATOM 5147 C CA . GLN B 1 153 ? 52.97500 -36.79300 -41.77700 1.000 42.86000 172 GLN B CA 1
ATOM 5148 C C . GLN B 1 153 ? 51.98600 -36.25900 -40.74900 1.000 40.54000 172 GLN B C 1
ATOM 5149 O O . GLN B 1 153 ? 50.86000 -35.91200 -41.11300 1.000 40.92000 172 GLN B O 1
ATOM 5155 N N . GLU B 1 154 ? 52.38100 -36.17700 -39.47800 1.000 39.24000 173 GLU B N 1
ATOM 5156 C CA . GLU B 1 154 ? 51.46100 -35.86400 -38.39200 1.000 37.03000 173 GLU B CA 1
ATOM 5157 C C . GLU B 1 154 ? 51.79400 -34.50800 -37.78500 1.000 41.49000 173 GLU B C 1
ATOM 5158 O O . GLU B 1 154 ? 52.94800 -34.28600 -37.38100 1.000 37.13000 173 GLU B O 1
ATOM 5164 N N . PRO B 1 155 ? 50.83000 -33.58500 -37.68100 1.000 38.88000 174 PRO B N 1
ATOM 5165 C CA . PRO B 1 155 ? 51.16100 -32.21800 -37.25500 1.000 38.38000 174 PRO B CA 1
ATOM 5166 C C . PRO B 1 155 ? 51.69800 -32.14900 -35.84200 1.000 36.97000 174 PRO B C 1
ATOM 5167 O O . PRO B 1 155 ? 52.36300 -31.16500 -35.49700 1.000 37.45000 174 PRO B O 1
ATOM 5171 N N . TYR B 1 156 ? 51.40000 -33.14300 -35.00300 1.000 32.98000 175 TYR B N 1
ATOM 5172 C CA . TYR B 1 156 ? 52.00100 -33.17800 -33.67500 1.000 38.46000 175 TYR B CA 1
ATOM 5173 C C . TYR B 1 156 ? 53.51800 -33.03000 -33.76000 1.000 36.50000 175 TYR B C 1
ATOM 5174 O O . TYR B 1 156 ? 54.12100 -32.30800 -32.95900 1.000 32.90000 175 TYR B O 1
ATOM 5183 N N . PHE B 1 157 ? 54.15600 -33.66700 -34.74900 1.000 31.74000 176 PHE B N 1
ATOM 5184 C CA . PHE B 1 157 ? 55.61000 -33.55900 -34.77800 1.000 30.27000 176 PHE B CA 1
ATOM 5185 C C . PHE B 1 157 ? 56.12600 -32.31200 -35.48800 1.000 34.05000 176 PHE B C 1
ATOM 5186 O O . PHE B 1 157 ? 57.22800 -31.85200 -35.17400 1.000 35.59000 176 PHE B O 1
ATOM 5194 N N . THR B 1 158 ? 55.39100 -31.77000 -36.45200 1.000 32.26000 177 THR B N 1
ATOM 5195 C CA . THR B 1 158 ? 55.85300 -30.58800 -37.17500 1.000 35.24000 177 THR B CA 1
ATOM 5196 C C . THR B 1 158 ? 55.44000 -29.28800 -36.50900 1.000 34.45000 177 THR B C 1
ATOM 5197 O O . THR B 1 158 ? 56.02600 -28.23600 -36.80400 1.000 33.45000 177 THR B O 1
ATOM 5201 N N . TRP B 1 159 ? 54.44400 -29.33800 -35.62800 1.000 39.41000 178 TRP B N 1
ATOM 5202 C CA . TRP B 1 159 ? 53.95500 -28.12000 -34.99900 1.000 34.52000 178 TRP B CA 1
ATOM 5203 C C . TRP B 1 159 ? 55.00400 -27.36800 -34.17900 1.000 32.77000 178 TRP B C 1
ATOM 5204 O O . TRP B 1 159 ? 54.91300 -26.12700 -34.13400 1.000 31.87000 178 TRP B O 1
ATOM 5215 N N . PRO B 1 160 ? 55.96700 -28.01100 -33.49500 1.000 29.41000 179 PRO B N 1
ATOM 5216 C CA . PRO B 1 160 ? 56.95800 -27.21300 -32.75300 1.000 33.50000 179 PRO B CA 1
ATOM 5217 C C . PRO B 1 160 ? 57.64900 -26.16400 -33.60400 1.000 30.81000 179 PRO B C 1
ATOM 5218 O O . PRO B 1 160 ? 57.79900 -25.01900 -33.16200 1.000 29.64000 179 PRO B O 1
ATOM 5222 N N . LEU B 1 161 ? 58.04100 -26.51200 -34.82700 1.000 31.37000 180 LEU B N 1
ATOM 5223 C CA . LEU B 1 161 ? 58.61200 -25.52600 -35.73600 1.000 31.02000 180 LEU B CA 1
ATOM 5224 C C . LEU B 1 161 ? 57.58900 -24.46200 -36.11700 1.000 32.16000 180 LEU B C 1
ATOM 5225 O O . LEU B 1 161 ? 57.87500 -23.26100 -36.04000 1.000 34.36000 180 LEU B O 1
ATOM 5230 N N . ILE B 1 162 ? 56.38300 -24.88100 -36.51900 1.000 36.72000 181 ILE B N 1
ATOM 5231 C CA . ILE B 1 162 ? 55.39100 -23.93300 -37.03200 1.000 33.45000 181 ILE B CA 1
ATOM 5232 C C . ILE B 1 162 ? 54.98300 -22.92500 -35.96400 1.000 32.23000 181 ILE B C 1
ATOM 5233 O O . ILE B 1 162 ? 54.67400 -21.76800 -36.27200 1.000 34.36000 181 ILE B O 1
ATOM 5238 N N . ALA B 1 163 ? 54.97700 -23.33900 -34.69900 1.000 27.06000 182 ALA B N 1
ATOM 5239 C CA . ALA B 1 163 ? 54.48300 -22.48500 -33.63300 1.000 36.91000 182 ALA B CA 1
ATOM 5240 C C . ALA B 1 163 ? 55.52700 -21.51000 -33.12300 1.000 39.91000 182 ALA B C 1
ATOM 5241 O O . ALA B 1 163 ? 55.15700 -20.48200 -32.54200 1.000 38.51000 182 ALA B O 1
ATOM 5243 N N . ALA B 1 164 ? 56.81200 -21.81100 -33.33900 1.000 34.72000 183 ALA B N 1
ATOM 5244 C CA . ALA B 1 164 ? 57.90100 -21.09400 -32.67900 1.000 37.23000 183 ALA B CA 1
ATOM 5245 C C . ALA B 1 164 ? 57.79700 -19.58300 -32.86000 1.000 33.74000 183 ALA B C 1
ATOM 5246 O O . ALA B 1 164 ? 58.04700 -18.82000 -31.92200 1.000 38.23000 183 ALA B O 1
ATOM 5248 N N . ASP B 1 165 ? 57.44000 -19.13100 -34.06000 1.000 35.66000 184 ASP B N 1
ATOM 5249 C CA . ASP B 1 165 ? 57.41100 -17.70700 -34.36800 1.000 37.00000 184 ASP B CA 1
ATOM 5250 C C . ASP B 1 165 ? 56.00600 -17.11200 -34.27700 1.000 41.81000 184 ASP B C 1
ATOM 5251 O O . ASP B 1 165 ? 55.82000 -15.93500 -34.60400 1.000 45.13000 184 ASP B O 1
ATOM 5256 N N . GLY B 1 166 ? 55.02100 -17.87700 -33.79400 1.000 38.82000 185 GLY B N 1
ATOM 5257 C CA . GLY B 1 166 ? 53.73500 -17.28300 -33.46600 1.000 33.13000 185 GLY B CA 1
ATOM 5258 C C . GLY B 1 166 ? 52.49900 -18.12500 -33.70600 1.000 34.21000 185 GLY B C 1
ATOM 5259 O O . GLY B 1 166 ? 51.38900 -17.67200 -33.42200 1.000 39.53000 185 GLY B O 1
ATOM 5260 N N . GLY B 1 167 ? 52.65800 -19.33500 -34.23300 1.000 40.97000 186 GLY B N 1
ATOM 5261 C CA . GLY B 1 167 ? 51.52300 -20.22100 -34.38100 1.000 34.13000 186 GLY B CA 1
ATOM 5262 C C . GLY B 1 167 ? 51.03200 -20.75800 -33.04900 1.000 32.79000 186 GLY B C 1
ATOM 5263 O O . GLY B 1 167 ? 51.80400 -20.98400 -32.12100 1.000 37.75000 186 GLY B O 1
ATOM 5264 N N . TYR B 1 168 ? 49.71500 -20.94900 -32.96100 1.000 40.21000 187 TYR B N 1
ATOM 5265 C CA . TYR B 1 168 ? 49.06600 -21.59700 -31.82600 1.000 36.35000 187 TYR B CA 1
ATOM 5266 C C . TYR B 1 168 ? 47.77000 -22.21100 -32.32500 1.000 34.70000 187 TYR B C 1
ATOM 5267 O O . TYR B 1 168 ? 47.28400 -21.86600 -33.40400 1.000 36.56000 187 TYR B O 1
ATOM 5276 N N . ALA B 1 169 ? 47.22600 -23.15200 -31.55000 1.000 35.67000 188 ALA B N 1
ATOM 5277 C CA . ALA B 1 169 ? 45.96300 -23.77900 -31.94400 1.000 33.05000 188 ALA B CA 1
ATOM 5278 C C . ALA B 1 169 ? 44.76400 -22.93000 -31.52600 1.000 36.56000 188 ALA B C 1
ATOM 5279 O O . ALA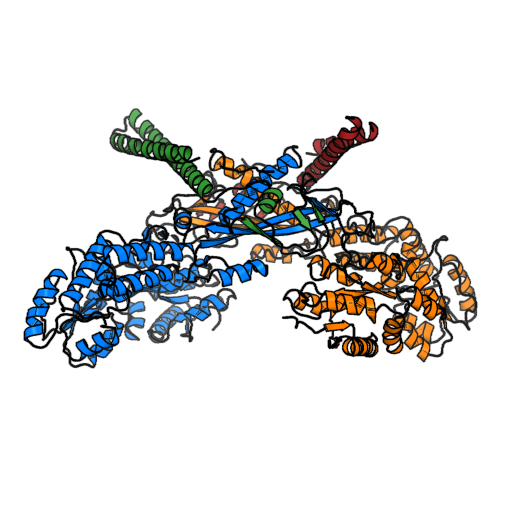 B 1 169 ? 44.06300 -22.36200 -32.37000 1.000 40.96000 188 ALA B O 1
ATOM 5281 N N . PHE B 1 170 ? 44.54200 -22.79300 -30.22400 1.000 35.16000 189 PHE B N 1
ATOM 5282 C CA . PHE B 1 170 ? 43.48200 -21.94300 -29.70100 1.000 34.83000 189 PHE B CA 1
ATOM 5283 C C . PHE B 1 170 ? 44.09600 -21.02700 -28.65600 1.000 39.90000 189 PHE B C 1
ATOM 5284 O O . PHE B 1 170 ? 44.89100 -21.47600 -27.82400 1.000 38.42000 189 PHE B O 1
ATOM 5292 N N . LYS B 1 171 ? 43.74000 -19.74500 -28.70800 1.000 36.11000 190 LYS B N 1
ATOM 5293 C CA . LYS B 1 171 ? 44.32200 -18.78200 -27.78500 1.000 39.39000 190 LYS B CA 1
ATOM 5294 C C . LYS B 1 171 ? 43.95000 -19.15300 -26.35700 1.000 42.94000 190 LYS B C 1
ATOM 5295 O O . LYS B 1 171 ? 42.80000 -19.49900 -26.07500 1.000 41.98000 190 LYS B O 1
ATOM 5301 N N . TYR B 1 172 ? 44.93300 -19.12500 -25.46600 1.000 47.33000 191 TYR B N 1
ATOM 5302 C CA . TYR B 1 172 ? 44.71400 -19.42600 -24.06000 1.000 44.71000 191 TYR B CA 1
ATOM 5303 C C . TYR B 1 172 ? 44.73200 -18.14600 -23.24200 1.000 46.26000 191 TYR B C 1
ATOM 5304 O O . TYR B 1 172 ? 45.52800 -17.23900 -23.50200 1.000 48.31000 191 TYR B O 1
ATOM 5313 N N . ALA B 1 173 ? 43.84100 -18.07700 -22.25800 1.000 50.53000 192 ALA B N 1
ATOM 5314 C CA . ALA B 1 173 ? 43.85000 -16.96900 -21.30700 1.000 52.61000 192 ALA B CA 1
ATOM 5315 C C . ALA B 1 173 ? 43.05400 -17.39800 -20.08100 1.000 54.20000 192 ALA B C 1
ATOM 5316 O O . ALA B 1 173 ? 41.84500 -17.62800 -20.18100 1.000 54.96000 192 ALA B O 1
ATOM 5318 N N . ALA B 1 174 ? 43.74100 -17.54900 -18.94700 1.000 59.30000 193 ALA B N 1
ATOM 5319 C CA . ALA B 1 174 ? 43.09900 -17.63900 -17.63200 1.000 58.93000 193 ALA B CA 1
ATOM 5320 C C . ALA B 1 174 ? 42.11800 -18.81000 -17.53800 1.000 53.17000 193 ALA B C 1
ATOM 5321 O O . ALA B 1 174 ? 40.95500 -18.64400 -17.16900 1.000 63.90000 193 ALA B O 1
ATOM 5323 N N . GLY B 1 175 ? 42.59200 -20.00700 -17.87600 1.000 57.14000 194 GLY B N 1
ATOM 5324 C CA . GLY B 1 175 ? 41.78900 -21.21000 -17.75400 1.000 55.52000 194 GLY B CA 1
ATOM 5325 C C . GLY B 1 175 ? 40.74300 -21.41100 -18.83000 1.000 58.96000 194 GLY B C 1
ATOM 5326 O O . GLY B 1 175 ? 39.88100 -22.29200 -18.68500 1.000 51.90000 194 GLY B O 1
ATOM 5327 N N . LYS B 1 176 ? 40.78500 -20.63300 -19.91100 1.000 50.33000 195 LYS B N 1
ATOM 5328 C CA . LYS B 1 176 ? 39.73300 -20.69700 -20.91100 1.000 50.75000 195 LYS B CA 1
ATOM 5329 C C . LYS B 1 176 ? 40.34500 -20.63300 -22.29900 1.000 42.67000 195 LYS B C 1
ATOM 5330 O O . LYS B 1 176 ? 41.15400 -19.74500 -22.58100 1.000 46.94000 195 LYS B O 1
ATOM 5336 N N . TYR B 1 177 ? 39.95800 -21.56500 -23.16000 1.000 41.18000 196 TYR B N 1
ATOM 5337 C CA . TYR B 1 177 ? 40.31700 -21.48700 -24.56800 1.000 36.47000 196 TYR B CA 1
ATOM 5338 C C . TYR B 1 177 ? 39.22900 -20.77400 -25.36100 1.000 38.70000 196 TYR B C 1
ATOM 5339 O O . TYR B 1 177 ? 38.03500 -20.94000 -25.09800 1.000 44.04000 196 TYR B O 1
ATOM 5348 N N . ASP B 1 178 ? 39.65700 -19.96500 -26.31800 1.000 36.01000 197 ASP B N 1
ATOM 5349 C CA . ASP B 1 178 ? 38.77400 -19.22300 -27.21400 1.000 37.13000 197 ASP B CA 1
ATOM 5350 C C . ASP B 1 178 ? 38.78500 -19.93100 -28.56700 1.000 45.55000 197 ASP B C 1
ATOM 5351 O O . ASP B 1 178 ? 39.72800 -19.76900 -29.34600 1.000 44.67000 197 ASP B O 1
ATOM 5356 N N . ILE B 1 179 ? 37.72900 -20.69800 -28.87100 1.000 42.74000 198 ILE B N 1
ATOM 5357 C CA . ILE B 1 179 ? 37.74000 -21.45600 -30.12400 1.000 41.62000 198 ILE B CA 1
ATOM 5358 C C . ILE B 1 179 ? 37.53400 -20.54100 -31.31100 1.000 34.68000 198 ILE B C 1
ATOM 5359 O O . ILE B 1 179 ? 37.62400 -20.98800 -32.45400 1.000 43.65000 198 ILE B O 1
ATOM 5364 N N . LYS B 1 180 ? 37.25200 -19.27200 -31.07600 1.000 40.13000 199 LYS B N 1
ATOM 5365 C CA . LYS B 1 180 ? 37.22100 -18.35300 -32.20300 1.000 45.99000 199 LYS B CA 1
ATOM 5366 C C . LYS B 1 180 ? 38.58900 -17.76300 -32.53300 1.000 42.57000 199 LYS B C 1
ATOM 5367 O O . LYS B 1 180 ? 38.71500 -17.06100 -33.54100 1.000 42.47000 199 LYS B O 1
ATOM 5373 N N . ASP B 1 181 ? 39.61000 -18.02800 -31.72800 1.000 37.36000 200 ASP B N 1
ATOM 5374 C CA . ASP B 1 181 ? 40.91800 -17.40600 -31.90500 1.000 40.99000 200 ASP B CA 1
ATOM 5375 C C . ASP B 1 181 ? 41.91500 -18.51300 -32.24200 1.000 40.65000 200 ASP B C 1
ATOM 5376 O O . ASP B 1 181 ? 42.55900 -19.08600 -31.35900 1.000 39.65000 200 ASP B O 1
ATOM 5381 N N . VAL B 1 182 ? 42.02600 -18.81100 -33.53700 1.000 37.52000 201 VAL B N 1
ATOM 5382 C CA . VAL B 1 182 ? 42.90300 -19.85600 -34.04300 1.000 39.32000 201 VAL B CA 1
ATOM 5383 C C . VAL B 1 182 ? 44.11200 -19.20400 -34.69100 1.000 39.95000 201 VAL B C 1
ATOM 5384 O O . VAL B 1 182 ? 43.97600 -18.25400 -35.47400 1.000 38.73000 201 VAL B O 1
ATOM 5388 N N . GLY B 1 183 ? 45.29600 -19.71100 -34.36100 1.000 35.41000 202 GLY B N 1
ATOM 5389 C CA . GLY B 1 183 ? 46.54100 -19.14900 -34.84800 1.000 39.18000 202 GLY B CA 1
ATOM 5390 C C . GLY B 1 183 ? 47.23900 -20.00200 -35.89200 1.000 41.97000 202 GLY B C 1
ATOM 5391 O O . GLY B 1 183 ? 48.44500 -20.24500 -35.79200 1.000 40.90000 202 GLY B O 1
ATOM 5392 N N . VAL B 1 184 ? 46.49000 -20.48700 -36.87800 1.000 44.93000 203 VAL B N 1
ATOM 5393 C CA . VAL B 1 184 ? 47.04100 -21.39800 -37.88000 1.000 39.83000 203 VAL B CA 1
ATOM 5394 C C . VAL B 1 184 ? 47.60500 -20.65400 -39.08700 1.000 44.22000 203 VAL B C 1
ATOM 5395 O O . VAL B 1 184 ? 48.63700 -21.05200 -39.63000 1.000 51.28000 203 VAL B O 1
ATOM 5399 N N . ASP B 1 185 ? 46.98800 -19.56300 -39.54400 1.000 36.90000 204 ASP B N 1
ATOM 5400 C CA . ASP B 1 185 ? 47.49400 -18.87100 -40.72500 1.000 38.20000 204 ASP B CA 1
ATOM 5401 C C . ASP B 1 185 ? 48.08000 -17.49700 -40.41300 1.000 41.77000 204 ASP B C 1
ATOM 5402 O O . ASP B 1 185 ? 48.01900 -16.59000 -41.24700 1.000 48.47000 204 ASP B O 1
ATOM 5407 N N . ASN B 1 186 ? 48.66300 -17.32000 -39.24100 1.000 39.06000 205 ASN B N 1
ATOM 5408 C CA . ASN B 1 186 ? 49.29600 -16.04500 -38.96000 1.000 36.72000 205 ASN B CA 1
ATOM 5409 C C . ASN B 1 186 ? 50.73400 -16.06600 -39.48800 1.000 44.31000 205 ASN B C 1
ATOM 5410 O O . ASN B 1 186 ? 51.24300 -17.10000 -39.92800 1.000 41.66000 205 ASN B O 1
ATOM 5415 N N . ALA B 1 187 ? 51.38600 -14.90100 -39.45200 1.000 40.29000 206 ALA B N 1
ATOM 5416 C CA . ALA B 1 187 ? 52.69800 -14.77200 -40.07700 1.000 41.23000 206 ALA B CA 1
ATOM 5417 C C . ALA B 1 187 ? 53.71400 -15.72500 -39.45100 1.000 45.96000 206 ALA B C 1
ATOM 5418 O O . ALA B 1 187 ? 54.58400 -16.26300 -40.14800 1.000 39.92000 206 ALA B O 1
ATOM 5420 N N . GLY B 1 188 ? 53.62200 -15.94200 -38.13700 1.000 41.11000 207 GLY B N 1
ATOM 5421 C CA . GLY B 1 188 ? 54.52800 -16.87900 -37.49100 1.000 35.70000 207 GLY B CA 1
ATOM 5422 C C . GLY B 1 188 ? 54.38000 -18.29000 -38.02700 1.000 36.71000 207 GLY B C 1
ATOM 5423 O O . GLY B 1 188 ? 55.36600 -18.95300 -38.35500 1.000 44.11000 207 GLY B O 1
ATOM 5424 N N . ALA B 1 189 ? 53.14200 -18.76500 -38.13900 1.000 38.80000 208 ALA B N 1
ATOM 5425 C CA . ALA B 1 189 ? 52.91500 -20.11300 -38.65300 1.000 36.91000 208 ALA B CA 1
ATOM 5426 C C . ALA B 1 189 ? 53.38000 -20.23400 -40.09400 1.000 38.30000 208 ALA B C 1
ATOM 5427 O O . ALA B 1 189 ? 53.90400 -21.27900 -40.50100 1.000 41.59000 208 ALA B O 1
ATOM 5429 N N . LYS B 1 190 ? 53.19500 -19.17700 -40.88300 1.000 36.52000 209 LYS B N 1
ATOM 5430 C CA . LYS B 1 190 ? 53.67400 -19.19400 -42.26000 1.000 39.33000 209 LYS B CA 1
ATOM 5431 C C . LYS B 1 190 ? 55.19800 -19.22400 -42.30600 1.000 39.67000 209 LYS B C 1
ATOM 5432 O O . LYS B 1 190 ? 55.79300 -20.02600 -43.03500 1.000 41.39000 209 LYS B O 1
ATOM 5438 N N . ALA B 1 191 ? 55.85100 -18.38300 -41.50600 1.000 33.51000 210 ALA B N 1
ATOM 5439 C CA . ALA B 1 191 ? 57.31200 -18.39100 -41.46400 1.000 44.13000 210 ALA B CA 1
ATOM 5440 C C . ALA B 1 191 ? 57.84600 -19.78000 -41.12900 1.000 43.04000 210 ALA B C 1
ATOM 5441 O O . ALA B 1 191 ? 58.72700 -20.30300 -41.82200 1.000 40.33000 210 ALA B O 1
ATOM 5443 N N . GLY B 1 192 ? 57.31000 -20.40200 -40.07600 1.000 41.84000 211 GLY B N 1
ATOM 5444 C CA . GLY B 1 192 ? 57.82000 -21.70100 -39.66300 1.000 36.01000 211 GLY B CA 1
ATOM 5445 C C . GLY B 1 192 ? 57.59200 -22.78200 -40.70400 1.000 38.84000 211 GLY B C 1
ATOM 5446 O O . GLY B 1 192 ? 58.48800 -23.58000 -40.99200 1.000 33.97000 211 GLY B O 1
ATOM 5447 N N . LEU B 1 193 ? 56.38100 -22.83800 -41.26600 1.000 35.34000 212 LEU B N 1
ATOM 5448 C CA . LEU B 1 193 ? 56.09400 -23.84800 -42.27400 1.000 32.52000 212 LEU B CA 1
ATOM 5449 C C . LEU B 1 193 ? 56.86300 -23.57100 -43.55200 1.000 37.04000 212 LEU B C 1
ATOM 5450 O O . LEU B 1 193 ? 57.31500 -24.50500 -44.22500 1.000 36.72000 212 LEU B O 1
ATOM 5455 N N . THR B 1 194 ? 57.01500 -22.29300 -43.90700 1.000 34.97000 213 THR B N 1
ATOM 5456 C CA . THR B 1 194 ? 57.89200 -21.94500 -45.01600 1.000 34.40000 213 THR B CA 1
ATOM 5457 C C . THR B 1 194 ? 59.27100 -22.54600 -44.82800 1.000 40.21000 213 THR B C 1
ATOM 5458 O O . THR B 1 194 ? 59.85200 -23.09800 -45.77200 1.000 37.96000 213 THR B O 1
ATOM 5462 N N . PHE B 1 195 ? 59.79500 -22.45000 -43.61300 1.000 34.79000 214 PHE B N 1
ATOM 5463 C CA . PHE B 1 195 ? 61.12900 -23.02500 -43.34400 1.000 37.88000 214 PHE B CA 1
ATOM 5464 C C . PHE B 1 195 ? 61.07300 -24.54800 -43.46200 1.000 34.76000 214 PHE B C 1
ATOM 5465 O O . PHE B 1 195 ? 62.03800 -25.13300 -43.89500 1.000 35.48000 214 PHE B O 1
ATOM 5473 N N . LEU B 1 196 ? 59.96700 -25.16000 -43.06700 1.000 32.65000 215 LEU B N 1
ATOM 5474 C CA . LEU B 1 196 ? 59.86200 -26.60200 -43.22800 1.000 31.28000 215 LEU B CA 1
ATOM 5475 C C . LEU B 1 196 ? 59.87800 -27.00400 -44.70300 1.000 38.06000 215 LEU B C 1
ATOM 5476 O O . LEU B 1 196 ? 60.59600 -27.94000 -45.08600 1.000 38.45000 215 LEU B O 1
ATOM 5481 N N . VAL B 1 197 ? 59.11100 -26.31000 -45.55300 1.000 32.84000 216 VAL B N 1
ATOM 5482 C CA . VAL B 1 197 ? 58.99000 -26.75400 -46.94000 1.000 37.35000 216 VAL B CA 1
ATOM 5483 C C . VAL B 1 197 ? 60.30100 -26.53000 -47.68600 1.000 41.25000 216 VAL B C 1
ATOM 5484 O O . VAL B 1 197 ? 60.67700 -27.32400 -48.55400 1.000 37.92000 216 VAL B O 1
ATOM 5488 N N . ASP B 1 198 ? 61.01400 -25.44800 -47.36700 1.000 42.19000 217 ASP B N 1
ATOM 5489 C CA . ASP B 1 198 ? 62.29100 -25.20800 -48.01900 1.000 37.49000 217 ASP B CA 1
ATOM 5490 C C . ASP B 1 198 ? 63.30500 -26.28300 -47.65900 1.000 39.91000 217 ASP B C 1
ATOM 5491 O O . ASP B 1 198 ? 64.12300 -26.67200 -48.49800 1.000 42.44000 217 ASP B O 1
ATOM 5496 N N . LEU B 1 199 ? 63.28000 -26.77300 -46.41900 1.000 41.79000 218 LEU B N 1
ATOM 5497 C CA . LEU B 1 199 ? 64.14000 -27.90600 -46.08500 1.000 41.25000 218 LEU B CA 1
ATOM 5498 C C . LEU B 1 199 ? 63.89200 -29.06300 -47.03800 1.000 38.57000 218 LEU B C 1
ATOM 5499 O O . LEU B 1 199 ? 64.82700 -29.76200 -47.43700 1.000 38.63000 218 LEU B O 1
ATOM 5504 N N . ILE B 1 200 ? 62.62900 -29.27500 -47.41100 1.000 39.45000 219 ILE B N 1
ATOM 5505 C CA . ILE B 1 200 ? 62.27500 -30.37300 -48.30000 1.000 41.72000 219 ILE B CA 1
ATOM 5506 C C . ILE B 1 200 ? 62.67200 -30.06200 -49.73800 1.000 40.86000 219 ILE B C 1
ATOM 5507 O O . ILE B 1 200 ? 63.17700 -30.93400 -50.45600 1.000 42.04000 219 ILE B O 1
ATOM 5512 N N . LYS B 1 201 ? 62.45400 -28.82300 -50.18300 1.000 35.47000 220 LYS B N 1
ATOM 5513 C CA . LYS B 1 201 ? 62.82400 -28.46600 -51.54600 1.000 39.61000 220 LYS B CA 1
ATOM 5514 C C . LYS B 1 201 ? 64.33000 -28.57800 -51.74600 1.000 44.50000 220 LYS B C 1
ATOM 5515 O O . LYS B 1 201 ? 64.79100 -29.06400 -52.78500 1.000 55.29000 220 LYS B O 1
ATOM 5521 N N . ASN B 1 202 ? 65.11100 -28.14800 -50.76000 1.000 39.19000 221 ASN B N 1
ATOM 5522 C CA . ASN B 1 202 ? 66.56300 -28.22500 -50.83700 1.000 44.51000 221 ASN B CA 1
ATOM 5523 C C . ASN B 1 202 ? 67.11200 -29.61500 -50.50400 1.000 43.37000 221 ASN B C 1
ATOM 5524 O O . ASN B 1 202 ? 68.33000 -29.75900 -50.33300 1.000 42.38000 221 ASN B O 1
ATOM 5529 N N . LYS B 1 203 ? 66.24100 -30.62100 -50.39400 1.000 43.31000 222 LYS B N 1
ATOM 5530 C CA . LYS B 1 203 ? 66.58800 -32.03800 -50.29100 1.000 41.75000 222 LYS B CA 1
ATOM 5531 C C . LYS B 1 203 ? 67.16700 -32.42500 -48.93800 1.000 42.86000 222 LYS B C 1
ATOM 5532 O O . LYS B 1 203 ? 67.67800 -33.54400 -48.79300 1.000 43.67000 222 LYS B O 1
ATOM 5538 N N . HIS B 1 204 ? 67.10500 -31.54100 -47.93700 1.000 44.87000 223 HIS B N 1
ATOM 5539 C CA . HIS B 1 204 ? 67.56700 -31.92600 -46.60400 1.000 43.10000 223 HIS B CA 1
ATOM 5540 C C . HIS B 1 204 ? 66.59500 -32.86700 -45.91900 1.000 38.75000 223 HIS B C 1
ATOM 5541 O O . HIS B 1 204 ? 67.01200 -33.64100 -45.04900 1.000 46.93000 223 HIS B O 1
ATOM 5548 N N . MET B 1 205 ? 65.31500 -32.84000 -46.30200 1.000 40.21000 224 MET B N 1
ATOM 5549 C CA . MET B 1 205 ? 64.35500 -33.83700 -45.85400 1.000 43.33000 224 MET B CA 1
ATOM 5550 C C . MET B 1 205 ? 63.41600 -34.20700 -46.99200 1.000 44.47000 224 MET B C 1
ATOM 5551 O O . MET B 1 205 ? 63.14400 -33.39400 -47.89100 1.000 43.59000 224 MET B O 1
ATOM 5556 N N . ASN B 1 206 ? 62.91200 -35.44900 -46.92700 1.000 45.21000 225 ASN B N 1
ATOM 5557 C CA . ASN B 1 206 ? 61.89900 -36.00600 -47.82700 1.000 42.52000 225 ASN B CA 1
ATOM 5558 C C . ASN B 1 206 ? 60.50600 -35.80900 -47.24000 1.000 51.35000 225 ASN B C 1
ATOM 5559 O O . ASN B 1 206 ? 60.26600 -36.20000 -46.09000 1.000 51.10000 225 ASN B O 1
ATOM 5564 N N . ALA B 1 207 ? 59.56600 -35.30100 -48.04800 1.000 53.78000 226 ALA B N 1
ATOM 5565 C CA . ALA B 1 207 ? 58.23200 -35.06000 -47.53100 1.000 46.71000 226 ALA B CA 1
ATOM 5566 C C . ALA B 1 207 ? 57.45000 -36.34000 -47.23400 1.000 49.58000 226 ALA B C 1
ATOM 5567 O O . ALA B 1 207 ? 56.39900 -36.27700 -46.57600 1.000 43.73000 226 ALA B O 1
ATOM 5569 N N . ASP B 1 208 ? 57.92200 -37.49000 -47.68900 1.000 46.10000 227 ASP B N 1
ATOM 5570 C CA . ASP B 1 208 ? 57.25900 -38.76400 -47.45800 1.000 49.64000 227 ASP B CA 1
ATOM 5571 C C . ASP B 1 208 ? 57.69700 -39.44600 -46.17400 1.000 45.86000 227 ASP B C 1
ATOM 5572 O O . ASP B 1 208 ? 57.14000 -40.48500 -45.80200 1.000 41.31000 227 ASP B O 1
ATOM 5577 N N . THR B 1 209 ? 58.66700 -38.87600 -45.46900 1.000 43.41000 228 THR B N 1
ATOM 5578 C CA . THR B 1 209 ? 59.19100 -39.51400 -44.26600 1.000 38.88000 228 THR B CA 1
ATOM 5579 C C . THR B 1 209 ? 58.13700 -39.56300 -43.17200 1.000 39.63000 228 THR B C 1
ATOM 5580 O O . THR B 1 209 ? 57.53600 -38.53300 -42.82300 1.000 38.82000 228 THR B O 1
ATOM 5584 N N . ASP B 1 210 ? 57.92000 -40.74600 -42.61500 1.000 36.14000 229 ASP B N 1
ATOM 5585 C CA . ASP B 1 210 ? 56.91100 -40.94900 -41.57800 1.000 40.98000 229 ASP B CA 1
ATOM 5586 C C . ASP B 1 210 ? 57.59100 -41.43200 -40.29600 1.000 43.60000 229 ASP B C 1
ATOM 5587 O O . ASP B 1 210 ? 58.81800 -41.39800 -40.16700 1.000 40.53000 229 ASP B O 1
ATOM 5592 N N . TYR B 1 211 ? 56.78900 -41.81200 -39.31800 1.000 40.14000 230 TYR B N 1
ATOM 5593 C CA . TYR B 1 211 ? 57.35400 -42.19300 -38.00700 1.000 40.46000 230 TYR B CA 1
ATOM 5594 C C . TYR B 1 211 ? 58.22800 -43.44900 -38.09300 1.000 45.72000 230 TYR B C 1
ATOM 5595 O O . TYR B 1 211 ? 59.29200 -43.46000 -37.51000 1.000 41.86000 230 TYR B O 1
ATOM 5604 N N . SER B 1 212 ? 57.79300 -44.48700 -38.79000 1.000 43.81000 231 SER B N 1
ATOM 5605 C CA . SER B 1 212 ? 58.63800 -45.67900 -38.80700 1.000 47.12000 231 SER B CA 1
ATOM 5606 C C . SER B 1 212 ? 59.91400 -45.46300 -39.63100 1.000 41.47000 231 SER B C 1
ATOM 5607 O O . SER B 1 212 ? 60.96200 -46.03500 -39.30300 1.000 45.16000 231 SER B O 1
ATOM 5610 N N . ILE B 1 213 ? 59.85400 -44.65000 -40.69300 1.000 41.20000 232 ILE B N 1
ATOM 5611 C CA . ILE B 1 213 ? 61.03800 -44.39900 -41.51600 1.000 37.10000 232 ILE B CA 1
ATOM 5612 C C . ILE B 1 213 ? 62.09200 -43.62600 -40.73300 1.000 40.84000 232 ILE B C 1
ATOM 5613 O O . ILE B 1 213 ? 63.26900 -44.01000 -40.69800 1.000 40.74000 232 ILE B O 1
ATOM 5618 N N . ALA B 1 214 ? 61.69200 -42.51300 -40.11100 1.000 42.54000 233 ALA B N 1
ATOM 5619 C CA . ALA B 1 214 ? 62.63800 -41.73700 -39.31800 1.000 37.27000 233 ALA B CA 1
ATOM 5620 C C . ALA B 1 214 ? 63.20100 -42.56900 -38.18000 1.000 43.55000 233 ALA B C 1
ATOM 5621 O O . ALA B 1 214 ? 64.40600 -42.51500 -37.89900 1.000 39.27000 233 ALA B O 1
ATOM 5623 N N . GLU B 1 215 ? 62.34700 -43.35900 -37.52100 1.000 40.76000 234 GLU B N 1
ATOM 5624 C CA . GLU B 1 215 ? 62.80600 -44.16400 -36.39700 1.000 38.71000 234 GLU B CA 1
ATOM 5625 C C . GLU B 1 215 ? 63.87300 -45.15900 -36.83900 1.000 38.61000 234 GLU B C 1
ATOM 5626 O O . GLU B 1 215 ? 64.88900 -45.34100 -36.16100 1.000 34.57000 234 GLU B O 1
ATOM 5632 N N . ALA B 1 216 ? 63.64400 -45.82800 -37.97000 1.000 39.42000 235 ALA B N 1
ATOM 5633 C CA . ALA B 1 216 ? 64.62700 -46.77400 -38.48500 1.000 43.33000 235 ALA B CA 1
ATOM 5634 C C . ALA B 1 216 ? 65.92100 -46.06900 -38.85700 1.000 42.68000 235 ALA B C 1
ATOM 5635 O O . ALA B 1 216 ? 67.01600 -46.56900 -38.57200 1.000 38.86000 235 ALA B O 1
ATOM 5637 N N . ALA B 1 217 ? 65.81400 -44.90100 -39.49100 1.000 39.69000 236 ALA B N 1
ATOM 5638 C CA . ALA B 1 217 ? 67.00400 -44.19700 -39.94600 1.000 40.86000 236 ALA B CA 1
ATOM 5639 C C . ALA B 1 217 ? 67.88400 -43.79300 -38.77000 1.000 39.94000 236 ALA B C 1
ATOM 5640 O O . ALA B 1 217 ? 69.10400 -43.99100 -38.79700 1.000 37.08000 236 ALA B O 1
ATOM 5642 N N . PHE B 1 218 ? 67.28100 -43.23600 -37.71600 1.000 38.01000 237 PHE B N 1
ATOM 5643 C CA . PHE B 1 218 ? 68.07100 -42.84800 -36.55500 1.000 37.57000 237 PHE B CA 1
ATOM 5644 C C . PHE B 1 218 ? 68.62600 -44.07300 -35.84000 1.000 40.18000 237 PHE B C 1
ATOM 5645 O O . PHE B 1 218 ? 69.81800 -44.12300 -35.50500 1.000 38.15000 237 PHE B O 1
ATOM 5653 N N . ASN B 1 219 ? 67.77900 -45.08000 -35.60100 1.000 33.59000 238 ASN B N 1
ATOM 5654 C CA . ASN B 1 219 ? 68.24500 -46.21700 -34.82000 1.000 36.38000 238 ASN B CA 1
ATOM 5655 C C . ASN B 1 219 ? 69.22200 -47.11400 -35.57900 1.000 36.54000 238 ASN B C 1
ATOM 5656 O O . ASN B 1 219 ? 69.76400 -48.04300 -34.97600 1.000 36.91000 238 ASN B O 1
ATOM 5661 N N . LYS B 1 220 ? 69.43700 -46.87800 -36.87500 1.000 41.37000 239 LYS B N 1
ATOM 5662 C CA . LYS B 1 220 ? 70.46100 -47.55600 -37.66500 1.000 39.04000 239 LYS B CA 1
ATOM 5663 C C . LYS B 1 220 ? 71.70900 -46.70800 -37.86900 1.000 40.90000 239 LYS B C 1
ATOM 5664 O O . LYS B 1 220 ? 72.65400 -47.16900 -38.51600 1.000 42.07000 239 LYS B O 1
ATOM 5670 N N . GLY B 1 221 ? 71.73100 -45.47900 -37.35900 1.000 42.18000 240 GLY B N 1
ATOM 5671 C CA . GLY B 1 221 ? 72.89000 -44.62600 -37.52600 1.000 36.29000 240 GLY B CA 1
ATOM 5672 C C . GLY B 1 221 ? 72.98800 -43.92300 -38.85700 1.000 39.25000 240 GLY B C 1
ATOM 5673 O O . GLY B 1 221 ? 74.08600 -43.50000 -39.24100 1.000 41.62000 240 GLY B O 1
ATOM 5674 N N . GLU B 1 222 ? 71.87500 -43.77300 -39.57700 1.000 36.91000 241 GLU B N 1
ATOM 5675 C CA . GLU B 1 222 ? 71.89100 -43.18200 -40.91000 1.000 34.22000 241 GLU B CA 1
ATOM 5676 C C . GLU B 1 222 ? 71.65200 -41.68000 -40.90500 1.000 36.26000 241 GLU B C 1
ATOM 5677 O O . GLU B 1 222 ? 72.00300 -41.00300 -41.87600 1.000 36.44000 241 GLU B O 1
ATOM 5683 N N . THR B 1 223 ? 71.06200 -41.14400 -39.84700 1.000 40.96000 242 THR B N 1
ATOM 5684 C CA . THR B 1 223 ? 70.83200 -39.71400 -39.72800 1.000 40.56000 242 THR B CA 1
ATOM 5685 C C . THR B 1 223 ? 71.27500 -39.28600 -38.33800 1.000 32.43000 242 THR B C 1
ATOM 5686 O O . THR B 1 223 ? 71.25100 -40.07700 -37.39000 1.000 33.61000 242 THR B O 1
ATOM 5690 N N . ALA B 1 224 ? 71.73300 -38.04100 -38.23200 1.000 33.08000 243 ALA B N 1
ATOM 5691 C CA . ALA B 1 224 ? 72.31700 -37.59200 -36.97500 1.000 35.73000 243 ALA B CA 1
ATOM 5692 C C . ALA B 1 224 ? 71.27300 -37.23000 -35.93200 1.000 37.28000 243 ALA B C 1
ATOM 5693 O O . ALA B 1 224 ? 71.58400 -37.25200 -34.73300 1.000 35.73000 243 ALA B O 1
ATOM 5695 N N . MET B 1 225 ? 70.05500 -36.89000 -36.35300 1.000 29.78000 244 MET B N 1
ATOM 5696 C CA . MET B 1 225 ? 69.06800 -36.34300 -35.43700 1.000 36.07000 244 MET B CA 1
ATOM 5697 C C . MET B 1 225 ? 67.68700 -36.87600 -35.78000 1.000 36.75000 244 MET B C 1
ATOM 5698 O O . MET B 1 225 ? 67.39900 -37.21800 -36.93100 1.000 33.28000 244 MET B O 1
ATOM 5703 N N . THR B 1 226 ? 66.83600 -36.95000 -34.76100 1.000 35.46000 245 THR B N 1
ATOM 5704 C CA . THR B 1 226 ? 65.40100 -37.10300 -34.95500 1.000 30.33000 245 THR B CA 1
ATOM 5705 C C . THR B 1 226 ? 64.69400 -36.28000 -33.89100 1.000 35.19000 245 THR B C 1
ATOM 5706 O O . THR B 1 226 ? 65.30600 -35.82400 -32.92000 1.000 34.70000 245 THR B O 1
ATOM 5710 N N . ILE B 1 227 ? 63.39800 -36.07300 -34.08500 1.000 32.18000 246 ILE B N 1
ATOM 5711 C CA . ILE B 1 227 ? 62.56000 -35.37500 -33.11900 1.000 29.64000 246 ILE B CA 1
ATOM 5712 C C . ILE B 1 227 ? 61.54200 -36.37400 -32.61900 1.000 33.07000 246 ILE B C 1
ATOM 5713 O O . ILE B 1 227 ? 60.70700 -36.85400 -33.39700 1.000 29.27000 246 ILE B O 1
ATOM 5718 N N . ASN B 1 228 ? 61.61200 -36.70600 -31.33500 1.000 28.46000 247 ASN B N 1
ATOM 5719 C CA . ASN B 1 228 ? 60.73100 -37.75400 -30.84700 1.000 27.95000 247 ASN B CA 1
ATOM 5720 C C . ASN B 1 228 ? 60.63700 -37.63200 -29.33200 1.000 37.24000 247 ASN B C 1
ATOM 5721 O O . ASN B 1 228 ? 61.33500 -36.82600 -28.70800 1.000 32.51000 247 ASN B O 1
ATOM 5726 N N . GLY B 1 229 ? 59.72400 -38.40900 -28.75200 1.000 34.26000 248 GLY B N 1
ATOM 5727 C CA . GLY B 1 229 ? 59.44100 -38.30400 -27.34500 1.000 31.38000 248 GLY B CA 1
ATOM 5728 C C . GLY B 1 229 ? 59.94300 -39.47900 -26.53300 1.000 35.74000 248 GLY B C 1
ATOM 5729 O O . GLY B 1 229 ? 60.49100 -40.44900 -27.06900 1.000 39.31000 248 GLY B O 1
ATOM 5730 N N . PRO B 1 230 ? 59.72300 -39.42100 -25.21300 1.000 37.03000 249 PRO B N 1
ATOM 5731 C CA . PRO B 1 230 ? 60.28400 -40.44800 -24.31500 1.000 36.99000 249 PRO B CA 1
ATOM 5732 C C . PRO B 1 230 ? 59.79000 -41.85100 -24.59500 1.000 34.65000 249 PRO B C 1
ATOM 5733 O O . PRO B 1 230 ? 60.45000 -42.81600 -24.20000 1.000 38.83000 249 PRO B O 1
ATOM 5737 N N . TRP B 1 231 ? 58.64200 -42.00100 -25.24500 1.000 35.42000 250 TRP B N 1
ATOM 5738 C CA . TRP B 1 231 ? 58.16700 -43.32500 -25.62700 1.000 39.27000 250 TRP B CA 1
ATOM 5739 C C . TRP B 1 231 ? 59.09800 -44.01500 -26.62300 1.000 43.89000 250 TRP B C 1
ATOM 5740 O O . TRP B 1 231 ? 58.96900 -45.22800 -26.83900 1.000 37.65000 250 TRP B O 1
ATOM 5751 N N . ALA B 1 232 ? 60.00600 -43.26900 -27.25900 1.000 40.93000 251 ALA B N 1
ATOM 5752 C CA . ALA B 1 232 ? 60.89200 -43.82300 -28.27100 1.000 36.46000 251 ALA B CA 1
ATOM 5753 C C . ALA B 1 232 ? 62.26600 -44.20300 -27.73300 1.000 44.89000 251 ALA B C 1
ATOM 5754 O O . ALA B 1 232 ? 63.06200 -44.80000 -28.47300 1.000 39.32000 251 ALA B O 1
ATOM 5756 N N . TRP B 1 233 ? 62.56100 -43.87800 -26.46900 1.000 43.45000 252 TRP B N 1
ATOM 5757 C CA . TRP B 1 233 ? 63.89900 -44.12400 -25.93200 1.000 42.95000 252 TRP B CA 1
ATOM 5758 C C . TRP B 1 233 ? 64.19200 -45.61300 -25.82500 1.000 44.35000 252 TRP B C 1
ATOM 5759 O O . TRP B 1 233 ? 65.33100 -46.04500 -26.03500 1.000 40.17000 252 TRP B O 1
ATOM 5770 N N . SER B 1 234 ? 63.17900 -46.41100 -25.48800 1.000 42.26000 253 SER B N 1
ATOM 5771 C CA . SER B 1 234 ? 63.40300 -47.83600 -25.29400 1.000 43.07000 253 SER B CA 1
ATOM 5772 C C . SER B 1 234 ? 63.97000 -48.47300 -26.55600 1.000 45.03000 253 SER B C 1
ATOM 5773 O O . SER B 1 234 ? 64.97000 -49.19900 -26.49900 1.000 45.53000 253 SER B O 1
ATOM 5776 N N . ASN B 1 235 ? 63.36900 -48.17400 -27.71400 1.000 44.37000 254 ASN B N 1
ATOM 5777 C CA . ASN B 1 235 ? 63.86800 -48.75100 -28.95800 1.000 41.63000 254 ASN B CA 1
ATOM 5778 C C . ASN B 1 235 ? 65.28400 -48.28600 -29.25000 1.000 41.94000 254 ASN B C 1
ATOM 5779 O O . ASN B 1 235 ? 66.10500 -49.06500 -29.74600 1.000 43.06000 254 ASN B O 1
ATOM 5784 N N . ILE B 1 236 ? 65.59100 -47.01500 -28.97200 1.000 43.71000 255 ILE B N 1
ATOM 5785 C CA . ILE B 1 236 ? 66.95200 -46.54200 -29.21300 1.000 43.90000 255 ILE B CA 1
ATOM 5786 C C . ILE B 1 236 ? 67.91600 -47.23200 -28.26200 1.000 42.25000 255 ILE B C 1
ATOM 5787 O O . ILE B 1 236 ? 69.01600 -47.63000 -28.65700 1.000 43.92000 255 ILE B O 1
ATOM 5792 N N . ASP B 1 237 ? 67.51400 -47.38800 -26.99400 1.000 40.32000 256 ASP B N 1
ATOM 5793 C CA . ASP B 1 237 ? 68.31500 -48.14800 -26.04000 1.000 45.70000 256 ASP B CA 1
ATOM 5794 C C . ASP B 1 237 ? 68.69100 -49.50700 -26.61700 1.000 46.87000 256 ASP B C 1
ATOM 5795 O O . ASP B 1 237 ? 69.85900 -49.90900 -26.59900 1.000 49.35000 256 ASP B O 1
ATOM 5800 N N . THR B 1 238 ? 67.70000 -50.22300 -27.14700 1.000 48.74000 257 THR B N 1
ATOM 5801 C CA . THR B 1 238 ? 67.95700 -51.53500 -27.72200 1.000 46.36000 257 THR B CA 1
ATOM 5802 C C . THR B 1 238 ? 68.93500 -51.46100 -28.88600 1.000 41.96000 257 THR B C 1
ATOM 5803 O O . THR B 1 238 ? 69.75400 -52.36800 -29.06200 1.000 42.25000 257 THR B O 1
ATOM 5807 N N . SER B 1 239 ? 68.88800 -50.38800 -29.67500 1.000 41.15000 258 SER B N 1
ATOM 5808 C CA . SER B 1 239 ? 69.69500 -50.34600 -30.89000 1.000 42.42000 258 SER B CA 1
ATOM 5809 C C . SER B 1 239 ? 71.17400 -50.17000 -30.60000 1.000 41.67000 258 SER B C 1
ATOM 5810 O O . SER B 1 239 ? 71.99100 -50.41500 -31.49100 1.000 46.22000 258 SER B O 1
ATOM 5813 N N . ALA B 1 240 ? 71.52500 -49.71200 -29.40100 1.000 43.44000 259 ALA B N 1
ATOM 5814 C CA . ALA B 1 240 ? 72.88700 -49.41600 -28.94300 1.000 49.23000 259 ALA B CA 1
ATOM 5815 C C . ALA B 1 240 ? 73.47100 -48.14600 -29.55500 1.000 42.82000 259 ALA B C 1
ATOM 5816 O O . ALA B 1 240 ? 74.66600 -47.90900 -29.39500 1.000 51.44000 259 ALA B O 1
ATOM 5818 N N . VAL B 1 241 ? 72.68300 -47.32100 -30.24300 1.000 43.16000 260 VAL B N 1
ATOM 5819 C CA . VAL B 1 241 ? 73.14300 -45.98600 -30.61000 1.000 38.31000 260 VAL B CA 1
ATOM 5820 C C . VAL B 1 241 ? 73.38000 -45.17200 -29.34300 1.000 36.62000 260 VAL B C 1
ATOM 5821 O O . VAL B 1 241 ? 72.61200 -45.26400 -28.37400 1.000 37.55000 260 VAL B O 1
ATOM 5825 N N . ASN B 1 242 ? 74.45200 -44.37900 -29.33300 1.000 34.93000 261 ASN B N 1
ATOM 5826 C CA . ASN B 1 242 ? 74.70400 -43.46100 -28.22300 1.000 37.31000 261 ASN B CA 1
ATOM 5827 C C . ASN B 1 242 ? 73.98100 -42.16000 -28.53400 1.000 34.63000 261 ASN B C 1
ATOM 5828 O O . ASN B 1 242 ? 74.43400 -41.36200 -29.35300 1.000 37.87000 261 ASN B O 1
ATOM 5833 N N . TYR B 1 243 ? 72.85800 -41.93200 -27.87600 1.000 36.85000 262 TYR B N 1
ATOM 5834 C CA . TYR B 1 243 ? 72.03400 -40.78400 -28.19800 1.000 35.32000 262 TYR B CA 1
ATOM 5835 C C . TYR B 1 243 ? 71.96700 -39.83400 -27.01400 1.000 34.57000 262 TYR B C 1
ATOM 5836 O O . TYR B 1 243 ? 72.04300 -40.24400 -25.85000 1.000 39.08000 262 TYR B O 1
ATOM 5845 N N . GLY B 1 244 ? 71.84300 -38.55400 -27.33400 1.000 35.50000 263 GLY B N 1
ATOM 5846 C CA . GLY B 1 244 ? 71.54900 -37.55300 -26.34200 1.000 34.88000 263 GLY B CA 1
ATOM 5847 C C . GLY B 1 244 ? 70.17300 -36.99000 -26.60500 1.000 34.45000 263 GLY B C 1
ATOM 5848 O O . GLY B 1 244 ? 69.67200 -37.06200 -27.73300 1.000 34.74000 263 GLY B O 1
ATOM 5849 N N . VAL B 1 245 ? 69.54200 -36.44800 -25.56900 1.000 35.28000 264 VAL B N 1
ATOM 5850 C CA . VAL B 1 245 ? 68.25400 -35.78100 -25.69000 1.000 29.56000 264 VAL B CA 1
ATOM 5851 C C . VAL B 1 245 ? 68.45500 -34.36000 -25.18700 1.000 28.46000 264 VAL B C 1
ATOM 5852 O O . VAL B 1 245 ? 69.08600 -34.15200 -24.14500 1.000 42.27000 264 VAL B O 1
ATOM 5856 N N . THR B 1 246 ? 67.97900 -33.38100 -25.94600 1.000 29.28000 265 THR B N 1
ATOM 5857 C CA . THR B 1 246 ? 68.30600 -31.99500 -25.65200 1.000 30.14000 265 THR B CA 1
ATOM 5858 C C . THR B 1 246 ? 67.16900 -31.07800 -26.09600 1.000 34.75000 265 THR B C 1
ATOM 5859 O O . THR B 1 246 ? 66.17100 -31.50900 -26.68900 1.000 36.67000 265 THR B O 1
ATOM 5863 N N . VAL B 1 247 ? 67.34000 -29.78900 -25.79000 1.000 32.50000 266 VAL B N 1
ATOM 5864 C CA . VAL B 1 247 ? 66.36600 -28.77600 -26.16500 1.000 34.53000 266 VAL B CA 1
ATOM 5865 C C . VAL B 1 247 ? 66.22700 -28.73100 -27.67900 1.000 36.93000 266 VAL B C 1
ATOM 5866 O O . VAL B 1 247 ? 67.21400 -28.83800 -28.41800 1.000 39.45000 266 VAL B O 1
ATOM 5870 N N . LEU B 1 248 ? 64.99200 -28.58300 -28.14600 1.000 35.27000 267 LEU B N 1
ATOM 5871 C CA . LEU B 1 248 ? 64.74100 -28.45300 -29.57100 1.000 33.31000 267 LEU B CA 1
ATOM 5872 C C . LEU B 1 248 ? 65.42800 -27.19500 -30.09800 1.000 33.93000 267 LEU B C 1
ATOM 5873 O O . LEU B 1 248 ? 65.67500 -26.25600 -29.33500 1.000 37.60000 267 LEU B O 1
ATOM 5878 N N . PRO B 1 249 ? 65.76200 -27.15100 -31.39100 1.000 34.86000 268 PRO B N 1
ATOM 5879 C CA . PRO B 1 249 ? 66.35000 -25.93100 -31.95000 1.000 31.58000 268 PRO B CA 1
ATOM 5880 C C . PRO B 1 249 ? 65.38300 -24.76100 -31.85600 1.000 35.86000 268 PRO B C 1
ATOM 5881 O O . PRO B 1 249 ? 64.16300 -24.92700 -31.86000 1.000 31.80000 268 PRO B O 1
ATOM 5885 N N . THR B 1 250 ? 65.94700 -23.56700 -31.76800 1.000 35.06000 269 THR B N 1
ATOM 5886 C CA . THR B 1 250 ? 65.16900 -22.35500 -31.93000 1.000 33.06000 269 THR B CA 1
ATOM 5887 C C . THR B 1 250 ? 64.87100 -22.10500 -33.40700 1.000 36.27000 269 THR B C 1
ATOM 5888 O O . THR B 1 250 ? 65.52300 -22.64600 -34.30900 1.000 32.80000 269 THR B O 1
ATOM 5892 N N . PHE B 1 251 ? 63.85700 -21.27700 -33.65500 1.000 39.40000 270 PHE B N 1
ATOM 5893 C CA . PHE B 1 251 ? 63.58500 -20.77000 -34.99400 1.000 41.33000 270 PHE B CA 1
ATOM 5894 C C . PHE B 1 251 ? 63.39300 -19.26500 -34.91000 1.000 36.52000 270 PHE B C 1
ATOM 5895 O O . PHE B 1 251 ? 62.65000 -18.78900 -34.05400 1.000 35.33000 270 PHE B O 1
ATOM 5903 N N . LYS B 1 252 ? 64.07700 -18.52700 -35.78300 1.000 41.18000 271 LYS B N 1
ATOM 5904 C CA . LYS B 1 252 ? 64.08300 -17.07900 -35.76200 1.000 41.69000 271 LYS B CA 1
ATOM 5905 C C . LYS B 1 252 ? 64.37600 -16.56600 -34.35400 1.000 43.11000 271 LYS B C 1
ATOM 5906 O O . LYS B 1 252 ? 63.81300 -15.56500 -33.89500 1.000 42.87000 271 LYS B O 1
ATOM 5912 N N . GLY B 1 253 ? 65.24600 -17.27300 -33.64500 1.000 38.86000 272 GLY B N 1
ATOM 5913 C CA . GLY B 1 253 ? 65.65900 -16.89000 -32.32500 1.000 44.48000 272 GLY B CA 1
ATOM 5914 C C . GLY B 1 253 ? 64.73700 -17.32100 -31.20200 1.000 41.72000 272 GLY B C 1
ATOM 5915 O O . GLY B 1 253 ? 65.12200 -17.19600 -30.02600 1.000 48.05000 272 GLY B O 1
ATOM 5916 N N . GLN B 1 254 ? 63.56700 -17.83700 -31.51000 1.000 40.89000 273 GLN B N 1
ATOM 5917 C CA . GLN B 1 254 ? 62.59300 -18.15500 -30.47100 1.000 39.06000 273 GLN B CA 1
ATOM 5918 C C . GLN B 1 254 ? 62.47700 -19.67700 -30.35100 1.000 38.50000 273 GLN B C 1
ATOM 5919 O O . GLN B 1 254 ? 62.68200 -20.38800 -31.34200 1.000 41.46000 273 GLN B O 1
ATOM 5925 N N . PRO B 1 255 ? 62.20100 -20.21300 -29.18400 1.000 37.81000 274 PRO B N 1
ATOM 5926 C CA . PRO B 1 255 ? 62.22100 -21.68100 -29.03900 1.000 38.51000 274 PRO B CA 1
ATOM 5927 C C . PRO B 1 255 ? 61.07600 -22.35500 -29.76800 1.000 40.53000 274 PRO B C 1
ATOM 5928 O O . PRO B 1 255 ? 59.96500 -21.81500 -29.89500 1.000 39.72000 274 PRO B O 1
ATOM 5932 N N . SER B 1 256 ? 61.34400 -23.56700 -30.24400 1.000 36.40000 275 SER B N 1
ATOM 5933 C CA . SER B 1 256 ? 60.27200 -24.42400 -30.72600 1.000 31.72000 275 SER B CA 1
ATOM 5934 C C . SER B 1 256 ? 59.30700 -24.73000 -29.59500 1.000 37.56000 275 SER B C 1
ATOM 5935 O O . SER B 1 256 ? 59.71400 -24.86900 -28.44300 1.000 35.20000 275 SER B O 1
ATOM 5938 N N . LYS B 1 257 ? 58.01700 -24.83500 -29.93300 1.000 36.15000 276 LYS B N 1
ATOM 5939 C CA . LYS B 1 257 ? 56.93000 -24.90400 -28.96100 1.000 39.36000 276 LYS B CA 1
ATOM 5940 C C . LYS B 1 257 ? 56.16800 -26.21600 -29.12200 1.000 32.40000 276 LYS B C 1
ATOM 5941 O O . LYS B 1 257 ? 55.09300 -26.24800 -29.73500 1.000 37.43000 276 LYS B O 1
ATOM 5947 N N . PRO B 1 258 ? 56.68600 -27.31700 -28.58200 1.000 34.04000 277 PRO B N 1
ATOM 5948 C CA . PRO B 1 258 ? 55.97200 -28.59300 -28.68500 1.000 27.80000 277 PRO B CA 1
ATOM 5949 C C . PRO B 1 258 ? 54.73700 -28.60400 -27.80500 1.000 37.97000 277 PRO B C 1
ATOM 5950 O O . PRO B 1 258 ? 54.62200 -27.84000 -26.84200 1.000 41.91000 277 PRO B O 1
ATOM 5954 N N . PHE B 1 259 ? 53.80000 -29.48600 -28.15200 1.000 34.36000 278 PHE B N 1
ATOM 5955 C CA . PHE B 1 259 ? 52.64900 -29.70300 -27.28600 1.000 32.67000 278 PHE B CA 1
ATOM 5956 C C . PHE B 1 259 ? 53.05000 -30.50700 -26.06100 1.000 35.71000 278 PHE B C 1
ATOM 5957 O O . PHE B 1 259 ? 53.83200 -31.45800 -26.14900 1.000 36.29000 278 PHE B O 1
ATOM 5965 N N . VAL B 1 260 ? 52.49200 -30.12900 -24.91500 1.000 32.30000 279 VAL B N 1
ATOM 5966 C CA . VAL B 1 260 ? 52.83100 -30.73300 -23.63600 1.000 32.33000 279 VAL B CA 1
ATOM 5967 C C . VAL B 1 260 ? 51.63400 -31.55300 -23.18100 1.000 26.50000 279 VAL B C 1
ATOM 5968 O O . VAL B 1 260 ? 50.53500 -31.01200 -23.01300 1.000 31.06000 279 VAL B O 1
ATOM 5972 N N . GLY B 1 261 ? 51.84200 -32.85100 -22.99000 1.000 26.61000 280 GLY B N 1
ATOM 5973 C CA . GLY B 1 261 ? 50.86500 -33.71000 -22.34600 1.000 27.45000 280 GLY B CA 1
ATOM 5974 C C . GLY B 1 261 ? 51.23000 -33.91300 -20.88000 1.000 37.45000 280 GLY B C 1
ATOM 5975 O O . GLY B 1 261 ? 52.37100 -34.23300 -20.55700 1.000 38.41000 280 GLY B O 1
ATOM 5976 N N . VAL B 1 262 ? 50.24700 -33.71000 -20.01300 1.000 37.86000 281 VAL B N 1
ATOM 5977 C CA . VAL B 1 262 ? 50.43500 -33.77200 -18.57000 1.000 34.99000 281 VAL B CA 1
ATOM 5978 C C . VAL B 1 262 ? 49.61700 -34.94800 -18.05600 1.000 37.95000 281 VAL B C 1
ATOM 5979 O O . VAL B 1 262 ? 48.38600 -34.87300 -18.00000 1.000 35.23000 281 VAL B O 1
ATOM 5983 N N . LEU B 1 263 ? 50.29000 -36.04300 -17.69800 1.000 37.77000 282 LEU B N 1
ATOM 5984 C CA . LEU B 1 263 ? 49.60200 -37.15700 -17.05800 1.000 34.49000 282 LEU B CA 1
ATOM 5985 C C . LEU B 1 263 ? 48.93400 -36.65500 -15.78500 1.000 37.42000 282 LEU B C 1
ATOM 5986 O O . LEU B 1 263 ? 49.55100 -35.93400 -15.00000 1.000 42.49000 282 LEU B O 1
ATOM 5991 N N . SER B 1 264 ? 47.66700 -37.00700 -15.58400 1.000 35.55000 283 SER B N 1
ATOM 5992 C CA . SER B 1 264 ? 46.89700 -36.36800 -14.52600 1.000 35.87000 283 SER B CA 1
ATOM 5993 C C . SER B 1 264 ? 46.00200 -37.36500 -13.80100 1.000 34.70000 283 SER B C 1
ATOM 5994 O O . SER B 1 264 ? 45.52800 -38.34600 -14.38000 1.000 36.88000 283 SER B O 1
ATOM 5997 N N . ALA B 1 265 ? 45.75500 -37.08800 -12.52700 1.000 30.69000 284 ALA B N 1
ATOM 5998 C CA . ALA B 1 265 ? 44.88000 -37.91100 -11.70300 1.000 34.71000 284 ALA B CA 1
ATOM 5999 C C . ALA B 1 265 ? 43.59100 -37.14600 -11.43900 1.000 35.55000 284 ALA B C 1
ATOM 6000 O O . ALA B 1 265 ? 43.61300 -36.09800 -10.78500 1.000 35.11000 284 ALA B O 1
ATOM 6002 N N . GLY B 1 266 ? 42.47600 -37.66900 -11.94100 1.000 31.56000 285 GLY B N 1
ATOM 6003 C CA . GLY B 1 266 ? 41.17300 -37.06100 -11.74600 1.000 37.15000 285 GLY B CA 1
ATOM 6004 C C . GLY B 1 266 ? 40.29700 -37.92400 -10.85800 1.000 35.19000 285 GLY B C 1
ATOM 6005 O O . GLY B 1 266 ? 40.39000 -39.15500 -10.87800 1.000 36.48000 285 GLY B O 1
ATOM 6006 N N . ILE B 1 267 ? 39.43800 -37.27300 -10.07700 1.000 29.91000 286 ILE B N 1
ATOM 6007 C CA . ILE B 1 267 ? 38.54400 -37.95100 -9.14600 1.000 33.31000 286 ILE B CA 1
ATOM 6008 C C . ILE B 1 267 ? 37.13400 -37.98600 -9.73500 1.000 40.31000 286 ILE B C 1
ATOM 6009 O O . ILE B 1 267 ? 36.58500 -36.94800 -10.13500 1.000 34.47000 286 ILE B O 1
ATOM 6014 N N . ASN B 1 268 ? 36.55100 -39.18400 -9.79000 1.000 39.56000 287 ASN B N 1
ATOM 6015 C CA . ASN B 1 268 ? 35.22300 -39.37100 -10.36300 1.000 38.16000 287 ASN B CA 1
ATOM 6016 C C . ASN B 1 268 ? 34.17600 -38.58600 -9.58200 1.000 38.71000 287 ASN B C 1
ATOM 6017 O O . ASN B 1 268 ? 34.10200 -38.67300 -8.35400 1.000 41.20000 287 ASN B O 1
ATOM 6022 N N . ALA B 1 269 ? 33.36300 -37.81300 -10.30800 1.000 39.17000 288 ALA B N 1
ATOM 6023 C CA . ALA B 1 269 ? 32.33100 -37.00200 -9.66400 1.000 41.90000 288 ALA B CA 1
ATOM 6024 C C . ALA B 1 269 ? 31.30000 -37.85800 -8.94200 1.000 36.20000 288 ALA B C 1
ATOM 6025 O O . ALA B 1 269 ? 30.68400 -37.39800 -7.97500 1.000 36.47000 288 ALA B O 1
ATOM 6027 N N . ALA B 1 270 ? 31.10500 -39.09700 -9.37700 1.000 37.92000 289 ALA B N 1
ATOM 6028 C CA . ALA B 1 270 ? 30.16600 -40.00200 -8.72500 1.000 41.37000 289 ALA B CA 1
ATOM 6029 C C . ALA B 1 270 ? 30.79400 -40.80800 -7.59500 1.000 46.47000 289 ALA B C 1
ATOM 6030 O O . ALA B 1 270 ? 30.13000 -41.69300 -7.04400 1.000 50.49000 289 ALA B O 1
ATOM 6032 N N . SER B 1 271 ? 32.04800 -40.55000 -7.25200 1.000 45.00000 290 SER B N 1
ATOM 6033 C CA . SER B 1 271 ? 32.71400 -41.34200 -6.22300 1.000 50.03000 290 SER B CA 1
ATOM 6034 C C . SER B 1 271 ? 32.19000 -40.97600 -4.83600 1.000 44.68000 290 SER B C 1
ATOM 6035 O O . SER B 1 271 ? 32.05300 -39.78700 -4.52400 1.000 39.78000 290 SER B O 1
ATOM 6038 N N . PRO B 1 272 ? 31.90200 -41.95800 -3.97700 1.000 50.28000 291 PRO B N 1
ATOM 6039 C CA . PRO B 1 272 ? 31.58600 -41.65900 -2.57700 1.000 47.60000 291 PRO B CA 1
ATOM 6040 C C . PRO B 1 272 ? 32.82300 -41.45900 -1.72200 1.000 50.46000 291 PRO B C 1
ATOM 6041 O O . PRO B 1 272 ? 32.68900 -41.23100 -0.51300 1.000 44.82000 291 PRO B O 1
ATOM 6045 N N . ASN B 1 273 ? 34.00800 -41.55100 -2.33300 1.000 44.13000 292 ASN B N 1
ATOM 6046 C CA . ASN B 1 273 ? 35.28300 -41.65600 -1.64200 1.000 42.16000 292 ASN B CA 1
ATOM 6047 C C . ASN B 1 273 ? 36.19400 -40.48100 -1.97900 1.000 42.49000 292 ASN B C 1
ATOM 6048 O O . ASN B 1 273 ? 37.40800 -40.65400 -2.10600 1.000 47.92000 292 ASN B O 1
ATOM 6053 N N . LYS B 1 274 ? 35.63300 -39.28500 -2.15400 1.000 40.44000 293 LYS B N 1
ATOM 6054 C CA . LYS B 1 274 ? 36.43300 -38.17300 -2.65500 1.000 36.26000 293 LYS B CA 1
ATOM 6055 C C . LYS B 1 274 ? 37.57700 -37.81100 -1.70700 1.000 46.35000 293 LYS B C 1
ATOM 6056 O O . LYS B 1 274 ? 38.71600 -37.61400 -2.15100 1.000 47.88000 293 LYS B O 1
ATOM 6062 N N . GLU B 1 275 ? 37.30100 -37.70400 -0.39800 1.000 48.57000 294 GLU B N 1
ATOM 6063 C CA . GLU B 1 275 ? 38.37700 -37.35300 0.52700 1.000 52.90000 294 GLU B CA 1
ATOM 6064 C C . GLU B 1 275 ? 39.43000 -38.45300 0.59600 1.000 49.28000 294 GLU B C 1
ATOM 6065 O O . GLU B 1 275 ? 40.63600 -38.16700 0.58100 1.000 46.72000 294 GLU B O 1
ATOM 6071 N N . LEU B 1 276 ? 38.99100 -39.71700 0.65100 1.000 43.09000 295 LEU B N 1
ATOM 6072 C CA . LEU B 1 276 ? 39.93100 -40.83200 0.57400 1.000 48.57000 295 LEU B CA 1
ATOM 6073 C C . LEU B 1 276 ? 40.80400 -40.72700 -0.66400 1.000 43.47000 295 LEU B C 1
ATOM 6074 O O . LEU B 1 276 ? 42.02000 -40.90100 -0.58400 1.000 40.62000 295 LEU B O 1
ATOM 6079 N N . ALA B 1 277 ? 40.19600 -40.43400 -1.82200 1.000 41.62000 296 ALA B N 1
ATOM 6080 C CA . ALA B 1 277 ? 40.97200 -40.20900 -3.03900 1.000 39.26000 296 ALA B CA 1
ATOM 6081 C C . ALA B 1 277 ? 41.86500 -38.98400 -2.89600 1.000 41.64000 296 ALA B C 1
ATOM 6082 O O . ALA B 1 277 ? 43.02500 -38.99500 -3.33300 1.000 39.94000 296 ALA B O 1
ATOM 6084 N N . LYS B 1 278 ? 41.34400 -37.91900 -2.28100 1.000 37.99000 297 LYS B N 1
ATOM 6085 C CA . LYS B 1 278 ? 42.17500 -36.75000 -2.01800 1.000 39.99000 297 LYS B CA 1
ATOM 6086 C C . LYS B 1 278 ? 43.36700 -37.10300 -1.14300 1.000 45.78000 297 LYS B C 1
ATOM 6087 O O . LYS B 1 278 ? 44.50500 -36.70600 -1.43000 1.000 42.43000 297 LYS B O 1
ATOM 6093 N N . GLU B 1 279 ? 43.11900 -37.84800 -0.06800 1.000 42.44000 298 GLU B N 1
ATOM 6094 C CA . GLU B 1 279 ? 44.18500 -38.22300 0.84600 1.000 42.14000 298 GLU B CA 1
ATOM 6095 C C . GLU B 1 279 ? 45.24000 -39.06300 0.13600 1.000 40.50000 298 GLU B C 1
ATOM 6096 O O . GLU B 1 279 ? 46.44700 -38.82900 0.28700 1.000 43.65000 298 GLU B O 1
ATOM 6102 N N . PHE B 1 280 ? 44.80000 -40.04100 -0.65700 1.000 36.55000 299 PHE B N 1
ATOM 6103 C CA . PHE B 1 280 ? 45.73900 -40.87600 -1.39600 1.000 39.16000 299 PHE B CA 1
ATOM 6104 C C . PHE B 1 280 ? 46.62600 -40.03600 -2.30600 1.000 40.08000 299 PHE B C 1
ATOM 6105 O O . PHE B 1 280 ? 47.86000 -40.13000 -2.25500 1.000 37.53000 299 PHE B O 1
ATOM 6113 N N . LEU B 1 281 ? 46.01300 -39.19300 -3.13900 1.000 37.20000 300 LEU B N 1
ATOM 6114 C CA . LEU B 1 281 ? 46.78500 -38.43600 -4.12000 1.000 38.98000 300 LEU B CA 1
ATOM 6115 C C . LEU B 1 281 ? 47.70400 -37.42200 -3.44300 1.000 43.98000 300 LEU B C 1
ATOM 6116 O O . LEU B 1 281 ? 48.88600 -37.30700 -3.79200 1.000 39.04000 300 LEU B O 1
ATOM 6121 N N . GLU B 1 282 ? 47.18500 -36.68600 -2.45800 1.000 43.66000 301 GLU B N 1
ATOM 6122 C CA . GLU B 1 282 ? 47.98200 -35.61800 -1.86800 1.000 41.07000 301 GLU B CA 1
ATOM 6123 C C . GLU B 1 282 ? 48.97700 -36.12600 -0.83300 1.000 43.20000 301 GLU B C 1
ATOM 6124 O O . GLU B 1 282 ? 50.03100 -35.51000 -0.64800 1.000 46.04000 301 GLU B O 1
ATOM 6130 N N . ASN B 1 283 ? 48.67200 -37.20700 -0.12400 1.000 41.99000 302 ASN B N 1
ATOM 6131 C CA . ASN B 1 283 ? 49.56900 -37.57400 0.95800 1.000 46.87000 302 ASN B CA 1
ATOM 6132 C C . ASN B 1 283 ? 50.40700 -38.80800 0.66200 1.000 40.94000 302 ASN B C 1
ATOM 6133 O O . ASN B 1 283 ? 51.34400 -39.08100 1.41700 1.000 38.54000 302 ASN B O 1
ATOM 6138 N N . TYR B 1 284 ? 50.07500 -39.60100 -0.35900 1.000 40.67000 303 TYR B N 1
ATOM 6139 C CA . TYR B 1 284 ? 50.93800 -40.74100 -0.63900 1.000 43.10000 303 TYR B CA 1
ATOM 6140 C C . TYR B 1 284 ? 51.53400 -40.71000 -2.03600 1.000 39.96000 303 TYR B C 1
ATOM 6141 O O . TYR B 1 284 ? 52.73600 -40.94300 -2.18700 1.000 38.86000 303 TYR B O 1
ATOM 6150 N N . LEU B 1 285 ? 50.73000 -40.44900 -3.06500 1.000 41.29000 304 LEU B N 1
ATOM 6151 C CA . LEU B 1 285 ? 51.24400 -40.50400 -4.42600 1.000 36.61000 304 LEU B CA 1
ATOM 6152 C C . LEU B 1 285 ? 52.14000 -39.31300 -4.73400 1.000 39.34000 304 LEU B C 1
ATOM 6153 O O . LEU B 1 285 ? 53.27100 -39.48100 -5.20100 1.000 40.38000 304 LEU B O 1
ATOM 6158 N N . LEU B 1 286 ? 51.65700 -38.10000 -4.47000 1.000 40.40000 305 LEU B N 1
ATOM 6159 C CA . LEU B 1 286 ? 52.37600 -36.88100 -4.84600 1.000 39.55000 305 LEU B CA 1
ATOM 6160 C C . LEU B 1 286 ? 53.45100 -36.52100 -3.82200 1.000 41.41000 305 LEU B C 1
ATOM 6161 O O . LEU B 1 286 ? 53.51800 -35.41600 -3.28200 1.000 41.68000 305 LEU B O 1
ATOM 6166 N N . THR B 1 287 ? 54.32900 -37.49200 -3.59700 1.000 44.46000 306 THR B N 1
ATOM 6167 C CA . THR B 1 287 ? 55.47900 -37.35600 -2.71700 1.000 43.25000 306 THR B CA 1
ATOM 6168 C C . THR B 1 287 ? 56.64700 -38.03700 -3.40000 1.000 41.84000 306 THR B C 1
ATOM 6169 O O . THR B 1 287 ? 56.45000 -38.87000 -4.28700 1.000 43.09000 306 THR B O 1
ATOM 6173 N N . ASP B 1 288 ? 57.86600 -37.70300 -2.97000 1.000 41.31000 307 ASP B N 1
ATOM 6174 C CA . ASP B 1 288 ? 59.03300 -38.33300 -3.57600 1.000 44.43000 307 ASP B CA 1
ATOM 6175 C C . ASP B 1 288 ? 58.92000 -39.84500 -3.55700 1.000 47.00000 307 ASP B C 1
ATOM 6176 O O . ASP B 1 288 ? 59.23400 -40.52400 -4.52400 1.000 44.34000 307 ASP B O 1
ATOM 6181 N N . GLU B 1 289 ? 58.53600 -40.37500 -2.39900 1.000 42.81000 308 GLU B N 1
ATOM 6182 C CA . GLU B 1 289 ? 58.44000 -41.84000 -2.16800 1.000 52.40000 308 GLU B CA 1
ATOM 6183 C C . GLU B 1 289 ? 57.32500 -42.44300 -3.03100 1.000 45.27000 308 GLU B C 1
ATOM 6184 O O . GLU B 1 289 ? 57.49700 -43.54800 -3.52400 1.000 35.64000 308 GLU B O 1
ATOM 6190 N N . GLY B 1 290 ? 56.20000 -41.74900 -3.13900 1.000 39.31000 309 GLY B N 1
ATOM 6191 C CA . GLY B 1 290 ? 55.14000 -42.16800 -4.09300 1.000 38.39000 309 GLY B CA 1
ATOM 6192 C C . GLY B 1 290 ? 55.49200 -42.24800 -5.58300 1.000 44.05000 309 GLY B C 1
ATOM 6193 O O . GLY B 1 290 ? 55.35700 -43.31000 -6.20700 1.000 36.40000 309 GLY B O 1
ATOM 6194 N N . LEU B 1 291 ? 55.90500 -41.11600 -6.15900 1.000 40.49000 310 LEU B N 1
ATOM 6195 C CA . LEU B 1 291 ? 56.27600 -41.09700 -7.56700 1.000 36.09000 310 LEU B CA 1
ATOM 6196 C C . LEU B 1 291 ? 57.42500 -42.05900 -7.84900 1.000 37.78000 310 LEU B C 1
ATOM 6197 O O . LEU B 1 291 ? 57.42400 -42.75400 -8.87100 1.000 39.27000 310 LEU B O 1
ATOM 6202 N N . GLU B 1 292 ? 58.41300 -42.12000 -6.95300 1.000 37.99000 311 GLU B N 1
ATOM 6203 C CA . GLU B 1 292 ? 59.51100 -43.06600 -7.12900 1.000 41.83000 311 GLU B CA 1
ATOM 6204 C C . GLU B 1 292 ? 59.00900 -44.49700 -7.26600 1.000 41.99000 311 GLU B C 1
ATOM 6205 O O . GLU B 1 292 ? 59.51600 -45.26200 -8.09800 1.000 37.26000 311 GLU B O 1
ATOM 6211 N N . ALA B 1 293 ? 58.01700 -44.87800 -6.45700 1.000 37.79000 312 ALA B N 1
ATOM 6212 C CA . ALA B 1 293 ? 57.47000 -46.22800 -6.54300 1.000 39.85000 312 ALA B CA 1
ATOM 6213 C C . ALA B 1 293 ? 56.83500 -46.47800 -7.90400 1.000 41.66000 312 ALA B C 1
ATOM 6214 O O . ALA B 1 293 ? 56.99400 -47.55900 -8.48600 1.000 41.25000 312 ALA B O 1
ATOM 6216 N N . VAL B 1 294 ? 56.10300 -45.49600 -8.42400 1.000 36.04000 313 VAL B N 1
ATOM 6217 C CA . VAL B 1 294 ? 55.57000 -45.61900 -9.77300 1.000 36.92000 313 VAL B CA 1
ATOM 6218 C C . VAL B 1 294 ? 56.70600 -45.61600 -10.78100 1.000 42.07000 313 VAL B C 1
ATOM 6219 O O . VAL B 1 294 ? 56.75100 -46.44500 -11.69500 1.000 41.65000 313 VAL B O 1
ATOM 6223 N N . ASN B 1 295 ? 57.64200 -44.67300 -10.61300 1.000 40.03000 314 ASN B N 1
ATOM 6224 C CA . ASN B 1 295 ? 58.74700 -44.48500 -11.54400 1.000 37.47000 314 ASN B CA 1
ATOM 6225 C C . ASN B 1 295 ? 59.54700 -45.76600 -11.70500 1.000 38.62000 314 ASN B C 1
ATOM 6226 O O . ASN B 1 295 ? 59.89600 -46.16700 -12.81800 1.000 42.57000 314 ASN B O 1
ATOM 6231 N N . LYS B 1 296 ? 59.88700 -46.39200 -10.58200 1.000 38.83000 315 LYS B N 1
ATOM 6232 C CA . LYS B 1 296 ? 60.68000 -47.61000 -10.60400 1.000 42.41000 315 LYS B CA 1
ATOM 6233 C C . LYS B 1 296 ? 60.02200 -48.69500 -11.43300 1.000 46.12000 315 LYS B C 1
ATOM 6234 O O . LYS B 1 296 ? 60.72200 -49.47600 -12.07800 1.000 46.12000 315 LYS B O 1
ATOM 6240 N N . ASP B 1 297 ? 58.68900 -48.75500 -11.44000 1.000 38.97000 316 ASP B N 1
ATOM 6241 C CA . ASP B 1 297 ? 57.99400 -49.73400 -12.27200 1.000 42.90000 316 ASP B CA 1
ATOM 6242 C C . ASP B 1 297 ? 58.19500 -49.42400 -13.75200 1.000 43.29000 316 ASP B C 1
ATOM 6243 O O . ASP B 1 297 ? 58.71600 -50.25100 -14.51000 1.000 48.30000 316 ASP B O 1
ATOM 6248 N N . LYS B 1 298 ? 57.76000 -48.23800 -14.18300 1.000 40.57000 317 LYS B N 1
ATOM 6249 C CA . LYS B 1 298 ? 57.97200 -47.72400 -15.53000 1.000 44.08000 317 LYS B CA 1
ATOM 6250 C C . LYS B 1 298 ? 58.16200 -46.21700 -15.42600 1.000 46.30000 317 LYS B C 1
ATOM 6251 O O . LYS B 1 298 ? 57.34700 -45.53600 -14.77600 1.000 44.45000 317 LYS B O 1
ATOM 6257 N N . PRO B 1 299 ? 59.20500 -45.67700 -16.05500 1.000 41.77000 318 PRO B N 1
ATOM 6258 C CA . PRO B 1 299 ? 59.57400 -44.27400 -15.82800 1.000 42.28000 318 PRO B CA 1
ATOM 6259 C C . PRO B 1 299 ? 58.44300 -43.32000 -16.18800 1.000 41.41000 318 PRO B C 1
ATOM 6260 O O . PRO B 1 299 ? 57.83800 -43.41700 -17.25700 1.000 43.62000 318 PRO B O 1
ATOM 6264 N N . LEU B 1 300 ? 58.17800 -42.37400 -15.29000 1.000 40.15000 319 LEU B N 1
ATOM 6265 C CA . LEU B 1 300 ? 57.18800 -41.34300 -15.55700 1.000 39.47000 319 LEU B CA 1
ATOM 6266 C C . LEU B 1 300 ? 57.67500 -40.29600 -16.54900 1.000 41.59000 319 LEU B C 1
ATOM 6267 O O . LEU B 1 300 ? 56.85000 -39.53700 -17.06800 1.000 41.29000 319 LEU B O 1
ATOM 6272 N N . GLY B 1 301 ? 58.98100 -40.24100 -16.83100 1.000 34.86000 320 GLY B N 1
ATOM 6273 C CA . GLY B 1 301 ? 59.54400 -39.12000 -17.56000 1.000 30.01000 320 GLY B CA 1
ATOM 6274 C C . GLY B 1 301 ? 59.80600 -37.95900 -16.62700 1.000 33.65000 320 GLY B C 1
ATOM 6275 O O . GLY B 1 301 ? 60.22900 -38.17000 -15.48800 1.000 34.11000 320 GLY B O 1
ATOM 6276 N N . ALA B 1 302 ? 59.58600 -36.73400 -17.09500 1.000 33.78000 321 ALA B N 1
ATOM 6277 C CA . ALA B 1 302 ? 59.58500 -35.58500 -16.20000 1.000 36.18000 321 ALA B CA 1
ATOM 6278 C C . ALA B 1 302 ? 58.31100 -35.59400 -15.35800 1.000 38.50000 321 ALA B C 1
ATOM 6279 O O . ALA B 1 302 ? 57.27400 -36.12500 -15.77100 1.000 39.07000 321 ALA B O 1
ATOM 6281 N N . VAL B 1 303 ? 58.39000 -35.01600 -14.15800 1.000 37.16000 322 VAL B N 1
ATOM 6282 C CA . VAL B 1 303 ? 57.26100 -35.04900 -13.23700 1.000 31.19000 322 VAL B CA 1
ATOM 6283 C C . VAL B 1 303 ? 56.91100 -33.63600 -12.78400 1.000 30.85000 322 VAL B C 1
ATOM 6284 O O . VAL B 1 303 ? 57.73000 -32.71600 -12.80800 1.000 36.96000 322 VAL B O 1
ATOM 6288 N N . ALA B 1 304 ? 55.66100 -33.47200 -12.37300 1.000 32.74000 323 ALA B N 1
ATOM 6289 C CA . ALA B 1 304 ? 55.16700 -32.16500 -11.96000 1.000 37.39000 323 ALA B CA 1
ATOM 6290 C C . ALA B 1 304 ? 55.63200 -31.77000 -10.56500 1.000 35.90000 323 ALA B C 1
ATOM 6291 O O . ALA B 1 304 ? 55.58000 -30.58200 -10.22200 1.000 35.27000 323 ALA B O 1
ATOM 6293 N N . LEU B 1 305 ? 56.08600 -32.73000 -9.76200 1.000 30.81000 324 LEU B N 1
ATOM 6294 C CA . LEU B 1 305 ? 56.48700 -32.46400 -8.38400 1.000 35.39000 324 LEU B CA 1
ATOM 6295 C C . LEU B 1 305 ? 57.92200 -31.95400 -8.38800 1.000 37.28000 324 LEU B C 1
ATOM 6296 O O . LEU B 1 305 ? 58.83900 -32.67700 -8.79200 1.000 37.29000 324 LEU B O 1
ATOM 6301 N N . LYS B 1 306 ? 58.11700 -30.71200 -7.93400 1.000 34.48000 325 LYS B N 1
ATOM 6302 C CA . LYS B 1 306 ? 59.41800 -30.06100 -8.05200 1.000 34.15000 325 LYS B CA 1
ATOM 6303 C C . LYS B 1 306 ? 60.51700 -30.86900 -7.38100 1.000 40.83000 325 LYS B C 1
ATOM 6304 O O . LYS B 1 306 ? 61.59300 -31.07000 -7.95500 1.000 42.05000 325 LYS B O 1
ATOM 6310 N N . SER B 1 307 ? 60.26000 -31.34600 -6.16200 1.000 36.41000 326 SER B N 1
ATOM 6311 C CA . SER B 1 307 ? 61.29600 -32.03900 -5.40600 1.000 39.17000 326 SER B CA 1
ATOM 6312 C C . SER B 1 307 ? 61.78000 -33.28300 -6.14800 1.000 40.34000 326 SER B C 1
ATOM 6313 O O . SER B 1 307 ? 62.98300 -33.45200 -6.37100 1.000 45.39000 326 SER B O 1
ATOM 6316 N N . TYR B 1 308 ? 60.85800 -34.14800 -6.57700 1.000 38.92000 327 TYR B N 1
ATOM 6317 C CA . TYR B 1 308 ? 61.30100 -35.37400 -7.23000 1.000 42.52000 327 TYR B CA 1
ATOM 6318 C C . TYR B 1 308 ? 61.83900 -35.10300 -8.63300 1.000 44.67000 327 TYR B C 1
ATOM 6319 O O . TYR B 1 308 ? 62.75000 -35.80500 -9.08900 1.000 40.06000 327 TYR B O 1
ATOM 6328 N N . GLU B 1 309 ? 61.31400 -34.08300 -9.32200 1.000 40.40000 328 GLU B N 1
ATOM 6329 C CA . GLU B 1 309 ? 61.83200 -33.73300 -10.64500 1.000 44.30000 328 GLU B CA 1
ATOM 6330 C C . GLU B 1 309 ? 63.29500 -33.31600 -10.57200 1.000 42.72000 328 GLU B C 1
ATOM 6331 O O . GLU B 1 309 ? 64.08500 -33.64900 -11.46000 1.000 42.19000 328 GLU B O 1
ATOM 6337 N N . GLU B 1 310 ? 63.67400 -32.59200 -9.52000 1.000 45.03000 329 GLU B N 1
ATOM 6338 C CA . GLU B 1 310 ? 65.06600 -32.19100 -9.36400 1.000 46.10000 329 GLU B CA 1
ATOM 6339 C C . GLU B 1 310 ? 65.97800 -33.39600 -9.20800 1.000 46.47000 329 GLU B C 1
ATOM 6340 O O . GLU B 1 310 ? 67.13600 -33.36400 -9.64100 1.000 46.43000 329 GLU B O 1
ATOM 6346 N N . GLU B 1 311 ? 65.48600 -34.46500 -8.59200 1.000 44.28000 330 GLU B N 1
ATOM 6347 C CA . GLU B 1 311 ? 66.31800 -35.65300 -8.50000 1.000 42.69000 330 GLU B CA 1
ATOM 6348 C C . GLU B 1 311 ? 66.38800 -36.36800 -9.84600 1.000 45.48000 330 GLU B C 1
ATOM 6349 O O . GLU B 1 311 ? 67.47200 -36.77500 -10.28500 1.000 46.71000 330 GLU B O 1
ATOM 6355 N N . LEU B 1 312 ? 65.24300 -36.49400 -10.52800 1.000 38.63000 331 LEU B N 1
ATOM 6356 C CA . LEU B 1 312 ? 65.21200 -37.14600 -11.83300 1.000 35.46000 331 LEU B CA 1
ATOM 6357 C C . LEU B 1 312 ? 66.03200 -36.38100 -12.85900 1.000 37.06000 331 LEU B C 1
ATOM 6358 O O . LEU B 1 312 ? 66.69000 -36.99000 -13.71100 1.000 38.25000 331 LEU B O 1
ATOM 6363 N N . ALA B 1 313 ? 66.00100 -35.04500 -12.80100 1.000 36.77000 332 ALA B N 1
ATOM 6364 C CA . ALA B 1 313 ? 66.62000 -34.22000 -13.83500 1.000 39.57000 332 ALA B CA 1
ATOM 6365 C C . ALA B 1 313 ? 68.14100 -34.31200 -13.85000 1.000 44.73000 332 ALA B C 1
ATOM 6366 O O . ALA B 1 313 ? 68.76700 -33.72000 -14.73500 1.000 47.93000 332 ALA B O 1
ATOM 6368 N N . LYS B 1 314 ? 68.75100 -35.02100 -12.89500 1.000 43.78000 333 LYS B N 1
ATOM 6369 C CA . LYS B 1 314 ? 70.16000 -35.36800 -13.03300 1.000 44.60000 333 LYS B CA 1
ATOM 6370 C C . LYS B 1 314 ? 70.40400 -36.16200 -14.31300 1.000 46.65000 333 LYS B C 1
ATOM 6371 O O . LYS B 1 314 ? 71.52000 -36.15000 -14.84700 1.000 52.93000 333 LYS B O 1
ATOM 6377 N N . ASP B 1 315 ? 69.37800 -36.85200 -14.81700 1.000 39.78000 334 ASP B N 1
ATOM 6378 C CA . ASP B 1 315 ? 69.41400 -37.40000 -16.16800 1.000 37.96000 334 ASP B CA 1
ATOM 6379 C C . ASP B 1 315 ? 69.16300 -36.27800 -17.17100 1.000 37.87000 334 ASP B C 1
ATOM 6380 O O . ASP B 1 315 ? 68.08200 -35.67900 -17.15900 1.000 40.53000 334 ASP B O 1
ATOM 6385 N N . PRO B 1 316 ? 70.11700 -35.95800 -18.04200 1.000 38.44000 335 PRO B N 1
ATOM 6386 C CA . PRO B 1 316 ? 69.90000 -34.83700 -18.96800 1.000 33.90000 335 PRO B CA 1
ATOM 6387 C C . PRO B 1 316 ? 68.76000 -35.07200 -19.94600 1.000 38.29000 335 PRO B C 1
ATOM 6388 O O . PRO B 1 316 ? 68.18400 -34.09600 -20.44800 1.000 36.65000 335 PRO B O 1
ATOM 6392 N N . ARG B 1 317 ? 68.40400 -36.33000 -20.22500 1.000 36.20000 336 ARG B N 1
ATOM 6393 C CA . ARG B 1 317 ? 67.25200 -36.58900 -21.07900 1.000 31.35000 336 ARG B CA 1
ATOM 6394 C C . ARG B 1 317 ? 65.97900 -36.06100 -20.43200 1.000 36.20000 336 ARG B C 1
ATOM 6395 O O . ARG B 1 317 ? 65.16800 -35.38900 -21.08200 1.000 33.12000 336 ARG B O 1
ATOM 6403 N N . ILE B 1 318 ? 65.80400 -36.32900 -19.13700 1.000 37.76000 337 ILE B N 1
ATOM 6404 C CA . ILE B 1 318 ? 64.62800 -35.83500 -18.43400 1.000 34.00000 337 ILE B CA 1
ATOM 6405 C C . ILE B 1 318 ? 64.67500 -34.32000 -18.32200 1.000 35.86000 337 ILE B C 1
ATOM 6406 O O . ILE B 1 318 ? 63.65900 -33.63800 -18.50800 1.000 36.60000 337 ILE B O 1
ATOM 6411 N N . ALA B 1 319 ? 65.85500 -33.76700 -18.03700 1.000 34.22000 338 ALA B N 1
ATOM 6412 C CA . ALA B 1 319 ? 65.98600 -32.31700 -17.94600 1.000 35.77000 338 ALA B CA 1
ATOM 6413 C C . ALA B 1 319 ? 65.56000 -31.65300 -19.24400 1.000 35.48000 338 ALA B C 1
ATOM 6414 O O . ALA B 1 319 ? 64.91200 -30.59800 -19.23100 1.000 35.51000 338 ALA B O 1
ATOM 6416 N N . ALA B 1 320 ? 65.91200 -32.26200 -20.37600 1.000 33.26000 339 ALA B N 1
ATOM 6417 C CA . ALA B 1 320 ? 65.53100 -31.70800 -21.66700 1.000 33.53000 339 ALA B CA 1
ATOM 6418 C C . ALA B 1 320 ? 64.02400 -31.78200 -21.88500 1.000 34.66000 339 ALA B C 1
ATOM 6419 O O . ALA B 1 320 ? 63.41300 -30.82600 -22.38300 1.000 32.13000 339 ALA B O 1
ATOM 6421 N N . THR B 1 321 ? 63.40600 -32.91100 -21.53000 1.000 31.79000 340 THR B N 1
ATOM 6422 C CA . THR B 1 321 ? 61.96300 -33.03400 -21.69000 1.000 31.32000 340 THR B CA 1
ATOM 6423 C C . THR B 1 321 ? 61.25000 -31.91800 -20.94400 1.000 31.62000 340 THR B C 1
ATOM 6424 O O . THR B 1 321 ? 60.34900 -31.26400 -21.48100 1.000 32.58000 340 THR B O 1
ATOM 6428 N N . MET B 1 322 ? 61.66400 -31.67400 -19.70100 1.000 31.54000 341 MET B N 1
ATOM 6429 C CA . MET B 1 322 ? 61.08200 -30.58900 -18.92500 1.000 32.40000 341 MET B CA 1
ATOM 6430 C C . MET B 1 322 ? 61.35500 -29.24400 -19.57700 1.000 33.13000 341 MET B C 1
ATOM 6431 O O . MET B 1 322 ? 60.46100 -28.39400 -19.65100 1.000 37.35000 341 MET B O 1
ATOM 6436 N N . GLU B 1 323 ? 62.57800 -29.03800 -20.07300 1.000 33.89000 342 GLU B N 1
ATOM 6437 C CA . GLU B 1 323 ? 62.90400 -27.76200 -20.69900 1.000 33.00000 342 GLU B CA 1
ATOM 6438 C C . GLU B 1 323 ? 62.05100 -27.52800 -21.94000 1.000 34.82000 342 GLU B C 1
ATOM 6439 O O . GLU B 1 323 ? 61.53100 -26.42700 -22.15800 1.000 33.71000 342 GLU B O 1
ATOM 6445 N N . ASN B 1 324 ? 61.90500 -28.55000 -22.77900 1.000 30.62000 343 ASN B N 1
ATOM 6446 C CA . ASN B 1 324 ? 61.03500 -28.38500 -23.93100 1.000 33.41000 343 ASN B CA 1
ATOM 6447 C C . ASN B 1 324 ? 59.58900 -28.20700 -23.48800 1.000 33.80000 343 ASN B C 1
ATOM 6448 O O . ASN B 1 324 ? 58.84000 -27.42800 -24.08800 1.000 32.84000 343 ASN B O 1
ATOM 6453 N N . ALA B 1 325 ? 59.18400 -28.89500 -22.42000 1.000 34.30000 344 ALA B N 1
ATOM 6454 C CA . ALA B 1 325 ? 57.81800 -28.74000 -21.93000 1.000 36.55000 344 ALA B CA 1
ATOM 6455 C C . ALA B 1 325 ? 57.56300 -27.31800 -21.45800 1.000 36.21000 344 ALA B C 1
ATOM 6456 O O . ALA B 1 325 ? 56.54900 -26.70700 -21.81100 1.000 35.07000 344 ALA B O 1
ATOM 6458 N N . GLN B 1 326 ? 58.49200 -26.76600 -20.67200 1.000 32.07000 345 GLN B N 1
ATOM 6459 C CA . GLN B 1 326 ? 58.32100 -25.41100 -20.16000 1.000 36.39000 345 GLN B CA 1
ATOM 6460 C C . GLN B 1 326 ? 58.30700 -24.37800 -21.27600 1.000 37.68000 345 GLN B C 1
ATOM 6461 O O . GLN B 1 326 ? 57.63400 -23.35000 -21.15500 1.000 45.67000 345 GLN B O 1
ATOM 6467 N N . LYS B 1 327 ? 59.01800 -24.63600 -22.36600 1.000 29.86000 346 LYS B N 1
ATOM 6468 C CA . LYS B 1 327 ? 59.05000 -23.71700 -23.49100 1.000 37.04000 346 LYS B CA 1
ATOM 6469 C C . LYS B 1 327 ? 57.90500 -23.94100 -24.46600 1.000 38.11000 346 LYS B C 1
ATOM 6470 O O . LYS B 1 327 ? 57.71600 -23.12800 -25.38000 1.000 31.86000 346 LYS B O 1
ATOM 6476 N N . GLY B 1 328 ? 57.14600 -25.01000 -24.29100 1.000 27.63000 347 GLY B N 1
ATOM 6477 C CA . GLY B 1 328 ? 56.11200 -25.38700 -25.22100 1.000 33.80000 347 GLY B CA 1
ATOM 6478 C C . GLY B 1 328 ? 54.73700 -24.85600 -24.87100 1.000 42.79000 347 GLY B C 1
ATOM 6479 O O . GLY B 1 328 ? 54.56700 -23.91400 -24.09100 1.000 41.30000 347 GLY B O 1
ATOM 6480 N N . GLU B 1 329 ? 53.73900 -25.49000 -25.47700 1.000 40.11000 348 GLU B N 1
ATOM 6481 C CA . GLU B 1 329 ? 52.33600 -25.12700 -25.37800 1.000 38.16000 348 GLU B CA 1
ATOM 6482 C C . GLU B 1 329 ? 51.60200 -26.30300 -24.75700 1.000 38.71000 348 GLU B C 1
ATOM 6483 O O . GLU B 1 329 ? 51.69200 -27.42700 -25.26400 1.000 31.49000 348 GLU B O 1
ATOM 6489 N N . ILE B 1 330 ? 50.89900 -26.05700 -23.64400 1.000 34.92000 349 ILE B N 1
ATOM 6490 C CA . ILE B 1 330 ? 50.04900 -27.09400 -23.06900 1.000 33.26000 349 ILE B CA 1
ATOM 6491 C C . ILE B 1 330 ? 49.00200 -27.48500 -24.10100 1.000 36.37000 349 ILE B C 1
ATOM 6492 O O . ILE B 1 330 ? 48.35700 -26.61600 -24.70800 1.000 38.17000 349 ILE B O 1
ATOM 6497 N N . MET B 1 331 ? 48.85100 -28.78400 -24.33400 1.000 32.28000 350 MET B N 1
ATOM 6498 C CA . MET B 1 331 ? 47.81700 -29.29300 -25.23400 1.000 30.60000 350 MET B CA 1
ATOM 6499 C C . MET B 1 331 ? 46.45900 -28.77400 -24.78900 1.000 33.66000 350 MET B C 1
ATOM 6500 O O . MET B 1 331 ? 46.06900 -29.00600 -23.63100 1.000 29.57000 350 MET B O 1
ATOM 6505 N N . PRO B 1 332 ? 45.71600 -28.07800 -25.64300 1.000 31.66000 351 PRO B N 1
ATOM 6506 C CA . PRO B 1 332 ? 44.39100 -27.58300 -25.23900 1.000 34.86000 351 PRO B CA 1
ATOM 6507 C C . PRO B 1 332 ? 43.45000 -28.73400 -24.92700 1.000 35.65000 351 PRO B C 1
ATOM 6508 O O . PRO B 1 332 ? 43.32900 -29.69800 -25.69300 1.000 37.54000 351 PRO B O 1
ATOM 6512 N N . ASN B 1 333 ? 42.76300 -28.63900 -23.79600 1.000 33.14000 352 ASN B N 1
ATOM 6513 C CA . ASN B 1 333 ? 41.88100 -29.69800 -23.32400 1.000 42.71000 352 ASN B CA 1
ATOM 6514 C C . ASN B 1 333 ? 40.43300 -29.55000 -23.80900 1.000 41.22000 352 ASN B C 1
ATOM 6515 O O . ASN B 1 333 ? 39.54700 -30.23600 -23.28800 1.000 43.76000 352 ASN B O 1
ATOM 6520 N N . ILE B 1 334 ? 40.16000 -28.69200 -24.78300 1.000 36.77000 353 ILE B N 1
ATOM 6521 C CA . ILE B 1 334 ? 38.80600 -28.64600 -25.33400 1.000 39.56000 353 ILE B CA 1
ATOM 6522 C C . ILE B 1 334 ? 38.68900 -29.68300 -26.44400 1.000 37.98000 353 ILE B C 1
ATOM 6523 O O . ILE B 1 334 ? 39.62000 -29.84300 -27.24300 1.000 41.58000 353 ILE B O 1
ATOM 6528 N N . PRO B 1 335 ? 37.57200 -30.41200 -26.52600 1.000 44.01000 354 PRO B N 1
ATOM 6529 C CA . PRO B 1 335 ? 37.46800 -31.48700 -27.52900 1.000 46.12000 354 PRO B CA 1
ATOM 6530 C C . PRO B 1 335 ? 37.50800 -30.98700 -28.96000 1.000 42.32000 354 PRO B C 1
ATOM 6531 O O . PRO B 1 335 ? 37.74100 -31.78800 -29.87600 1.000 40.68000 354 PRO B O 1
ATOM 6535 N N . GLN B 1 336 ? 37.29800 -29.69200 -29.17800 1.000 39.88000 355 GLN B N 1
ATOM 6536 C CA . GLN B 1 336 ? 37.36300 -29.10700 -30.51000 1.000 40.50000 355 GLN B CA 1
ATOM 6537 C C . GLN B 1 336 ? 38.77100 -29.16100 -31.09300 1.000 39.68000 355 GLN B C 1
ATOM 6538 O O . GLN B 1 336 ? 38.97400 -28.76400 -32.24400 1.000 40.53000 355 GLN B O 1
ATOM 6544 N N . MET B 1 337 ? 39.75400 -29.65000 -30.32900 1.000 39.08000 356 MET B N 1
ATOM 6545 C CA . MET B 1 337 ? 41.07800 -29.85600 -30.91400 1.000 45.83000 356 MET B CA 1
ATOM 6546 C C . MET B 1 337 ? 41.01500 -30.76800 -32.12400 1.000 41.47000 356 MET B C 1
ATOM 6547 O O . MET B 1 337 ? 41.89300 -30.70200 -32.99000 1.000 40.55000 356 MET B O 1
ATOM 6552 N N . SER B 1 338 ? 39.99100 -31.62000 -32.20200 1.000 39.84000 357 SER B N 1
ATOM 6553 C CA . SER B 1 338 ? 39.81200 -32.46700 -33.37500 1.000 39.93000 357 SER B CA 1
ATOM 6554 C C . SER B 1 338 ? 39.80300 -31.64500 -34.65900 1.000 34.15000 357 SER B C 1
ATOM 6555 O O . SER B 1 338 ? 40.34100 -32.07500 -35.68100 1.000 40.30000 357 SER B O 1
ATOM 6558 N N . ALA B 1 339 ? 39.19100 -30.45800 -34.62600 1.000 39.12000 358 ALA B N 1
ATOM 6559 C CA . ALA B 1 339 ? 39.18700 -29.59200 -35.80100 1.000 33.41000 358 ALA B CA 1
ATOM 6560 C C . ALA B 1 339 ? 40.59100 -29.12600 -36.14300 1.000 32.03000 358 ALA B C 1
ATOM 6561 O O . ALA B 1 339 ? 40.96300 -29.08000 -37.31800 1.000 39.31000 358 ALA B O 1
ATOM 6563 N N . PHE B 1 340 ? 41.38400 -28.77000 -35.12800 1.000 37.39000 359 PHE B N 1
ATOM 6564 C CA . PHE B 1 340 ? 42.75900 -28.33500 -35.36400 1.000 34.25000 359 PHE B CA 1
ATOM 6565 C C . PHE B 1 340 ? 43.57700 -29.43100 -36.03400 1.000 33.56000 359 PHE B C 1
ATOM 6566 O O . PHE B 1 340 ? 44.23000 -29.18700 -37.05200 1.000 36.52000 359 PHE B O 1
ATOM 6574 N N . TRP B 1 341 ? 43.55700 -30.64800 -35.48000 1.000 37.11000 360 TRP B N 1
ATOM 6575 C CA . TRP B 1 341 ? 44.38800 -31.70800 -36.04300 1.000 41.87000 360 TRP B CA 1
ATOM 6576 C C . TRP B 1 341 ? 43.98100 -32.00800 -37.48100 1.000 42.16000 360 TRP B C 1
ATOM 6577 O O . TRP B 1 341 ? 44.83400 -32.11700 -38.37300 1.000 40.59000 360 TRP B O 1
ATOM 6588 N N . TYR B 1 342 ? 42.67300 -32.13700 -37.71800 1.000 36.80000 361 TYR B N 1
ATOM 6589 C CA . TYR B 1 342 ? 42.16700 -32.49100 -39.04100 1.000 37.38000 361 TYR B CA 1
ATOM 6590 C C . TYR B 1 342 ? 42.60800 -31.46800 -40.08200 1.000 36.46000 361 TYR B C 1
ATOM 6591 O O . TYR B 1 342 ? 43.13200 -31.82600 -41.14300 1.000 41.33000 361 TYR B O 1
ATOM 6600 N N . ALA B 1 343 ? 42.42100 -30.18100 -39.78100 1.000 38.17000 362 ALA B N 1
ATOM 6601 C CA . ALA B 1 343 ? 42.74500 -29.12700 -40.73600 1.000 33.20000 362 ALA B CA 1
ATOM 6602 C C . ALA B 1 343 ? 44.24800 -29.00600 -40.94400 1.000 36.84000 362 ALA B C 1
ATOM 6603 O O . ALA B 1 343 ? 44.72500 -28.92500 -42.08200 1.000 39.20000 362 ALA B O 1
ATOM 6605 N N . VAL B 1 344 ? 45.01200 -28.98000 -39.84900 1.000 37.07000 363 VAL B N 1
ATOM 6606 C CA . VAL B 1 344 ? 46.44100 -28.71400 -39.95800 1.000 35.24000 363 VAL B CA 1
ATOM 6607 C C . VAL B 1 344 ? 47.17100 -29.89600 -40.58100 1.000 36.28000 363 VAL B C 1
ATOM 6608 O O . VAL B 1 344 ? 48.20400 -29.71200 -41.23500 1.000 35.90000 363 VAL B O 1
ATOM 6612 N N . ARG B 1 345 ? 46.65500 -31.11800 -40.41000 1.000 37.81000 364 ARG B N 1
ATOM 6613 C CA . ARG B 1 345 ? 47.28000 -32.27500 -41.04700 1.000 34.95000 364 ARG B CA 1
ATOM 6614 C C . ARG B 1 345 ? 47.30200 -32.12000 -42.56300 1.000 35.01000 364 ARG B C 1
ATOM 6615 O O . ARG B 1 345 ? 48.32400 -32.36500 -43.21400 1.000 37.52000 364 ARG B O 1
ATOM 6623 N N . THR B 1 346 ? 46.17400 -31.71700 -43.14400 1.000 36.91000 365 THR B N 1
ATOM 6624 C CA . THR B 1 346 ? 46.11500 -31.54000 -44.58700 1.000 37.78000 365 THR B CA 1
ATOM 6625 C C . THR B 1 346 ? 47.05800 -30.43700 -45.04200 1.000 39.43000 365 THR B C 1
ATOM 6626 O O . THR B 1 346 ? 47.74700 -30.57700 -46.06300 1.000 33.48000 365 THR B O 1
ATOM 6630 N N . ALA B 1 347 ? 47.09700 -29.32600 -44.30400 1.000 34.00000 366 ALA B N 1
ATOM 6631 C CA . ALA B 1 347 ? 47.86700 -28.18100 -44.76800 1.000 35.69000 366 ALA B CA 1
ATOM 6632 C C . ALA B 1 347 ? 49.34700 -28.52100 -44.85300 1.000 33.52000 366 ALA B C 1
ATOM 6633 O O . ALA B 1 347 ? 50.00900 -28.21900 -45.85200 1.000 37.44000 366 ALA B O 1
ATOM 6635 N N . VAL B 1 348 ? 49.88100 -29.17100 -43.82100 1.000 34.87000 367 VAL B N 1
ATOM 6636 C CA . VAL B 1 348 ? 51.31100 -29.46100 -43.81300 1.000 41.31000 367 VAL B CA 1
ATOM 6637 C C . VAL B 1 348 ? 51.65600 -30.42900 -44.93300 1.000 37.08000 367 VAL B C 1
ATOM 6638 O O . VAL B 1 348 ? 52.63500 -30.23200 -45.65900 1.000 31.15000 367 VAL B O 1
ATOM 6642 N N . ILE B 1 349 ? 50.83900 -31.46800 -45.11500 1.000 35.63000 368 ILE B N 1
ATOM 6643 C CA . ILE B 1 349 ? 51.10000 -32.44600 -46.16600 1.000 39.41000 368 ILE B CA 1
ATOM 6644 C C . ILE B 1 349 ? 51.00700 -31.81200 -47.54900 1.000 35.18000 368 ILE B C 1
ATOM 6645 O O . ILE B 1 349 ? 51.85600 -32.06200 -48.41100 1.000 38.59000 368 ILE B O 1
ATOM 6650 N N . ASN B 1 350 ? 49.99000 -30.98000 -47.79100 1.000 34.72000 369 ASN B N 1
ATOM 6651 C CA . ASN B 1 350 ? 49.89900 -30.35000 -49.10400 1.000 37.53000 369 ASN B CA 1
ATOM 6652 C C . ASN B 1 350 ? 51.06400 -29.40200 -49.34500 1.000 40.32000 369 ASN B C 1
ATOM 6653 O O . ASN B 1 350 ? 51.57400 -29.31400 -50.46800 1.000 43.14000 369 ASN B O 1
ATOM 6658 N N . ALA B 1 351 ? 51.47100 -28.65100 -48.32100 1.000 34.35000 370 ALA B N 1
ATOM 6659 C CA . ALA B 1 351 ? 52.56000 -27.70500 -48.52000 1.000 36.64000 370 ALA B CA 1
ATOM 6660 C C . ALA B 1 351 ? 53.88600 -28.43400 -48.69000 1.000 43.25000 370 ALA B C 1
ATOM 6661 O O . ALA B 1 351 ? 54.69000 -28.08500 -49.56700 1.000 35.37000 370 ALA B O 1
ATOM 6663 N N . ALA B 1 352 ? 54.10800 -29.47000 -47.87200 1.000 39.77000 371 ALA B N 1
ATOM 6664 C CA . ALA B 1 352 ? 55.35600 -30.22300 -47.91600 1.000 36.83000 371 ALA B CA 1
ATOM 6665 C C . ALA B 1 352 ? 55.55200 -30.88500 -49.27300 1.000 39.07000 371 ALA B C 1
ATOM 6666 O O . ALA B 1 352 ? 56.67800 -30.98200 -49.77100 1.000 42.28000 371 ALA B O 1
ATOM 6668 N N . SER B 1 353 ? 54.46800 -31.33700 -49.88800 1.000 40.92000 372 SER B N 1
ATOM 6669 C CA . SER B 1 353 ? 54.52500 -32.02100 -51.16900 1.000 37.84000 372 SER B CA 1
ATOM 6670 C C . SER B 1 353 ? 54.48600 -31.06800 -52.35400 1.000 40.36000 372 SER B C 1
ATOM 6671 O O . SER B 1 353 ? 54.48400 -31.52700 -53.50300 1.000 36.76000 372 SER B O 1
ATOM 6674 N N . GLY B 1 354 ? 54.41000 -29.76500 -52.11000 1.000 36.60000 373 GLY B N 1
ATOM 6675 C CA . GLY B 1 354 ? 54.29800 -28.84300 -53.21700 1.000 34.08000 373 GLY B CA 1
ATOM 6676 C C . GLY B 1 354 ? 52.95100 -28.85100 -53.90800 1.000 44.89000 373 GLY B C 1
ATOM 6677 O O . GLY B 1 354 ? 52.77700 -28.13900 -54.90300 1.000 44.64000 373 GLY B O 1
ATOM 6678 N N . ARG B 1 355 ? 51.97200 -29.53900 -53.35400 1.000 44.09000 374 ARG B N 1
ATOM 6679 C CA . ARG B 1 355 ? 50.65200 -29.45200 -54.00100 1.000 35.98000 374 ARG B CA 1
ATOM 6680 C C . ARG B 1 355 ? 50.03000 -28.10600 -53.65300 1.000 40.10000 374 ARG B C 1
ATOM 6681 O O . ARG B 1 355 ? 49.16300 -27.69200 -54.37700 1.000 34.74000 374 ARG B O 1
ATOM 6689 N N . GLN B 1 356 ? 50.53000 -27.41800 -52.63100 1.000 41.69000 375 GLN B N 1
ATOM 6690 C CA . GLN B 1 356 ? 49.85100 -26.19400 -52.23900 1.000 39.09000 375 GLN B CA 1
ATOM 6691 C C . GLN B 1 356 ? 50.88200 -25.21700 -51.68500 1.000 44.01000 375 GLN B C 1
ATOM 6692 O O . GLN B 1 356 ? 51.93200 -25.62800 -51.18400 1.000 45.43000 375 GLN B O 1
ATOM 6698 N N . THR B 1 357 ? 50.60900 -23.92200 -51.81800 1.000 39.53000 376 THR B N 1
ATOM 6699 C CA . THR B 1 357 ? 51.54900 -22.99100 -51.22100 1.000 32.81000 376 THR B CA 1
ATOM 6700 C C . THR B 1 357 ? 51.35900 -22.96300 -49.71100 1.000 40.82000 376 THR B C 1
ATOM 6701 O O . THR B 1 357 ? 50.31800 -23.36200 -49.18300 1.000 39.13000 376 THR B O 1
ATOM 6705 N N . VAL B 1 358 ? 52.38500 -22.47500 -49.00900 1.000 38.08000 377 VAL B N 1
ATOM 6706 C CA . VAL B 1 358 ? 52.24500 -22.30500 -47.56800 1.000 35.59000 377 VAL B CA 1
ATOM 6707 C C . VAL B 1 358 ? 51.07100 -21.37700 -47.27300 1.000 37.45000 377 VAL B C 1
ATOM 6708 O O . VAL B 1 358 ? 50.22500 -21.66700 -46.41300 1.000 39.64000 377 VAL B O 1
ATOM 6712 N N . ASP B 1 359 ? 50.95600 -20.29000 -48.03600 1.000 38.55000 378 ASP B N 1
ATOM 6713 C CA . ASP B 1 359 ? 49.84900 -19.35000 -47.86300 1.000 43.58000 378 ASP B CA 1
ATOM 6714 C C . ASP B 1 359 ? 48.46100 -19.98500 -48.05700 1.000 43.63000 378 ASP B C 1
ATOM 6715 O O . ASP B 1 359 ? 47.64200 -19.91500 -47.13600 1.000 44.38000 378 ASP B O 1
ATOM 6720 N N . GLU B 1 360 ? 48.20500 -20.62500 -49.18000 1.000 39.91000 379 GLU B N 1
ATOM 6721 C CA . GLU B 1 360 ? 46.84600 -21.18000 -49.33100 1.000 43.33000 379 GLU B CA 1
ATOM 6722 C C . GLU B 1 360 ? 46.59000 -22.27800 -48.30500 1.000 42.84000 379 GLU B C 1
ATOM 6723 O O . GLU B 1 360 ? 45.49700 -22.32900 -47.79700 1.000 44.28000 379 GLU B O 1
ATOM 6729 N N . ALA B 1 361 ? 47.60600 -23.04400 -47.94300 1.000 36.72000 380 ALA B N 1
ATOM 6730 C CA . ALA B 1 361 ? 47.35900 -24.22000 -47.15000 1.000 39.99000 380 ALA B CA 1
ATOM 6731 C C . ALA B 1 361 ? 47.02100 -23.82400 -45.73500 1.000 37.53000 380 ALA B C 1
ATOM 6732 O O . ALA B 1 361 ? 46.08700 -24.37300 -45.14500 1.000 35.44000 380 ALA B O 1
ATOM 6734 N N . LEU B 1 362 ? 47.71700 -22.82100 -45.21500 1.000 38.74000 381 LEU B N 1
ATOM 6735 C CA . LEU B 1 362 ? 47.40600 -22.30900 -43.89700 1.000 44.00000 381 LEU B CA 1
ATOM 6736 C C . LEU B 1 362 ? 46.16000 -21.44900 -43.92600 1.000 40.96000 381 LEU B C 1
ATOM 6737 O O . LEU B 1 362 ? 45.37500 -21.48400 -42.97000 1.000 40.22000 381 LEU B O 1
ATOM 6742 N N . LYS B 1 363 ? 45.94400 -20.69000 -45.00500 1.000 37.90000 382 LYS B N 1
ATOM 6743 C CA . LYS B 1 363 ? 44.68700 -19.95900 -45.10300 1.000 41.33000 382 LYS B CA 1
ATOM 6744 C C . LYS B 1 363 ? 43.50500 -20.91800 -45.09500 1.000 38.38000 382 LYS B C 1
ATOM 6745 O O . LYS B 1 363 ? 42.52200 -20.68400 -44.38300 1.000 47.74000 382 LYS B O 1
ATOM 6751 N N . ASP B 1 364 ? 43.58900 -22.02600 -45.84300 1.000 37.17000 383 ASP B N 1
ATOM 6752 C CA . ASP B 1 364 ? 42.47300 -22.97700 -45.85900 1.000 37.16000 383 ASP B CA 1
ATOM 6753 C C . ASP B 1 364 ? 42.32600 -23.68400 -44.51800 1.000 41.84000 383 ASP B C 1
ATOM 6754 O O . ASP B 1 364 ? 41.20200 -23.95100 -44.07700 1.000 42.50000 383 ASP B O 1
ATOM 6759 N N . ALA B 1 365 ? 43.44800 -24.00900 -43.86400 1.000 35.94000 384 ALA B N 1
ATOM 6760 C CA . ALA B 1 365 ? 43.39100 -24.74700 -42.60500 1.000 33.62000 384 ALA B CA 1
ATOM 6761 C C . ALA B 1 365 ? 42.82100 -23.88700 -41.48800 1.000 35.92000 384 ALA B C 1
ATOM 6762 O O . ALA B 1 365 ? 42.08700 -24.38600 -40.62600 1.000 34.64000 384 ALA B O 1
ATOM 6764 N N . GLN B 1 366 ? 43.17000 -22.59900 -41.48000 1.000 34.45000 385 GLN B N 1
ATOM 6765 C CA . GLN B 1 366 ? 42.55300 -21.64700 -40.56300 1.000 36.73000 385 GLN B CA 1
ATOM 6766 C C . GLN B 1 366 ? 41.03600 -21.68100 -40.68700 1.000 38.73000 385 GLN B C 1
ATOM 6767 O O . GLN B 1 366 ? 40.31600 -21.82300 -39.68900 1.000 36.35000 385 GLN B O 1
ATOM 6773 N N . THR B 1 367 ? 40.53800 -21.58200 -41.92100 1.000 41.34000 386 THR B N 1
ATOM 6774 C CA . THR B 1 367 ? 39.10100 -21.57200 -42.17200 1.000 36.58000 386 THR B CA 1
ATOM 6775 C C . THR B 1 367 ? 38.45600 -22.89100 -41.77400 1.000 34.91000 386 THR B C 1
ATOM 6776 O O . THR B 1 367 ? 37.44100 -22.91100 -41.07000 1.000 41.64000 386 THR B O 1
ATOM 6780 N N . ALA B 1 368 ? 39.04100 -24.01000 -42.20100 1.000 35.90000 387 ALA B N 1
ATOM 6781 C CA . ALA B 1 368 ? 38.46400 -25.31000 -41.88000 1.000 33.40000 387 ALA B CA 1
ATOM 6782 C C . ALA B 1 368 ? 38.47900 -25.56800 -40.37700 1.000 34.73000 387 ALA B C 1
ATOM 6783 O O . ALA B 1 368 ? 37.53300 -26.14700 -39.83300 1.000 38.24000 387 ALA B O 1
ATOM 6785 N N . ALA B 1 369 ? 39.54100 -25.14700 -39.68500 1.000 39.08000 388 ALA B N 1
ATOM 6786 C CA . ALA B 1 369 ? 39.62600 -25.39000 -38.24500 1.000 38.04000 388 ALA B CA 1
ATOM 6787 C C . ALA B 1 369 ? 38.55700 -24.60700 -37.49700 1.000 36.27000 388 ALA B C 1
ATOM 6788 O O . ALA B 1 369 ? 37.84500 -25.16300 -36.65100 1.000 37.60000 388 ALA B O 1
ATOM 6790 N N . ARG B 1 370 ? 38.42600 -23.31000 -37.80700 1.000 39.01000 389 ARG B N 1
ATOM 6791 C CA . ARG B 1 370 ? 37.32800 -22.50200 -37.27100 1.000 44.13000 389 ARG B CA 1
ATOM 6792 C C . ARG B 1 370 ? 35.96600 -23.16100 -37.52300 1.000 40.47000 389 ARG B C 1
ATOM 6793 O O . ARG B 1 370 ? 35.16600 -23.34100 -36.59700 1.000 41.79000 389 ARG B O 1
ATOM 6801 N N . ALA B 1 371 ? 35.69400 -23.54700 -38.77100 1.000 38.52000 390 ALA B N 1
ATOM 6802 C CA . ALA B 1 371 ? 34.36600 -24.05300 -39.10700 1.000 36.56000 390 ALA B CA 1
ATOM 6803 C C . ALA B 1 371 ? 34.05500 -25.36000 -38.38100 1.000 35.47000 390 ALA B C 1
ATOM 6804 O O . ALA B 1 371 ? 32.98000 -25.50500 -37.78900 1.000 43.02000 390 ALA B O 1
ATOM 6806 N N . PHE B 1 372 ? 34.97700 -26.32800 -38.41900 1.000 34.02000 391 PHE B N 1
ATOM 6807 C CA . PHE B 1 372 ? 34.75100 -27.59800 -37.72800 1.000 39.21000 391 PHE B CA 1
ATOM 6808 C C . PHE B 1 372 ? 34.64800 -27.41200 -36.21800 1.000 39.08000 391 PHE B C 1
ATOM 6809 O O . PHE B 1 372 ? 33.85700 -28.09500 -35.55800 1.000 43.08000 391 PHE B O 1
ATOM 6817 N N . ALA B 1 373 ? 35.46600 -26.52500 -35.64300 1.000 39.21000 392 ALA B N 1
ATOM 6818 C CA . ALA B 1 373 ? 35.40800 -26.31100 -34.20100 1.000 41.13000 392 ALA B CA 1
ATOM 6819 C C . ALA B 1 373 ? 34.07300 -25.70600 -33.79800 1.000 44.04000 392 ALA B C 1
ATOM 6820 O O . ALA B 1 373 ? 33.47800 -26.11700 -32.79400 1.000 38.65000 392 ALA B O 1
ATOM 6822 N N . ALA B 1 374 ? 33.58600 -24.73600 -34.57600 1.000 41.38000 393 ALA B N 1
ATOM 6823 C CA . ALA B 1 374 ? 32.26200 -24.17800 -34.33200 1.000 41.61000 393 ALA B CA 1
ATOM 6824 C C . ALA B 1 374 ? 31.18100 -25.23700 -34.46100 1.000 39.12000 393 ALA B C 1
ATOM 6825 O O . ALA B 1 374 ? 30.19400 -25.21000 -33.72000 1.000 42.54000 393 ALA B O 1
ATOM 6827 N N . ALA B 1 375 ? 31.34700 -26.17900 -35.38500 1.000 41.52000 394 ALA B N 1
ATOM 6828 C CA . ALA B 1 375 ? 30.28400 -27.13900 -35.65500 1.000 46.09000 394 ALA B CA 1
ATOM 6829 C C . ALA B 1 375 ? 30.17000 -28.19900 -34.56600 1.000 44.18000 394 ALA B C 1
ATOM 6830 O O . ALA B 1 375 ? 29.07300 -28.72500 -34.33600 1.000 53.36000 394 ALA B O 1
ATOM 6832 N N . GLY B 1 376 ? 31.26900 -28.52100 -33.90200 1.000 46.77000 395 GLY B N 1
ATOM 6833 C CA . GLY B 1 376 ? 31.23300 -29.44200 -32.78500 1.000 41.78000 395 GLY B CA 1
ATOM 6834 C C . GLY B 1 376 ? 32.50800 -30.25400 -32.69300 1.000 51.18000 395 GLY B C 1
ATOM 6835 O O . GLY B 1 376 ? 33.45200 -30.08300 -33.45900 1.000 55.50000 395 GLY B O 1
ATOM 6836 N N . LYS B 1 377 ? 32.49100 -31.16300 -31.72000 1.000 57.99000 396 LYS B N 1
ATOM 6837 C CA . LYS B 1 377 ? 33.55700 -32.11400 -31.42400 1.000 53.95000 396 LYS B CA 1
ATOM 6838 C C . LYS B 1 377 ? 33.82100 -33.10500 -32.55200 1.000 58.34000 396 LYS B C 1
ATOM 6839 O O . LYS B 1 377 ? 34.97000 -33.49700 -32.76900 1.000 60.96000 396 LYS B O 1
ATOM 6845 N N . GLU B 1 378 ? 32.79000 -33.50300 -33.28300 1.000 65.02000 397 GLU B N 1
ATOM 6846 C CA . GLU B 1 378 ? 32.88200 -34.59200 -34.24200 1.000 65.04000 397 GLU B CA 1
ATOM 6847 C C . GLU B 1 378 ? 33.29800 -34.02700 -35.59300 1.000 60.52000 397 GLU B C 1
ATOM 6848 O O . GLU B 1 378 ? 32.63900 -33.11400 -36.11500 1.000 55.17000 397 GLU B O 1
ATOM 6854 N N . ILE B 1 379 ? 34.36900 -34.57500 -36.16600 1.000 55.32000 398 ILE B N 1
ATOM 6855 C CA . ILE B 1 379 ? 34.77400 -34.17200 -37.50600 1.000 55.63000 398 ILE B CA 1
ATOM 6856 C C . ILE B 1 379 ? 33.89900 -34.94100 -38.48800 1.000 53.09000 398 ILE B C 1
ATOM 6857 O O . ILE B 1 379 ? 34.18700 -36.08200 -38.84800 1.000 50.94000 398 ILE B O 1
ATOM 6862 N N . GLU B 1 380 ? 32.80600 -34.32100 -38.90600 1.000 60.50000 399 GLU B N 1
ATOM 6863 C CA . GLU B 1 380 ? 31.96200 -34.92300 -39.92200 1.000 61.96000 399 GLU B CA 1
ATOM 6864 C C . GLU B 1 380 ? 31.43400 -33.82400 -40.81600 1.000 48.49000 399 GLU B C 1
ATOM 6865 O O . GLU B 1 380 ? 30.98600 -32.77700 -40.34200 1.000 53.95000 399 GLU B O 1
ATOM 6871 N N . ILE B 1 381 ? 31.50800 -34.06500 -42.11000 1.000 45.36000 400 ILE B N 1
ATOM 6872 C CA . ILE B 1 381 ? 30.79500 -33.27000 -43.08700 1.000 57.10000 400 ILE B CA 1
ATOM 6873 C C . ILE B 1 381 ? 29.92400 -34.22900 -43.87700 1.000 60.59000 400 ILE B C 1
ATOM 6874 O O . ILE B 1 381 ? 30.41100 -35.24300 -44.38700 1.000 60.31000 400 ILE B O 1
ATOM 6879 N N . LYS B 1 382 ? 28.62800 -33.94700 -43.90700 1.000 50.80000 401 LYS B N 1
ATOM 6880 C CA . LYS B 1 382 ? 27.64400 -34.85000 -44.47700 1.000 50.57000 401 LYS B CA 1
ATOM 6881 C C . LYS B 1 382 ? 27.22300 -34.31000 -45.83000 1.000 49.81000 401 LYS B C 1
ATOM 6882 O O . LYS B 1 382 ? 27.02400 -33.09800 -45.99100 1.000 51.79000 401 LYS B O 1
ATOM 6888 N N . LYS B 1 383 ? 27.14100 -35.19100 -46.81300 1.000 53.04000 402 LYS B N 1
ATOM 6889 C CA . LYS B 1 383 ? 26.77500 -34.70300 -48.12600 1.000 58.77000 402 LYS B CA 1
ATOM 6890 C C . LYS B 1 383 ? 25.27900 -34.41200 -48.19000 1.000 53.36000 402 LYS B C 1
ATOM 6891 O O . LYS B 1 383 ? 24.45800 -35.05200 -47.51800 1.000 45.92000 402 LYS B O 1
ATOM 6897 N N . LEU B 1 384 ? 24.95200 -33.38200 -48.96100 1.000 52.83000 403 LEU B N 1
ATOM 6898 C CA . LEU B 1 384 ? 23.60000 -32.83400 -48.96500 1.000 54.24000 403 LEU B CA 1
ATOM 6899 C C . LEU B 1 384 ? 22.53500 -33.88200 -49.25600 1.000 54.44000 403 LEU B C 1
ATOM 6900 O O . LEU B 1 384 ? 21.52200 -33.91000 -48.53300 1.000 49.26000 403 LEU B O 1
ATOM 6905 N N . PRO B 1 385 ? 22.67900 -34.76000 -50.26400 1.000 61.09000 404 PRO B N 1
ATOM 6906 C CA . PRO B 1 385 ? 21.62600 -35.77200 -50.48900 1.000 57.76000 404 PRO B CA 1
ATOM 6907 C C . PRO B 1 385 ? 21.35400 -36.66700 -49.28500 1.000 50.93000 404 PRO B C 1
ATOM 6908 O O . PRO B 1 385 ? 20.18100 -36.97900 -49.01000 1.000 57.13000 404 PRO B O 1
ATOM 6912 N N . GLU B 1 386 ? 22.39600 -37.08500 -48.55800 1.000 47.85000 405 GLU B N 1
ATOM 6913 C CA . GLU B 1 386 ? 22.18200 -37.97000 -47.41800 1.000 49.40000 405 GLU B CA 1
ATOM 6914 C C . GLU B 1 386 ? 21.49800 -37.23300 -46.28800 1.000 39.58000 405 GLU B C 1
ATOM 6915 O O . GLU B 1 386 ? 20.66900 -37.81600 -45.58100 1.000 40.69000 405 GLU B O 1
ATOM 6921 N N . PHE B 1 387 ? 21.84300 -35.95900 -46.10100 1.000 41.21000 406 PHE B N 1
ATOM 6922 C CA . PHE B 1 387 ? 21.16700 -35.15400 -45.09600 1.000 45.76000 406 PHE B CA 1
ATOM 6923 C C . PHE B 1 387 ? 19.71000 -34.93700 -45.47400 1.000 48.54000 406 PHE B C 1
ATOM 6924 O O . PHE B 1 387 ? 18.81000 -35.09200 -44.64200 1.000 46.95000 406 PHE B O 1
ATOM 6932 N N . GLU B 1 388 ? 19.46100 -34.56100 -46.72800 1.000 45.95000 407 GLU B N 1
ATOM 6933 C CA . GLU B 1 388 ? 18.08800 -34.41900 -47.18200 1.000 49.38000 407 GLU B CA 1
ATOM 6934 C C . GLU B 1 388 ? 17.33100 -35.73900 -47.10500 1.000 50.30000 407 GLU B C 1
ATOM 6935 O O . GLU B 1 388 ? 16.12000 -35.73700 -46.85400 1.000 51.36000 407 GLU B O 1
ATOM 6941 N N . ALA B 1 389 ? 18.01700 -36.87400 -47.27200 1.000 42.26000 408 ALA B N 1
ATOM 6942 C CA . ALA B 1 389 ? 17.35000 -38.15200 -47.04000 1.000 41.86000 408 ALA B CA 1
ATOM 6943 C C . ALA B 1 389 ? 16.88600 -38.26200 -45.59400 1.000 44.55000 408 ALA B C 1
ATOM 6944 O O . ALA B 1 389 ? 15.80600 -38.79700 -45.31200 1.000 54.24000 408 ALA B O 1
ATOM 6946 N N . MET B 1 390 ? 17.69500 -37.75800 -44.66400 1.000 48.38000 409 MET B N 1
ATOM 6947 C CA . MET B 1 390 ? 17.30300 -37.72100 -43.26000 1.000 50.96000 409 MET B CA 1
ATOM 6948 C C . MET B 1 390 ? 16.07100 -36.85500 -43.04100 1.000 47.92000 409 MET B C 1
ATOM 6949 O O . MET B 1 390 ? 15.14600 -37.24700 -42.32300 1.000 46.28000 409 MET B O 1
ATOM 6954 N N . VAL B 1 391 ? 16.05200 -35.66000 -43.63400 1.000 46.22000 410 VAL B N 1
ATOM 6955 C CA . VAL B 1 391 ? 14.95400 -34.73000 -43.39400 1.000 47.28000 410 VAL B CA 1
ATOM 6956 C C . VAL B 1 391 ? 13.65100 -35.30300 -43.92800 1.000 50.83000 410 VAL B C 1
ATOM 6957 O O . VAL B 1 391 ? 12.61100 -35.26100 -43.25900 1.000 45.08000 410 VAL B O 1
ATOM 6961 N N . ASN B 1 392 ? 13.69500 -35.87900 -45.12600 1.000 50.37000 411 ASN B N 1
ATOM 6962 C CA . ASN B 1 392 ? 12.49900 -36.42800 -45.74000 1.000 51.19000 411 ASN B CA 1
ATOM 6963 C C . ASN B 1 392 ? 11.99600 -37.66700 -45.01300 1.000 51.44000 411 ASN B C 1
ATOM 6964 O O . ASN B 1 392 ? 10.88900 -38.12900 -45.30500 1.000 53.55000 411 ASN B O 1
ATOM 6969 N N . ALA B 1 393 ? 12.78300 -38.21300 -44.08700 1.000 47.90000 412 ALA B N 1
ATOM 6970 C CA . ALA B 1 393 ? 12.36200 -39.30000 -43.21900 1.000 36.64000 412 ALA B CA 1
ATOM 6971 C C . ALA B 1 393 ? 11.94800 -38.82200 -41.83200 1.000 43.74000 412 ALA B C 1
ATOM 6972 O O . ALA B 1 393 ? 11.59700 -39.65200 -40.98100 1.000 41.43000 412 ALA B O 1
ATOM 6974 N N . GLY B 1 394 ? 11.97800 -37.51300 -41.58000 1.000 36.72000 413 GLY B N 1
ATOM 6975 C CA . GLY B 1 394 ? 11.65500 -37.02000 -40.25500 1.000 39.64000 413 GLY B CA 1
ATOM 6976 C C . GLY B 1 394 ? 12.71600 -37.29600 -39.22000 1.000 42.95000 413 GLY B C 1
ATOM 6977 O O . GLY B 1 394 ? 12.42600 -37.26700 -38.02100 1.000 45.98000 413 GLY B O 1
ATOM 6978 N N . ASN B 1 395 ? 13.94300 -37.56800 -39.66200 1.000 47.65000 414 ASN B N 1
ATOM 6979 C CA . ASN B 1 395 ? 15.08300 -37.83600 -38.78900 1.000 47.22000 414 ASN B CA 1
ATOM 6980 C C . ASN B 1 395 ? 15.81900 -36.52800 -38.53400 1.000 44.13000 414 ASN B C 1
ATOM 6981 O O . ASN B 1 395 ? 16.48300 -35.99600 -39.42800 1.000 43.45000 414 ASN B O 1
ATOM 6986 N N . THR B 1 396 ? 15.71600 -36.01900 -37.30600 1.000 38.88000 415 THR B N 1
ATOM 6987 C CA . THR B 1 396 ? 16.25900 -34.71700 -36.94300 1.000 41.72000 415 THR B CA 1
ATOM 6988 C C . THR B 1 396 ? 17.47600 -34.82200 -36.03100 1.000 48.46000 415 THR B C 1
ATOM 6989 O O . THR B 1 396 ? 17.79600 -33.86500 -35.31900 1.000 48.80000 415 THR B O 1
ATOM 6993 N N . THR B 1 397 ? 18.16800 -35.96000 -36.03900 1.000 44.49000 416 THR B N 1
ATOM 6994 C CA . THR B 1 397 ? 19.26700 -36.15200 -35.10400 1.000 42.55000 416 THR B CA 1
ATOM 6995 C C . THR B 1 397 ? 20.54800 -35.41100 -35.49200 1.000 47.48000 416 THR B C 1
ATOM 6996 O O . THR B 1 397 ? 21.32500 -35.06200 -34.59900 1.000 46.95000 416 THR B O 1
ATOM 7000 N N . TYR B 1 398 ? 20.79300 -35.13600 -36.77300 1.000 47.55000 417 TYR B N 1
ATOM 7001 C CA . TYR B 1 398 ? 22.10600 -34.63000 -37.16800 1.000 48.02000 417 TYR B CA 1
ATOM 7002 C C . TYR B 1 398 ? 22.24700 -33.13700 -36.89300 1.000 51.04000 417 TYR B C 1
ATOM 7003 O O . TYR B 1 398 ? 21.40900 -32.33200 -37.31100 1.000 45.77000 417 TYR B O 1
ATOM 7012 N N . THR B 1 399 ? 23.34100 -32.77500 -36.22500 1.000 51.46000 418 THR B N 1
ATOM 7013 C CA . THR B 1 399 ? 23.78400 -31.39800 -36.05800 1.000 48.14000 418 THR B CA 1
ATOM 7014 C C . THR B 1 399 ? 25.20700 -31.33300 -36.57900 1.000 47.21000 418 THR B C 1
ATOM 7015 O O . THR B 1 399 ? 26.04000 -32.14600 -36.16900 1.000 49.84000 418 THR B O 1
ATOM 7019 N N . GLY B 1 400 ? 25.49500 -30.39300 -37.46400 1.000 48.63000 419 GLY B N 1
ATOM 7020 C CA . GLY B 1 400 ? 26.85800 -30.21300 -37.92000 1.000 46.37000 419 GLY B CA 1
ATOM 7021 C C . GLY B 1 400 ? 26.92500 -29.63200 -39.31800 1.000 43.84000 419 GLY B C 1
ATOM 7022 O O . GLY B 1 400 ? 25.96100 -29.07100 -39.83500 1.000 45.04000 419 GLY B O 1
ATOM 7023 N N . LEU B 1 401 ? 28.11300 -29.75600 -39.90600 1.000 47.77000 420 LEU B N 1
ATOM 7024 C CA . LEU B 1 401 ? 28.35400 -29.22500 -41.23900 1.000 45.64000 420 LEU B CA 1
ATOM 7025 C C . LEU B 1 401 ? 27.69800 -30.10800 -42.29500 1.000 43.84000 420 LEU B C 1
ATOM 7026 O O . LEU B 1 401 ? 27.64900 -31.33500 -42.16800 1.000 48.16000 420 LEU B O 1
ATOM 7031 N N . VAL B 1 402 ? 27.17600 -29.47200 -43.33500 1.000 41.16000 421 VAL B N 1
ATOM 7032 C CA . VAL B 1 402 ? 26.64500 -30.16400 -44.50200 1.000 47.36000 421 VAL B CA 1
ATOM 7033 C C . VAL B 1 402 ? 27.29800 -29.55200 -45.72500 1.000 47.43000 421 VAL B C 1
ATOM 7034 O O . VAL B 1 402 ? 27.29600 -28.32400 -45.88700 1.000 47.47000 421 VAL B O 1
ATOM 7038 N N . GLU B 1 403 ? 27.85900 -30.40200 -46.57700 1.000 50.64000 422 GLU B N 1
ATOM 7039 C CA . GLU B 1 403 ? 28.63300 -29.91800 -47.70800 1.000 52.23000 422 GLU B CA 1
ATOM 7040 C C . GLU B 1 403 ? 27.75900 -29.07800 -48.62800 1.000 58.30000 422 GLU B C 1
ATOM 7041 O O . GLU B 1 403 ? 26.69300 -29.52500 -49.06800 1.000 55.07000 422 GLU B O 1
ATOM 7047 N N . GLY B 1 404 ? 28.19800 -27.84400 -48.88600 1.000 60.65000 423 GLY B N 1
ATOM 7048 C CA . GLY B 1 404 ? 27.53100 -26.95800 -49.80800 1.000 54.18000 423 GLY B CA 1
ATOM 7049 C C . GLY B 1 404 ? 26.62800 -25.93300 -49.15300 1.000 56.96000 423 GLY B C 1
ATOM 7050 O O . GLY B 1 404 ? 26.34900 -24.89300 -49.75900 1.000 63.08000 423 GLY B O 1
ATOM 7051 N N . ILE B 1 405 ? 26.15600 -26.19800 -47.93800 1.000 49.81000 424 ILE B N 1
ATOM 7052 C CA . ILE B 1 405 ? 25.25900 -25.26700 -47.26800 1.000 50.26000 424 ILE B CA 1
ATOM 7053 C C . ILE B 1 405 ? 25.82400 -24.75000 -45.95400 1.000 55.38000 424 ILE B C 1
ATOM 7054 O O . ILE B 1 405 ? 25.43300 -23.65300 -45.52000 1.000 52.91000 424 ILE B O 1
ATOM 7059 N N . GLY B 1 406 ? 26.75100 -25.46700 -45.31900 1.000 49.19000 425 GLY B N 1
ATOM 7060 C CA . GLY B 1 406 ? 27.34300 -24.99800 -44.08200 1.000 45.39000 425 GLY B CA 1
ATOM 7061 C C . GLY B 1 406 ? 26.92600 -25.79600 -42.86200 1.000 44.57000 425 GLY B C 1
ATOM 7062 O O . GLY B 1 406 ? 26.98700 -27.03000 -42.85300 1.000 40.40000 425 GLY B O 1
ATOM 7063 N N . TYR B 1 407 ? 26.48200 -25.09700 -41.82600 1.000 41.93000 426 TYR B N 1
ATOM 7064 C CA . TYR B 1 407 ? 26.13400 -25.71300 -40.55600 1.000 44.56000 426 TYR B CA 1
ATOM 7065 C C . TYR B 1 407 ? 24.62000 -25.77000 -40.39200 1.000 43.19000 426 TYR B C 1
ATOM 7066 O O . TYR B 1 407 ? 23.91000 -24.79800 -40.68000 1.000 35.23000 426 TYR B O 1
ATOM 7075 N N . VAL B 1 408 ? 24.12800 -26.92400 -39.94500 1.000 43.00000 427 VAL B N 1
ATOM 7076 C CA . VAL B 1 408 ? 22.71000 -27.11400 -39.66300 1.000 44.84000 427 VAL B CA 1
ATOM 7077 C C . VAL B 1 408 ? 22.54200 -27.46700 -38.19200 1.000 43.51000 427 VAL B C 1
ATOM 7078 O O . VAL B 1 408 ? 23.38800 -28.14900 -37.60200 1.000 47.08000 427 VAL B O 1
ATOM 7082 N N . TYR B 1 409 ? 21.45400 -26.98000 -37.60000 1.000 42.33000 428 TYR B N 1
ATOM 7083 C CA . TYR B 1 409 ? 21.04200 -27.37400 -36.26300 1.000 40.80000 428 TYR B CA 1
ATOM 7084 C C . TYR B 1 409 ? 19.53200 -27.20200 -36.17000 1.000 44.07000 428 TYR B C 1
ATOM 7085 O O . TYR B 1 409 ? 18.90800 -26.54200 -37.00500 1.000 41.93000 428 TYR B O 1
ATOM 7094 N N . TRP B 1 410 ? 18.95300 -27.79900 -35.13400 1.000 44.97000 429 TRP B N 1
ATOM 7095 C CA . TRP B 1 410 ? 17.51300 -27.86800 -34.96400 1.000 41.60000 429 TRP B CA 1
ATOM 7096 C C . TRP B 1 410 ? 17.10800 -27.18500 -33.66400 1.000 40.41000 429 TRP B C 1
ATOM 7097 O O . TRP B 1 410 ? 17.79500 -27.30900 -32.64700 1.000 43.87000 429 TRP B O 1
ATOM 7108 N N . THR B 1 411 ? 15.99000 -26.47200 -33.69800 1.000 40.33000 430 THR B N 1
ATOM 7109 C CA . THR B 1 411 ? 15.32600 -25.99700 -32.49400 1.000 40.85000 430 THR B CA 1
ATOM 7110 C C . THR B 1 411 ? 13.92500 -26.59000 -32.42700 1.000 42.48000 430 THR B C 1
ATOM 7111 O O . THR B 1 411 ? 13.29000 -26.86600 -33.45100 1.000 41.71000 430 THR B O 1
ATOM 7115 N N . THR B 1 412 ? 13.45200 -26.79400 -31.20800 1.000 39.26000 431 THR B N 1
ATOM 7116 C CA . THR B 1 412 ? 12.23300 -27.54100 -30.96400 1.000 41.54000 431 THR B CA 1
ATOM 7117 C C . THR B 1 412 ? 11.19700 -26.66000 -30.28400 1.000 46.10000 431 THR B C 1
ATOM 7118 O O . THR B 1 412 ? 11.52000 -25.87600 -29.38600 1.000 41.53000 431 THR B O 1
ATOM 7122 N N . GLU B 1 413 ? 9.95300 -26.78900 -30.73200 1.000 40.47000 432 GLU B N 1
ATOM 7123 C CA . GLU B 1 413 ? 8.82200 -26.15100 -30.09000 1.000 38.49000 432 GLU B CA 1
ATOM 7124 C C . GLU B 1 413 ? 7.66200 -27.13200 -30.09000 1.000 39.71000 432 GLU B C 1
ATOM 7125 O O . GLU B 1 413 ? 7.53500 -27.96900 -30.99300 1.000 36.01000 432 GLU B O 1
ATOM 7131 N N . THR B 1 414 ? 6.82400 -27.03200 -29.06200 1.000 38.31000 433 THR B N 1
ATOM 7132 C CA . THR B 1 414 ? 5.58100 -27.78700 -28.99300 1.000 45.24000 433 THR B CA 1
ATOM 7133 C C . THR B 1 414 ? 4.40200 -26.88900 -29.35700 1.000 37.69000 433 THR B C 1
ATOM 7134 O O . THR B 1 414 ? 4.25800 -25.78600 -28.81600 1.000 40.21000 433 THR B O 1
ATOM 7138 N N . LEU B 1 415 ? 3.57300 -27.35900 -30.28200 1.000 43.10000 434 LEU B N 1
ATOM 7139 C CA . LEU B 1 415 ? 2.35400 -26.66500 -30.68000 1.000 41.90000 434 LEU B CA 1
ATOM 7140 C C . LEU B 1 415 ? 1.15800 -27.30400 -29.97900 1.000 40.33000 434 LEU B C 1
ATOM 7141 O O . LEU B 1 415 ? 1.10400 -28.52800 -29.83500 1.000 41.44000 434 LEU B O 1
ATOM 7146 N N . TYR B 1 416 ? 0.20500 -26.48700 -29.52800 1.000 40.33000 435 TYR B N 1
ATOM 7147 C CA . TYR B 1 416 ? -1.06200 -27.01800 -29.02700 1.000 37.87000 435 TYR B CA 1
ATOM 7148 C C . TYR B 1 416 ? -2.20100 -26.67400 -29.97000 1.000 38.50000 435 TYR B C 1
ATOM 7149 O O . TYR B 1 416 ? -2.23700 -25.57900 -30.53900 1.000 39.16000 435 TYR B O 1
ATOM 7158 N N . PHE B 1 417 ? -3.14900 -27.59900 -30.12100 1.000 41.11000 436 PHE B N 1
ATOM 7159 C CA . PHE B 1 417 ? -4.35700 -27.27500 -30.86100 1.000 39.84000 436 PHE B CA 1
ATOM 7160 C C . PHE B 1 417 ? -5.59600 -27.71500 -30.09200 1.000 40.13000 436 PHE B C 1
ATOM 7161 O O . PHE B 1 417 ? -5.55000 -28.63400 -29.26800 1.000 34.81000 436 PHE B O 1
ATOM 7169 N N . ILE B 1 418 ? -6.71300 -27.04000 -30.38600 1.000 37.18000 437 ILE B N 1
ATOM 7170 C CA . ILE B 1 418 ? -8.04000 -27.42500 -29.91000 1.000 40.97000 437 ILE B CA 1
ATOM 7171 C C . ILE B 1 418 ? -8.81600 -28.05300 -31.05000 1.000 37.90000 437 ILE B C 1
ATOM 7172 O O . ILE B 1 418 ? -8.74800 -27.59900 -32.19800 1.000 35.97000 437 ILE B O 1
ATOM 7177 N N . ARG B 1 419 ? -9.55800 -29.09700 -30.74800 1.000 40.93000 438 ARG B N 1
ATOM 7178 C CA . ARG B 1 419 ? -10.46600 -29.61700 -31.75700 1.000 43.60000 438 ARG B CA 1
ATOM 7179 C C . ARG B 1 419 ? -11.71300 -28.77800 -31.83400 1.000 42.04000 438 ARG B C 1
ATOM 7180 O O . ARG B 1 419 ? -12.46700 -28.66200 -30.86400 1.000 44.30000 438 ARG B O 1
ATOM 7188 N N . THR B 1 420 ? -11.92400 -28.18200 -32.99600 1.000 43.81000 439 THR B N 1
ATOM 7189 C CA . THR B 1 420 ? -13.10400 -27.39900 -33.32100 1.000 45.16000 439 THR B CA 1
ATOM 7190 C C . THR B 1 420 ? -14.23000 -28.28400 -33.82700 1.000 50.06000 439 THR B C 1
ATOM 7191 O O . THR B 1 420 ? -15.32200 -27.79200 -34.11200 1.000 58.15000 439 THR B O 1
ATOM 7195 N N . ASN B 1 421 ? -14.01000 -29.59400 -33.85400 1.000 52.75000 440 ASN B N 1
ATOM 7196 C CA . ASN B 1 421 ? -14.85700 -30.52600 -34.57200 1.000 53.22000 440 ASN B CA 1
ATOM 7197 C C . ASN B 1 421 ? -15.32000 -31.68700 -33.70000 1.000 50.65000 440 ASN B C 1
ATOM 7198 O O . ASN B 1 421 ? -15.60900 -32.76600 -34.23900 1.000 46.16000 440 ASN B O 1
ATOM 7203 N N . PRO B 1 422 ? -15.48900 -31.52100 -32.38200 1.000 44.14000 441 PRO B N 1
ATOM 7204 C CA . PRO B 1 422 ? -15.46200 -32.73000 -31.52500 1.000 50.40000 441 PRO B CA 1
ATOM 7205 C C . PRO B 1 422 ? -16.72500 -33.54900 -31.64500 1.000 52.44000 441 PRO B C 1
ATOM 7206 O O . PRO B 1 422 ? -16.68900 -34.77900 -31.42900 1.000 46.73000 441 PRO B O 1
ATOM 7210 N N . GLU B 1 423 ? -17.83500 -32.92400 -31.99300 1.000 46.74000 442 GLU B N 1
ATOM 7211 C CA . GLU B 1 423 ? -19.10700 -33.60500 -32.10500 1.000 50.18000 442 GLU B CA 1
ATOM 7212 C C . GLU B 1 423 ? -19.63100 -33.70000 -33.53400 1.000 53.12000 442 GLU B C 1
ATOM 7213 O O . GLU B 1 423 ? -20.73500 -34.22200 -33.74000 1.000 56.89000 442 GLU B O 1
ATOM 7219 N N . GLN B 1 424 ? -18.88000 -33.22000 -34.52800 1.000 59.54000 443 GLN B N 1
ATOM 7220 C CA . GLN B 1 424 ? -19.34900 -33.35700 -35.89800 1.000 45.47000 443 GLN B CA 1
ATOM 7221 C C . GLN B 1 424 ? -19.39300 -34.83200 -36.26900 1.000 48.89000 443 GLN B C 1
ATOM 7222 O O . GLN B 1 424 ? -18.56200 -35.63200 -35.82600 1.000 55.93000 443 GLN B O 1
ATOM 7228 N N . LEU B 1 425 ? -20.39300 -35.18200 -37.06800 1.000 49.59000 444 LEU B N 1
ATOM 7229 C CA . LEU B 1 425 ? -20.73800 -36.56400 -37.35800 1.000 43.19000 444 LEU B CA 1
ATOM 7230 C C . LEU B 1 425 ? -19.85400 -37.12700 -38.45800 1.000 41.61000 444 LEU B C 1
ATOM 7231 O O . LEU B 1 425 ? -19.79800 -36.56800 -39.55800 1.000 40.93000 444 LEU B O 1
ATOM 7236 N N . TRP B 1 426 ? -19.16800 -38.23300 -38.15800 1.000 40.82000 445 TRP B N 1
ATOM 7237 C CA . TRP B 1 426 ? -18.46300 -39.02400 -39.16400 1.000 38.98000 445 TRP B CA 1
ATOM 7238 C C . TRP B 1 426 ? -17.50600 -38.17000 -40.00400 1.000 41.43000 445 TRP B C 1
ATOM 7239 O O . TRP B 1 426 ? -17.48400 -38.24900 -41.23300 1.000 43.99000 445 TRP B O 1
ATOM 7250 N N . ALA B 1 427 ? -16.70500 -37.33900 -39.34400 1.000 34.22000 446 ALA B N 1
ATOM 7251 C CA . ALA B 1 427 ? -15.93300 -36.33200 -40.06800 1.000 37.43000 446 ALA B CA 1
ATOM 7252 C C . ALA B 1 427 ? -14.43500 -36.47100 -39.80700 1.000 37.34000 446 ALA B C 1
ATOM 7253 O O . ALA B 1 427 ? -13.99000 -37.10200 -38.84300 1.000 34.64000 446 ALA B O 1
ATOM 7255 N N . ILE B 1 428 ? -13.66300 -35.85600 -40.69100 1.000 40.66000 447 ILE B N 1
ATOM 7256 C CA . ILE B 1 428 ? -12.22600 -35.67700 -40.46900 1.000 41.33000 447 ILE B CA 1
ATOM 7257 C C . ILE B 1 428 ? -12.01800 -34.70900 -39.31200 1.000 42.39000 447 ILE B C 1
ATOM 7258 O O . ILE B 1 428 ? -12.56100 -33.59100 -39.34000 1.000 41.97000 447 ILE B O 1
ATOM 7263 N N . PRO B 1 429 ? -11.26300 -35.09200 -38.28300 1.000 44.76000 448 PRO B N 1
ATOM 7264 C CA . PRO B 1 429 ? -11.02600 -34.18600 -37.15300 1.000 37.92000 448 PRO B CA 1
ATOM 7265 C C . PRO B 1 429 ? -10.38300 -32.89600 -37.61400 1.000 40.61000 448 PRO B C 1
ATOM 7266 O O . PRO B 1 429 ? -9.49000 -32.89600 -38.45900 1.000 45.21000 448 PRO B O 1
ATOM 7270 N N . LYS B 1 430 ? -10.84500 -31.78400 -37.06100 1.000 41.20000 449 LYS B N 1
ATOM 7271 C CA . LYS B 1 430 ? -10.24400 -30.50500 -37.39300 1.000 42.34000 449 LYS B CA 1
ATOM 7272 C C . LYS B 1 430 ? -9.77500 -29.79900 -36.13400 1.000 39.37000 449 LYS B C 1
ATOM 7273 O O . LYS B 1 430 ? -10.40800 -29.88700 -35.07500 1.000 36.95000 449 LYS B O 1
ATOM 7279 N N . TYR B 1 431 ? -8.65900 -29.10100 -36.26400 1.000 38.79000 450 TYR B N 1
ATOM 7280 C CA . TYR B 1 431 ? -7.97300 -28.51700 -35.12800 1.000 39.05000 450 TYR B CA 1
ATOM 7281 C C . TYR B 1 431 ? -7.62900 -27.07600 -35.44700 1.000 38.22000 450 TYR B C 1
ATOM 7282 O O . TYR B 1 431 ? -7.53700 -26.67400 -36.61200 1.000 33.27000 450 TYR B O 1
ATOM 7291 N N . GLN B 1 432 ? -7.46900 -26.29900 -34.38600 1.000 36.67000 451 GLN B N 1
ATOM 7292 C CA . GLN B 1 432 ? -7.04400 -24.91700 -34.49700 1.000 40.02000 451 GLN B CA 1
ATOM 7293 C C . GLN B 1 432 ? -6.05000 -24.60400 -33.39200 1.000 39.76000 451 GLN B C 1
ATOM 7294 O O . GLN B 1 432 ? -6.31600 -24.87000 -32.21500 1.000 42.26000 451 GLN B O 1
ATOM 7300 N N . GLN B 1 433 ? -4.91300 -24.03600 -33.78900 1.000 37.29000 452 GLN B N 1
ATOM 7301 C CA . GLN B 1 433 ? -3.82100 -23.75700 -32.87100 1.000 39.05000 452 GLN B CA 1
ATOM 7302 C C . GLN B 1 433 ? -4.23100 -22.73100 -31.82400 1.000 37.58000 452 GLN B C 1
ATOM 7303 O O . GLN B 1 433 ? -4.95600 -21.77600 -32.12400 1.000 38.57000 452 GLN B O 1
ATOM 7309 N N . ILE B 1 434 ? -3.74500 -22.91800 -30.59400 1.000 38.10000 453 ILE B N 1
ATOM 7310 C CA . ILE B 1 434 ? -4.07300 -22.05900 -29.45600 1.000 37.02000 453 ILE B CA 1
ATOM 7311 C C . ILE B 1 434 ? -2.80600 -21.51300 -28.79500 1.000 42.40000 453 ILE B C 1
ATOM 7312 O O . ILE B 1 434 ? -1.75400 -22.18100 -28.78300 1.000 40.25000 453 ILE B O 1
ATOM 7317 N N . PRO B 1 435 ? -2.85000 -20.29500 -28.24900 1.000 48.72000 454 PRO B N 1
ATOM 7318 C CA . PRO B 1 435 ? -1.61200 -19.64100 -27.75900 1.000 43.56000 454 PRO B CA 1
ATOM 7319 C C . PRO B 1 435 ? -1.19900 -20.08900 -26.35400 1.000 54.32000 454 PRO B C 1
ATOM 7320 O O . PRO B 1 435 ? -1.99000 -20.68000 -25.58100 1.000 45.79000 454 PRO B O 1
ATOM 7324 N N . PHE B 1 436 ? 0.05400 -19.75100 -26.00700 1.000 52.01000 455 PHE B N 1
ATOM 7325 C CA . PHE B 1 436 ? 0.93200 -20.34800 -25.00600 1.000 55.43000 455 PHE B CA 1
ATOM 7326 C C . PHE B 1 436 ? 0.31000 -20.84300 -23.70400 1.000 70.07000 455 PHE B C 1
ATOM 7327 O O . PHE B 1 436 ? 0.61900 -21.96700 -23.30100 1.000 84.10000 455 PHE B O 1
ATOM 7335 N N . PRO B 1 437 ? -0.45200 -20.07300 -22.94300 1.000 43.14000 456 PRO B N 1
ATOM 7336 C CA . PRO B 1 437 ? -0.99100 -20.69200 -21.70500 1.000 50.60000 456 PRO B CA 1
ATOM 7337 C C . PRO B 1 437 ? -1.86000 -21.90400 -22.01700 1.000 52.05000 456 PRO B C 1
ATOM 7338 O O . PRO B 1 437 ? -1.85100 -22.88500 -21.25900 1.000 46.22000 456 PRO B O 1
ATOM 7342 N N . TYR B 1 438 ? -2.57700 -21.86900 -23.13800 1.000 48.45000 457 TYR B N 1
ATOM 7343 C CA . TYR B 1 438 ? -3.37700 -22.94600 -23.70800 1.000 45.99000 457 TYR B CA 1
ATOM 7344 C C . TYR B 1 438 ? -4.58500 -23.38300 -22.89500 1.000 42.97000 457 TYR B C 1
ATOM 7345 O O . TYR B 1 438 ? -5.31900 -24.28000 -23.32200 1.000 49.70000 457 TYR B O 1
ATOM 7354 N N . PHE B 1 439 ? -4.79800 -22.82000 -21.71700 1.000 44.86000 458 PHE B N 1
ATOM 7355 C CA . PHE B 1 439 ? -5.82400 -23.36400 -20.81900 1.000 40.54000 458 PHE B CA 1
ATOM 7356 C C . PHE B 1 439 ? -7.18900 -23.25500 -21.49900 1.000 43.81000 458 PHE B C 1
ATOM 7357 O O . PHE B 1 439 ? -7.60300 -22.16400 -21.92500 1.000 43.33000 458 PHE B O 1
ATOM 7365 N N . GLN B 1 440 ? -7.85500 -24.38600 -21.65600 1.000 46.46000 459 GLN B N 1
ATOM 7366 C CA . GLN B 1 440 ? -9.19900 -24.46400 -22.21500 1.000 45.08000 459 GLN B CA 1
ATOM 7367 C C . GLN B 1 440 ? -10.12500 -25.14000 -21.20400 1.000 43.54000 459 GLN B C 1
ATOM 7368 O O . GLN B 1 440 ? -9.66300 -25.75300 -20.23500 1.000 39.81000 459 GLN B O 1
ATOM 7374 N N . ARG B 1 441 ? -11.44200 -25.02200 -21.43500 1.000 43.61000 460 ARG B N 1
ATOM 7375 C CA . ARG B 1 441 ? -12.42100 -25.77200 -20.65000 1.000 41.51000 460 ARG B CA 1
ATOM 7376 C C . ARG B 1 441 ? -12.06200 -27.24700 -20.66800 1.000 41.95000 460 ARG B C 1
ATOM 7377 O O . ARG B 1 441 ? -11.49100 -27.76200 -21.63000 1.000 46.41000 460 ARG B O 1
ATOM 7385 N N . LYS B 1 442 ? -12.40100 -27.94700 -19.60500 1.000 48.67000 461 LYS B N 1
ATOM 7386 C CA . LYS B 1 442 ? -11.96000 -29.33000 -19.56600 1.000 52.42000 461 LYS B CA 1
ATOM 7387 C C . LYS B 1 442 ? -12.71100 -30.20600 -20.55500 1.000 50.19000 461 LYS B C 1
ATOM 7388 O O . LYS B 1 442 ? -12.23300 -31.29200 -20.89400 1.000 57.70000 461 LYS B O 1
ATOM 7394 N N . ASP B 1 443 ? -13.82700 -29.73500 -21.09800 1.000 46.18000 462 ASP B N 1
ATOM 7395 C CA . ASP B 1 443 ? -14.45100 -30.54200 -22.13400 1.000 57.76000 462 ASP B CA 1
ATOM 7396 C C . ASP B 1 443 ? -13.77000 -30.38900 -23.49200 1.000 52.00000 462 ASP B C 1
ATOM 7397 O O . ASP B 1 443 ? -14.04500 -31.18600 -24.39600 1.000 54.53000 462 ASP B O 1
ATOM 7402 N N . ALA B 1 444 ? -12.88700 -29.40300 -23.65300 1.000 47.20000 463 ALA B N 1
ATOM 7403 C CA . ALA B 1 444 ? -12.18900 -29.21400 -24.92100 1.000 44.11000 463 ALA B CA 1
ATOM 7404 C C . ALA B 1 444 ? -11.19300 -30.33900 -25.15600 1.000 39.89000 463 ALA B C 1
ATOM 7405 O O . ALA B 1 444 ? -10.54900 -30.82100 -24.22200 1.000 42.66000 463 ALA B O 1
ATOM 7407 N N . ILE B 1 445 ? -11.05500 -30.74900 -26.41000 1.000 36.51000 464 ILE B N 1
ATOM 7408 C CA . ILE B 1 445 ? -10.06200 -31.74900 -26.78500 1.000 41.37000 464 ILE B CA 1
ATOM 7409 C C . ILE B 1 445 ? -8.79000 -31.04200 -27.23900 1.000 39.04000 464 ILE B C 1
ATOM 7410 O O . ILE B 1 445 ? -8.81500 -30.22600 -28.16600 1.000 41.63000 464 ILE B O 1
ATOM 7415 N N . ILE B 1 446 ? -7.68000 -31.36000 -26.57600 1.000 39.54000 465 ILE B N 1
ATOM 7416 C CA . ILE B 1 446 ? -6.38900 -30.71500 -26.78400 1.000 35.52000 465 ILE B CA 1
ATOM 7417 C C . ILE B 1 446 ? -5.45000 -31.72700 -27.42200 1.000 42.23000 465 ILE B C 1
ATOM 7418 O O . ILE B 1 446 ? -5.44400 -32.90500 -27.04400 1.000 37.84000 465 ILE B O 1
ATOM 7423 N N . GLU B 1 447 ? -4.66900 -31.26000 -28.39500 1.000 45.95000 466 GLU B N 1
ATOM 7424 C CA . GLU B 1 447 ? -3.77700 -32.06100 -29.22000 1.000 44.65000 466 GLU B CA 1
ATOM 7425 C C . GLU B 1 447 ? -2.45400 -31.31500 -29.30800 1.000 43.50000 466 GLU B C 1
ATOM 7426 O O . GLU B 1 447 ? -2.44600 -30.11000 -29.58000 1.000 40.71000 466 GLU B O 1
ATOM 7432 N N . THR B 1 448 ? -1.34300 -32.00100 -29.05100 1.000 48.59000 467 THR B N 1
ATOM 7433 C CA . THR B 1 448 ? -0.03700 -31.35700 -29.11800 1.000 42.36000 467 THR B CA 1
ATOM 7434 C C . THR B 1 448 ? 0.81600 -32.00900 -30.19100 1.000 42.77000 467 THR B C 1
ATOM 7435 O O . THR B 1 448 ? 0.77500 -33.22800 -30.37900 1.000 47.15000 467 THR B O 1
ATOM 7439 N N . LYS B 1 449 ? 1.58300 -31.18300 -30.89100 1.000 46.34000 468 LYS B N 1
ATOM 7440 C CA . LYS B 1 449 ? 2.54100 -31.63200 -31.89100 1.000 46.56000 468 LYS B CA 1
ATOM 7441 C C . LYS B 1 449 ? 3.92500 -31.11200 -31.52200 1.000 47.84000 468 LYS B C 1
ATOM 7442 O O . LYS B 1 449 ? 4.05800 -30.02600 -30.94500 1.000 44.85000 468 LYS B O 1
ATOM 7448 N N . THR B 1 450 ? 4.95100 -31.89100 -31.84000 1.000 45.40000 469 THR B N 1
ATOM 7449 C CA . THR B 1 450 ? 6.32700 -31.47700 -31.62200 1.000 39.94000 469 THR B CA 1
ATOM 7450 C C . THR B 1 450 ? 6.91500 -31.02800 -32.95500 1.000 44.59000 469 THR B C 1
ATOM 7451 O O . THR B 1 450 ? 6.83400 -31.75900 -33.94900 1.000 42.76000 469 THR B O 1
ATOM 7455 N N . LEU B 1 451 ? 7.48700 -29.82000 -32.97500 1.000 38.42000 470 LEU B N 1
ATOM 7456 C CA . LEU B 1 451 ? 7.93400 -29.15900 -34.20000 1.000 37.66000 470 LEU B CA 1
ATOM 7457 C C . LEU B 1 451 ? 9.44000 -28.93400 -34.11900 1.000 46.00000 470 LEU B C 1
ATOM 7458 O O . LEU B 1 451 ? 9.91300 -28.16000 -33.27800 1.000 47.35000 470 LEU B O 1
ATOM 7463 N N . HIS B 1 452 ? 10.19100 -29.58900 -34.99600 1.000 43.97000 471 HIS B N 1
ATOM 7464 C CA . HIS B 1 452 ? 11.63900 -29.42500 -35.07400 1.000 37.11000 471 HIS B CA 1
ATOM 7465 C C . HIS B 1 452 ? 11.94100 -28.53600 -36.27400 1.000 39.69000 471 HIS B C 1
ATOM 7466 O O . HIS B 1 452 ? 11.73200 -28.94800 -37.42000 1.000 43.58000 471 HIS B O 1
ATOM 7473 N N . THR B 1 453 ? 12.43100 -27.32600 -36.02600 1.000 37.27000 472 THR B N 1
ATOM 7474 C CA . THR B 1 453 ? 12.68500 -26.37400 -37.10500 1.000 39.57000 472 THR B CA 1
ATOM 7475 C C . THR B 1 453 ? 14.16200 -26.39900 -37.48800 1.000 43.19000 472 THR B C 1
ATOM 7476 O O . THR B 1 453 ? 15.03600 -26.40700 -36.61500 1.000 44.06000 472 THR B O 1
ATOM 7480 N N . LEU B 1 454 ? 14.43100 -26.41800 -38.79400 1.000 41.60000 473 LEU B N 1
ATOM 7481 C CA . LEU B 1 454 ? 15.78700 -26.50700 -39.32000 1.000 42.49000 473 LEU B CA 1
ATOM 7482 C C . LEU B 1 454 ? 16.41800 -25.12800 -39.48200 1.000 47.25000 473 LEU B C 1
ATOM 7483 O O . LEU B 1 454 ? 15.78000 -24.18400 -39.95900 1.000 46.94000 473 LEU B O 1
ATOM 7488 N N . HIS B 1 455 ? 17.68100 -25.02800 -39.07800 1.000 45.73000 474 HIS B N 1
ATOM 7489 C CA . HIS B 1 455 ? 18.48700 -23.81900 -39.16700 1.000 46.13000 474 HIS B CA 1
ATOM 7490 C C . HIS B 1 455 ? 19.67000 -24.08700 -40.08100 1.000 45.22000 474 HIS B C 1
ATOM 7491 O O . HIS B 1 455 ? 20.22200 -25.19100 -40.08000 1.000 42.62000 474 HIS B O 1
ATOM 7498 N N . VAL B 1 456 ? 20.04900 -23.08800 -40.87300 1.000 49.88000 475 VAL B N 1
ATOM 7499 C CA . VAL B 1 456 ? 21.15500 -23.21800 -41.81600 1.000 47.15000 475 VAL B CA 1
ATOM 7500 C C . VAL B 1 456 ? 22.06400 -22.00600 -41.67400 1.000 45.40000 475 VAL B C 1
ATOM 7501 O O . VAL B 1 456 ? 21.60100 -20.86100 -41.74500 1.000 50.22000 475 VAL B O 1
ATOM 7505 N N . LEU B 1 457 ? 23.34900 -22.25500 -41.46600 1.000 43.65000 476 LEU B N 1
ATOM 7506 C CA . LEU B 1 457 ? 24.34700 -21.19900 -41.38400 1.000 47.78000 476 LEU B CA 1
ATOM 7507 C C . LEU B 1 457 ? 25.46500 -21.49300 -42.37400 1.000 50.45000 476 LEU B C 1
ATOM 7508 O O . LEU B 1 457 ? 26.05800 -22.57700 -42.34500 1.000 48.60000 476 LEU B O 1
ATOM 7513 N N . SER B 1 458 ? 25.74500 -20.53500 -43.25200 1.000 47.95000 477 SER B N 1
ATOM 7514 C CA . SER B 1 458 ? 26.94000 -20.63900 -44.07500 1.000 52.39000 477 SER B CA 1
ATOM 7515 C C . SER B 1 458 ? 28.16300 -20.58800 -43.17400 1.000 47.28000 477 SER B C 1
ATOM 7516 O O . SER B 1 458 ? 28.12300 -19.99600 -42.09100 1.000 49.52000 477 SER B O 1
ATOM 7519 N N . LYS B 1 459 ? 29.25100 -21.23800 -43.61400 1.000 53.37000 478 LYS B N 1
ATOM 7520 C CA . LYS B 1 459 ? 30.49900 -21.20300 -42.85100 1.000 57.31000 478 LYS B CA 1
ATOM 7521 C C . LYS B 1 459 ? 30.79800 -19.77200 -42.43700 1.000 61.37000 478 LYS B C 1
ATOM 7522 O O . LYS B 1 459 ? 31.26500 -19.50800 -41.33000 1.000 60.29000 478 LYS B O 1
ATOM 7528 N N . ASP B 1 460 ? 30.50000 -18.84800 -43.33500 1.000 59.66000 479 ASP B N 1
ATOM 7529 C CA . ASP B 1 460 ? 30.87300 -17.45900 -43.14700 1.000 58.70000 479 ASP B CA 1
ATOM 7530 C C . ASP B 1 460 ? 29.94600 -16.78400 -42.13600 1.000 59.13000 479 ASP B C 1
ATOM 7531 O O . ASP B 1 460 ? 30.37300 -15.92300 -41.35500 1.000 58.45000 479 ASP B O 1
ATOM 7536 N N . GLU B 1 461 ? 28.67000 -17.17400 -42.14000 1.000 56.93000 480 GLU B N 1
ATOM 7537 C CA . GLU B 1 461 ? 27.73800 -16.81200 -41.07200 1.000 50.47000 480 GLU B CA 1
ATOM 7538 C C . GLU B 1 461 ? 28.12900 -17.41900 -39.72800 1.000 51.76000 480 GLU B C 1
ATOM 7539 O O . GLU B 1 461 ? 28.08400 -16.74400 -38.69000 1.000 44.07000 480 GLU B O 1
ATOM 7545 N N . LEU B 1 462 ? 28.46900 -18.70900 -39.73000 1.000 53.54000 481 LEU B N 1
ATOM 7546 C CA . LEU B 1 462 ? 28.87100 -19.40700 -38.51300 1.000 48.86000 481 LEU B CA 1
ATOM 7547 C C . LEU B 1 462 ? 30.09600 -18.76600 -37.87100 1.000 51.83000 481 LEU B C 1
ATOM 7548 O O . LEU B 1 462 ? 30.21700 -18.72300 -36.64100 1.000 63.26000 481 LEU B O 1
ATOM 7553 N N . LEU B 1 463 ? 31.02500 -18.27500 -38.68800 1.000 51.61000 482 LEU B N 1
ATOM 7554 C CA . LEU B 1 463 ? 32.24400 -17.69600 -38.14700 1.000 58.81000 482 LEU B CA 1
ATOM 7555 C C . LEU B 1 463 ? 32.01700 -16.32900 -37.51700 1.000 58.21000 482 LEU B C 1
ATOM 7556 O O . LEU B 1 463 ? 32.78200 -15.94700 -36.62900 1.000 63.89000 482 LEU B O 1
ATOM 7561 N N . LYS B 1 464 ? 30.99600 -15.58100 -37.94400 1.000 61.36000 483 LYS B N 1
ATOM 7562 C CA . LYS B 1 464 ? 30.70200 -14.32000 -37.26900 1.000 63.06000 483 LYS B CA 1
ATOM 7563 C C . LYS B 1 464 ? 29.96400 -14.48600 -35.94900 1.000 62.69000 483 LYS B C 1
ATOM 7564 O O . LYS B 1 464 ? 29.86300 -13.50600 -35.20200 1.000 68.92000 483 LYS B O 1
ATOM 7570 N N . LEU B 1 465 ? 29.40200 -15.65400 -35.64600 1.000 57.98000 484 LEU B N 1
ATOM 7571 C CA . LEU B 1 465 ? 28.64600 -15.77200 -34.40200 1.000 55.92000 484 LEU B CA 1
ATOM 7572 C C . LEU B 1 465 ? 29.58900 -15.82700 -33.20100 1.000 65.14000 484 LEU B C 1
ATOM 7573 O O . LEU B 1 465 ? 30.73900 -16.26300 -33.30700 1.000 62.52000 484 LEU B O 1
ATOM 7578 N N . ASP B 1 466 ? 29.08200 -15.37900 -32.05200 1.000 68.39000 485 ASP B N 1
ATOM 7579 C CA . ASP B 1 466 ? 29.79400 -15.38800 -30.76700 1.000 68.54000 485 ASP B CA 1
ATOM 7580 C C . ASP B 1 466 ? 29.35400 -16.56300 -29.90400 1.000 65.83000 485 ASP B C 1
ATOM 7581 O O . ASP B 1 466 ? 28.37300 -16.50300 -29.16500 1.000 74.53000 485 ASP B O 1
ATOM 7586 N N . TYR B 1 467 ? 30.12400 -17.64200 -29.99600 1.000 64.36000 486 TYR B N 1
ATOM 7587 C CA . TYR B 1 467 ? 29.95700 -18.88700 -29.26800 1.000 63.04000 486 TYR B CA 1
ATOM 7588 C C . TYR B 1 467 ? 31.24500 -19.18300 -28.50300 1.000 63.28000 486 TYR B C 1
ATOM 7589 O O . TYR B 1 467 ? 32.25400 -18.49500 -28.66800 1.000 57.84000 486 TYR B O 1
ATOM 7598 N N . ASP B 1 468 ? 31.22100 -20.20100 -27.63900 1.000 59.00000 487 ASP B N 1
ATOM 7599 C CA . ASP B 1 468 ? 32.45400 -20.62700 -26.99300 1.000 51.79000 487 ASP B CA 1
ATOM 7600 C C . ASP B 1 468 ? 32.49400 -22.15000 -26.95100 1.000 54.50000 487 ASP B C 1
ATOM 7601 O O . ASP B 1 468 ? 31.53300 -22.83500 -27.31500 1.000 58.29000 487 ASP B O 1
ATOM 7606 N N . ALA B 1 469 ? 33.62900 -22.67500 -26.48300 1.000 45.76000 488 ALA B N 1
ATOM 7607 C CA . ALA B 1 469 ? 33.85300 -24.11500 -26.42600 1.000 49.27000 488 ALA B CA 1
ATOM 7608 C C . ALA B 1 469 ? 32.98900 -24.80700 -25.38100 1.000 48.27000 488 ALA B C 1
ATOM 7609 O O . ALA B 1 469 ? 32.77400 -26.02000 -25.47800 1.000 49.79000 488 ALA B O 1
ATOM 7611 N N . TYR B 1 470 ? 32.49800 -24.06800 -24.38600 1.000 49.88000 489 TYR B N 1
ATOM 7612 C CA . TYR B 1 470 ? 31.93800 -24.65300 -23.17600 1.000 48.38000 489 TYR B CA 1
ATOM 7613 C C . TYR B 1 470 ? 30.41500 -24.68400 -23.18300 1.000 53.47000 489 TYR B C 1
ATOM 7614 O O . TYR B 1 470 ? 29.82400 -25.51600 -22.48700 1.000 51.04000 489 TYR B O 1
ATOM 7623 N N . TYR B 1 471 ? 29.77400 -23.82200 -23.97200 1.000 50.84000 490 TYR B N 1
ATOM 7624 C CA . TYR B 1 471 ? 28.32300 -23.75700 -24.09400 1.000 50.04000 490 TYR B CA 1
ATOM 7625 C C . TYR B 1 471 ? 27.95100 -23.66400 -25.55900 1.000 54.97000 490 TYR B C 1
ATOM 7626 O O . TYR B 1 471 ? 28.41500 -22.76000 -26.26200 1.000 55.61000 490 TYR B O 1
ATOM 7635 N N . ALA B 1 472 ? 27.12000 -24.59700 -26.01600 1.000 60.48000 491 ALA B N 1
ATOM 7636 C CA . ALA B 1 472 ? 26.67000 -24.56100 -27.40000 1.000 58.96000 491 ALA B CA 1
ATOM 7637 C C . ALA B 1 472 ? 25.74100 -23.37200 -27.60500 1.000 52.79000 491 ALA B C 1
ATOM 7638 O O . ALA B 1 472 ? 24.75600 -23.20900 -26.87800 1.000 55.32000 491 ALA B O 1
ATOM 7640 N N . PHE B 1 473 ? 26.07100 -22.52300 -28.57200 1.000 53.48000 492 PHE B N 1
ATOM 7641 C CA . PHE B 1 473 ? 25.26100 -21.31000 -28.83900 1.000 57.75000 492 PHE B CA 1
ATOM 7642 C C . PHE B 1 473 ? 23.82000 -21.69500 -29.20100 1.000 53.12000 492 PHE B C 1
ATOM 7643 O O . PHE B 1 473 ? 22.91800 -20.95900 -28.86300 1.000 58.82000 492 PHE B O 1
ATOM 7651 N N . TYR B 1 474 ? 23.62100 -22.89200 -29.76900 1.000 51.24000 493 TYR B N 1
ATOM 7652 C CA . TYR B 1 474 ? 22.28600 -23.31700 -30.25200 1.000 53.15000 493 TYR B CA 1
ATOM 7653 C C . TYR B 1 474 ? 21.32600 -23.48600 -29.08000 1.000 51.62000 493 TYR B C 1
ATOM 7654 O O . TYR B 1 474 ? 20.14800 -23.26300 -29.23800 1.000 53.47000 493 TYR B O 1
ATOM 7663 N N . GLY B 1 475 ? 21.84900 -23.84000 -27.92400 1.000 51.06000 494 GLY B N 1
ATOM 7664 C CA . GLY B 1 475 ? 20.98200 -23.98700 -26.76800 1.000 46.86000 494 GLY B CA 1
ATOM 7665 C C . GLY B 1 475 ? 20.30300 -22.68900 -26.37300 1.000 51.86000 494 GLY B C 1
ATOM 7666 O O . GLY B 1 475 ? 19.08700 -22.64900 -26.17100 1.000 55.49000 494 GLY B O 1
ATOM 7667 N N . ILE B 1 476 ? 21.08000 -21.61000 -26.24700 1.000 52.52000 495 ILE B N 1
ATOM 7668 C CA . ILE B 1 476 ? 20.49700 -20.32000 -25.88500 1.000 45.02000 495 ILE B CA 1
ATOM 7669 C C . ILE B 1 476 ? 19.62400 -19.79000 -27.01800 1.000 45.74000 495 ILE B C 1
ATOM 7670 O O . ILE B 1 476 ? 18.59300 -19.15200 -26.77600 1.000 43.24000 495 ILE B O 1
ATOM 7675 N N . VAL B 1 477 ? 20.00900 -20.05000 -28.27100 1.000 47.01000 496 VAL B N 1
ATOM 7676 C CA . VAL B 1 477 ? 19.14000 -19.68600 -29.38500 1.000 48.86000 496 VAL B CA 1
ATOM 7677 C C . VAL B 1 477 ? 17.77100 -20.32900 -29.20600 1.000 43.48000 496 VAL B C 1
ATOM 7678 O O . VAL B 1 477 ? 16.73300 -19.67300 -29.35700 1.000 42.13000 496 VAL B O 1
ATOM 7682 N N . GLU B 1 478 ? 17.74800 -21.61600 -28.84900 1.000 42.95000 497 GLU B N 1
ATOM 7683 C CA . GLU B 1 478 ? 16.46600 -22.28200 -28.66100 1.000 47.01000 497 GLU B CA 1
ATOM 7684 C C . GLU B 1 478 ? 15.67500 -21.62800 -27.54100 1.000 43.85000 497 GLU B C 1
ATOM 7685 O O . GLU B 1 478 ? 14.46000 -21.43900 -27.66000 1.000 47.14000 497 GLU B O 1
ATOM 7691 N N . GLU B 1 479 ? 16.33500 -21.28300 -26.43400 1.000 44.38000 498 GLU B N 1
ATOM 7692 C CA . GLU B 1 479 ? 15.57100 -20.69300 -25.33900 1.000 50.31000 498 GLU B CA 1
ATOM 7693 C C . GLU B 1 479 ? 15.04800 -19.30700 -25.68000 1.000 45.00000 498 GLU B C 1
ATOM 7694 O O . GLU B 1 479 ? 13.99400 -18.90900 -25.17200 1.000 49.89000 498 GLU B O 1
ATOM 7700 N N . MET B 1 480 ? 15.76600 -18.55900 -26.51700 1.000 43.68000 499 MET B N 1
ATOM 7701 C CA . MET B 1 480 ? 15.26700 -17.27000 -26.97500 1.000 42.82000 499 MET B CA 1
ATOM 7702 C C . MET B 1 480 ? 14.01000 -17.45600 -27.80900 1.000 41.83000 499 MET B C 1
ATOM 7703 O O . MET B 1 480 ? 13.00300 -16.77000 -27.60000 1.000 42.86000 499 MET B O 1
ATOM 7708 N N . LEU B 1 481 ? 14.03800 -18.42300 -28.72900 1.000 46.04000 500 LEU B N 1
ATOM 7709 C CA . LEU B 1 481 ? 12.88900 -18.67200 -29.59100 1.000 42.32000 500 LEU B CA 1
ATOM 7710 C C . LEU B 1 481 ? 11.68300 -19.12500 -28.78300 1.000 41.44000 500 LEU B C 1
ATOM 7711 O O . LEU B 1 481 ? 10.54900 -18.73400 -29.08100 1.000 48.83000 500 LEU B O 1
ATOM 7716 N N . LYS B 1 482 ? 11.90200 -19.94400 -27.75100 1.000 37.76000 501 LYS B N 1
ATOM 7717 C CA . LYS B 1 482 ? 10.79400 -20.31400 -26.87600 1.000 37.67000 501 LYS B CA 1
ATOM 7718 C C . LYS B 1 482 ? 10.30100 -19.12700 -26.07100 1.000 38.86000 501 LYS B C 1
ATOM 7719 O O . LYS B 1 482 ? 9.09600 -18.98700 -25.83800 1.000 42.26000 501 LYS B O 1
ATOM 7725 N N . PHE B 1 483 ? 11.20600 -18.25900 -25.63000 1.000 41.18000 502 PHE B N 1
ATOM 7726 C CA . PHE B 1 483 ? 10.75500 -17.11600 -24.84700 1.000 41.64000 502 PHE B CA 1
ATOM 7727 C C . PHE B 1 483 ? 9.89200 -16.17500 -25.68000 1.000 40.42000 502 PHE B C 1
ATOM 7728 O O . PHE B 1 483 ? 8.80900 -15.77100 -25.24700 1.000 38.90000 502 PHE B O 1
ATOM 7736 N N . ILE B 1 484 ? 10.35500 -15.81400 -26.87700 1.000 43.02000 503 ILE B N 1
ATOM 7737 C CA . ILE B 1 484 ? 9.62100 -14.83800 -27.67900 1.000 43.30000 503 ILE B CA 1
ATOM 7738 C C . ILE B 1 484 ? 8.31000 -15.43100 -28.18400 1.000 41.25000 503 ILE B C 1
ATOM 7739 O O . ILE B 1 484 ? 7.28800 -14.73600 -28.25800 1.000 46.93000 503 ILE B O 1
ATOM 7744 N N . HIS B 1 485 ? 8.31700 -16.71800 -28.53900 1.000 40.84000 504 HIS B N 1
ATOM 7745 C CA . HIS B 1 485 ? 7.07900 -17.41100 -28.88000 1.000 36.91000 504 HIS B CA 1
ATOM 7746 C C . HIS B 1 485 ? 6.04200 -17.23200 -27.77900 1.000 43.12000 504 HIS B C 1
ATOM 7747 O O . HIS B 1 485 ? 4.88000 -16.90100 -28.04300 1.000 45.82000 504 HIS B O 1
ATOM 7754 N N . ARG B 1 486 ? 6.46400 -17.42500 -26.52800 1.000 40.38000 505 ARG B N 1
ATOM 7755 C CA . ARG B 1 486 ? 5.55100 -17.34900 -25.39500 1.000 36.94000 505 ARG B CA 1
ATOM 7756 C C . ARG B 1 486 ? 5.22700 -15.91000 -25.01800 1.000 40.27000 505 ARG B C 1
ATOM 7757 O O . ARG B 1 486 ? 4.10800 -15.61600 -24.58500 1.000 47.17000 505 ARG B O 1
ATOM 7765 N N . ALA B 1 487 ? 6.18800 -15.00000 -25.14600 1.000 41.74000 506 ALA B N 1
ATOM 7766 C CA . ALA B 1 487 ? 5.89900 -13.61000 -24.81500 1.000 45.73000 506 ALA B CA 1
ATOM 7767 C C . ALA B 1 487 ? 4.82800 -13.05000 -25.73600 1.000 41.70000 506 ALA B C 1
ATOM 7768 O O . ALA B 1 487 ? 3.93600 -12.31500 -25.30000 1.000 48.58000 506 ALA B O 1
ATOM 7770 N N . ASP B 1 488 ? 4.90700 -13.39000 -27.01600 1.000 47.57000 507 ASP B N 1
ATOM 7771 C CA . ASP B 1 488 ? 3.91200 -12.95000 -27.98600 1.000 53.08000 507 ASP B CA 1
ATOM 7772 C C . ASP B 1 488 ? 2.58800 -13.68700 -27.80600 1.000 47.44000 507 ASP B C 1
ATOM 7773 O O . ASP B 1 488 ? 1.51600 -13.08000 -27.91000 1.000 54.57000 507 ASP B O 1
ATOM 7778 N N . ALA B 1 489 ? 2.63800 -14.98900 -27.52400 1.000 48.18000 508 ALA B N 1
ATOM 7779 C CA . ALA B 1 489 ? 1.41000 -15.77400 -27.43200 1.000 49.16000 508 ALA B CA 1
ATOM 7780 C C . ALA B 1 489 ? 0.54900 -15.35300 -26.24900 1.000 46.75000 508 ALA B C 1
ATOM 7781 O O . ALA B 1 489 ? -0.67600 -15.24100 -26.37800 1.000 49.18000 508 ALA B O 1
ATOM 7783 N N . ILE B 1 490 ? 1.16400 -15.12400 -25.08400 1.000 46.90000 509 ILE B N 1
ATOM 7784 C CA . ILE B 1 490 ? 0.37900 -14.91000 -23.86900 1.000 47.79000 509 ILE B CA 1
ATOM 7785 C C . ILE B 1 490 ? -0.43900 -13.62800 -23.96200 1.000 54.78000 509 ILE B C 1
ATOM 7786 O O . ILE B 1 490 ? -1.55000 -13.55300 -23.41700 1.000 49.85000 509 ILE B O 1
ATOM 7791 N N . LYS B 1 491 ? 0.08100 -12.60600 -24.65400 1.000 53.74000 510 LYS B N 1
ATOM 7792 C CA . LYS B 1 491 ? -0.73200 -11.42600 -24.92700 1.000 55.70000 510 LYS B CA 1
ATOM 7793 C C . LYS B 1 491 ? -1.95200 -11.80800 -25.75300 1.000 56.85000 510 LYS B C 1
ATOM 7794 O O . LYS B 1 491 ? -3.06100 -11.31400 -25.51400 1.000 57.26000 510 LYS B O 1
ATOM 7800 N N . SER B 1 492 ? -1.76800 -12.71400 -26.71100 1.000 53.96000 511 SER B N 1
ATOM 7801 C CA . SER B 1 492 ? -2.88200 -13.18100 -27.52400 1.000 52.60000 511 SER B CA 1
ATOM 7802 C C . SER B 1 492 ? -3.86400 -14.02300 -26.71100 1.000 51.82000 511 SER B C 1
ATOM 7803 O O . SER B 1 492 ? -5.06100 -14.03400 -27.00400 1.000 44.37000 511 SER B O 1
ATOM 7806 N N . TYR B 1 493 ? -3.38600 -14.73500 -25.69400 1.000 56.64000 512 TYR B N 1
ATOM 7807 C CA . TYR B 1 493 ? -4.26200 -15.63900 -24.95800 1.000 46.23000 512 TYR B CA 1
ATOM 7808 C C . TYR B 1 493 ? -5.17300 -14.90000 -23.97800 1.000 47.39000 512 TYR B C 1
ATOM 7809 O O . TYR B 1 493 ? -6.33900 -15.27200 -23.82400 1.000 56.24000 512 TYR B O 1
ATOM 7818 N N . CYS B 1 494 ? -4.65500 -13.87200 -23.29600 1.000 50.11000 513 CYS B N 1
ATOM 7819 C CA . CYS B 1 494 ? -5.37000 -13.19700 -22.21900 1.000 52.54000 513 CYS B CA 1
ATOM 7820 C C . CYS B 1 494 ? -4.62300 -11.96400 -21.74200 1.000 57.52000 513 CYS B C 1
ATOM 7821 O O . CYS B 1 494 ? -3.42100 -12.03700 -21.48900 1.000 63.35000 513 CYS B O 1
ATOM 7824 N N . GLU B 1 495 ? -5.30600 -10.83400 -21.59700 1.000 64.49000 514 GLU B N 1
ATOM 7825 C CA . GLU B 1 495 ? -4.58500 -9.64200 -21.13700 1.000 64.74000 514 GLU B CA 1
ATOM 7826 C C . GLU B 1 495 ? -4.59200 -9.47700 -19.62700 1.000 55.67000 514 GLU B C 1
ATOM 7827 O O . GLU B 1 495 ? -4.05100 -8.49300 -19.13100 1.000 53.07000 514 GLU B O 1
ATOM 7833 N N . ILE B 1 496 ? -5.16800 -10.41000 -18.89300 1.000 51.79000 515 ILE B N 1
ATOM 7834 C CA . ILE B 1 496 ? -5.20200 -10.28100 -17.42000 1.000 53.65000 515 ILE B CA 1
ATOM 7835 C C . ILE B 1 496 ? -3.80400 -10.46000 -16.83900 1.000 52.00000 515 ILE B C 1
ATOM 7836 O O . ILE B 1 496 ? -3.14400 -11.47900 -17.11700 1.000 52.92000 515 ILE B O 1
ATOM 7841 N N . PRO B 1 497 ? -3.31500 -9.51300 -16.03500 1.000 51.72000 516 PRO B N 1
ATOM 7842 C CA . PRO B 1 497 ? -1.95300 -9.62900 -15.48800 1.000 52.79000 516 PRO B CA 1
ATOM 7843 C C . PRO B 1 497 ? -1.78700 -10.90100 -14.66400 1.000 50.05000 516 PRO B C 1
ATOM 7844 O O . PRO B 1 497 ? -2.68600 -11.31000 -13.92100 1.000 46.42000 516 PRO B O 1
ATOM 7848 N N . LEU B 1 498 ? -0.63700 -11.53000 -14.82200 1.000 46.44000 517 LEU B N 1
ATOM 7849 C CA . LEU B 1 498 ? -0.35100 -12.75300 -14.09500 1.000 47.78000 517 LEU B CA 1
ATOM 7850 C C . LEU B 1 498 ? -0.06200 -12.46100 -12.62300 1.000 50.30000 517 LEU B C 1
ATOM 7851 O O . LEU B 1 498 ? 0.57600 -11.45300 -12.29600 1.000 50.21000 517 LEU B O 1
ATOM 7856 N N . PRO B 1 499 ? -0.49800 -13.33000 -11.71800 1.000 47.35000 518 PRO B N 1
ATOM 7857 C CA . PRO B 1 499 ? -0.26100 -13.15300 -10.27000 1.000 45.00000 518 PRO B CA 1
ATOM 7858 C C . PRO B 1 499 ? 1.16700 -13.50700 -9.86700 1.000 49.50000 518 PRO B C 1
ATOM 7859 O O . PRO B 1 499 ? 1.42700 -14.49100 -9.16800 1.000 48.85000 518 PRO B O 1
ATOM 7863 N N . ILE B 1 500 ? 2.11100 -12.66900 -10.29600 1.000 48.02000 519 ILE B N 1
ATOM 7864 C CA . ILE B 1 500 ? 3.54400 -12.91700 -10.14800 1.000 51.24000 519 ILE B CA 1
ATOM 7865 C C . ILE B 1 500 ? 4.02700 -12.35700 -8.82000 1.000 51.84000 519 ILE B C 1
ATOM 7866 O O . ILE B 1 500 ? 3.71300 -11.21500 -8.46600 1.000 57.14000 519 ILE B O 1
ATOM 7871 N N . ILE B 1 501 ? 4.79700 -13.15700 -8.09000 1.000 55.04000 520 ILE B N 1
ATOM 7872 C CA . ILE B 1 501 ? 5.42200 -12.74800 -6.83700 1.000 60.30000 520 ILE B CA 1
ATOM 7873 C C . ILE B 1 501 ? 6.89100 -12.44100 -7.11000 1.000 60.11000 520 ILE B C 1
ATOM 7874 O O . ILE B 1 501 ? 7.70000 -13.35500 -7.31100 1.000 55.32000 520 ILE B O 1
ATOM 7879 N N . LYS B 1 502 ? 7.23100 -11.14400 -7.12100 1.000 68.82000 521 LYS B N 1
ATOM 7880 C CA . LYS B 1 502 ? 8.60700 -10.66000 -7.26800 1.000 64.62000 521 LYS B CA 1
ATOM 7881 C C . LYS B 1 502 ? 9.12700 -10.30000 -5.88500 1.000 73.85000 521 LYS B C 1
ATOM 7882 O O . LYS B 1 502 ? 8.88300 -9.19700 -5.38900 1.000 82.23000 521 LYS B O 1
ATOM 7888 N N . SER B 1 503 ? 9.85400 -11.21400 -5.26400 1.000 73.17000 522 SER B N 1
ATOM 7889 C CA . SER B 1 503 ? 10.64000 -10.87900 -4.09000 1.000 77.90000 522 SER B CA 1
ATOM 7890 C C . SER B 1 503 ? 12.10700 -11.04600 -4.43400 1.000 71.15000 522 SER B C 1
ATOM 7891 O O . SER B 1 503 ? 12.50900 -12.10800 -4.92200 1.000 69.48000 522 SER B O 1
ATOM 7894 N N . LYS B 1 504 ? 12.88100 -9.98500 -4.20500 1.000 80.80000 523 LYS B N 1
ATOM 7895 C CA . LYS B 1 504 ? 14.34500 -9.98600 -4.31800 1.000 97.08000 523 LYS B CA 1
ATOM 7896 C C . LYS B 1 504 ? 14.84500 -8.54500 -4.24200 1.000 99.71000 523 LYS B C 1
ATOM 7897 O O . LYS B 1 504 ? 14.39800 -7.68400 -5.00500 1.000 103.84000 523 LYS B O 1
ATOM 7903 N N . GLY C 2 2 ? 7.77000 -20.36100 3.84200 1.000 59.19000 566 GLY C N 1
ATOM 7904 C CA . GLY C 2 2 ? 8.25700 -21.48800 4.61300 1.000 81.70000 566 GLY C CA 1
ATOM 7905 C C . GLY C 2 2 ? 7.16100 -22.26300 5.32600 1.000 87.02000 566 GLY C C 1
ATOM 7906 O O . GLY C 2 2 ? 7.03900 -22.19600 6.55200 1.000 84.08000 566 GLY C O 1
ATOM 7907 N N . ASP C 2 3 ? 6.37300 -23.00800 4.55300 1.000 88.37000 567 ASP C N 1
ATOM 7908 C CA . ASP C 2 3 ? 5.28100 -23.80200 5.09600 1.000 94.28000 567 ASP C CA 1
ATOM 7909 C C . ASP C 2 3 ? 5.74000 -25.20200 5.50000 1.000 95.69000 567 ASP C C 1
ATOM 7910 O O . ASP C 2 3 ? 4.92000 -26.01600 5.94600 1.000 90.78000 567 ASP C O 1
ATOM 7915 N N . GLY C 2 4 ? 7.03800 -25.48500 5.37700 1.000 84.85000 568 GLY C N 1
ATOM 7916 C CA . GLY C 2 4 ? 7.63900 -26.66100 5.97800 1.000 74.99000 568 GLY C CA 1
ATOM 7917 C C . GLY C 2 4 ? 8.42500 -27.56600 5.05100 1.000 78.30000 568 GLY C C 1
ATOM 7918 O O . GLY C 2 4 ? 9.51600 -28.01300 5.41400 1.000 79.59000 568 GLY C O 1
ATOM 7919 N N . LEU C 2 5 ? 7.92200 -27.82700 3.84900 1.000 71.96000 569 LEU C N 1
ATOM 7920 C CA . LEU C 2 5 ? 8.69400 -28.60900 2.88400 1.000 64.60000 569 LEU C CA 1
ATOM 7921 C C . LEU C 2 5 ? 8.59900 -28.07600 1.46300 1.000 60.95000 569 LEU C C 1
ATOM 7922 O O . LEU C 2 5 ? 9.46000 -28.40400 0.63400 1.000 54.28000 569 LEU C O 1
ATOM 7927 N N . SER C 2 6 ? 7.60600 -27.24800 1.16100 1.000 56.78000 570 SER C N 1
ATOM 7928 C CA . SER C 2 6 ? 7.48400 -26.62500 -0.14200 1.000 56.74000 570 SER C CA 1
ATOM 7929 C C . SER C 2 6 ? 8.55600 -25.55900 -0.35200 1.000 57.47000 570 SER C C 1
ATOM 7930 O O . SER C 2 6 ? 9.06600 -24.95600 0.59600 1.000 60.58000 570 SER C O 1
ATOM 7933 N N . LEU C 2 7 ? 8.91600 -25.36500 -1.62000 1.000 57.12000 571 LEU C N 1
ATOM 7934 C CA . LEU C 2 7 ? 9.88700 -24.40400 -2.14100 1.000 50.48000 571 LEU C CA 1
ATOM 7935 C C . LEU C 2 7 ? 11.31700 -24.63000 -1.67800 1.000 48.82000 571 LEU C C 1
ATOM 7936 O O . LEU C 2 7 ? 12.14500 -23.71300 -1.81000 1.000 49.45000 571 LEU C O 1
ATOM 7941 N N . ILE C 2 8 ? 11.65200 -25.79700 -1.16200 1.000 43.50000 572 ILE C N 1
ATOM 7942 C CA . ILE C 2 8 ? 13.06500 -26.11000 -1.02200 1.000 44.83000 572 ILE C CA 1
ATOM 7943 C C . ILE C 2 8 ? 13.58000 -26.51900 -2.39400 1.000 50.40000 572 ILE C C 1
ATOM 7944 O O . ILE C 2 8 ? 12.81400 -26.94200 -3.27000 1.000 48.67000 572 ILE C O 1
ATOM 7949 N N . SER C 2 9 ? 14.88400 -26.37800 -2.60000 1.000 47.40000 573 SER C N 1
ATOM 7950 C CA . SER C 2 9 ? 15.49200 -26.72800 -3.87400 1.000 41.80000 573 SER C CA 1
ATOM 7951 C C . SER C 2 9 ? 16.69200 -27.63200 -3.66400 1.000 46.16000 573 SER C C 1
ATOM 7952 O O . SER C 2 9 ? 17.38800 -27.55400 -2.64200 1.000 46.93000 573 SER C O 1
ATOM 7955 N N . ILE C 2 10 ? 16.92600 -28.49800 -4.65000 1.000 41.52000 574 ILE C N 1
ATOM 7956 C CA . ILE C 2 10 ? 18.10000 -29.35600 -4.68500 1.000 41.88000 574 ILE C CA 1
ATOM 7957 C C . ILE C 2 10 ? 18.94300 -28.93700 -5.87300 1.000 47.37000 574 ILE C C 1
ATOM 7958 O O . ILE C 2 10 ? 18.40900 -28.64200 -6.95800 1.000 43.52000 574 ILE C O 1
ATOM 7963 N N . ILE C 2 11 ? 20.26300 -28.89800 -5.67200 1.000 49.73000 575 ILE C N 1
ATOM 7964 C CA . ILE C 2 11 ? 21.22100 -28.56000 -6.72100 1.000 45.08000 575 ILE C CA 1
ATOM 7965 C C . ILE C 2 11 ? 21.92700 -29.83600 -7.14800 1.000 49.53000 575 ILE C C 1
ATOM 7966 O O . ILE C 2 11 ? 22.50600 -30.54900 -6.31600 1.000 53.87000 575 ILE C O 1
ATOM 7971 N N . ASP C 2 12 ? 21.87700 -30.13700 -8.45000 1.000 48.57000 576 ASP C N 1
ATOM 7972 C CA . ASP C 2 12 ? 22.48800 -31.36200 -8.96900 1.000 57.85000 576 ASP C CA 1
ATOM 7973 C C . ASP C 2 12 ? 23.99700 -31.31900 -8.90500 1.000 57.39000 576 ASP C C 1
ATOM 7974 O O . ASP C 2 12 ? 24.63600 -32.32200 -8.57400 1.000 60.65000 576 ASP C O 1
ATOM 7979 N N . GLU C 2 13 ? 24.60400 -30.17800 -9.25400 1.000 58.30000 577 GLU C N 1
ATOM 7980 C CA . GLU C 2 13 ? 26.04700 -30.09000 -9.44100 1.000 62.55000 577 GLU C CA 1
ATOM 7981 C C . GLU C 2 13 ? 26.66800 -29.65900 -8.12300 1.000 60.89000 577 GLU C C 1
ATOM 7982 O O . GLU C 2 13 ? 26.55000 -28.49400 -7.72800 1.000 61.52000 577 GLU C O 1
ATOM 7988 N N . VAL C 2 14 ? 27.32500 -30.58100 -7.45200 1.000 62.47000 578 VAL C N 1
ATOM 7989 C CA . VAL C 2 14 ? 28.06300 -30.23300 -6.24700 1.000 68.90000 578 VAL C CA 1
ATOM 7990 C C . VAL C 2 14 ? 29.37600 -29.58600 -6.64700 1.000 68.54000 578 VAL C C 1
ATOM 7991 O O . VAL C 2 14 ? 30.03900 -30.02600 -7.59100 1.000 68.69000 578 VAL C O 1
ATOM 7995 N N . GLY C 2 15 ? 29.73200 -28.50700 -5.95600 1.000 67.72000 579 GLY C N 1
ATOM 7996 C CA . GLY C 2 15 ? 30.99900 -27.85700 -6.20500 1.000 69.85000 579 GLY C CA 1
ATOM 7997 C C . GLY C 2 15 ? 31.37600 -26.88400 -5.10700 1.000 73.72000 579 GLY C C 1
ATOM 7998 O O . GLY C 2 15 ? 30.50300 -26.23700 -4.51000 1.000 74.12000 579 GLY C O 1
ATOM 7999 N N . ASN C 2 16 ? 32.67400 -26.78300 -4.82400 1.000 74.06000 580 ASN C N 1
ATOM 8000 C CA . ASN C 2 16 ? 33.16800 -25.71500 -3.97200 1.000 71.17000 580 ASN C CA 1
ATOM 8001 C C . ASN C 2 16 ? 33.05800 -24.36600 -4.67200 1.000 64.31000 580 ASN C C 1
ATOM 8002 O O . ASN C 2 16 ? 32.84700 -24.26300 -5.88500 1.000 60.35000 580 ASN C O 1
ATOM 8007 N N . GLY C 2 17 ? 33.23500 -23.32300 -3.88400 1.000 61.06000 581 GLY C N 1
ATOM 8008 C CA . GLY C 2 17 ? 33.09600 -21.97100 -4.36700 1.000 57.49000 581 GLY C CA 1
ATOM 8009 C C . GLY C 2 17 ? 31.79200 -21.34900 -3.91000 1.000 59.41000 581 GLY C C 1
ATOM 8010 O O . GLY C 2 17 ? 30.80800 -22.02900 -3.61000 1.000 65.20000 581 GLY C O 1
ATOM 8011 N N . GLU C 2 18 ? 31.80000 -20.02700 -3.85900 1.000 58.08000 582 GLU C N 1
ATOM 8012 C CA . GLU C 2 18 ? 30.68800 -19.24900 -3.34100 1.000 57.23000 582 GLU C CA 1
ATOM 8013 C C . GLU C 2 18 ? 29.83800 -18.75200 -4.49800 1.000 51.87000 582 GLU C C 1
ATOM 8014 O O . GLU C 2 18 ? 30.36700 -18.17000 -5.45200 1.000 51.72000 582 GLU C O 1
ATOM 8020 N N . TYR C 2 19 ? 28.52900 -18.99000 -4.42900 1.000 47.75000 583 TYR C N 1
ATOM 8021 C CA . TYR C 2 19 ? 27.63900 -18.51100 -5.47900 1.000 46.76000 583 TYR C CA 1
ATOM 8022 C C . TYR C 2 19 ? 26.73400 -17.44600 -4.87500 1.000 48.90000 583 TYR C C 1
ATOM 8023 O O . TYR C 2 19 ? 25.86300 -17.74300 -4.05000 1.000 49.54000 583 TYR C O 1
ATOM 8032 N N . TRP C 2 20 ? 26.96600 -16.20800 -5.28700 1.000 49.45000 584 TRP C N 1
ATOM 8033 C CA . TRP C 2 20 ? 26.29400 -15.03100 -4.76500 1.000 52.87000 584 TRP C CA 1
ATOM 8034 C C . TRP C 2 20 ? 25.10000 -14.64600 -5.63200 1.000 51.13000 584 TRP C C 1
ATOM 8035 O O . TRP C 2 20 ? 25.03500 -14.97200 -6.82100 1.000 49.87000 584 TRP C O 1
ATOM 8046 N N . SER C 2 21 ? 24.15200 -13.94300 -5.01900 1.000 52.28000 585 SER C N 1
ATOM 8047 C CA . SER C 2 21 ? 22.94100 -13.54100 -5.71700 1.000 55.11000 585 SER C CA 1
ATOM 8048 C C . SER C 2 21 ? 23.27400 -12.53400 -6.81300 1.000 55.52000 585 SER C C 1
ATOM 8049 O O . SER C 2 21 ? 24.37500 -11.98000 -6.87300 1.000 52.46000 585 SER C O 1
ATOM 8052 N N . ALA C 2 22 ? 22.29300 -12.29800 -7.68800 1.000 54.69000 586 ALA C N 1
ATOM 8053 C CA . ALA C 2 22 ? 22.50400 -11.39300 -8.81400 1.000 56.48000 586 ALA C CA 1
ATOM 8054 C C . ALA C 2 22 ? 22.97200 -10.02000 -8.34900 1.000 60.86000 586 ALA C C 1
ATOM 8055 O O . ALA C 2 22 ? 23.85700 -9.41900 -8.96500 1.000 70.48000 586 ALA C O 1
ATOM 8057 N N . ALA C 2 23 ? 22.40700 -9.51700 -7.25000 1.000 62.01000 587 ALA C N 1
ATOM 8058 C CA . ALA C 2 23 ? 22.83600 -8.22400 -6.72800 1.000 64.22000 587 ALA C CA 1
ATOM 8059 C C . ALA C 2 23 ? 24.21000 -8.28700 -6.07000 1.000 72.60000 587 ALA C C 1
ATOM 8060 O O . ALA C 2 23 ? 24.88500 -7.25500 -5.97200 1.000 75.02000 587 ALA C O 1
ATOM 8062 N N . GLY C 2 24 ? 24.64200 -9.46700 -5.62300 1.000 71.17000 588 GLY C N 1
ATOM 8063 C CA . GLY C 2 24 ? 25.93600 -9.63000 -4.98900 1.000 68.18000 588 GLY C CA 1
ATOM 8064 C C . GLY C 2 24 ? 25.93300 -9.56700 -3.47600 1.000 68.44000 588 GLY C C 1
ATOM 8065 O O . GLY C 2 24 ? 27.00100 -9.71000 -2.86600 1.000 67.05000 588 GLY C O 1
ATOM 8066 N N . ASP C 2 25 ? 24.77200 -9.36600 -2.85200 1.000 65.60000 589 ASP C N 1
ATOM 8067 C CA . ASP C 2 25 ? 24.69000 -9.20300 -1.40600 1.000 64.94000 589 ASP C CA 1
ATOM 8068 C C . ASP C 2 25 ? 24.42600 -10.50200 -0.64700 1.000 67.46000 589 ASP C C 1
ATOM 8069 O O . ASP C 2 25 ? 24.93000 -10.65900 0.47300 1.000 69.16000 589 ASP C O 1
ATOM 8074 N N . ILE C 2 26 ? 23.66400 -11.44000 -1.21500 1.000 62.58000 590 ILE C N 1
ATOM 8075 C CA . ILE C 2 26 ? 23.28200 -12.67000 -0.52200 1.000 61.23000 590 ILE C CA 1
ATOM 8076 C C . ILE C 2 26 ? 24.13800 -13.82000 -1.02900 1.000 58.77000 590 ILE C C 1
ATOM 8077 O O . ILE C 2 26 ? 24.36900 -13.95200 -2.23900 1.000 56.45000 590 ILE C O 1
ATOM 8082 N N . LEU C 2 27 ? 24.61300 -14.65600 -0.10700 1.000 55.06000 591 LEU C N 1
ATOM 8083 C CA . LEU C 2 27 ? 25.27800 -15.89900 -0.47500 1.000 52.25000 591 LEU C CA 1
ATOM 8084 C C . LEU C 2 27 ? 24.20600 -16.96900 -0.64500 1.000 59.37000 591 LEU C C 1
ATOM 8085 O O . LEU C 2 27 ? 23.58300 -17.39700 0.33300 1.000 58.82000 591 LEU C O 1
ATOM 8090 N N . LEU C 2 28 ? 23.98200 -17.39500 -1.88600 1.000 59.76000 592 LEU C N 1
ATOM 8091 C CA . LEU C 2 28 ? 22.96700 -18.41300 -2.12600 1.000 55.07000 592 LEU C CA 1
ATOM 8092 C C . LEU C 2 28 ? 23.39600 -19.75800 -1.55200 1.000 52.30000 592 LEU C C 1
ATOM 8093 O O . LEU C 2 28 ? 22.64500 -20.39800 -0.80700 1.000 61.86000 592 LEU C O 1
ATOM 8098 N N . PHE C 2 29 ? 24.61600 -20.18100 -1.85000 1.000 54.30000 593 PHE C N 1
ATOM 8099 C CA . PHE C 2 29 ? 25.11500 -21.46500 -1.38400 1.000 61.37000 593 PHE C CA 1
ATOM 8100 C C . PHE C 2 29 ? 26.61600 -21.50900 -1.61600 1.000 60.09000 593 PHE C C 1
ATOM 8101 O O . PHE C 2 29 ? 27.13800 -20.81800 -2.49800 1.000 54.06000 593 PHE C O 1
ATOM 8109 N N . ALA C 2 30 ? 27.29900 -22.31900 -0.81200 1.000 61.36000 594 ALA C N 1
ATOM 8110 C CA . ALA C 2 30 ? 28.74900 -22.41700 -0.88100 1.000 57.41000 594 ALA C CA 1
ATOM 8111 C C . ALA C 2 30 ? 29.17500 -23.75800 -0.30400 1.000 60.19000 594 ALA C C 1
ATOM 8112 O O . ALA C 2 30 ? 28.35800 -24.50600 0.24200 1.000 59.89000 594 ALA C O 1
ATOM 8114 N N . ALA C 2 31 ? 30.47000 -24.05900 -0.45500 1.000 60.42000 595 ALA C N 1
ATOM 8115 C CA . ALA C 2 31 ? 31.11300 -25.18500 0.22500 1.000 57.35000 595 ALA C CA 1
ATOM 8116 C C . ALA C 2 31 ? 30.34900 -26.49100 0.01100 1.000 55.83000 595 ALA C C 1
ATOM 8117 O O . ALA C 2 31 ? 30.18600 -27.30300 0.92300 1.000 60.19000 595 ALA C O 1
ATOM 8119 N N . GLY C 2 32 ? 29.86300 -26.69500 -1.20600 1.000 59.20000 596 GLY C N 1
ATOM 8120 C CA . GLY C 2 32 ? 29.17100 -27.92800 -1.51600 1.000 56.95000 596 GLY C CA 1
ATOM 8121 C C . GLY C 2 32 ? 27.79000 -28.09400 -0.91800 1.000 60.43000 596 GLY C C 1
ATOM 8122 O O . GLY C 2 32 ? 27.30300 -29.22600 -0.84800 1.000 67.37000 596 GLY C O 1
ATOM 8123 N N . LYS C 2 33 ? 27.13900 -27.01200 -0.47700 1.000 52.45000 597 LYS C N 1
ATOM 8124 C CA . LYS C 2 33 ? 25.70800 -27.09000 -0.18800 1.000 55.68000 597 LYS C CA 1
ATOM 8125 C C . LYS C 2 33 ? 24.93900 -27.48200 -1.44300 1.000 57.20000 597 LYS C C 1
ATOM 8126 O O . LYS C 2 33 ? 25.14600 -26.90500 -2.51500 1.000 51.42000 597 LYS C O 1
ATOM 8132 N N . THR C 2 34 ? 24.04000 -28.46300 -1.30400 1.000 54.77000 598 THR C N 1
ATOM 8133 C CA . THR C 2 34 ? 23.21300 -28.90600 -2.41700 1.000 54.28000 598 THR C CA 1
ATOM 8134 C C . THR C 2 34 ? 21.72600 -28.69500 -2.17400 1.000 57.49000 598 THR C C 1
ATOM 8135 O O . THR C 2 34 ? 20.92000 -29.01000 -3.05900 1.000 55.45000 598 THR C O 1
ATOM 8139 N N . LYS C 2 35 ? 21.33400 -28.19400 -1.00400 1.000 59.30000 599 LYS C N 1
ATOM 8140 C CA . LYS C 2 35 ? 19.93000 -28.00700 -0.65100 1.000 45.55000 599 LYS C CA 1
ATOM 8141 C C . LYS C 2 35 ? 19.71100 -26.56300 -0.22800 1.000 48.33000 599 LYS C C 1
ATOM 8142 O O . LYS C 2 35 ? 20.26700 -26.12100 0.78300 1.000 50.72000 599 LYS C O 1
ATOM 8148 N N . LEU C 2 36 ? 18.90000 -25.83700 -0.99000 1.000 52.17000 600 LEU C N 1
ATOM 8149 C CA . LEU C 2 36 ? 18.56100 -24.46800 -0.63700 1.000 50.70000 600 LEU C CA 1
ATOM 8150 C C . LEU C 2 36 ? 17.27900 -24.41800 0.18300 1.000 49.56000 600 LEU C C 1
ATOM 8151 O O . LEU C 2 36 ? 16.38200 -25.25200 0.02800 1.000 47.10000 600 LEU C O 1
ATOM 8156 N N . SER C 2 37 ? 17.19400 -23.40600 1.03700 1.000 51.89000 601 SER C N 1
ATOM 8157 C CA . SER C 2 37 ? 15.99200 -23.14100 1.79700 1.000 54.49000 601 SER C CA 1
ATOM 8158 C C . SER C 2 37 ? 14.95600 -22.49500 0.88000 1.000 49.59000 601 SER C C 1
ATOM 8159 O O . SER C 2 37 ? 15.27300 -22.08000 -0.23400 1.000 50.44000 601 SER C O 1
ATOM 8162 N N . PRO C 2 38 ? 13.69400 -22.42300 1.31600 1.000 50.35000 602 PRO C N 1
ATOM 8163 C CA . PRO C 2 38 ? 12.70100 -21.65600 0.54500 1.000 53.94000 602 PRO C CA 1
ATOM 8164 C C . PRO C 2 38 ? 13.12100 -20.21900 0.30900 1.000 54.48000 602 PRO C C 1
ATOM 8165 O O . PRO C 2 38 ? 12.86300 -19.65500 -0.76200 1.000 56.73000 602 PRO C O 1
ATOM 8169 N N . TYR C 2 39 ? 13.79500 -19.61400 1.27900 1.000 55.64000 603 TYR C N 1
ATOM 8170 C CA . TYR C 2 39 ? 14.24800 -18.23900 1.11100 1.000 54.86000 603 TYR C CA 1
ATOM 8171 C C . TYR C 2 39 ? 15.28300 -18.09800 -0.01900 1.000 58.01000 603 TYR C C 1
ATOM 8172 O O . TYR C 2 39 ? 15.14800 -17.21300 -0.86600 1.000 56.15000 603 TYR C O 1
ATOM 8181 N N . MET C 2 40 ? 16.31400 -18.94700 -0.08000 1.000 53.39000 604 MET C N 1
ATOM 8182 C CA . MET C 2 40 ? 17.24400 -18.79300 -1.20500 1.000 53.65000 604 MET C CA 1
ATOM 8183 C C . MET C 2 40 ? 16.55800 -19.06900 -2.52200 1.000 55.21000 604 MET C C 1
ATOM 8184 O O . MET C 2 40 ? 16.7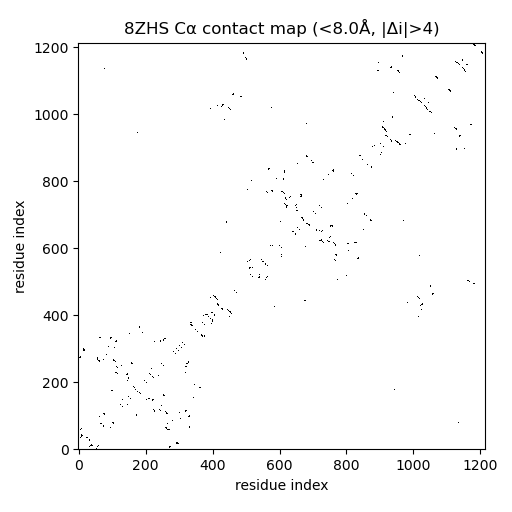8700 -18.36700 -3.51600 1.000 57.29000 604 MET C O 1
ATOM 8189 N N . THR C 2 41 ? 15.72900 -20.10900 -2.54500 1.000 53.52000 605 THR C N 1
ATOM 8190 C CA . THR C 2 41 ? 15.08000 -20.47700 -3.78800 1.000 51.48000 605 THR C CA 1
ATOM 8191 C C . THR C 2 41 ? 14.42100 -19.25600 -4.39700 1.000 51.07000 605 THR C C 1
ATOM 8192 O O . THR C 2 41 ? 14.70300 -18.89400 -5.54300 1.000 54.33000 605 THR C O 1
ATOM 8196 N N . VAL C 2 42 ? 13.66300 -18.52600 -3.58000 1.000 47.45000 606 VAL C N 1
ATOM 8197 C CA . VAL C 2 42 ? 12.93100 -17.35900 -4.04800 1.000 50.36000 606 VAL C CA 1
ATOM 8198 C C . VAL C 2 42 ? 13.88100 -16.25300 -4.49000 1.000 46.91000 606 VAL C C 1
ATOM 8199 O O . VAL C 2 42 ? 13.56700 -15.48600 -5.40700 1.000 48.21000 606 VAL C O 1
ATOM 8203 N N . ILE C 2 43 ? 15.04600 -16.14100 -3.85900 1.000 48.99000 607 ILE C N 1
ATOM 8204 C CA . ILE C 2 43 ? 15.98900 -15.10700 -4.26500 1.000 50.52000 607 ILE C CA 1
ATOM 8205 C C . ILE C 2 43 ? 16.69000 -15.47700 -5.55500 1.000 52.83000 607 ILE C C 1
ATOM 8206 O O . ILE C 2 43 ? 16.84200 -14.64300 -6.45400 1.000 55.79000 607 ILE C O 1
ATOM 8211 N N . SER C 2 44 ? 17.13800 -16.72000 -5.67800 1.000 50.70000 608 SER C N 1
ATOM 8212 C CA . SER C 2 44 ? 17.81200 -17.10600 -6.90800 1.000 51.74000 608 SER C CA 1
ATOM 8213 C C . SER C 2 44 ? 16.85400 -17.06100 -8.09600 1.000 53.10000 608 SER C C 1
ATOM 8214 O O . SER C 2 44 ? 17.23800 -16.63400 -9.19200 1.000 51.02000 608 SER C O 1
ATOM 8217 N N . LEU C 2 45 ? 15.59100 -17.46300 -7.89300 1.000 53.83000 609 LEU C N 1
ATOM 8218 C CA . LEU C 2 45 ? 14.63500 -17.48800 -8.99900 1.000 51.08000 609 LEU C CA 1
ATOM 8219 C C . LEU C 2 45 ? 14.06900 -16.10900 -9.31700 1.000 46.88000 609 LEU C C 1
ATOM 8220 O O . LEU C 2 45 ? 13.69500 -15.84900 -10.46400 1.000 48.40000 609 LEU C O 1
ATOM 8225 N N . GLY C 2 46 ? 13.99200 -15.22300 -8.33900 1.000 45.74000 610 GLY C N 1
ATOM 8226 C CA . GLY C 2 46 ? 13.55300 -13.85900 -8.61900 1.000 50.47000 610 GLY C CA 1
ATOM 8227 C C . GLY C 2 46 ? 12.06600 -13.65800 -8.66300 1.000 52.69000 610 GLY C C 1
ATOM 8228 O O . GLY C 2 46 ? 11.54100 -12.77800 -7.97500 1.000 62.45000 610 GLY C O 1
ATOM 8229 N N . THR C 2 47 ? 11.36100 -14.45600 -9.45700 1.000 51.55000 611 THR C N 1
ATOM 8230 C CA . THR C 2 47 ? 9.91100 -14.39900 -9.51900 1.000 56.86000 611 THR C CA 1
ATOM 8231 C C . THR C 2 47 ? 9.31800 -15.75900 -9.18100 1.000 53.28000 611 THR C C 1
ATOM 8232 O O . THR C 2 47 ? 9.99200 -16.79100 -9.23400 1.000 52.75000 611 THR C O 1
ATOM 8236 N N . TRP C 2 48 ? 8.04100 -15.74700 -8.81800 1.000 47.24000 612 TRP C N 1
ATOM 8237 C CA . TRP C 2 48 ? 7.36600 -16.97900 -8.45500 1.000 51.12000 612 TRP C CA 1
ATOM 8238 C C . TRP C 2 48 ? 5.88700 -16.83900 -8.76300 1.000 49.99000 612 TRP C C 1
ATOM 8239 O O . TRP C 2 48 ? 5.37200 -15.74000 -8.99400 1.000 51.82000 612 TRP C O 1
ATOM 8250 N N . MET C 2 49 ? 5.21100 -17.97800 -8.78900 1.000 52.50000 613 MET C N 1
ATOM 8251 C CA . MET C 2 49 ? 3.76400 -17.99100 -8.89000 1.000 47.90000 613 MET C CA 1
ATOM 8252 C C . MET C 2 49 ? 3.27500 -19.26300 -8.21400 1.000 47.10000 613 MET C C 1
ATOM 8253 O O . MET C 2 49 ? 3.84600 -20.33800 -8.41900 1.000 48.26000 613 MET C O 1
ATOM 8258 N N . TYR C 2 50 ? 2.25000 -19.13200 -7.38000 1.000 53.41000 614 TYR C N 1
ATOM 8259 C CA . TYR C 2 50 ? 1.65700 -20.28900 -6.72700 1.000 47.28000 614 TYR C CA 1
ATOM 8260 C C . TYR C 2 50 ? 0.57900 -20.90800 -7.60300 1.000 48.81000 614 TYR C C 1
ATOM 8261 O O . TYR C 2 50 ? -0.15900 -20.19900 -8.29600 1.000 51.03000 614 TYR C O 1
ATOM 8270 N N . GLU C 2 51 ? 0.50400 -22.24500 -7.57300 1.000 43.16000 615 GLU C N 1
ATOM 8271 C CA . GLU C 2 51 ? -0.44400 -22.94900 -8.43100 1.000 43.49000 615 GLU C CA 1
ATOM 8272 C C . GLU C 2 51 ? -1.86700 -22.44700 -8.21300 1.000 54.03000 615 GLU C C 1
ATOM 8273 O O . GLU C 2 51 ? -2.62700 -22.27500 -9.17400 1.000 52.21000 615 GLU C O 1
ATOM 8279 N N . THR C 2 52 ? -2.25200 -22.21600 -6.95500 1.000 49.39000 616 THR C N 1
ATOM 8280 C CA . THR C 2 52 ? -3.62600 -21.80400 -6.69600 1.000 53.94000 616 THR C CA 1
ATOM 8281 C C . THR C 2 52 ? -3.92100 -20.46100 -7.34700 1.000 55.85000 616 THR C C 1
ATOM 8282 O O . THR C 2 52 ? -4.99700 -20.27400 -7.92900 1.000 58.75000 616 THR C O 1
ATOM 8286 N N . ASP C 2 53 ? -2.97300 -19.51700 -7.28500 1.000 50.42000 617 ASP C N 1
ATOM 8287 C CA . ASP C 2 53 ? -3.20400 -18.23500 -7.94800 1.000 51.47000 617 ASP C CA 1
ATOM 8288 C C . ASP C 2 53 ? -3.23800 -18.40800 -9.46000 1.000 49.90000 617 ASP C C 1
ATOM 8289 O O . ASP C 2 53 ? -4.06300 -17.79000 -10.14500 1.000 48.98000 617 ASP C O 1
ATOM 8294 N N . LEU C 2 54 ? -2.35800 -19.25600 -9.99300 1.000 49.52000 618 LEU C N 1
ATOM 8295 C CA . LEU C 2 54 ? -2.37700 -19.53000 -11.42200 1.000 45.91000 618 LEU C CA 1
ATOM 8296 C C . LEU C 2 54 ? -3.73400 -20.04500 -11.85900 1.000 44.37000 618 LEU C C 1
ATOM 8297 O O . LEU C 2 54 ? -4.25500 -19.63200 -12.89700 1.000 47.18000 618 LEU C O 1
ATOM 8302 N N . MET C 2 55 ? -4.33300 -20.94900 -11.08300 1.000 48.57000 619 MET C N 1
ATOM 8303 C CA . MET C 2 55 ? -5.61300 -21.52900 -11.48700 1.000 49.15000 619 MET C CA 1
ATOM 8304 C C . MET C 2 55 ? -6.71500 -20.49500 -11.49900 1.000 45.16000 619 MET C C 1
ATOM 8305 O O . MET C 2 55 ? -7.54000 -20.47500 -12.41300 1.000 50.34000 619 MET C O 1
ATOM 8310 N N . GLN C 2 56 ? -6.74600 -19.59700 -10.51400 1.000 42.47000 620 GLN C N 1
ATOM 8311 C CA . GLN C 2 56 ? -7.72600 -18.51300 -10.58100 1.000 43.47000 620 GLN C CA 1
ATOM 8312 C C . GLN C 2 56 ? -7.48300 -17.63600 -11.79000 1.000 48.45000 620 GLN C C 1
ATOM 8313 O O . GLN C 2 56 ? -8.43000 -17.13700 -12.40100 1.000 53.25000 620 GLN C O 1
ATOM 8319 N N . TRP C 2 57 ? -6.21700 -17.46300 -12.17200 1.000 41.94000 621 TRP C N 1
ATOM 8320 C CA . TRP C 2 57 ? -5.90100 -16.70800 -13.36700 1.000 42.64000 621 TRP C CA 1
ATOM 8321 C C . TRP C 2 57 ? -6.43800 -17.39700 -14.62000 1.000 45.72000 621 TRP C C 1
ATOM 8322 O O . TRP C 2 57 ? -6.95600 -16.72200 -15.52200 1.000 42.13000 621 TRP C O 1
ATOM 8333 N N . ARG C 2 58 ? -6.30200 -18.73300 -14.72100 1.000 47.62000 622 ARG C N 1
ATOM 8334 C CA . ARG C 2 58 ? -6.83500 -19.39500 -15.91300 1.000 46.58000 622 ARG C CA 1
ATOM 8335 C C . ARG C 2 58 ? -8.35400 -19.34000 -15.92000 1.000 44.40000 622 ARG C C 1
ATOM 8336 O O . ARG C 2 58 ? -8.95300 -19.10900 -16.97700 1.000 43.96000 622 ARG C O 1
ATOM 8344 N N . LEU C 2 59 ? -8.99600 -19.52400 -14.75500 1.000 44.64000 623 LEU C N 1
ATOM 8345 C CA . LEU C 2 59 ? -10.44900 -19.37300 -14.70700 1.000 49.54000 623 LEU C CA 1
ATOM 8346 C C . LEU C 2 59 ? -10.86100 -17.97700 -15.14400 1.000 49.66000 623 LEU C C 1
ATOM 8347 O O . LEU C 2 59 ? -11.81400 -17.81700 -15.91500 1.000 46.72000 623 LEU C O 1
ATOM 8352 N N . ALA C 2 60 ? -10.14900 -16.95500 -14.66800 1.000 48.49000 624 ALA C N 1
ATOM 8353 C CA . ALA C 2 60 ? -10.44400 -15.59600 -15.10000 1.000 49.46000 624 ALA C CA 1
ATOM 8354 C C . ALA C 2 60 ? -10.32100 -15.47200 -16.61100 1.000 46.67000 624 ALA C C 1
ATOM 8355 O O . ALA C 2 60 ? -11.21600 -14.94100 -17.27800 1.000 47.87000 624 ALA C O 1
ATOM 8357 N N . CYS C 2 61 ? -9.22000 -15.97700 -17.17000 1.000 50.43000 625 CYS C N 1
ATOM 8358 C CA . CYS C 2 61 ? -8.98200 -15.84700 -18.60500 1.000 45.05000 625 CYS C CA 1
ATOM 8359 C C . CYS C 2 61 ? -9.98200 -16.65500 -19.42000 1.000 44.15000 625 CYS C C 1
ATOM 8360 O O . CYS C 2 61 ? -10.48100 -16.17600 -20.44400 1.000 42.83000 625 CYS C O 1
ATOM 8363 N N . ILE C 2 62 ? -10.26200 -17.89100 -18.99900 1.000 44.45000 626 ILE C N 1
ATOM 8364 C CA . ILE C 2 62 ? -11.21200 -18.72500 -19.73000 1.000 45.65000 626 ILE C CA 1
ATOM 8365 C C . ILE C 2 62 ? -12.59900 -18.09800 -19.70500 1.000 51.81000 626 ILE C C 1
ATOM 8366 O O . ILE C 2 62 ? -13.25900 -17.97400 -20.74400 1.000 54.30000 626 ILE C O 1
ATOM 8371 N N . ASN C 2 63 ? -13.06300 -17.69200 -18.51700 1.000 48.55000 627 ASN C N 1
ATOM 8372 C CA . ASN C 2 63 ? -14.38000 -17.06600 -18.42300 1.000 52.76000 627 ASN C CA 1
ATOM 8373 C C . ASN C 2 63 ? -14.45300 -15.80300 -19.27200 1.000 53.79000 627 ASN C C 1
ATOM 8374 O O . ASN C 2 63 ? -15.45200 -15.57200 -19.96500 1.000 50.92000 627 ASN C O 1
ATOM 8379 N N . TYR C 2 64 ? -13.39500 -14.98800 -19.25600 1.000 48.89000 628 TYR C N 1
ATOM 8380 C CA . TYR C 2 64 ? -13.36500 -13.82100 -20.13200 1.000 53.71000 628 TYR C CA 1
ATOM 8381 C C . TYR C 2 64 ? -13.37400 -14.23300 -21.60000 1.000 54.98000 628 TYR C C 1
ATOM 8382 O O . TYR C 2 64 ? -14.07600 -13.63000 -22.42200 1.000 57.09000 628 TYR C O 1
ATOM 8391 N N . SER C 2 65 ? -12.60600 -15.26400 -21.95000 1.000 53.21000 629 SER C N 1
ATOM 8392 C CA . SER C 2 65 ? -12.61700 -15.74600 -23.32400 1.000 52.50000 629 SER C CA 1
ATOM 8393 C C . SER C 2 65 ? -14.00700 -16.21500 -23.72100 1.000 52.83000 629 SER C C 1
ATOM 8394 O O . SER C 2 65 ? -14.46800 -15.93800 -24.83200 1.000 54.38000 629 SER C O 1
ATOM 8397 N N . ASP C 2 66 ? -14.67900 -16.90000 -22.80600 1.000 48.49000 630 ASP C N 1
ATOM 8398 C CA . ASP C 2 66 ? -16.04600 -17.42000 -23.04400 1.000 53.35000 630 ASP C CA 1
ATOM 8399 C C . ASP C 2 66 ? -17.04400 -16.26800 -23.20500 1.000 64.14000 630 ASP C C 1
ATOM 8400 O O . ASP C 2 66 ? -18.03000 -16.43600 -23.92200 1.000 59.06000 630 ASP C O 1
ATOM 8405 N N . TYR C 2 67 ? -16.79900 -15.14000 -22.54900 1.000 60.39000 631 TYR C N 1
ATOM 8406 C CA . TYR C 2 67 ? -17.72800 -13.99300 -22.63200 1.000 56.50000 631 TYR C CA 1
ATOM 8407 C C . TYR C 2 67 ? -17.51300 -13.25900 -23.95400 1.000 60.79000 631 TYR C C 1
ATOM 8408 O O . TYR C 2 67 ? -18.45600 -12.70900 -24.49200 1.000 58.08000 631 TYR C O 1
ATOM 8417 N N . LYS C 2 68 ? -16.29100 -13.27600 -24.46900 1.000 64.67000 632 LYS C N 1
ATOM 8418 C CA . LYS C 2 68 ? -16.01800 -12.59000 -25.75100 1.000 60.14000 632 LYS C CA 1
ATOM 8419 C C . LYS C 2 68 ? -16.59100 -13.42600 -26.89200 1.000 57.05000 632 LYS C C 1
ATOM 8420 O O . LYS C 2 68 ? -17.11100 -12.83300 -27.82100 1.000 56.21000 632 LYS C O 1
ATOM 8426 N N . LYS C 2 69 ? -16.45900 -14.74900 -26.81800 1.000 56.79000 633 LYS C N 1
ATOM 8427 C CA . LYS C 2 69 ? -17.01200 -15.62600 -27.85100 1.000 57.18000 633 LYS C CA 1
ATOM 8428 C C . LYS C 2 69 ? -18.53300 -15.53500 -27.89200 1.000 60.97000 633 LYS C C 1
ATOM 8429 O O . LYS C 2 69 ? -19.13100 -15.37400 -28.96300 1.000 58.48000 633 LYS C O 1
ATOM 8435 N N . THR C 2 70 ? -19.17800 -15.65000 -26.72300 1.000 58.27000 634 THR C N 1
ATOM 8436 C CA . THR C 2 70 ? -20.63300 -15.54400 -26.63600 1.000 56.33000 634 THR C CA 1
ATOM 8437 C C . THR C 2 70 ? -21.11800 -14.21900 -27.18400 1.000 55.31000 634 THR C C 1
ATOM 8438 O O . THR C 2 70 ? -22.20300 -14.13400 -27.76100 1.000 63.39000 634 THR C O 1
ATOM 8442 N N . LEU C 2 71 ? -20.32200 -13.16600 -27.01200 1.000 61.67000 635 LEU C N 1
ATOM 8443 C CA . LEU C 2 71 ? -20.70700 -11.85100 -27.48700 1.000 61.23000 635 LEU C CA 1
ATOM 8444 C C . LEU C 2 71 ? -20.53500 -11.71900 -29.00100 1.000 59.52000 635 LEU C C 1
ATOM 8445 O O . LEU C 2 71 ? -21.35200 -11.07300 -29.66600 1.000 66.81000 635 LEU C O 1
ATOM 8450 N N . ILE C 2 72 ? -19.50700 -12.34500 -29.57000 1.000 56.48000 636 ILE C N 1
ATOM 8451 C CA . ILE C 2 72 ? -19.41300 -12.42800 -31.02500 1.000 64.01000 636 ILE C CA 1
ATOM 8452 C C . ILE C 2 72 ? -20.62800 -13.13300 -31.61400 1.000 63.85000 636 ILE C C 1
ATOM 8453 O O . ILE C 2 72 ? -21.16000 -12.70700 -32.64700 1.000 68.78000 636 ILE C O 1
ATOM 8458 N N . LYS C 2 73 ? -21.08500 -14.22200 -30.99500 1.000 65.62000 637 LYS C N 1
ATOM 8459 C CA . LYS C 2 73 ? -22.24200 -14.89500 -31.58000 1.000 65.50000 637 LYS C CA 1
ATOM 8460 C C . LYS C 2 73 ? -23.48700 -14.01900 -31.49500 1.000 64.85000 637 LYS C C 1
ATOM 8461 O O . LYS C 2 73 ? -24.37300 -14.09900 -32.35100 1.000 63.84000 637 LYS C O 1
ATOM 8467 N N . TYR C 2 74 ? -23.57400 -13.26100 -30.41200 1.000 60.89000 638 TYR C N 1
ATOM 8468 C CA . TYR C 2 74 ? -24.72700 -12.36500 -30.18200 1.000 61.70000 638 TYR C CA 1
ATOM 8469 C C . TYR C 2 74 ? -24.78200 -11.32500 -31.29600 1.000 63.72000 638 TYR C C 1
ATOM 8470 O O . TYR C 2 74 ? -25.85400 -11.09700 -31.81200 1.000 65.63000 638 TYR C O 1
ATOM 8479 N N . ARG C 2 75 ? -23.65400 -10.70500 -31.63100 1.000 69.23000 639 ARG C N 1
ATOM 8480 C CA . ARG C 2 75 ? -23.67500 -9.76500 -32.74400 1.000 70.12000 639 ARG C CA 1
ATOM 8481 C C . ARG C 2 75 ? -24.12800 -10.44500 -34.04600 1.000 69.98000 639 ARG C C 1
ATOM 8482 O O . ARG C 2 75 ? -24.88200 -9.84700 -34.82400 1.000 74.65000 639 ARG C O 1
ATOM 8490 N N . GLU C 2 76 ? -23.69500 -11.68700 -34.32600 1.000 67.60000 640 GLU C N 1
ATOM 8491 C CA . GLU C 2 76 ? -24.15300 -12.34400 -35.55500 1.000 68.43000 640 GLU C CA 1
ATOM 8492 C C . GLU C 2 76 ? -25.66000 -12.54100 -35.53800 1.000 67.68000 640 GLU C C 1
ATOM 8493 O O . GLU C 2 76 ? -26.32200 -12.34600 -36.55700 1.000 70.57000 640 GLU C O 1
ATOM 8499 N N . LEU C 2 77 ? -26.21800 -12.93900 -34.39300 1.000 64.38000 641 LEU C N 1
ATOM 8500 C CA . LEU C 2 77 ? -27.66900 -12.99000 -34.26400 1.000 63.63000 641 LEU C CA 1
ATOM 8501 C C . LEU C 2 77 ? -28.28900 -11.60100 -34.38600 1.000 66.11000 641 LEU C C 1
ATOM 8502 O O . LEU C 2 77 ? -29.40900 -11.46300 -34.89100 1.000 65.04000 641 LEU C O 1
ATOM 8507 N N . GLN C 2 78 ? -27.58700 -10.56900 -33.91600 1.000 69.01000 642 GLN C N 1
ATOM 8508 C CA . GLN C 2 78 ? -28.11100 -9.21100 -34.00200 1.000 72.10000 642 GLN C CA 1
ATOM 8509 C C . GLN C 2 78 ? -28.18700 -8.75200 -35.45300 1.000 72.19000 642 GLN C C 1
ATOM 8510 O O . GLN C 2 78 ? -29.18200 -8.14300 -35.86300 1.000 72.95000 642 GLN C O 1
ATOM 8516 N N . LYS C 2 79 ? -27.14700 -9.03800 -36.24300 1.000 72.99000 643 LYS C N 1
ATOM 8517 C CA . LYS C 2 79 ? -27.21700 -8.79100 -37.68000 1.000 76.65000 643 LYS C CA 1
ATOM 8518 C C . LYS C 2 79 ? -28.47400 -9.40000 -38.27500 1.000 76.32000 643 LYS C C 1
ATOM 8519 O O . LYS C 2 79 ? -29.22100 -8.73600 -39.00200 1.000 74.44000 643 LYS C O 1
ATOM 8525 N N . LYS C 2 80 ? -28.69000 -10.69300 -38.01800 1.000 70.77000 644 LYS C N 1
ATOM 8526 C CA . LYS C 2 80 ? -29.86100 -11.35400 -38.57200 1.000 66.68000 644 LYS C CA 1
ATOM 8527 C C . LYS C 2 80 ? -31.11500 -10.60700 -38.18000 1.000 64.33000 644 LYS C C 1
ATOM 8528 O O . LYS C 2 80 ? -31.94600 -10.27200 -39.02800 1.000 70.15000 644 LYS C O 1
ATOM 8534 N N . PHE C 2 81 ? -31.24900 -10.31300 -36.88800 1.000 64.79000 645 PHE C N 1
ATOM 8535 C CA . PHE C 2 81 ? -32.49200 -9.75700 -36.37600 1.000 66.39000 645 PHE C CA 1
ATOM 8536 C C . PHE C 2 81 ? -32.81100 -8.43800 -37.05800 1.000 71.55000 645 PHE C C 1
ATOM 8537 O O . PHE C 2 81 ? -33.90200 -8.25600 -37.60900 1.000 73.75000 645 PHE C O 1
ATOM 8545 N N . GLU C 2 82 ? -31.85000 -7.51000 -37.07400 1.000 74.86000 646 GLU C N 1
ATOM 8546 C CA . GLU C 2 82 ? -32.14300 -6.19000 -37.62000 1.000 83.48000 646 GLU C CA 1
ATOM 8547 C C . GLU C 2 82 ? -32.46300 -6.28000 -39.10300 1.000 83.41000 646 GLU C C 1
ATOM 8548 O O . GLU C 2 82 ? -33.27400 -5.50200 -39.61800 1.000 88.57000 646 GLU C O 1
ATOM 8554 N N . SER C 2 83 ? -31.87300 -7.26700 -39.79900 1.000 79.17000 647 SER C N 1
ATOM 8555 C CA . SER C 2 83 ? -32.07900 -7.48600 -41.22600 1.000 79.35000 647 SER C CA 1
ATOM 8556 C C . SER C 2 83 ? -33.37500 -8.22600 -41.53500 1.000 71.42000 647 SER C C 1
ATOM 8557 O O . SER C 2 83 ? -33.51900 -8.78000 -42.63400 1.000 72.11000 647 SER C O 1
ATOM 8560 N N . GLY C 2 84 ? -34.31200 -8.28100 -40.58900 1.000 75.42000 648 GLY C N 1
ATOM 8561 C CA . GLY C 2 84 ? -35.57500 -8.94700 -40.76500 1.000 75.72000 648 GLY C CA 1
ATOM 8562 C C . GLY C 2 84 ? -35.62300 -10.36500 -40.21800 1.000 74.59000 648 GLY C C 1
ATOM 8563 O O . GLY C 2 84 ? -36.70500 -10.82500 -39.82600 1.000 70.78000 648 GLY C O 1
ATOM 8564 N N . ASP C 2 85 ? -34.47800 -11.06400 -40.17300 1.000 75.21000 649 ASP C N 1
ATOM 8565 C CA . ASP C 2 85 ? -34.45900 -12.44700 -39.71000 1.000 64.10000 649 ASP C CA 1
ATOM 8566 C C . ASP C 2 85 ? -34.95300 -12.52900 -38.28400 1.000 62.42000 649 ASP C C 1
ATOM 8567 O O . ASP C 2 85 ? -34.35700 -12.02700 -37.32700 1.000 66.23000 649 ASP C O 1
ATOM 8572 N N . LYS C 2 86 ? -36.06400 -13.20900 -38.16900 1.000 64.75000 650 LYS C N 1
ATOM 8573 C CA . LYS C 2 86 ? -36.97300 -13.06900 -37.05100 1.000 64.72000 650 LYS C CA 1
ATOM 8574 C C . LYS C 2 86 ? -36.97500 -14.30100 -36.17400 1.000 55.94000 650 LYS C C 1
ATOM 8575 O O . LYS C 2 86 ? -37.52800 -14.26000 -35.08000 1.000 56.66000 650 LYS C O 1
ATOM 8581 N N . SER C 2 87 ? -36.27700 -15.35600 -36.61200 1.000 50.92000 651 SER C N 1
ATOM 8582 C CA . SER C 2 87 ? -36.12100 -16.63800 -35.94000 1.000 48.24000 651 SER C CA 1
ATOM 8583 C C . SER C 2 87 ? -35.13100 -16.61700 -34.78700 1.000 52.89000 651 SER C C 1
ATOM 8584 O O . SER C 2 87 ? -35.18800 -17.51600 -33.94200 1.000 48.88000 651 SER C O 1
ATOM 8587 N N . VAL C 2 88 ? -34.19400 -15.66100 -34.75500 1.000 58.55000 652 VAL C N 1
ATOM 8588 C CA . VAL C 2 88 ? -33.09100 -15.71900 -33.79600 1.000 54.15000 652 VAL C CA 1
ATOM 8589 C C . VAL C 2 88 ? -33.40500 -15.03600 -32.47100 1.000 52.75000 652 VAL C C 1
ATOM 8590 O O . VAL C 2 88 ? -32.55000 -15.03500 -31.57500 1.000 53.56000 652 VAL C O 1
ATOM 8594 N N . GLU C 2 89 ? -34.60500 -14.47100 -32.30900 1.000 56.83000 653 GLU C N 1
ATOM 8595 C CA . GLU C 2 89 ? -34.87300 -13.63400 -31.13800 1.000 66.22000 653 GLU C CA 1
ATOM 8596 C C . GLU C 2 89 ? -34.72300 -14.40900 -29.83500 1.000 59.00000 653 GLU C C 1
ATOM 8597 O O . GLU C 2 89 ? -34.23800 -13.86600 -28.83600 1.000 56.57000 653 GLU C O 1
ATOM 8603 N N . GLU C 2 90 ? -35.14900 -15.66700 -29.81100 1.000 53.88000 654 GLU C N 1
ATOM 8604 C CA . GLU C 2 90 ? -35.02600 -16.42400 -28.57300 1.000 58.53000 654 GLU C CA 1
ATOM 8605 C C . GLU C 2 90 ? -33.61500 -16.97400 -28.35600 1.000 58.00000 654 GLU C C 1
ATOM 8606 O O . GLU C 2 90 ? -33.17800 -17.08100 -27.20300 1.000 54.19000 654 GLU C O 1
ATOM 8612 N N . LYS C 2 91 ? -32.88600 -17.32700 -29.42400 1.000 52.25000 655 LYS C N 1
ATOM 8613 C CA . LYS C 2 91 ? -31.46200 -17.60500 -29.25400 1.000 54.48000 655 LYS C CA 1
ATOM 8614 C C . LYS C 2 91 ? -30.71900 -16.37100 -28.78400 1.000 56.75000 655 LYS C C 1
ATOM 8615 O O . LYS C 2 91 ? -29.65500 -16.48400 -28.16800 1.000 61.92000 655 LYS C O 1
ATOM 8621 N N . MET C 2 92 ? -31.25000 -15.18800 -29.07800 1.000 55.96000 656 MET C N 1
ATOM 8622 C CA . MET C 2 92 ? -30.64300 -13.97100 -28.56200 1.000 53.98000 656 MET C CA 1
ATOM 8623 C C . MET C 2 92 ? -30.87900 -13.79800 -27.06500 1.000 67.71000 656 MET C C 1
ATOM 8624 O O . MET C 2 92 ? -29.95300 -13.42400 -26.34000 1.000 70.03000 656 MET C O 1
ATOM 8629 N N . ASN C 2 93 ? -32.07800 -14.09400 -26.58200 1.000 63.15000 657 ASN C N 1
ATOM 8630 C CA . ASN C 2 93 ? -32.29700 -13.97900 -25.12300 1.000 62.41000 657 ASN C CA 1
ATOM 8631 C C . ASN C 2 93 ? -31.36500 -14.96800 -24.42500 1.000 65.50000 657 ASN C C 1
ATOM 8632 O O . ASN C 2 93 ? -30.59300 -14.54000 -23.58300 1.000 70.74000 657 ASN C O 1
ATOM 8637 N N . GLU C 2 94 ? -31.43200 -16.24100 -24.79800 1.000 60.80000 658 GLU C N 1
ATOM 8638 C CA . GLU C 2 94 ? -30.59600 -17.26600 -24.18600 1.000 62.68000 658 GLU C CA 1
ATOM 8639 C C . GLU C 2 94 ? -29.12500 -16.88000 -24.21700 1.000 71.24000 658 GLU C C 1
ATOM 8640 O O . GLU C 2 94 ? -28.44000 -16.92300 -23.18700 1.000 69.86000 658 GLU C O 1
ATOM 8646 N N . CYS C 2 95 ? -28.62600 -16.49800 -25.40000 1.000 72.65000 659 CYS C N 1
ATOM 8647 C CA . CYS C 2 95 ? -27.21600 -16.17200 -25.57700 1.000 67.50000 659 CYS C CA 1
ATOM 8648 C C . CYS C 2 95 ? -26.80200 -15.08800 -24.61300 1.000 74.37000 659 CYS C C 1
ATOM 8649 O O . CYS C 2 95 ? -25.64400 -15.02500 -24.17700 1.000 81.60000 659 CYS C O 1
ATOM 8652 N N . HIS C 2 96 ? -27.75500 -14.23900 -24.24100 1.000 77.37000 660 HIS C N 1
ATOM 8653 C CA . HIS C 2 96 ? -27.47400 -13.15900 -23.31900 1.000 73.90000 660 HIS C CA 1
ATOM 8654 C C . HIS C 2 96 ? -27.30400 -13.63800 -21.87200 1.000 73.41000 660 HIS C C 1
ATOM 8655 O O . HIS C 2 96 ? -26.35200 -13.22200 -21.21400 1.000 80.72000 660 HIS C O 1
ATOM 8662 N N . LYS C 2 97 ? -28.19500 -14.49300 -21.31100 1.000 73.78000 661 LYS C N 1
ATOM 8663 C CA . LYS C 2 97 ? -27.95000 -14.83500 -19.89700 1.000 74.69000 661 LYS C CA 1
ATOM 8664 C C . LYS C 2 97 ? -26.69600 -15.69800 -19.76500 1.000 78.90000 661 LYS C C 1
ATOM 8665 O O . LYS C 2 97 ? -26.09100 -15.76800 -18.68100 1.000 74.76000 661 LYS C O 1
ATOM 8671 N N . ILE C 2 98 ? -26.18800 -16.20500 -20.89400 1.000 69.36000 662 ILE C N 1
ATOM 8672 C CA . ILE C 2 98 ? -24.96700 -17.04400 -20.84100 1.000 70.88000 662 ILE C CA 1
ATOM 8673 C C . ILE C 2 98 ? -23.81900 -16.05700 -20.69600 1.000 74.36000 662 ILE C C 1
ATOM 8674 O O . ILE C 2 98 ? -22.93500 -16.25800 -19.87600 1.000 73.48000 662 ILE C O 1
ATOM 8679 N N . LEU C 2 99 ? -23.91100 -14.99500 -21.48000 1.000 74.45000 663 LEU C N 1
ATOM 8680 C CA . LEU C 2 99 ? -22.93500 -13.89100 -21.52900 1.000 72.47000 663 LEU C CA 1
ATOM 8681 C C . LEU C 2 99 ? -22.70100 -13.34600 -20.12400 1.000 71.24000 663 LEU C C 1
ATOM 8682 O O . LEU C 2 99 ? -21.56200 -13.16200 -19.75000 1.000 72.22000 663 LEU C O 1
ATOM 8687 N N . ASN C 2 100 ? -23.72100 -13.10600 -19.35400 1.000 69.16000 664 ASN C N 1
ATOM 8688 C CA . ASN C 2 100 ? -23.46600 -12.52700 -18.06200 1.000 78.04000 664 ASN C CA 1
ATOM 8689 C C . ASN C 2 100 ? -23.00000 -13.57000 -17.05700 1.000 77.79000 664 ASN C C 1
ATOM 8690 O O . ASN C 2 100 ? -22.16600 -13.27100 -16.22100 1.000 78.08000 664 ASN C O 1
ATOM 8695 N N . SER C 2 101 ? -23.50300 -14.78600 -17.13000 1.000 68.27000 665 SER C N 1
ATOM 8696 C CA . SER C 2 101 ? -22.97500 -15.78400 -16.20700 1.000 69.24000 665 SER C CA 1
ATOM 8697 C C . SER C 2 101 ? -21.45200 -15.83900 -16.28700 1.000 75.30000 665 SER C C 1
ATOM 8698 O O . SER C 2 101 ? -20.76300 -15.86400 -15.26100 1.000 68.78000 665 SER C O 1
ATOM 8701 N N . HIS C 2 102 ? -20.91100 -15.83600 -17.50800 1.000 65.26000 666 HIS C N 1
ATOM 8702 C CA . HIS C 2 102 ? -19.46300 -15.84900 -17.68800 1.000 67.00000 666 HIS C CA 1
ATOM 8703 C C . HIS C 2 102 ? -18.82100 -14.61000 -17.07400 1.000 68.69000 666 HIS C C 1
ATOM 8704 O O . HIS C 2 102 ? -17.79400 -14.70400 -16.39100 1.000 66.45000 666 HIS C O 1
ATOM 8711 N N . TYR C 2 103 ? -19.41900 -13.43600 -17.30200 1.000 67.38000 667 TYR C N 1
ATOM 8712 C CA . TYR C 2 103 ? -18.86700 -12.20100 -16.75200 1.000 70.73000 667 TYR C CA 1
ATOM 8713 C C . TYR C 2 103 ? -18.83800 -12.25000 -15.23000 1.000 69.16000 667 TYR C C 1
ATOM 8714 O O . TYR C 2 103 ? -17.87300 -11.80300 -14.60100 1.000 69.55000 667 TYR C O 1
ATOM 8723 N N . ILE C 2 104 ? -19.88800 -12.79800 -14.62100 1.000 68.19000 668 ILE C N 1
ATOM 8724 C CA . ILE C 2 104 ? -19.93000 -12.89000 -13.16900 1.000 65.84000 668 ILE C CA 1
ATOM 8725 C C . ILE C 2 104 ? -18.87200 -13.84900 -12.65700 1.000 63.09000 668 ILE C C 1
ATOM 8726 O O . ILE C 2 104 ? -18.25700 -13.61200 -11.61100 1.000 69.13000 668 ILE C O 1
ATOM 8731 N N . GLU C 2 105 ? -18.64600 -14.94600 -13.37400 1.000 62.35000 669 GLU C N 1
ATOM 8732 C CA . GLU C 2 105 ? -17.58200 -15.85400 -12.97700 1.000 63.73000 669 GLU C CA 1
ATOM 8733 C C . GLU C 2 105 ? -16.23000 -15.16500 -13.07200 1.000 59.69000 669 GLU C C 1
ATOM 8734 O O . GLU C 2 105 ? -15.40500 -15.27800 -12.15900 1.000 57.38000 669 GLU C O 1
ATOM 8740 N N . MET C 2 106 ? -16.01800 -14.40500 -14.14900 1.000 60.84000 670 MET C N 1
ATOM 8741 C CA . MET C 2 106 ? -14.77000 -13.67500 -14.33500 1.000 59.03000 670 MET C CA 1
ATOM 8742 C C . MET C 2 106 ? -14.49600 -12.74800 -13.15700 1.000 60.86000 670 MET C C 1
ATOM 8743 O O . MET C 2 106 ? -13.39000 -12.72900 -12.60700 1.000 60.02000 670 MET C O 1
ATOM 8748 N N . GLN C 2 107 ? -15.50300 -11.96600 -12.76100 1.000 67.19000 671 GLN C N 1
ATOM 8749 C CA . GLN C 2 107 ? -15.33700 -11.01900 -11.66200 1.000 69.28000 671 GLN C CA 1
ATOM 8750 C C . GLN C 2 107 ? -15.07900 -11.74100 -10.33900 1.000 64.13000 671 GLN C C 1
ATOM 8751 O O . GLN C 2 107 ? -14.23500 -11.30700 -9.54400 1.000 66.75000 671 GLN C O 1
ATOM 8757 N N . LYS C 2 108 ? -15.79200 -12.85500 -10.09800 1.000 62.68000 672 LYS C N 1
ATOM 8758 C CA . LYS C 2 108 ? -15.52800 -13.73200 -8.95300 1.000 63.04000 672 LYS C CA 1
ATOM 8759 C C . LYS C 2 108 ? -14.08200 -14.22500 -8.96400 1.000 72.50000 672 LYS C C 1
ATOM 8760 O O . LYS C 2 108 ? -13.41800 -14.24800 -7.91900 1.000 68.32000 672 LYS C O 1
ATOM 8766 N N . ASN C 2 109 ? -13.56800 -14.59300 -10.14400 1.000 65.16000 673 ASN C N 1
ATOM 8767 C CA . ASN C 2 109 ? -12.18400 -15.04100 -10.24800 1.000 63.72000 673 ASN C CA 1
ATOM 8768 C C . ASN C 2 109 ? -11.20700 -13.88900 -10.05500 1.000 63.84000 673 ASN C C 1
ATOM 8769 O O . ASN C 2 109 ? -10.21700 -14.02200 -9.32500 1.000 63.07000 673 ASN C O 1
ATOM 8774 N N . LEU C 2 110 ? -11.45000 -12.75800 -10.72400 1.000 62.40000 674 LEU C N 1
ATOM 8775 C CA . LEU C 2 110 ? -10.57700 -11.60300 -10.54100 1.000 60.23000 674 LEU C CA 1
ATOM 8776 C C . LEU C 2 110 ? -10.60100 -11.12100 -9.09800 1.000 63.60000 674 LEU C C 1
ATOM 8777 O O . LEU C 2 110 ? -9.57600 -10.67400 -8.57000 1.000 68.75000 674 LEU C O 1
ATOM 8782 N N . GLY C 2 111 ? -11.76300 -11.19700 -8.44600 1.000 58.42000 675 GLY C N 1
ATOM 8783 C CA . GLY C 2 111 ? -11.84500 -10.83300 -7.04200 1.000 62.56000 675 GLY C CA 1
ATOM 8784 C C . GLY C 2 111 ? -10.96800 -11.68500 -6.14300 1.000 66.70000 675 GLY C C 1
ATOM 8785 O O . GLY C 2 111 ? -10.51900 -11.22200 -5.09100 1.000 61.02000 675 GLY C O 1
ATOM 8786 N N . ASN C 2 112 ? -10.70800 -12.93300 -6.53700 1.000 67.20000 676 ASN C N 1
ATOM 8787 C CA . ASN C 2 112 ? -9.82300 -13.80600 -5.77600 1.000 63.14000 676 ASN C CA 1
ATOM 8788 C C . ASN C 2 112 ? -8.34800 -13.48300 -5.98100 1.000 63.99000 676 ASN C C 1
ATOM 8789 O O . ASN C 2 112 ? -7.49800 -14.17300 -5.40900 1.000 69.65000 676 ASN C O 1
ATOM 8794 N N . LEU C 2 113 ? -8.01700 -12.47200 -6.77800 1.000 58.79000 677 LEU C N 1
ATOM 8795 C CA . LEU C 2 113 ? -6.61900 -12.14100 -7.03000 1.000 63.38000 677 LEU C CA 1
ATOM 8796 C C . LEU C 2 113 ? -6.29300 -10.75600 -6.49000 1.000 64.94000 677 LEU C C 1
ATOM 8797 O O . LEU C 2 113 ? -7.06200 -9.81000 -6.67200 1.000 64.82000 677 LEU C O 1
ATOM 8802 N N . ILE D 2 1 ? 15.29600 -14.64200 -47.99300 1.000 97.65000 565 ILE D N 1
ATOM 8803 C CA . ILE D 2 1 ? 14.83100 -15.32200 -46.78400 1.000 111.42000 565 ILE D CA 1
ATOM 8804 C C . ILE D 2 1 ? 14.34000 -16.76000 -47.02100 1.000 116.15000 565 ILE D C 1
ATOM 8805 O O . ILE D 2 1 ? 14.54800 -17.63100 -46.17300 1.000 105.96000 565 ILE D O 1
ATOM 8810 N N . GLY D 2 2 ? 13.72000 -17.01700 -48.17300 1.000 119.00000 566 GLY D N 1
ATOM 8811 C CA . GLY D 2 2 ? 13.27600 -18.36200 -48.51400 1.000 110.29000 566 GLY D CA 1
ATOM 8812 C C . GLY D 2 2 ? 14.32400 -19.26700 -49.16300 1.000 104.61000 566 GLY D C 1
ATOM 8813 O O . GLY D 2 2 ? 14.26000 -19.52200 -50.37400 1.000 91.96000 566 GLY D O 1
ATOM 8814 N N . ASP D 2 3 ? 15.29600 -19.72400 -48.36900 1.000 96.45000 567 ASP D N 1
ATOM 8815 C CA . ASP D 2 3 ? 16.38900 -20.59700 -48.87800 1.000 91.68000 567 ASP D CA 1
ATOM 8816 C C . ASP D 2 3 ? 15.90500 -22.05200 -48.90400 1.000 86.02000 567 ASP D C 1
ATOM 8817 O O . ASP D 2 3 ? 14.88100 -22.34800 -48.27100 1.000 88.55000 567 ASP D O 1
ATOM 8822 N N . GLY D 2 4 ? 16.63400 -22.91000 -49.60800 1.000 71.34000 568 GLY D N 1
ATOM 8823 C CA . GLY D 2 4 ? 16.26000 -24.29800 -49.83700 1.000 65.44000 568 GLY D CA 1
ATOM 8824 C C . GLY D 2 4 ? 15.89300 -25.03900 -48.55900 1.000 70.49000 568 GLY D C 1
ATOM 8825 O O . GLY D 2 4 ? 14.91700 -25.79600 -48.52600 1.000 66.01000 568 GLY D O 1
ATOM 8826 N N . LEU D 2 5 ? 16.67000 -24.85800 -47.48100 1.000 63.74000 569 LEU D N 1
ATOM 8827 C CA . LEU D 2 5 ? 16.39600 -25.66500 -46.28800 1.000 53.71000 569 LEU D CA 1
ATOM 8828 C C . LEU D 2 5 ? 16.08200 -24.89300 -45.00800 1.000 49.25000 569 LEU D C 1
ATOM 8829 O O . LEU D 2 5 ? 15.48500 -25.49100 -44.10800 1.000 46.75000 569 LEU D O 1
ATOM 8834 N N . SER D 2 6 ? 16.44500 -23.62000 -44.87500 1.000 49.82000 570 SER D N 1
ATOM 8835 C CA . SER D 2 6 ? 16.16000 -22.92900 -43.62200 1.000 50.46000 570 SER D CA 1
ATOM 8836 C C . SER D 2 6 ? 14.66300 -22.85800 -43.35700 1.000 49.23000 570 SER D C 1
ATOM 8837 O O . SER D 2 6 ? 13.84900 -22.74600 -44.27100 1.000 57.32000 570 SER D O 1
ATOM 8840 N N . LEU D 2 7 ? 14.31200 -22.94800 -42.07500 1.000 41.84000 571 LEU D N 1
ATOM 8841 C CA . LEU D 2 7 ? 12.97000 -22.76000 -41.54300 1.000 39.62000 571 LEU D CA 1
ATOM 8842 C C . LEU D 2 7 ? 11.98100 -23.82100 -41.98800 1.000 48.72000 571 LEU D C 1
ATOM 8843 O O . LEU D 2 7 ? 10.77800 -23.67000 -41.74800 1.000 46.89000 571 LEU D O 1
ATOM 8848 N N . ILE D 2 8 ? 12.42700 -24.89500 -42.60500 1.000 46.81000 572 ILE D N 1
ATOM 8849 C CA . ILE D 2 8 ? 11.49600 -25.99600 -42.78700 1.000 48.28000 572 ILE D CA 1
ATOM 8850 C C . ILE D 2 8 ? 11.37200 -26.69800 -41.44200 1.000 46.89000 572 ILE D C 1
ATOM 8851 O O . ILE D 2 8 ? 12.29400 -26.66600 -40.62100 1.000 44.60000 572 ILE D O 1
ATOM 8856 N N . SER D 2 9 ? 10.21700 -27.29900 -41.17800 1.000 48.04000 573 SER D N 1
ATOM 8857 C CA . SER D 2 9 ? 9.99400 -27.94500 -39.89400 1.000 43.13000 573 SER D CA 1
ATOM 8858 C C . SER D 2 9 ? 9.51900 -29.37300 -40.10500 1.000 43.28000 573 SER D C 1
ATOM 8859 O O . SER D 2 9 ? 8.96500 -29.71400 -41.15300 1.000 44.02000 573 SER D O 1
ATOM 8862 N N . ILE D 2 10 ? 9.78500 -30.21000 -39.10900 1.000 45.91000 574 ILE D N 1
ATOM 8863 C CA . ILE D 2 10 ? 9.38500 -31.61100 -39.09800 1.000 45.08000 574 ILE D CA 1
ATOM 8864 C C . ILE D 2 10 ? 8.50100 -31.84600 -37.88700 1.000 43.47000 574 ILE D C 1
ATOM 8865 O O . ILE D 2 10 ? 8.86600 -31.47200 -36.76500 1.000 40.38000 574 ILE D O 1
ATOM 8870 N N . ILE D 2 11 ? 7.35600 -32.47600 -38.11100 1.000 43.88000 575 ILE D N 1
ATOM 8871 C CA . ILE D 2 11 ? 6.39400 -32.78900 -37.06200 1.000 42.68000 575 ILE D CA 1
ATOM 8872 C C . ILE D 2 11 ? 6.51200 -34.25900 -36.71900 1.000 39.12000 575 ILE D C 1
ATOM 8873 O O . ILE D 2 11 ? 6.40700 -35.11600 -37.60300 1.000 43.45000 575 ILE D O 1
ATOM 8878 N N . ASP D 2 12 ? 6.71100 -34.55700 -35.43600 1.000 39.57000 576 ASP D N 1
ATOM 8879 C CA . ASP D 2 12 ? 6.90700 -35.94800 -35.03800 1.000 47.31000 576 ASP D CA 1
ATOM 8880 C C . ASP D 2 12 ? 5.61100 -36.76000 -35.11500 1.000 54.25000 576 ASP D C 1
ATOM 8881 O O . ASP D 2 12 ? 5.63400 -37.92300 -35.53300 1.000 60.72000 576 ASP D O 1
ATOM 8886 N N . GLU D 2 13 ? 4.47600 -36.17900 -34.72500 1.000 50.13000 577 GLU D N 1
ATOM 8887 C CA . GLU D 2 13 ? 3.25500 -36.95600 -34.50300 1.000 59.10000 577 GLU D CA 1
ATOM 8888 C C . GLU D 2 13 ? 2.38600 -36.93000 -35.75400 1.000 55.36000 577 GLU D C 1
ATOM 8889 O O . GLU D 2 13 ? 1.79600 -35.90100 -36.09300 1.000 58.38000 577 GLU D O 1
ATOM 8895 N N . VAL D 2 14 ? 2.27000 -38.06900 -36.41300 1.000 55.51000 578 VAL D N 1
ATOM 8896 C CA . VAL D 2 14 ? 1.45400 -38.15500 -37.61600 1.000 62.36000 578 VAL D CA 1
ATOM 8897 C C . VAL D 2 14 ? 0.01700 -38.42300 -37.19400 1.000 62.74000 578 VAL D C 1
ATOM 8898 O O . VAL D 2 14 ? -0.24000 -39.20100 -36.26700 1.000 63.74000 578 VAL D O 1
ATOM 8902 N N . GLY D 2 15 ? -0.93700 -37.78200 -37.86300 1.000 67.13000 579 GLY D N 1
ATOM 8903 C CA . GLY D 2 15 ? -2.33500 -38.00100 -37.52800 1.000 62.05000 579 GLY D CA 1
ATOM 8904 C C . GLY D 2 15 ? -3.26100 -37.55300 -38.63500 1.000 64.37000 579 GLY D C 1
ATOM 8905 O O . GLY D 2 15 ? -2.89600 -36.74100 -39.48800 1.000 65.02000 579 GLY D O 1
ATOM 8906 N N . ASN D 2 16 ? -4.47100 -38.09500 -38.62200 1.000 56.05000 580 ASN D N 1
ATOM 8907 C CA . ASN D 2 16 ? -5.43000 -37.62600 -39.59800 1.000 63.91000 580 ASN D CA 1
ATOM 8908 C C . ASN D 2 16 ? -5.95600 -36.26400 -39.18600 1.000 54.17000 580 ASN D C 1
ATOM 8909 O O . ASN D 2 16 ? -5.96100 -35.89200 -38.00900 1.000 56.44000 580 ASN D O 1
ATOM 8914 N N . GLY D 2 17 ? -6.43700 -35.52600 -40.16300 1.000 47.86000 581 GLY D N 1
ATOM 8915 C CA . GLY D 2 17 ? -7.12200 -34.34200 -39.70600 1.000 50.35000 581 GLY D CA 1
ATOM 8916 C C . GLY D 2 17 ? -6.36800 -33.08100 -40.06100 1.000 48.50000 581 GLY D C 1
ATOM 8917 O O . GLY D 2 17 ? -5.14300 -33.07800 -40.24600 1.000 50.43000 581 GLY D O 1
ATOM 8918 N N . GLU D 2 18 ? -7.11300 -31.99100 -40.14300 1.000 48.68000 582 GLU D N 1
ATOM 8919 C CA . GLU D 2 18 ? -6.60100 -30.71500 -40.59800 1.000 46.27000 582 GLU D CA 1
ATOM 8920 C C . GLU D 2 18 ? -6.14100 -29.91000 -39.39700 1.000 40.02000 582 GLU D C 1
ATOM 8921 O O . GLU D 2 18 ? -6.90400 -29.73500 -38.44400 1.000 41.21000 582 GLU D O 1
ATOM 8927 N N . TYR D 2 19 ? -4.91200 -29.39700 -39.44100 1.000 37.16000 583 TYR D N 1
ATOM 8928 C CA . TYR D 2 19 ? -4.44200 -28.52900 -38.37000 1.000 39.60000 583 TYR D CA 1
ATOM 8929 C C . TYR D 2 19 ? -4.39400 -27.10400 -38.90400 1.000 39.94000 583 TYR D C 1
ATOM 8930 O O . TYR D 2 19 ? -3.53400 -26.75900 -39.72200 1.000 46.83000 583 TYR D O 1
ATOM 8939 N N . TRP D 2 20 ? -5.32100 -26.28900 -38.42400 1.000 35.89000 584 TRP D N 1
ATOM 8940 C CA . TRP D 2 20 ? -5.50700 -24.91600 -38.86000 1.000 42.33000 584 TRP D CA 1
ATOM 8941 C C . TRP D 2 20 ? -4.74600 -23.94800 -37.96400 1.000 45.34000 584 TRP D C 1
ATOM 8942 O O . TRP D 2 20 ? -4.55600 -24.19400 -36.76800 1.000 40.97000 584 TRP D O 1
ATOM 8953 N N . SER D 2 21 ? -4.32000 -22.83500 -38.55900 1.000 46.17000 585 SER D N 1
ATOM 8954 C CA . SER D 2 21 ? -3.56500 -21.82800 -37.83600 1.000 44.37000 585 SER D CA 1
ATOM 8955 C C . SER D 2 21 ? -4.42900 -21.19000 -36.75100 1.000 48.61000 585 SER D C 1
ATOM 8956 O O . SER D 2 21 ? -5.63800 -21.42400 -36.65300 1.000 46.81000 585 SER D O 1
ATOM 8959 N N . ALA D 2 22 ? -3.77700 -20.36600 -35.92700 1.000 53.51000 586 ALA D N 1
ATOM 8960 C CA . ALA D 2 22 ? -4.44400 -19.75900 -34.78000 1.000 51.47000 586 ALA D CA 1
ATOM 8961 C C . ALA D 2 22 ? -5.66900 -18.95000 -35.20300 1.000 58.46000 586 ALA D C 1
ATOM 8962 O O . ALA D 2 22 ? -6.74000 -19.05700 -34.59300 1.000 60.08000 586 ALA D O 1
ATOM 8964 N N . ALA D 2 23 ? -5.53000 -18.13600 -36.25300 1.000 59.46000 587 ALA D N 1
ATOM 8965 C CA . ALA D 2 23 ? -6.61700 -17.25700 -36.66600 1.000 55.45000 587 ALA D CA 1
ATOM 8966 C C . ALA D 2 23 ? -7.71800 -17.97500 -37.44300 1.000 56.84000 587 ALA D C 1
ATOM 8967 O O . ALA D 2 23 ? -8.78200 -17.38700 -37.65700 1.000 61.16000 587 ALA D O 1
ATOM 8969 N N . GLY D 2 24 ? -7.49400 -19.21800 -37.86500 1.000 57.61000 588 GLY D N 1
ATOM 8970 C CA . GLY D 2 24 ? -8.48500 -19.98500 -38.59300 1.000 49.31000 588 GLY D CA 1
ATOM 8971 C C . GLY D 2 24 ? -8.42900 -19.85500 -40.10000 1.000 61.62000 588 GLY D C 1
ATOM 8972 O O . GLY D 2 24 ? -9.18200 -20.55000 -40.79800 1.000 66.11000 588 GLY D O 1
ATOM 8973 N N . ASP D 2 25 ? -7.55300 -19.00500 -40.62500 1.000 63.36000 589 ASP D N 1
ATOM 8974 C CA . ASP D 2 25 ? -7.49900 -18.68900 -42.04600 1.000 60.46000 589 ASP D CA 1
ATOM 8975 C C . ASP D 2 25 ? -6.51000 -19.55600 -42.83400 1.000 54.93000 589 ASP D C 1
ATOM 8976 O O . ASP D 2 25 ? -6.77500 -19.89000 -43.99200 1.000 54.61000 589 ASP D O 1
ATOM 8981 N N . ILE D 2 26 ? -5.38900 -19.95800 -42.24400 1.000 56.56000 590 ILE D N 1
ATOM 8982 C CA . ILE D 2 26 ? -4.38700 -20.76400 -42.94000 1.000 48.12000 590 ILE D CA 1
ATOM 8983 C C . ILE D 2 26 ? -4.47200 -22.20800 -42.47000 1.000 48.10000 590 ILE D C 1
ATOM 8984 O O . ILE D 2 26 ? -4.54400 -22.48200 -41.26300 1.000 51.57000 590 ILE D O 1
ATOM 8989 N N . LEU D 2 27 ? -4.44200 -23.13500 -43.42200 1.000 40.98000 591 LEU D N 1
ATOM 8990 C CA . LEU D 2 27 ? -4.30500 -24.55600 -43.12500 1.000 40.00000 591 LEU D CA 1
ATOM 8991 C C . LEU D 2 27 ? -2.82300 -24.88600 -43.02800 1.000 45.73000 591 LEU D C 1
ATOM 8992 O O . LEU D 2 27 ? -2.12800 -24.94600 -44.04900 1.000 47.61000 591 LEU D O 1
ATOM 8997 N N . LEU D 2 28 ? -2.33500 -25.09400 -41.80100 1.000 43.47000 592 LEU D N 1
ATOM 8998 C CA . LEU D 2 28 ? -0.91800 -25.38600 -41.61400 1.000 40.68000 592 LEU D CA 1
ATOM 8999 C C . LEU D 2 28 ? -0.55600 -26.72700 -42.23900 1.000 43.04000 592 LEU D C 1
ATOM 9000 O O . LEU D 2 28 ? 0.41500 -26.82600 -42.99400 1.000 51.69000 592 LEU D O 1
ATOM 9005 N N . PHE D 2 29 ? -1.33600 -27.76600 -41.95500 1.000 42.55000 593 PHE D N 1
ATOM 9006 C CA . PHE D 2 29 ? -1.01300 -29.10300 -42.44300 1.000 45.90000 593 PHE D CA 1
ATOM 9007 C C . PHE D 2 29 ? -2.16100 -30.05200 -42.13700 1.000 46.40000 593 PHE D C 1
ATOM 9008 O O . PHE D 2 29 ? -2.88800 -29.87500 -41.15500 1.000 47.86000 593 PHE D O 1
ATOM 9016 N N . ALA D 2 30 ? -2.29400 -31.07200 -42.98000 1.000 45.77000 594 ALA D N 1
ATOM 9017 C CA . ALA D 2 30 ? -3.39200 -32.02100 -42.89000 1.000 44.33000 594 ALA D CA 1
ATOM 9018 C C . ALA D 2 30 ? -2.93200 -33.32900 -43.51300 1.000 45.59000 594 ALA D C 1
ATOM 9019 O O . ALA D 2 30 ? -1.79700 -33.44900 -43.97700 1.000 46.78000 594 ALA D O 1
ATOM 9021 N N . ALA D 2 31 ? -3.82200 -34.31700 -43.49800 1.000 46.32000 595 ALA D N 1
ATOM 9022 C CA . ALA D 2 31 ? -3.64800 -35.55200 -44.25900 1.000 50.72000 595 ALA D CA 1
ATOM 9023 C C . ALA D 2 31 ? -2.29100 -36.19500 -43.99800 1.000 51.42000 595 ALA D C 1
ATOM 9024 O O . ALA D 2 31 ? -1.63100 -36.68900 -44.91400 1.000 49.54000 595 ALA D O 1
ATOM 9026 N N . GLY D 2 32 ? -1.86500 -36.18700 -42.73900 1.000 58.15000 596 GLY D N 1
ATOM 9027 C CA . GLY D 2 32 ? -0.61500 -36.85100 -42.40800 1.000 56.67000 596 GLY D CA 1
ATOM 9028 C C . GLY D 2 32 ? 0.60100 -36.24600 -43.06200 1.000 56.16000 596 GLY D C 1
ATOM 9029 O O . GLY D 2 32 ? 1.62800 -36.91800 -43.19300 1.000 62.68000 596 GLY D O 1
ATOM 9030 N N . LYS D 2 33 ? 0.48900 -35.00700 -43.53200 1.000 55.57000 597 LYS D N 1
ATOM 9031 C CA . LYS D 2 33 ? 1.65800 -34.22200 -43.89100 1.000 52.17000 597 LYS D CA 1
ATOM 9032 C C . LYS D 2 33 ? 2.53100 -34.05800 -42.65500 1.000 58.95000 597 LYS D C 1
ATOM 9033 O O . LYS D 2 33 ? 2.02800 -33.72300 -41.57900 1.000 60.46000 597 LYS D O 1
ATOM 9039 N N . THR D 2 34 ? 3.83000 -34.34100 -42.78500 1.000 55.18000 598 THR D N 1
ATOM 9040 C CA . THR D 2 34 ? 4.74500 -34.24800 -41.65200 1.000 53.05000 598 THR D CA 1
ATOM 9041 C C . THR D 2 34 ? 5.88300 -33.25000 -41.83900 1.000 52.88000 598 THR D C 1
ATOM 9042 O O . THR D 2 34 ? 6.63900 -33.02300 -40.88900 1.000 53.01000 598 THR D O 1
ATOM 9046 N N . LYS D 2 35 ? 6.01100 -32.62300 -43.00600 1.000 53.26000 599 LYS D N 1
ATOM 9047 C CA . LYS D 2 35 ? 7.06800 -31.64900 -43.25800 1.000 50.16000 599 LYS D CA 1
ATOM 9048 C C . LYS D 2 35 ? 6.44900 -30.31700 -43.66800 1.000 50.64000 599 LYS D C 1
ATOM 9049 O O . LYS D 2 35 ? 5.80300 -30.23100 -44.71300 1.000 50.49000 599 LYS D O 1
ATOM 9055 N N . LEU D 2 36 ? 6.65600 -29.28400 -42.85000 1.000 43.26000 600 LEU D N 1
ATOM 9056 C CA . LEU D 2 36 ? 6.17200 -27.93200 -43.11500 1.000 44.77000 600 LEU D CA 1
ATOM 9057 C C . LEU D 2 36 ? 7.11500 -27.14800 -44.01500 1.000 49.07000 600 LEU D C 1
ATOM 9058 O O . LEU D 2 36 ? 8.33600 -27.29800 -43.94900 1.000 49.69000 600 LEU D O 1
ATOM 9063 N N . SER D 2 37 ? 6.53200 -26.27600 -44.83900 1.000 54.13000 601 SER D N 1
ATOM 9064 C CA . SER D 2 37 ? 7.33000 -25.33300 -45.59800 1.000 54.32000 601 SER D CA 1
ATOM 9065 C C . SER D 2 37 ? 7.88000 -24.27900 -44.64600 1.000 48.86000 601 SER D C 1
ATOM 9066 O O . SER D 2 37 ? 7.42900 -24.16700 -43.50500 1.000 52.19000 601 SER D O 1
ATOM 9069 N N . PRO D 2 38 ? 8.88100 -23.51500 -45.07900 1.000 43.98000 602 PRO D N 1
ATOM 9070 C CA . PRO D 2 38 ? 9.28100 -22.35400 -44.27200 1.000 47.64000 602 PRO D CA 1
ATOM 9071 C C . PRO D 2 38 ? 8.13600 -21.40500 -43.99100 1.000 46.46000 602 PRO D C 1
ATOM 9072 O O . PRO D 2 38 ? 8.05000 -20.86000 -42.88300 1.000 43.00000 602 PRO D O 1
ATOM 9076 N N . TYR D 2 39 ? 7.24100 -21.19900 -44.96200 1.000 53.60000 603 TYR D N 1
ATOM 9077 C CA . TYR D 2 39 ? 6.13100 -20.27400 -44.75400 1.000 52.55000 603 TYR D CA 1
ATOM 9078 C C . TYR D 2 39 ? 5.19200 -20.77200 -43.65800 1.000 52.82000 603 TYR D C 1
ATOM 9079 O O . TYR D 2 39 ? 4.75900 -19.99100 -42.80300 1.000 56.86000 603 TYR D O 1
ATOM 9088 N N . MET D 2 40 ? 4.86700 -22.06700 -43.66600 1.000 47.77000 604 MET D N 1
ATOM 9089 C CA . MET D 2 40 ? 3.98000 -22.62000 -42.64500 1.000 44.84000 604 MET D CA 1
ATOM 9090 C C . MET D 2 40 ? 4.61900 -22.56000 -41.26000 1.000 50.54000 604 MET D C 1
ATOM 9091 O O . MET D 2 40 ? 3.93400 -22.29100 -40.26000 1.000 45.71000 604 MET D O 1
ATOM 9096 N N . THR D 2 41 ? 5.93400 -22.81100 -41.19500 1.000 46.40000 605 THR D N 1
ATOM 9097 C CA . THR D 2 41 ? 6.68600 -22.71600 -39.94800 1.000 41.75000 605 THR D CA 1
ATOM 9098 C C . THR D 2 41 ? 6.57300 -21.34000 -39.31800 1.000 41.88000 605 THR D C 1
ATOM 9099 O O . THR D 2 41 ? 6.35300 -21.21800 -38.10900 1.000 42.65000 605 THR D O 1
ATOM 9103 N N . VAL D 2 42 ? 6.72600 -20.29200 -40.11700 1.000 42.31000 606 VAL D N 1
ATOM 9104 C CA . VAL D 2 42 ? 6.67900 -18.94600 -39.56500 1.000 45.21000 606 VAL D CA 1
ATOM 9105 C C . VAL D 2 42 ? 5.29500 -18.64700 -39.01400 1.000 53.80000 606 VAL D C 1
ATOM 9106 O O . VAL D 2 42 ? 5.16100 -17.93700 -38.00500 1.000 56.06000 606 VAL D O 1
ATOM 9110 N N . ILE D 2 43 ? 4.25000 -19.18100 -39.64800 1.000 46.70000 607 ILE D N 1
ATOM 9111 C CA . ILE D 2 43 ? 2.89900 -18.93800 -39.16100 1.000 44.15000 607 ILE D CA 1
ATOM 9112 C C . ILE D 2 43 ? 2.62100 -19.72700 -37.89600 1.000 41.10000 607 ILE D C 1
ATOM 9113 O O . ILE D 2 43 ? 2.00200 -19.21200 -36.96000 1.000 47.23000 607 ILE D O 1
ATOM 9118 N N . SER D 2 44 ? 3.07100 -20.98100 -37.84600 1.000 39.89000 608 SER D N 1
ATOM 9119 C CA . SER D 2 44 ? 2.88200 -21.78200 -36.64100 1.000 38.47000 608 SER D CA 1
ATOM 9120 C C . SER D 2 44 ? 3.54900 -21.12500 -35.44300 1.000 48.10000 608 SER D C 1
ATOM 9121 O O . SER D 2 44 ? 2.93400 -20.96600 -34.38200 1.000 49.27000 608 SER D O 1
ATOM 9124 N N . LEU D 2 45 ? 4.81700 -20.72700 -35.59900 1.000 45.06000 609 LEU D N 1
ATOM 9125 C CA . LEU D 2 45 ? 5.56500 -20.16400 -34.47900 1.000 44.94000 609 LEU D CA 1
ATOM 9126 C C . LEU D 2 45 ? 5.17800 -18.71800 -34.19300 1.000 47.00000 609 LEU D C 1
ATOM 9127 O O . LEU D 2 45 ? 5.25400 -18.27800 -33.04100 1.000 50.20000 609 LEU D O 1
ATOM 9132 N N . GLY D 2 46 ? 4.77200 -17.97000 -35.20900 1.000 44.60000 610 GLY D N 1
ATOM 9133 C CA . GLY D 2 46 ? 4.35400 -16.58800 -34.98500 1.000 47.19000 610 GLY D CA 1
ATOM 9134 C C . GLY D 2 46 ? 5.47300 -15.59200 -34.84600 1.000 41.25000 610 GLY D C 1
ATOM 9135 O O . GLY D 2 46 ? 5.43200 -14.52100 -35.45500 1.000 48.31000 610 GLY D O 1
ATOM 9136 N N . THR D 2 47 ? 6.47800 -15.90900 -34.04800 1.000 44.15000 611 THR D N 1
ATOM 9137 C CA . THR D 2 47 ? 7.66200 -15.07700 -33.92800 1.000 48.10000 611 THR D CA 1
ATOM 9138 C C . THR D 2 47 ? 8.87800 -15.85000 -34.40700 1.000 46.75000 611 THR D C 1
ATOM 9139 O O . THR D 2 47 ? 8.89200 -17.08400 -34.43300 1.000 49.04000 611 THR D O 1
ATOM 9143 N N . TRP D 2 48 ? 9.90300 -15.10300 -34.79900 1.000 49.49000 612 TRP D N 1
ATOM 9144 C CA . TRP D 2 48 ? 11.16800 -15.71200 -35.15900 1.000 50.46000 612 TRP D CA 1
ATOM 9145 C C . TRP D 2 48 ? 12.27300 -14.71900 -34.85400 1.000 54.66000 612 TRP D C 1
ATOM 9146 O O . TRP D 2 48 ? 12.03100 -13.51400 -34.73100 1.000 51.80000 612 TRP D O 1
ATOM 9157 N N . MET D 2 49 ? 13.49000 -15.24000 -34.70100 1.000 47.51000 613 MET D N 1
ATOM 9158 C CA . MET D 2 49 ? 14.65900 -14.38500 -34.60300 1.000 47.60000 613 MET D CA 1
ATOM 9159 C C . MET D 2 49 ? 15.79400 -15.06000 -35.34900 1.000 50.14000 613 MET D C 1
ATOM 9160 O O . MET D 2 49 ? 15.97200 -16.27800 -35.25500 1.000 52.86000 613 MET D O 1
ATOM 9165 N N . TYR D 2 50 ? 16.54800 -14.27500 -36.10400 1.000 51.64000 614 TYR D N 1
ATOM 9166 C CA . TYR D 2 50 ? 17.74000 -14.79600 -36.75100 1.000 48.49000 614 TYR D CA 1
ATOM 9167 C C . TYR D 2 50 ? 18.94400 -14.68200 -35.83100 1.000 45.78000 614 TYR D C 1
ATOM 9168 O O . TYR D 2 50 ? 19.15800 -13.65800 -35.17400 1.000 43.97000 614 TYR D O 1
ATOM 9177 N N . GLU D 2 51 ? 19.71200 -15.77200 -35.77900 1.000 49.34000 615 GLU D N 1
ATOM 9178 C CA . GLU D 2 51 ? 20.91200 -15.83400 -34.95200 1.000 44.92000 615 GLU D CA 1
ATOM 9179 C C . GLU D 2 51 ? 21.84800 -14.66200 -35.21700 1.000 46.85000 615 GLU D C 1
ATOM 9180 O O . GLU D 2 51 ? 22.44000 -14.11100 -34.28400 1.000 47.33000 615 GLU D O 1
ATOM 9186 N N . THR D 2 52 ? 21.99500 -14.26000 -36.48100 1.000 49.20000 616 THR D N 1
ATOM 9187 C CA . THR D 2 52 ? 22.82300 -13.09800 -36.78400 1.000 50.93000 616 THR D CA 1
ATOM 9188 C C . THR D 2 52 ? 22.22300 -11.81400 -36.22400 1.000 54.23000 616 THR D C 1
ATOM 9189 O O . THR D 2 52 ? 22.96300 -10.91200 -35.81700 1.000 54.44000 616 THR D O 1
ATOM 9193 N N . ASP D 2 53 ? 20.89200 -11.70900 -36.19500 1.000 54.13000 617 ASP D N 1
ATOM 9194 C CA . ASP D 2 53 ? 20.26700 -10.57300 -35.52900 1.000 48.52000 617 ASP D CA 1
ATOM 9195 C C . ASP D 2 53 ? 20.45500 -10.66200 -34.02500 1.000 52.30000 617 ASP D C 1
ATOM 9196 O O . ASP D 2 53 ? 20.74100 -9.65500 -33.36600 1.000 51.37000 617 ASP D O 1
ATOM 9201 N N . LEU D 2 54 ? 20.30300 -11.86300 -33.46400 1.000 48.78000 618 LEU D N 1
ATOM 9202 C CA . LEU D 2 54 ? 20.52300 -12.03000 -32.03300 1.000 50.84000 618 LEU D CA 1
ATOM 9203 C C . LEU D 2 54 ? 21.93900 -11.62100 -31.64500 1.000 50.31000 618 LEU D C 1
ATOM 9204 O O . LEU D 2 54 ? 22.15200 -11.07700 -30.55800 1.000 47.51000 618 LEU D O 1
ATOM 9209 N N . MET D 2 55 ? 22.91800 -11.85000 -32.52600 1.000 46.50000 619 MET D N 1
ATOM 9210 C CA . MET D 2 55 ? 24.29600 -11.51200 -32.17400 1.000 54.92000 619 MET D CA 1
ATOM 9211 C C . MET D 2 55 ? 24.53700 -10.00600 -32.16600 1.000 50.07000 619 MET D C 1
ATOM 9212 O O . MET D 2 55 ? 25.27200 -9.50200 -31.31000 1.000 54.46000 619 MET D O 1
ATOM 9217 N N . GLN D 2 56 ? 23.94100 -9.26200 -33.09700 1.000 50.93000 620 GLN D N 1
ATOM 9218 C CA . GLN D 2 56 ? 24.04400 -7.81100 -32.97800 1.000 52.28000 620 GLN D CA 1
ATOM 9219 C C . GLN D 2 56 ? 23.35000 -7.31400 -31.71800 1.000 52.74000 620 GLN D C 1
ATOM 9220 O O . GLN D 2 56 ? 23.86100 -6.41900 -31.03600 1.000 55.65000 620 GLN D O 1
ATOM 9226 N N . TRP D 2 57 ? 22.19000 -7.88400 -31.38700 1.000 48.56000 621 TRP D N 1
ATOM 9227 C CA . TRP D 2 57 ? 21.53400 -7.52700 -30.13600 1.000 49.36000 621 TRP D CA 1
ATOM 9228 C C . TRP D 2 57 ? 22.44400 -7.83200 -28.96000 1.000 49.37000 621 TRP D C 1
ATOM 9229 O O . TRP D 2 57 ? 22.60800 -7.01100 -28.05100 1.000 49.61000 621 TRP D O 1
ATOM 9240 N N . ARG D 2 58 ? 23.05900 -9.01300 -28.98600 1.000 47.89000 622 ARG D N 1
ATOM 9241 C CA . ARG D 2 58 ? 23.93200 -9.46100 -27.91100 1.000 49.64000 622 ARG D CA 1
ATOM 9242 C C . ARG D 2 58 ? 25.13900 -8.54100 -27.74600 1.000 50.38000 622 ARG D C 1
ATOM 9243 O O . ARG D 2 58 ? 25.49900 -8.16900 -26.62300 1.000 50.44000 622 ARG D O 1
ATOM 9251 N N . LEU D 2 59 ? 25.75500 -8.13400 -28.85700 1.000 45.09000 623 LEU D N 1
ATOM 9252 C CA . LEU D 2 59 ? 26.87200 -7.19700 -28.79500 1.000 52.54000 623 LEU D CA 1
ATOM 9253 C C . LEU D 2 59 ? 26.43400 -5.84100 -28.25500 1.000 47.65000 623 LEU D C 1
ATOM 9254 O O . LEU D 2 59 ? 27.08000 -5.27600 -27.36600 1.000 47.32000 623 LEU D O 1
ATOM 9259 N N . ALA D 2 60 ? 25.32800 -5.30800 -28.77900 1.000 55.35000 624 ALA D N 1
ATOM 9260 C CA . ALA D 2 60 ? 24.82300 -4.01700 -28.31500 1.000 57.99000 624 ALA D CA 1
ATOM 9261 C C . ALA D 2 60 ? 24.52800 -4.04000 -26.82100 1.000 52.92000 624 ALA D C 1
ATOM 9262 O O . ALA D 2 60 ? 24.84000 -3.08100 -26.10600 1.000 53.66000 624 ALA D O 1
ATOM 9264 N N . CYS D 2 61 ? 23.93300 -5.12800 -26.32900 1.000 48.30000 625 CYS D N 1
ATOM 9265 C CA . CYS D 2 61 ? 23.63100 -5.20900 -24.90200 1.000 56.60000 625 CYS D CA 1
ATOM 9266 C C . CYS D 2 61 ? 24.89900 -5.24600 -24.05600 1.000 52.00000 625 CYS D C 1
ATOM 9267 O O . CYS D 2 61 ? 24.96300 -4.60600 -23.00200 1.000 52.39000 625 CYS D O 1
ATOM 9270 N N . ILE D 2 62 ? 25.91400 -5.99800 -24.48800 1.000 51.11000 626 ILE D N 1
ATOM 9271 C CA . ILE D 2 62 ? 27.16200 -6.05300 -23.72700 1.000 53.50000 626 ILE D CA 1
ATOM 9272 C C . ILE D 2 62 ? 27.82200 -4.68200 -23.68900 1.000 54.87000 626 ILE D C 1
ATOM 9273 O O . ILE D 2 62 ? 28.18100 -4.17700 -22.61800 1.000 55.54000 626 ILE D O 1
ATOM 9278 N N . ASN D 2 63 ? 27.96800 -4.05100 -24.85800 1.000 56.50000 627 ASN D N 1
ATOM 9279 C CA . ASN D 2 63 ? 28.52100 -2.70000 -24.92500 1.000 60.65000 627 ASN D CA 1
ATOM 9280 C C . ASN D 2 63 ? 27.74900 -1.74500 -24.02700 1.000 64.86000 627 ASN D C 1
ATOM 9281 O O . ASN D 2 63 ? 28.34200 -0.90000 -23.34500 1.000 69.80000 627 ASN D O 1
ATOM 9286 N N . TYR D 2 64 ? 26.42100 -1.87700 -24.00800 1.000 62.30000 628 TYR D N 1
ATOM 9287 C CA . TYR D 2 64 ? 25.57600 -1.01900 -23.18400 1.000 63.33000 628 TYR D CA 1
ATOM 9288 C C . TYR D 2 64 ? 25.79600 -1.29900 -21.70100 1.000 63.48000 628 TYR D C 1
ATOM 9289 O O . TYR D 2 64 ? 25.95600 -0.37100 -20.89900 1.000 65.88000 628 TYR D O 1
ATOM 9298 N N . SER D 2 65 ? 25.83600 -2.57800 -21.32100 1.000 63.33000 629 SER D N 1
ATOM 9299 C CA . SER D 2 65 ? 26.09100 -2.92900 -19.92900 1.000 58.76000 629 SER D CA 1
ATOM 9300 C C . SER D 2 65 ? 27.44100 -2.38900 -19.47100 1.000 70.67000 629 SER D C 1
ATOM 9301 O O . SER D 2 65 ? 27.55900 -1.82900 -18.37500 1.000 73.69000 629 SER D O 1
ATOM 9304 N N . ASP D 2 66 ? 28.47100 -2.53900 -20.31000 1.000 66.53000 630 ASP D N 1
ATOM 9305 C CA . ASP D 2 66 ? 29.78300 -1.99300 -19.97000 1.000 71.82000 630 ASP D CA 1
ATOM 9306 C C . ASP D 2 66 ? 29.72800 -0.48500 -19.77900 1.000 75.99000 630 ASP D C 1
ATOM 9307 O O . ASP D 2 66 ? 30.30700 0.04600 -18.82300 1.000 80.07000 630 ASP D O 1
ATOM 9312 N N . TYR D 2 67 ? 29.03900 0.22900 -20.66600 1.000 79.21000 631 TYR D N 1
ATOM 9313 C CA . TYR D 2 67 ? 28.94800 1.66800 -20.47200 1.000 82.64000 631 TYR D CA 1
ATOM 9314 C C . TYR D 2 67 ? 28.16300 2.02600 -19.22100 1.000 83.67000 631 TYR D C 1
ATOM 9315 O O . TYR D 2 67 ? 28.49900 3.00800 -18.55400 1.000 91.80000 631 TYR D O 1
ATOM 9324 N N . LYS D 2 68 ? 27.18600 1.22000 -18.83000 1.000 78.21000 632 LYS D N 1
ATOM 9325 C CA . LYS D 2 68 ? 26.54600 1.47300 -17.54500 1.000 83.59000 632 LYS D CA 1
ATOM 9326 C C . LYS D 2 68 ? 27.50300 1.24700 -16.36900 1.000 81.70000 632 LYS D C 1
ATOM 9327 O O . LYS D 2 68 ? 27.50800 2.03200 -15.41300 1.000 86.45000 632 LYS D O 1
ATOM 9333 N N . LYS D 2 69 ? 28.30800 0.17900 -16.40400 1.000 82.57000 633 LYS D N 1
ATOM 9334 C CA . LYS D 2 69 ? 29.21000 -0.10000 -15.28300 1.000 91.83000 633 LYS D CA 1
ATOM 9335 C C . LYS D 2 69 ? 30.32200 0.93700 -15.19000 1.000 93.10000 633 LYS D C 1
ATOM 9336 O O . LYS D 2 69 ? 30.57900 1.48900 -14.11400 1.000 97.72000 633 LYS D O 1
ATOM 9342 N N . THR D 2 70 ? 31.00200 1.20900 -16.30700 1.000 88.80000 634 THR D N 1
ATOM 9343 C CA . THR D 2 70 ? 32.02500 2.25100 -16.31000 1.000 91.74000 634 THR D CA 1
ATOM 9344 C C . THR D 2 70 ? 31.44500 3.63100 -16.06900 1.000 96.68000 634 THR D C 1
ATOM 9345 O O . THR D 2 70 ? 32.19900 4.55700 -15.75800 1.000 103.22000 634 THR D O 1
ATOM 9349 N N . LEU D 2 71 ? 30.12300 3.78600 -16.18600 1.000 97.96000 635 LEU D N 1
ATOM 9350 C CA . LEU D 2 71 ? 29.45500 5.04300 -15.85000 1.000 100.75000 635 LEU D CA 1
ATOM 9351 C C . LEU D 2 71 ? 29.39200 5.28100 -14.35500 1.000 106.45000 635 LEU D C 1
ATOM 9352 O O . LEU D 2 71 ? 29.62600 6.40100 -13.89800 1.000 117.44000 635 LEU D O 1
ATOM 9357 N N . ILE D 2 72 ? 29.02100 4.26800 -13.55700 1.000 102.66000 636 ILE D N 1
ATOM 9358 C CA . ILE D 2 72 ? 28.82900 4.54400 -12.13700 1.000 106.61000 636 ILE D CA 1
ATOM 9359 C C . ILE D 2 72 ? 30.09600 5.09200 -11.53900 1.000 116.30000 636 ILE D C 1
ATOM 9360 O O . ILE D 2 72 ? 30.05400 5.91200 -10.61800 1.000 123.96000 636 ILE D O 1
ATOM 9365 N N . LYS D 2 73 ? 31.23200 4.75700 -12.09900 1.000 118.77000 637 LYS D N 1
ATOM 9366 C CA . LYS D 2 73 ? 32.43600 5.33900 -11.55900 1.000 123.65000 637 LYS D CA 1
ATOM 9367 C C . LYS D 2 73 ? 32.41200 6.84100 -11.74900 1.000 127.31000 637 LYS D C 1
ATOM 9368 O O . LYS D 2 73 ? 32.48900 7.59700 -10.78800 1.000 130.94000 637 LYS D O 1
ATOM 9374 N N . TYR D 2 74 ? 32.33100 7.26600 -13.00000 1.000 122.76000 638 TYR D N 1
ATOM 9375 C CA . TYR D 2 74 ? 32.36400 8.68600 -13.29400 1.000 124.50000 638 TYR D CA 1
ATOM 9376 C C . TYR D 2 74 ? 31.16200 9.34200 -12.71100 1.000 131.87000 638 TYR D C 1
ATOM 9377 O O . TYR D 2 74 ? 31.14800 10.54800 -12.50000 1.000 136.20000 638 TYR D O 1
ATOM 9386 N N . ARG D 2 75 ? 30.14100 8.56100 -12.41900 1.000 130.03000 639 ARG D N 1
ATOM 9387 C CA . ARG D 2 75 ? 28.99300 9.13000 -11.75500 1.000 127.37000 639 ARG D CA 1
ATOM 9388 C C . ARG D 2 75 ? 29.35400 9.21500 -10.30900 1.000 135.00000 639 ARG D C 1
ATOM 9389 O O . ARG D 2 75 ? 28.50200 9.02500 -9.44600 1.000 136.12000 639 ARG D O 1
ATOM 9397 N N . GLU D 2 76 ? 30.61900 9.49700 -10.03700 1.000 139.77000 640 GLU D N 1
ATOM 9398 C CA . GLU D 2 76 ? 31.09000 9.62200 -8.68400 1.000 142.38000 640 GLU D CA 1
ATOM 9399 C C . GLU D 2 76 ? 32.51400 10.14600 -8.75400 1.000 145.16000 640 GLU D C 1
ATOM 9400 O O . GLU D 2 76 ? 32.84100 10.96600 -9.61100 1.000 147.16000 640 GLU D O 1
ATOM 9406 N N . CYS D 2 95 ? 37.11500 8.84400 -17.98900 1.000 111.08000 659 CYS D N 1
ATOM 9407 C CA . CYS D 2 95 ? 36.81700 7.57100 -18.64300 1.000 113.19000 659 CYS D CA 1
ATOM 9408 C C . CYS D 2 95 ? 36.02200 7.81300 -19.91300 1.000 109.67000 659 CYS D C 1
ATOM 9409 O O . CYS D 2 95 ? 35.42900 6.89000 -20.46000 1.000 107.78000 659 CYS D O 1
ATOM 9412 N N . HIS D 2 96 ? 36.01700 9.07900 -20.34900 1.000 109.16000 660 HIS D N 1
ATOM 9413 C CA . HIS D 2 96 ? 35.29900 9.49200 -21.54200 1.000 109.73000 660 HIS D CA 1
ATOM 9414 C C . HIS D 2 96 ? 35.48100 8.52500 -22.69100 1.000 113.98000 660 HIS D C 1
ATOM 9415 O O . HIS D 2 96 ? 34.50900 8.01900 -23.26500 1.000 108.26000 660 HIS D O 1
ATOM 9422 N N . LYS D 2 97 ? 36.74300 8.27600 -23.05900 1.000 116.34000 661 LYS D N 1
ATOM 9423 C CA . LYS D 2 97 ? 37.01100 7.48000 -24.23900 1.000 114.63000 661 LYS D CA 1
ATOM 9424 C C . LYS D 2 97 ? 36.42000 6.08700 -24.08400 1.000 110.33000 661 LYS D C 1
ATOM 9425 O O . LYS D 2 97 ? 35.86900 5.53600 -25.03800 1.000 110.02000 661 LYS D O 1
ATOM 9431 N N . ILE D 2 98 ? 36.46000 5.52400 -22.86600 1.000 107.71000 662 ILE D N 1
ATOM 9432 C CA . ILE D 2 98 ? 35.75600 4.27200 -22.60900 1.000 109.26000 662 ILE D CA 1
ATOM 9433 C C . ILE D 2 98 ? 34.26500 4.44100 -22.89000 1.000 102.54000 662 ILE D C 1
ATOM 9434 O O . ILE D 2 98 ? 33.66000 3.68100 -23.65700 1.000 93.90000 662 ILE D O 1
ATOM 9439 N N . LEU D 2 99 ? 33.65600 5.37800 -22.16100 1.000 103.30000 663 LEU D N 1
ATOM 9440 C CA . LEU D 2 99 ? 32.19900 5.64100 -22.24200 1.000 94.38000 663 LEU D CA 1
ATOM 9441 C C . LEU D 2 99 ? 31.82400 5.88600 -23.69600 1.000 98.26000 663 LEU D C 1
ATOM 9442 O O . LEU D 2 99 ? 30.92900 5.21500 -24.22200 1.000 94.86000 663 LEU D O 1
ATOM 9447 N N . ASN D 2 100 ? 32.54200 6.78900 -24.34700 1.000 98.20000 664 ASN D N 1
ATOM 9448 C CA . ASN D 2 100 ? 32.19800 7.09200 -25.75600 1.000 98.04000 664 ASN D CA 1
ATOM 9449 C C . ASN D 2 100 ? 32.60500 5.90100 -26.63000 1.000 96.81000 664 ASN D C 1
ATOM 9450 O O . ASN D 2 100 ? 31.93000 5.64800 -27.63200 1.000 95.86000 664 ASN D O 1
ATOM 9455 N N . SER D 2 101 ? 33.65900 5.18200 -26.24900 1.000 97.77000 665 SER D N 1
ATOM 9456 C CA . SER D 2 101 ? 34.07100 3.97700 -27.00400 1.000 95.85000 665 SER D CA 1
ATOM 9457 C C . SER D 2 101 ? 32.93800 2.96100 -26.91100 1.000 91.37000 665 SER D C 1
ATOM 9458 O O . SER D 2 101 ? 32.57800 2.38100 -27.93000 1.000 89.38000 665 SER D O 1
ATOM 9461 N N . HIS D 2 102 ? 32.39300 2.79400 -25.70900 1.000 92.67000 666 HIS D N 1
ATOM 9462 C CA . HIS D 2 102 ? 31.28500 1.83800 -25.47400 1.000 86.48000 666 HIS D CA 1
ATOM 9463 C C . HIS D 2 102 ? 30.07400 2.24500 -26.31500 1.000 86.20000 666 HIS D C 1
ATOM 9464 O O . HIS D 2 102 ? 29.65800 1.43800 -27.14200 1.000 87.61000 666 HIS D O 1
ATOM 9471 N N . TYR D 2 103 ? 29.58900 3.47900 -26.18100 1.000 85.35000 667 TYR D N 1
ATOM 9472 C CA . TYR D 2 103 ? 28.41300 3.90700 -26.98300 1.000 89.31000 667 TYR D CA 1
ATOM 9473 C C . TYR D 2 103 ? 28.67300 3.76300 -28.48900 1.000 92.42000 667 TYR D C 1
ATOM 9474 O O . TYR D 2 103 ? 27.77500 3.33700 -29.21100 1.000 88.10000 667 TYR D O 1
ATOM 9483 N N . ILE D 2 104 ? 29.87000 4.09100 -28.96500 1.000 90.33000 668 ILE D N 1
ATOM 9484 C CA . ILE D 2 104 ? 30.11800 3.98000 -30.43000 1.000 94.11000 668 ILE D CA 1
ATOM 9485 C C . ILE D 2 104 ? 29.91900 2.53000 -30.86000 1.000 91.91000 668 ILE D C 1
ATOM 9486 O O . ILE D 2 104 ? 29.28200 2.30400 -31.90100 1.000 85.54000 668 ILE D O 1
ATOM 9491 N N . GLU D 2 105 ? 30.47000 1.59300 -30.09000 1.000 89.26000 669 GLU D N 1
ATOM 9492 C CA . GLU D 2 105 ? 30.33100 0.16200 -30.44700 1.000 86.95000 669 GLU D CA 1
ATOM 9493 C C . GLU D 2 105 ? 28.85600 -0.22000 -30.34900 1.000 82.61000 669 GLU D C 1
ATOM 9494 O O . GLU D 2 105 ? 28.42500 -1.07700 -31.12000 1.000 79.13000 669 GLU D O 1
ATOM 9500 N N . MET D 2 106 ? 28.11900 0.42600 -29.45100 1.000 82.93000 670 MET D N 1
ATOM 9501 C CA . MET D 2 106 ? 26.69500 0.13900 -29.33200 1.000 83.39000 670 MET D CA 1
ATOM 9502 C C . MET D 2 106 ? 25.91200 0.53800 -30.59600 1.000 82.98000 670 MET D C 1
ATOM 9503 O O . MET D 2 106 ? 25.15800 -0.28100 -31.13100 1.000 71.66000 670 MET D O 1
ATOM 9508 N N . GLN D 2 107 ? 26.06600 1.77600 -31.11700 1.000 85.05000 671 GLN D N 1
ATOM 9509 C CA . GLN D 2 107 ? 25.35800 2.07400 -32.37800 1.000 80.15000 671 GLN D CA 1
ATOM 9510 C C . GLN D 2 107 ? 25.80900 1.13300 -33.47000 1.000 79.79000 671 GLN D C 1
ATOM 9511 O O . GLN D 2 107 ? 25.01800 0.73400 -34.33000 1.000 82.56000 671 GLN D O 1
ATOM 9517 N N . LYS D 2 108 ? 27.09100 0.80800 -33.47700 1.000 80.23000 672 LYS D N 1
ATOM 9518 C CA . LYS D 2 108 ? 27.60600 -0.00900 -34.55900 1.000 88.85000 672 LYS D CA 1
ATOM 9519 C C . LYS D 2 108 ? 26.79000 -1.28400 -34.66900 1.000 87.17000 672 LYS D C 1
ATOM 9520 O O . LYS D 2 108 ? 26.41700 -1.69900 -35.76500 1.000 86.85000 672 LYS D O 1
ATOM 9526 N N . ASN D 2 109 ? 26.39100 -1.84400 -33.53100 1.000 87.18000 673 ASN D N 1
ATOM 9527 C CA . ASN D 2 109 ? 25.47700 -2.98100 -33.53800 1.000 83.70000 673 ASN D CA 1
ATOM 9528 C C . ASN D 2 109 ? 24.04000 -2.53900 -33.80600 1.000 84.17000 673 ASN D C 1
ATOM 9529 O O . ASN D 2 109 ? 23.33400 -3.15300 -34.61600 1.000 82.68000 673 ASN D O 1
ATOM 9534 N N . LEU D 2 110 ? 23.58700 -1.46800 -33.13300 1.000 82.15000 674 LEU D N 1
ATOM 9535 C CA . LEU D 2 110 ? 22.20200 -1.01600 -33.28300 1.000 82.39000 674 LEU D CA 1
ATOM 9536 C C . LEU D 2 110 ? 21.88900 -0.63400 -34.72500 1.000 83.72000 674 LEU D C 1
ATOM 9537 O O . LEU D 2 110 ? 20.83100 -1.00300 -35.25600 1.000 81.64000 674 LEU D O 1
ATOM 9542 N N . GLY D 2 111 ? 22.80000 0.09300 -35.38000 1.000 86.90000 675 GLY D N 1
ATOM 9543 C CA . GLY D 2 111 ? 22.60400 0.39600 -36.78500 1.000 80.44000 675 GLY D CA 1
ATOM 9544 C C . GLY D 2 111 ? 22.50400 -0.85200 -37.64100 1.000 86.10000 675 GLY D C 1
ATOM 9545 O O . GLY D 2 111 ? 21.91300 -0.82100 -38.72600 1.000 89.74000 675 GLY D O 1
ATOM 9546 N N . ASN D 2 112 ? 23.07200 -1.96800 -37.16700 1.000 86.35000 676 ASN D N 1
ATOM 9547 C CA . ASN D 2 112 ? 22.97800 -3.24500 -37.85300 1.000 88.56000 676 ASN D CA 1
ATOM 9548 C C . ASN D 2 112 ? 21.77100 -4.06900 -37.42900 1.000 92.30000 676 ASN D C 1
ATOM 9549 O O . ASN D 2 112 ? 21.64500 -5.21200 -37.88100 1.000 87.97000 676 ASN D O 1
ATOM 9554 N N . LEU D 2 113 ? 20.91200 -3.54200 -36.55600 1.000 92.02000 677 LEU D N 1
ATOM 9555 C CA . LEU D 2 113 ? 19.62900 -4.20300 -36.27500 1.000 87.47000 677 LEU D CA 1
ATOM 9556 C C . LEU D 2 113 ? 18.57500 -3.71600 -37.27800 1.000 90.55000 677 LEU D C 1
ATOM 9557 O O . LEU D 2 113 ? 18.16900 -2.55200 -37.26500 1.000 91.52000 677 LEU D O 1
#

Solvent-accessible surface area: 50793 Å² total; per-residue (Å²): 129,111,32,88,135,39,50,1,1,0,19,2,46,28,92,57,0,49,75,1,0,26,100,8,1,130,114,0,62,171,75,49,50,24,113,27,48,30,43,79,30,118,153,2,41,78,78,0,37,132,43,5,81,97,30,60,2,1,0,0,0,5,47,41,1,58,69,0,0,29,1,18,66,77,49,19,13,6,15,1,44,11,69,44,79,18,10,75,78,1,34,98,37,0,6,46,2,0,61,13,18,3,38,12,6,1,1,0,3,6,4,77,0,0,2,0,0,29,9,85,114,48,11,95,124,26,9,143,42,2,78,75,3,31,62,33,2,126,111,9,93,95,144,68,70,14,1,3,32,2,8,8,39,64,6,50,19,1,5,1,3,1,2,5,35,31,3,61,5,8,97,63,52,31,2,12,10,28,2,40,48,12,1,0,48,45,85,6,0,59,26,0,0,57,32,0,3,58,4,18,132,97,155,16,11,89,42,102,4,49,73,76,77,4,39,44,7,2,29,151,13,88,0,0,0,6,4,8,1,31,109,2,28,75,77,4,85,126,26,111,22,73,28,5,8,28,30,4,2,36,9,120,62,78,49,2,50,0,7,0,25,0,20,0,0,0,0,1,40,54,4,70,5,65,122,42,0,40,65,0,0,34,102,33,1,0,30,61,128,3,0,78,17,6,28,160,52,60,118,19,19,0,0,0,2,63,60,16,3,118,93,20,29,160,42,94,69,24,38,4,2,8,62,1,1,85,80,11,82,20,24,7,6,4,47,7,10,33,0,0,67,114,5,0,92,70,3,5,68,17,1,13,81,48,185,40,82,20,79,61,1,1,112,69,5,20,56,28,0,39,0,17,3,10,15,29,92,140,56,106,84,27,128,44,101,89,1,65,64,44,2,101,82,28,56,27,113,18,52,4,1,2,98,77,47,7,3,0,1,27,7,40,15,46,1,48,0,41,14,71,17,47,153,110,64,171,51,96,12,81,1,52,14,14,35,0,1,13,24,38,108,60,116,16,6,22,15,32,2,29,0,28,3,0,5,31,5,49,82,113,66,0,29,116,0,28,4,41,4,26,86,43,10,86,20,12,4,47,50,2,17,68,19,4,19,15,35,41,9,17,155,84,28,6,90,24,113,32,25,70,64,156,34,227,205,20,115,134,40,65,0,34,0,24,2,45,29,89,58,0,59,92,4,0,23,83,5,1,126,86,0,62,157,78,48,61,30,116,21,52,27,73,81,32,104,136,0,37,85,86,0,32,125,48,5,77,96,24,56,17,0,0,0,0,4,47,36,2,49,54,0,0,10,1,19,76,75,49,17,12,10,28,10,67,10,66,61,81,19,16,92,94,0,33,86,40,0,7,46,2,0,19,10,14,10,44,19,4,0,0,0,3,5,1,70,0,1,2,1,0,26,8,98,106,54,12,92,126,24,6,125,43,2,76,79,2,35,62,26,2,140,108,10,96,94,151,62,61,17,1,3,38,2,9,2,38,67,6,44,18,2,0,2,2,0,0,5,31,34,1,50,0,3,100,80,64,52,4,14,16,46,3,47,48,12,2,0,42,46,83,6,0,62,26,0,0,57,33,0,7,58,4,21,144,92,170,13,12,90,20,107,5,49,69,73,83,3,35,46,7,1,28,149,13,90,0,0,0,7,3,8,1,29,106,2,24,76,81,4,82,119,42,82,26,86,27,5,9,24,26,3,1,38,9,112,68,68,50,2,62,0,1,0,15,0,21,0,0,0,5,1,32,46,5,67,5,72,121,42,0,46,62,0,0,21,89,25,1,0,28,59,111,3,0,74,14,6,26,147,49,70,113,18,9,0,0,0,4,67,58,19,4,114,99,24,32,148,37,90,67,18,38,6,1,12,66,1,2,94,80,17,25,26,26,1,6,2,32,18,11,33,0,1,63,120,5,0,95,72,3,3,34,26,3,10,51,57,158,52,85,18,80,96,2,0,125,70,4,27,59,31,0,38,0,14,1,14,16,25,106,132,55,73,73,28,119,53,97,90,1,64,62,48,6,102,82,34,58,30,112,21,57,5,1,2,84,82,30,6,2,0,1,30,6,40,10,42,2,11,0,31,20,78,14,55,150,102,123,105,33,72,5,60,1,58,16,17,35,0,1,13,13,34,86,73,107,16,2,46,15,45,2,32,0,26,2,1,7,20,0,45,79,110,75,0,34,151,3,27,11,22,7,10,68,54,14,90,32,28,4,43,57,1,16,67,18,3,16,16,32,55,10,18,167,89,28,11,124,22,114,30,26,71,64,150,56,149,106,138,70,23,25,13,10,0,2,4,78,67,89,10,38,5,41,0,68,1,32,84,33,97,45,55,0,6,13,95,27,101,49,95,4,53,33,139,35,0,30,10,1,12,4,5,7,7,97,12,38,47,4,2,25,0,10,46,0,2,10,6,50,36,24,44,94,121,15,81,90,94,66,145,88,15,84,137,83,78,139,73,55,49,161,74,8,92,104,117,21,88,81,1,87,134,65,14,62,55,36,87,106,82,14,84,148,13,56,65,85,86,176,72,72,72,19,15,8,15,0,4,4,70,67,100,10,34,3,44,3,73,2,57,85,34,87,44,70,2,9,20,98,30,94,47,89,1,44,36,144,25,0,33,29,4,14,16,4,8,5,47,12,61,41,2,7,27,0,7,47,0,1,10,5,49,35,26,54,90,115,17,33,111,98,134,178,163,82,126,171,72,24,88,51,29,92,88,68,9,79,106,14,46,69,97,83

Radius of gyration: 38.77 Å; Cα contacts (8 Å, |Δi|>4): 2468; chains: 4; bounding box: 120×89×64 Å

B-factor: mean 47.72, std 15.7, range [20.98, 147.16]

Foldseek 3Di:
DFFDPQAFEEEEAPQFLQVLLQVLQVVLCVVPVHHYHYDHDPPLLVVCVVCLVVRGHGQKYKDWLLSCQVCVLVVFFDFDDDDPVLCVQFDVQQQLSQFHPQTRFWAFWFKKWKFKKFFCVLPVDQAQAPVCQVVSQVVLVVVQAAAEAEALLFVLQLQLQLPQQPADQFDDDNSFTFLLHHRLQDPSNLVSLVSVLVCCVVPNYPNHGHHVNRLVCVLVPRYGIYMDMPVSVVSSVVGPGPMDTAFHHHYPNGGRAHEMITTIMTGTSSRPCNVVVCCSVSVRQLDLSNVCSRCVSPNRQQTRRVVNNVVVCVRVNSVNRVVSRVRHHYDNSFLLCQLVRVLVSQLSSCCNVVVDPNNVSSVRSVLSSSQQSLQDSHDDEAEVVRVVVCVVVVHQPDFGHYPPFGTKHKAKDKWKWWFPPVVCPPDDTDIDTAFDVRDDPPPIDMDMDMDIDMDTDHSVRSSVQSGGRSDRSVVVVNVVVHVVSNVVRVVVHDDDDDPDDDDD/DFDPQEFEEEEAPQFLQVLLLVLQVVVCVVPVHHYHYDHDPPVLVVLVVQLVVLHDGQKYKDWLLSCQVCVLVPFFDQDDDDPVLPVLFDVVQQLSQFAPQTRFWAFWFKFWKFKKFFCVLPVPQDQALVCQVVVQVVVVVVQAAAEAEALLFCLQLQLQLPQQPADQFDDDNRFTFLLHHRQQDPSNLLSLVSVQVCCVSPSYPLPGHHVNRLVCVLVPRYGIYMGIPVSVVSSVVSPGDMDTAAHHHYPPGGGAHEMITTTMTGTSSDPCVVVVVCSVSPRQLDLSNQVSRCVSPRSQATRRVVNNVVVVVRVNSVRRVVNRVSHHYDNNQLLCVLLRVLVSQLSSCCNVVVDPNNVSSVRSSLSSSQQSLQHNDPDEAEPVVVVVCVVVVNQPDFGHYPPFGTKHKAKDKWKWWFPCPPPPPDDTDIDTAFDVPDDDPVIDMDMDMDIDMDTAHSVRSSPDDDGSSDRPVVVVNVVVVVVSRVVRVVVHDPDDDPDDDDD/DPPPPQKFFAPDFDADWDAFPVRPHTQDHDRDGIGDSVSSCRNVVDDDDPVLVVLVVLLVVLVVVLVVLVVVLVVLVVCVVVPNPVCVVVNVVSVVSNVVSVVSNVVSVVVD/DQDPDPQKDFADDFDADWDAFPVRPDTLDHDRDGIGGSVSSCRNVVDDDDPVLVVLVVQLVVLVVQLVVVVVVVVCPVCSNVVSVVSNVVSVVVD